Protein AF-0000000078267992 (afdb_homodimer)

InterPro domains:
  IPR004680 Citrate transporter-like domain [PF03600] (16-723)
  IPR006037 Regulator of K+ conductance, C-terminal [PF02080] (225-290)
  IPR006037 Regulator of K+ conductance, C-terminal [PF02080] (408-473)
  IPR006037 Regulator of K+ conductance, C-terminal [PF02080] (498-566)
  IPR006037 Regulator of K+ conductance, C-terminal [PS51202] (211-295)
  IPR006037 Regulator of K+ conductance, C-terminal [PS51202] (300-385)
  IPR006037 Regulator of K+ conductance, C-terminal [PS51202] (393-478)
  IPR006037 Regulator of K+ conductance, C-terminal [PS51202] (486-570)
  IPR036721 Regulator of K+ conductance, C-terminal domain superfamily [G3DSA:3.30.70.1450] (211-290)
  IPR036721 Regulator of K+ conductance, C-terminal domain superfamily [G3DSA:3.30.70.1450] (313-385)
  IPR036721 Regulator of K+ conductance, C-terminal domain superfamily [G3DSA:3.30.70.1450] (405-482)
  IPR036721 Regulator of K+ conductance, C-terminal domain superfamily [G3DSA:3.30.70.1450] (494-570)
  IPR036721 Regulator of K+ conductance, C-terminal domain superfamily [SSF116726] (218-292)
  IPR036721 Regulator of K+ conductance, C-terminal domain superfamily [SSF116726] (311-381)
  IPR036721 Regulator of K+ conductance, C-terminal domain superfamily [SSF116726] (406-478)
  IPR036721 Regulator of K+ conductance, C-terminal domain superfamily [SSF116726] (490-574)
  IPR051679 Divalent Anion Sodium Symporter-Related Transporters [PTHR43652] (407-777)

pLDDT: mean 80.12, std 12.63, range [33.25, 96.81]

Nearest PDB structures (foldseek):
  5uld-assembly2_D  TM=7.710E-01  e=5.203E-08  Vibrio cholerae O1 biovar El Tor str. N16961
  6okz-assembly2_A  TM=8.048E-01  e=1.664E-07  Vibrio cholerae O1 biovar El Tor str. N16961
  6ol1-assembly1_B  TM=7.629E-01  e=5.653E-08  Vibrio cholerae O1 biovar El Tor str. N16961
  4f35-assembly1_C  TM=7.933E-01  e=4.701E-07  Vibrio cholerae
  6ol0-assembly2_B  TM=8.002E-01  e=5.551E-07  Vibrio cholerae O1 biovar El Tor str. N16961

Foldseek 3Di:
DVLVVLLVVLVVVLLVCLQVVPDFLLVSLQVSLVSCCVVVLDPVCLSLCLLVQLLLLLLLLLLLLLLLLVLQCVLVVLLVVLLVCLQDDLLVNLLSLLQSLLVVLLRHALQVNLVNNVLSLVLSCVSNVHASQLRQLSNSVSSLLSNQQFCRSDSLSSVLQSLCVVVVHHGDAGRLSNVLSVVLSVLLSVCCSPPVSVLTDRFPPPPPVLPPPCNLQVQLQFKWKWWAAQPFLQAFAFQLLLLCCLQQVKAFQWKQDPNDIGGLDARGHGHHHGIITMTGFDCVSQVQQLLCQFKDWDDDDPLNVVLQQQKWKFKWFFADPAPQAFDAPVGSCCCPPLVKDWDFKADLVGHTDPCRRPDRDHHNIITMIMDGPVSVVVVCVPNRTPTDDDIDGGDDDPPGDADKDKIKIAGAPSHPQAFAFQVVSCCCVSLVKAFQWKADPRDIDGSDHRRDRHHHGIITMIIDGPSSVSSSRSSSNIDIDGRRSSVVSVNDDLFKHKFKKAFDPPAPQAFPFCLNVVVCVVLVKDWQWKQDPSHTDRPPRRVDGHHHGIITTIITTLQSVQVVCPPNRIPTPDNPSSSHRSNVCNVVSVVLSVQLSVCSNVVVDPSSVSSVVSSVVSCVVPSDPVVSSVVSGPVSLSSSLSSQLSSLVSCVSVVVLLVLLVVLCVVQPPVDDLVSLLSLLVVLLVSLQSHALSNSLSVCLSNLVSNCVVVVNDSVLSSSSNSQSSSLRQLACPSDVSSVVVCVSSVDDNRSSNSSSVVSSVSSSVSSSPCSCVSRPD/DVLVVLLVVLVVVLLVCLQVVPDFLLVNLQVSLVSCCVVPLDPVCLSLCLLVQLLLLLLLLLLLLLLLLVLQCVLVVLLVVLLVCLQDDLLVNLLSLLQSLLVVLLRHALQVNLVNCVLSLVLSCVSNVHASQLRQLSNSVSSLLSNQQFCRSDSLSSLLQSLCVVVVHHGDAGRLSNVLSVVLSVLLSVCCSPPVSVLTDRFPPPPPVLPPPCNLQVQLQFKWKWWAAQPALQAFAFQLLLLCCLQQVKAFQWKQDPNDIGGLDARRHGHHHGIITITGFDPVSQVQQLLCQFKDWDDDDPLNVVLQQQKWKFKWFFADPAPQAFDAPVGSCCCPPLVKDWDFKADLVGHTDPCRGPDGDHHNIITMIMDGPVSVVVVCVPNRTPTDDDIDGGDPDDPGPADKDKIKIAGADSHPQAFAFQVVSCCCVSLVKAFQWKADPRDIDGSDHRRDRHHHGIITMIIDHPSSVSSSRSSSNIDIDRRRSSVVSVNDDLFKHKFKKAFDPPAPQAFPFCLRVVVCVVLVKDWQWKQDPSHTDRPPRRVDGHHHGIITTIITTLQSVQVVCPPNRIPTPDNPSSSHRSNVCNVVSVVLSVQLSVCSNVVVDPSSVSSVVSSVVSCVVPSDPVVSSVVSGPVSLSSSLSSQLSSLVSCVSVVVLLVLLVVLCVVQPPVDDLSSLLSLLVVLLVSLLSHALSNSLSVCLSNLCSNCVVVVNDSVLSSSSNSQSSSLRQLACPSDVSSVVVCVSSVDDNRSSNSSSVVSSVSSSVSSSPCSCVSRPD

Radius of gyration: 41.48 Å; Cα contacts (8 Å, |Δi|>4): 3146; chains: 2; bounding box: 82×122×106 Å

Solvent-accessible surface area (backbone atoms only — not comparable to full-atom values): 77082 Å² total; per-residue (Å²): 108,69,65,43,52,52,49,52,50,51,52,52,50,50,49,50,40,43,64,66,58,82,52,60,63,30,49,51,16,39,46,50,24,34,50,36,34,74,72,58,68,34,52,67,66,53,27,37,38,21,47,31,28,59,45,42,45,27,53,52,22,45,34,30,45,33,42,28,32,47,40,10,34,49,57,54,63,64,48,54,65,57,57,75,46,28,85,51,54,71,61,56,43,48,48,51,40,19,49,52,31,14,58,47,4,33,74,25,42,34,52,59,44,40,63,62,41,44,62,50,48,48,47,32,18,61,62,50,69,44,52,42,31,64,50,43,55,47,30,36,49,14,16,49,44,15,15,50,28,20,30,80,18,30,63,36,38,28,44,41,29,44,52,30,44,75,70,72,41,84,51,68,54,55,64,68,36,29,65,61,26,49,52,42,37,52,51,49,48,51,40,38,61,71,53,33,61,75,55,43,62,86,34,78,74,80,62,74,80,40,75,46,76,55,45,69,59,43,49,30,70,22,27,34,38,32,54,37,56,73,84,38,63,46,47,71,32,27,45,58,70,54,28,42,42,69,50,65,46,28,42,67,48,28,36,34,46,94,86,40,76,41,68,52,59,56,58,74,42,60,39,51,67,57,25,34,37,29,28,36,36,46,52,76,63,46,73,64,39,43,17,64,56,33,45,39,79,44,78,79,48,73,70,51,50,52,47,44,68,45,30,25,31,36,42,27,26,33,36,89,85,22,83,49,54,70,31,28,59,79,69,55,36,42,43,70,77,63,39,32,43,77,76,44,41,24,43,68,85,64,50,70,50,85,62,53,70,79,38,56,38,46,78,44,24,33,34,32,36,34,28,40,55,69,53,53,58,52,40,62,74,35,82,56,40,39,69,72,48,78,73,44,86,39,76,74,66,78,81,52,92,71,69,66,37,78,44,32,31,34,27,35,78,84,12,78,49,42,73,29,26,49,61,72,56,32,41,40,81,33,50,53,30,42,63,46,27,39,33,49,98,86,45,78,39,71,36,56,50,54,74,45,61,37,48,61,65,25,35,36,31,31,35,24,41,52,65,38,49,39,34,52,54,26,54,22,67,33,48,61,45,80,58,41,53,61,53,47,63,67,60,50,47,74,50,26,33,73,49,52,32,30,45,27,47,70,32,83,55,56,64,41,22,41,58,77,56,38,37,45,77,70,54,52,34,42,75,66,31,35,30,47,88,63,38,70,42,48,73,58,54,50,75,37,54,36,50,63,20,28,27,33,33,33,36,21,42,10,60,41,44,41,52,44,46,70,32,75,42,32,41,50,75,54,62,74,69,20,60,44,51,46,58,88,41,22,67,57,40,50,48,42,52,50,49,31,50,50,35,40,72,71,59,78,43,62,52,36,53,34,30,44,40,35,36,38,47,39,38,75,75,59,46,32,51,70,68,54,37,60,68,45,37,62,58,56,59,48,44,20,42,17,17,32,42,33,52,32,52,34,32,56,74,58,44,50,17,51,52,46,17,48,51,52,41,65,73,44,58,87,72,50,70,54,46,48,46,42,51,51,28,49,55,37,29,60,41,17,56,52,32,57,37,54,49,45,45,37,63,43,44,40,26,38,46,33,32,14,66,75,69,65,36,40,48,66,40,43,39,49,37,44,27,53,21,32,53,48,43,51,35,37,48,82,39,36,68,38,43,48,65,41,30,64,82,33,65,57,54,70,63,54,30,33,63,43,16,45,59,47,45,51,50,47,48,53,51,46,41,61,45,43,54,68,77,32,62,95,109,68,65,43,53,52,49,50,50,52,52,52,51,50,49,52,40,43,64,65,58,82,53,60,64,29,50,53,15,40,46,49,24,33,51,37,33,74,72,57,68,33,53,66,65,52,29,37,37,22,48,30,28,58,44,43,45,27,54,51,21,45,33,30,46,34,42,28,32,48,40,10,33,48,57,52,61,64,49,53,65,58,57,74,47,28,86,50,54,70,61,56,43,48,48,51,41,21,49,51,30,14,60,48,3,32,73,26,43,33,53,59,45,41,62,62,42,45,62,51,49,49,47,34,16,62,64,49,69,44,52,42,31,63,49,43,55,48,32,37,49,15,16,48,44,15,15,48,28,19,30,78,18,30,64,36,38,28,44,40,29,43,52,30,43,75,71,72,41,85,51,70,53,54,63,67,35,27,63,61,26,50,52,43,36,52,50,50,49,52,42,38,61,73,52,33,60,75,55,45,64,82,39,73,74,79,61,74,80,41,74,47,76,56,44,70,58,43,48,29,68,22,27,34,36,32,52,38,56,73,83,37,62,44,47,70,32,26,46,59,70,53,28,43,42,69,52,66,46,25,42,67,48,28,37,33,46,95,86,42,76,41,69,51,59,56,58,74,42,60,38,51,68,59,26,32,37,28,26,36,35,48,52,75,63,49,71,62,40,45,15,66,54,32,46,40,79,44,78,79,49,73,69,52,50,51,46,44,69,44,30,22,30,35,42,28,27,34,36,89,87,21,83,49,53,71,30,28,58,80,70,56,37,43,42,70,77,64,39,32,43,77,77,44,39,23,44,70,87,65,49,71,51,86,65,52,70,79,39,56,39,47,78,44,25,32,34,33,35,36,27,40,54,71,53,53,60,52,40,62,74,35,82,55,38,40,70,73,47,79,74,44,84,39,76,72,66,78,81,52,92,69,71,66,38,78,45,30,32,34,28,35,79,84,12,78,49,42,71,30,26,51,61,73,55,32,41,40,81,33,49,53,29,42,62,46,28,39,33,48,97,86,46,78,39,71,37,58,50,53,76,44,61,37,49,62,65,25,35,35,31,30,37,24,42,52,66,38,50,40,34,52,54,26,55,24,67,32,48,67,48,76,60,38,52,64,52,46,64,65,60,49,47,73,51,25,34,74,50,52,34,30,45,28,48,71,32,82,57,56,64,41,21,40,58,76,55,36,37,43,76,70,53,53,32,42,74,67,31,35,28,48,87,63,39,67,42,48,72,56,54,50,74,37,55,37,51,63,21,28,28,33,33,33,37,22,42,10,60,42,44,40,53,44,46,67,34,76,44,32,40,51,75,54,63,75,71,20,60,44,51,46,56,89,41,23,67,58,41,51,48,42,52,48,50,32,50,50,35,40,72,72,60,78,43,61,52,36,53,34,30,44,40,35,35,39,48,39,38,74,74,59,47,31,52,69,66,55,35,59,68,45,37,61,58,55,57,48,43,19,42,17,17,32,42,33,52,32,52,34,32,56,74,58,43,50,15,51,51,46,16,48,51,51,42,65,72,46,58,87,72,49,71,54,47,47,45,44,50,50,27,51,55,38,29,61,42,18,54,52,32,56,38,53,51,45,46,37,64,44,45,41,27,37,47,35,32,14,65,73,69,65,37,38,47,66,39,42,38,51,38,44,27,55,21,32,53,50,45,51,34,38,49,85,39,36,67,38,43,49,66,40,28,65,84,34,66,56,55,70,63,54,30,35,63,41,16,44,57,48,44,50,51,46,48,52,51,47,42,61,45,44,54,68,77,33,63,95

Secondary structure (DSSP, 8-state):
-HHHHHHHHHHHHHHHHHHHT-S-HHHHHHHHHHHHHHHTSS-HHHHHGGGG-HHHHHHHHHHHHHHHHHHTTHHHHHHGGGGGGTTS-HHHHHHHHHHHHHHHTTTS-HHHHHHHHHHHHHHHHHHHT--THHHHHHHHHHHHHHGGGSTTTSHHHHHHHHHHHHTTSPPPPGGGGHHHHHHHHHHHHHHIIIIIHHHS-------STT-SHHHHHTGGGGEEEEE--TT-TTTT-BHHHHTHHHHH-PEEEEEEETTEEEES--TTPBP-TT-EEEEE--HHHHHT-BHHHH-EEE---HHHHHHHHHEEEEEEE--TT-TTTT-BHHHH-HHHHH--EEEEEE-TTSPBPS--TTPBP-TT-EEEEEEEHHHHHHHTTSTT-EE-S--EESS--TTSSS-EEEEEEE--TT-TTTT-BTTTTTHHHHH--EEEEEEETTEEEES--TTPBP-TT-EEEEEEEHHHHHHHHHHHT-EEE---HHHHHHT--SSEEEEEEEEPTT-S-TT-BTTTTTHHHHHS-EEEEEEETTEEE-TTTTTSBP-TTPEEEEEEEHHHHHHHHHSTTEEES-TTTT----GGGHHHHHHHHHHHHHHHHHTSS-HHHHHHHHHHHHHHTTSS-HHHHHHHS-HHHHHHHHHHHHHHHHHHHHTHHHHHHHHHHHHHTTS-HHHHHHHHHHHHHHHHTTS-HHHHHHHHHHHHHHHHHHHT--HHHHHHHHHHHHT---S-TTS-HHHHHHHHHHT--HHHHHHHHHHHHHHHHHHHHHHHHHHS--/-HHHHHHHHHHHHHHHHHHHT-S-HHHHHHHHHHHHHHHTSS-HHHHHGGGG-HHHHHHHHHHHHHHHHHHTTHHHHHHGGGGGGTTS-HHHHHHHHHHHHHHHTTTS-HHHHHHHHHHHHHHHHHHHT--THHHHHHHHHHHHHHGGGSTTTSHHHHHHHHHHHHTTSPPPPTTTTHHHHHHHHHHHHHHIIIIIHHHS-------STT-SHHHHHTGGGGEEEEE--TT-TTTT-BHHHHTHHHHH-PEEEEEEETTEEEES--TTPBP-TT-EEEEE--HHHHHT--HHHH-EEE---HHHHHHHHHEEEEEEE--TT-TTTT-BHHHH-HHHHH--EEEEEE-TTSPBPS--TTPBP-TT-EEEEEEEHHHHHHHTTSTT-EE-S--EESS--TTSSS-EEEEEEE--TT-TTTT-BTTTTTHHHHH--EEEEEEETTEEEES--TTPBP-TTPEEEEEEEHHHHHHHHHHHT-EEE---HHHHHHT--SSEEEEEEEEPTT-S-TT-BTTTTTHHHHHS-EEEEEEETTEEE-TTTTTSBP-TTPEEEEEEEHHHHHHHHHSTTEEES-TTTT----GGGHHHHHHHHHHHHHHHHHTSS-HHHHHHHHHHHHHHTTSS-HHHHHHHS-HHHHHHHHHHHHHHHHHHHHTHHHHHHHHHHHHHTTS-HHHHHHHHHHHHHHHHTTS-HHHHHHHHHHHHHHHHHHHT--HHHHHHHHHHHHT---S-TTS-HHHHHHHHHHT--HHHHHHHHHHHHHHHHHHHHHHHHHHS--

Sequence (1556 aa):
MLSLFILLFIVLAALTLFIGGWLPADVVGIMVLAALALTGLVSPEEAVAGFSSPAVITVLAMFVLSAGLTRTGVAYRIGQPLQHFARKGEAVLIVVLMTAAGLLSALINTTTVAVILLPATMDLARRSGLPPARLLMPMALGCLLGGPFTGISTPPNILATNALRAAGLTPFKIFDFTPITGALVVAGIAFVVLLGKRLLPKGAASGDQKKGIESAYEIGSHIFTIELPSTSPLVGRSLTESRLGSALYLTVVGLQRAGELILSPRAQETLRANDIVIVHGQSDQVSHFRGSRHLRVEQPGPETDEIIRRLGTASVRIGKGSPLIGRTLAESGLRRDHRMHVLALGSPTGECLREVRRHRFEEGDGLVLQGEHKTLEALADTSLVELVAPLTEGPADASVCELLSLCSVRVPEGSVLAGRNLVESRLGNAFGLTVVGLVREGNVTCLPAPEETVQPGDLLVVQGLARDIDVFEGLQELEISEQSSRLAAELESQQIGMTEVLLSPRTTLAGKTLNDLLFRDHYGLSVLAVLRKGRACRSGLQDMPLQFGDALLVYGPRQNLEAVARDHDFLVLDQEAAQAPRLHKAPLAALIMATVLLSAILGFVPIAIAALAGMAAMVVVGCLTMEEAYHSIEWKVIFLIAGMLPLGLAIENTGAARMGAEALIGMVGDLGPRWVVAALFGVTVLGTQVIPTAALVVLMAPVALGAATALGISPQLLMMTVAMAASASFASPLSHPAHLLVMGPGGYKFMDYVKVGAPLTLVVMAVSVWLLPILWPAMLSLFILLFIVLAALTLFIGGWLPADVVGIMVLAALALTGLVSPEEAVAGFSSPAVITVLAMFVLSAGLTRTGVAYRIGQPLQHFARKGEAVLIVVLMTAAGLLSALINTTTVAVILLPATMDLARRSGLPPARLLMPMALGCLLGGPFTGISTPPNILATNALRAAGLTPFKIFDFTPITGALVVAGIAFVVLLGKRLLPKGAASGDQKKGIESAYEIGSHIFTIELPSTSPLVGRSLTESRLGSALYLTVVGLQRAGELILSPRAQETLRANDIVIVHGQSDQVSHFRGSRHLRVEQPGPETDEIIRRLGTASVRIGKGSPLIGRTLAESGLRRDHRMHVLALGSPTGECLREVRRHRFEEGDGLVLQGEHKTLEALADTSLVELVAPLTEGPADASVCELLSLCSVRVPEGSVLAGRNLVESRLGNAFGLTVVGLVREGNVTCLPAPEETVQPGDLLVVQGLARDIDVFEGLQELEISEQSSRLAAELESQQIGMTEVLLSPRTTLAGKTLNDLLFRDHYGLSVLAVLRKGRACRSGLQDMPLQFGDALLVYGPRQNLEAVARDHDFLVLDQEAAQAPRLHKAPLAALIMATVLLSAILGFVPIAIAALAGMAAMVVVGCLTMEEAYHSIEWKVIFLIAGMLPLGLAIENTGAARMGAEALIGMVGDLGPRWVVAALFGVTVLGTQVIPTAALVVLMAPVALGAATALGISPQLLMMTVAMAASASFASPLSHPAHLLVMGPGGYKFMDYVKVGAPLTLVVMAVSVWLLPILWPA

Structure (mmCIF, N/CA/C/O backbone):
data_AF-0000000078267992-model_v1
#
loop_
_entity.id
_entity.type
_entity.pdbx_description
1 polymer 'TrkA-C domain-containing protein'
#
loop_
_atom_site.group_PDB
_atom_site.id
_atom_site.type_symbol
_atom_site.label_atom_id
_atom_site.label_alt_id
_atom_site.label_comp_id
_atom_site.label_asym_id
_atom_site.label_entity_id
_atom_site.label_seq_id
_atom_site.pdbx_PDB_ins_code
_atom_site.Cartn_x
_atom_site.Cartn_y
_atom_site.Cartn_z
_atom_site.occupancy
_atom_site.B_iso_or_equiv
_atom_site.auth_seq_id
_atom_site.auth_comp_id
_atom_site.auth_asym_id
_atom_site.auth_atom_id
_atom_site.pdbx_PDB_model_num
ATOM 1 N N . MET A 1 1 ? 1.854 -25.844 -40.438 1 73.69 1 MET A N 1
ATOM 2 C CA . MET A 1 1 ? 2.375 -24.578 -40.938 1 73.69 1 MET A CA 1
ATOM 3 C C . MET A 1 1 ? 1.606 -23.391 -40.375 1 73.69 1 MET A C 1
ATOM 5 O O . MET A 1 1 ? 2.207 -22.406 -39.969 1 73.69 1 MET A O 1
ATOM 9 N N . LEU A 1 2 ? 0.232 -23.562 -40.25 1 86.19 2 LEU A N 1
ATOM 10 C CA . LEU A 1 2 ? -0.567 -22.469 -39.719 1 86.19 2 LEU A CA 1
ATOM 11 C C . LEU A 1 2 ? -0.214 -22.188 -38.25 1 86.19 2 LEU A C 1
ATOM 13 O O . LEU A 1 2 ? -0.113 -21.031 -37.844 1 86.19 2 LEU A O 1
ATOM 17 N N . SER A 1 3 ? 0.042 -23.297 -37.594 1 90.25 3 SER A N 1
ATOM 18 C CA . SER A 1 3 ? 0.393 -23.156 -36.156 1 90.25 3 SER A CA 1
ATOM 19 C C . SER A 1 3 ? 1.708 -22.406 -36 1 90.25 3 SER A C 1
ATOM 21 O O . SER A 1 3 ? 1.851 -21.609 -35.062 1 90.25 3 SER A O 1
ATOM 23 N N . LEU A 1 4 ? 2.639 -22.672 -36.875 1 91.06 4 LEU A N 1
ATOM 24 C CA . LEU A 1 4 ? 3.938 -22.016 -36.812 1 91.06 4 LEU A CA 1
ATOM 25 C C . LEU A 1 4 ? 3.807 -20.531 -37.125 1 91.06 4 LEU A C 1
ATOM 27 O O . LEU A 1 4 ? 4.438 -19.688 -36.469 1 91.06 4 LEU A O 1
ATOM 31 N N . PHE A 1 5 ? 2.984 -20.156 -38.094 1 91.75 5 PHE A N 1
ATOM 32 C CA . PHE A 1 5 ? 2.783 -18.766 -38.438 1 91.75 5 PHE A CA 1
ATOM 33 C C . PHE A 1 5 ? 2.096 -18 -37.312 1 91.75 5 PHE A C 1
ATOM 35 O O . PHE A 1 5 ? 2.432 -16.844 -37.062 1 91.75 5 PHE A O 1
ATOM 42 N N . ILE A 1 6 ? 1.108 -18.672 -36.719 1 94.25 6 ILE A N 1
ATOM 43 C CA . ILE A 1 6 ? 0.4 -18.031 -35.625 1 94.25 6 ILE A CA 1
ATOM 44 C C . ILE A 1 6 ? 1.364 -17.797 -34.438 1 94.25 6 ILE A C 1
ATOM 46 O O . ILE A 1 6 ? 1.338 -16.734 -33.812 1 94.25 6 ILE A O 1
ATOM 50 N N . LEU A 1 7 ? 2.195 -18.797 -34.156 1 93.69 7 LEU A N 1
ATOM 51 C CA . LEU A 1 7 ? 3.174 -18.656 -33.094 1 93.69 7 LEU A CA 1
ATOM 52 C C . LEU A 1 7 ? 4.141 -17.516 -33.375 1 93.69 7 LEU A C 1
ATOM 54 O O . LEU A 1 7 ? 4.438 -16.703 -32.5 1 93.69 7 LEU A O 1
ATOM 58 N N . LEU A 1 8 ? 4.621 -17.453 -34.656 1 92.12 8 LEU A N 1
ATOM 59 C CA . LEU A 1 8 ? 5.559 -16.406 -35.031 1 92.12 8 LEU A CA 1
ATOM 60 C C . LEU A 1 8 ? 4.906 -15.031 -34.906 1 92.12 8 LEU A C 1
ATOM 62 O O . LEU A 1 8 ? 5.562 -14.055 -34.531 1 92.12 8 LEU A O 1
ATOM 66 N N . PHE A 1 9 ? 3.668 -14.961 -35.25 1 93.94 9 PHE A N 1
ATOM 67 C CA . PHE A 1 9 ? 2.939 -13.711 -35.094 1 93.94 9 PHE A CA 1
ATOM 68 C C . PHE A 1 9 ? 2.85 -13.312 -33.625 1 93.94 9 PHE A C 1
ATOM 70 O O . PHE A 1 9 ? 3.029 -12.141 -33.281 1 93.94 9 PHE A O 1
ATOM 77 N N . ILE A 1 10 ? 2.557 -14.289 -32.719 1 94.19 10 ILE A N 1
ATOM 78 C CA . ILE A 1 10 ? 2.432 -14.016 -31.297 1 94.19 10 ILE A CA 1
ATOM 79 C C . ILE A 1 10 ? 3.777 -13.562 -30.734 1 94.19 10 ILE A C 1
ATOM 81 O O . ILE A 1 10 ? 3.844 -12.602 -29.969 1 94.19 10 ILE A O 1
ATOM 85 N N . VAL A 1 11 ? 4.844 -14.219 -31.141 1 91.38 11 VAL A N 1
ATOM 86 C CA . VAL A 1 11 ? 6.184 -13.875 -30.672 1 91.38 11 VAL A CA 1
ATOM 87 C C . VAL A 1 11 ? 6.562 -12.477 -31.141 1 91.38 11 VAL A C 1
ATOM 89 O O . VAL A 1 11 ? 7.086 -11.672 -30.375 1 91.38 11 VAL A O 1
ATOM 92 N N . LEU A 1 12 ? 6.301 -12.156 -32.375 1 91.88 12 LEU A N 1
ATOM 93 C CA . LEU A 1 12 ? 6.605 -10.844 -32.938 1 91.88 12 LEU A CA 1
ATOM 94 C C . LEU A 1 12 ? 5.801 -9.758 -32.25 1 91.88 12 LEU A C 1
ATOM 96 O O . LEU A 1 12 ? 6.316 -8.672 -31.969 1 91.88 12 LEU A O 1
ATOM 100 N N . ALA A 1 13 ? 4.562 -10.07 -32 1 93.69 13 ALA A N 1
ATOM 101 C CA . ALA A 1 13 ? 3.717 -9.117 -31.281 1 93.69 13 ALA A CA 1
ATOM 102 C C . ALA A 1 13 ? 4.246 -8.867 -29.875 1 93.69 13 ALA A C 1
ATOM 104 O O . ALA A 1 13 ? 4.262 -7.73 -29.406 1 93.69 13 ALA A O 1
ATOM 105 N N . ALA A 1 14 ? 4.598 -9.969 -29.219 1 92.06 14 ALA A N 1
ATOM 106 C CA . ALA A 1 14 ? 5.141 -9.844 -27.875 1 92.06 14 ALA A CA 1
ATOM 107 C C . ALA A 1 14 ? 6.426 -9.016 -27.875 1 92.06 14 ALA A C 1
ATOM 109 O O . ALA A 1 14 ? 6.605 -8.133 -27.031 1 92.06 14 ALA A O 1
ATOM 110 N N . LEU A 1 15 ? 7.277 -9.266 -28.875 1 89.31 15 LEU A N 1
ATOM 111 C CA . LEU A 1 15 ? 8.539 -8.539 -28.969 1 89.31 15 LEU A CA 1
ATOM 112 C C . LEU A 1 15 ? 8.297 -7.059 -29.25 1 89.31 15 LEU A C 1
ATOM 114 O O . LEU A 1 15 ? 8.953 -6.199 -28.656 1 89.31 15 LEU A O 1
ATOM 118 N N . THR A 1 16 ? 7.426 -6.754 -30.062 1 91.31 16 THR A N 1
ATOM 119 C CA . THR A 1 16 ? 7.102 -5.367 -30.391 1 91.31 16 THR A CA 1
ATOM 120 C C . THR A 1 16 ? 6.551 -4.645 -29.156 1 91.31 16 THR A C 1
ATOM 122 O O . THR A 1 16 ? 6.863 -3.477 -28.922 1 91.31 16 THR A O 1
ATOM 125 N N . LEU A 1 17 ? 5.773 -5.359 -28.438 1 91.5 17 LEU A N 1
ATOM 126 C CA . LEU A 1 17 ? 5.195 -4.758 -27.25 1 91.5 17 LEU A CA 1
ATOM 127 C C . LEU A 1 17 ? 6.258 -4.559 -26.172 1 91.5 17 LEU A C 1
ATOM 129 O O . LEU A 1 17 ? 6.23 -3.562 -25.438 1 91.5 17 LEU A O 1
ATOM 133 N N . PHE A 1 18 ? 7.156 -5.504 -26.016 1 86.75 18 PHE A N 1
ATOM 134 C CA . PHE A 1 18 ? 8.25 -5.367 -25.062 1 86.75 18 PHE A CA 1
ATOM 135 C C . PHE A 1 18 ? 9.148 -4.195 -25.438 1 86.75 18 PHE A C 1
ATOM 137 O O . PHE A 1 18 ? 9.523 -3.395 -24.578 1 86.75 18 PHE A O 1
ATOM 144 N N . ILE A 1 19 ? 9.461 -4.027 -26.703 1 83.56 19 ILE A N 1
ATOM 145 C CA . ILE A 1 19 ? 10.367 -2.996 -27.188 1 83.56 19 ILE A CA 1
ATOM 146 C C . ILE A 1 19 ? 9.688 -1.631 -27.109 1 83.56 19 ILE A C 1
ATOM 148 O O . ILE A 1 19 ? 10.312 -0.639 -26.734 1 83.56 19 ILE A O 1
ATOM 152 N N . GLY A 1 20 ? 8.438 -1.521 -27.438 1 82.25 20 GLY A N 1
ATOM 153 C CA . GLY A 1 20 ? 7.703 -0.265 -27.406 1 82.25 20 GLY A CA 1
ATOM 154 C C . GLY A 1 20 ? 7.43 0.235 -26 1 82.25 20 GLY A C 1
ATOM 155 O O . GLY A 1 20 ? 7.242 1.435 -25.797 1 82.25 20 GLY A O 1
ATOM 156 N N . GLY A 1 21 ? 7.367 -0.601 -25.062 1 82 21 GLY A N 1
ATOM 157 C CA . GLY A 1 21 ? 7.145 -0.215 -23.672 1 82 21 GLY A CA 1
ATOM 158 C C . GLY A 1 21 ? 5.766 0.37 -23.438 1 82 21 GLY A C 1
ATOM 159 O O . GLY A 1 21 ? 5.566 1.141 -22.484 1 82 21 GLY A O 1
ATOM 160 N N . TRP A 1 22 ? 4.828 0.122 -24.312 1 84.69 22 TRP A N 1
ATOM 161 C CA . TRP A 1 22 ? 3.498 0.708 -24.203 1 84.69 22 TRP A CA 1
ATOM 162 C C . TRP A 1 22 ? 2.703 0.037 -23.078 1 84.69 22 TRP A C 1
ATOM 164 O O . TRP A 1 22 ? 1.821 0.655 -22.484 1 84.69 22 TRP A O 1
ATOM 174 N N . LEU A 1 23 ? 2.998 -1.24 -22.828 1 89.31 23 LEU A N 1
ATOM 175 C CA . LEU A 1 23 ? 2.326 -2.01 -21.781 1 89.31 23 LEU A CA 1
ATOM 176 C C . LEU A 1 23 ? 3.334 -2.594 -20.797 1 89.31 23 LEU A C 1
ATOM 178 O O . LEU A 1 23 ? 4.484 -2.854 -21.172 1 89.31 23 LEU A O 1
ATOM 182 N N . PRO A 1 24 ? 2.863 -2.672 -19.594 1 88 24 PRO A N 1
ATOM 183 C CA . PRO A 1 24 ? 3.754 -3.357 -18.656 1 88 24 PRO A CA 1
ATOM 184 C C . PRO A 1 24 ? 4.078 -4.785 -19.094 1 88 24 PRO A C 1
ATOM 186 O O . PRO A 1 24 ? 3.23 -5.465 -19.672 1 88 24 PRO A O 1
ATOM 189 N N . ALA A 1 25 ? 5.227 -5.234 -18.812 1 88.94 25 ALA A N 1
ATOM 190 C CA . ALA A 1 25 ? 5.738 -6.523 -19.281 1 88.94 25 ALA A CA 1
ATOM 191 C C . ALA A 1 25 ? 4.871 -7.672 -18.766 1 88.94 25 ALA A C 1
ATOM 193 O O . ALA A 1 25 ? 4.68 -8.672 -19.469 1 88.94 25 ALA A O 1
ATOM 194 N N . ASP A 1 26 ? 4.363 -7.605 -17.547 1 91.5 26 ASP A N 1
ATOM 195 C CA . ASP A 1 26 ? 3.537 -8.664 -16.969 1 91.5 26 ASP A CA 1
ATOM 196 C C . ASP A 1 26 ? 2.215 -8.797 -17.719 1 91.5 26 ASP A C 1
ATOM 198 O O . ASP A 1 26 ? 1.732 -9.914 -17.938 1 91.5 26 ASP A O 1
ATOM 202 N N . VAL A 1 27 ? 1.652 -7.727 -18.172 1 93.81 27 VAL A N 1
ATOM 203 C CA . VAL A 1 27 ? 0.417 -7.77 -18.938 1 93.81 27 VAL A CA 1
ATOM 204 C C . VAL A 1 27 ? 0.677 -8.445 -20.281 1 93.81 27 VAL A C 1
ATOM 206 O O . VAL A 1 27 ? -0.146 -9.227 -20.766 1 93.81 27 VAL A O 1
ATOM 209 N N . VAL A 1 28 ? 1.805 -8.102 -20.875 1 93.81 28 VAL A N 1
ATOM 210 C CA . VAL A 1 28 ? 2.174 -8.742 -22.141 1 93.81 28 VAL A CA 1
ATOM 211 C C . VAL A 1 28 ? 2.287 -10.25 -21.938 1 93.81 28 VAL A C 1
ATOM 213 O O . VAL A 1 28 ? 1.838 -11.031 -22.781 1 93.81 28 VAL A O 1
ATOM 216 N N . GLY A 1 29 ? 2.914 -10.633 -20.844 1 93.75 29 GLY A N 1
ATOM 217 C CA . GLY A 1 29 ? 3.006 -12.055 -20.531 1 93.75 29 GLY A CA 1
ATOM 218 C C . GLY A 1 29 ? 1.654 -12.734 -20.453 1 93.75 29 GLY A C 1
ATOM 219 O O . GLY A 1 29 ? 1.466 -13.812 -21.016 1 93.75 29 GLY A O 1
ATOM 220 N N . ILE A 1 30 ? 0.701 -12.133 -19.781 1 94.94 30 ILE A N 1
ATOM 221 C CA . ILE A 1 30 ? -0.639 -12.695 -19.641 1 94.94 30 ILE A CA 1
ATOM 222 C C . ILE A 1 30 ? -1.331 -12.727 -21 1 94.94 30 ILE A C 1
ATOM 224 O O . ILE A 1 30 ? -2.055 -13.68 -21.312 1 94.94 30 ILE A O 1
ATOM 228 N N . MET A 1 31 ? -1.119 -11.711 -21.812 1 95.62 31 MET A N 1
ATOM 229 C CA . MET A 1 31 ? -1.7 -11.672 -23.141 1 95.62 31 MET A CA 1
ATOM 230 C C . MET A 1 31 ? -1.16 -12.812 -24 1 95.62 31 MET A C 1
ATOM 232 O O . MET A 1 31 ? -1.902 -13.414 -24.781 1 95.62 31 MET A O 1
ATOM 236 N N . VAL A 1 32 ? 0.106 -13.055 -23.875 1 95.12 32 VAL A N 1
ATOM 237 C CA . VAL A 1 32 ? 0.723 -14.148 -24.609 1 95.12 32 VAL A CA 1
ATOM 238 C C . VAL A 1 32 ? 0.111 -15.484 -24.188 1 95.12 32 VAL A C 1
ATOM 240 O O . VAL A 1 32 ? -0.256 -16.312 -25.016 1 95.12 32 VAL A O 1
ATOM 243 N N . LEU A 1 33 ? 0.002 -15.656 -22.859 1 95.81 33 LEU A N 1
ATOM 244 C CA . LEU A 1 33 ? -0.604 -16.875 -22.312 1 95.81 33 LEU A CA 1
ATOM 245 C C . LEU A 1 33 ? -2.021 -17.047 -22.844 1 95.81 33 LEU A C 1
ATOM 247 O O . LEU A 1 33 ? -2.383 -18.141 -23.312 1 95.81 33 LEU A O 1
ATOM 251 N N . ALA A 1 34 ? -2.814 -16 -22.812 1 95.31 34 ALA A N 1
ATOM 252 C CA . ALA A 1 34 ? -4.203 -16.047 -23.266 1 95.31 34 ALA A CA 1
ATOM 253 C C . ALA A 1 34 ? -4.277 -16.328 -24.766 1 95.31 34 ALA A C 1
ATOM 255 O O . ALA A 1 34 ? -5.098 -17.125 -25.219 1 95.31 34 ALA A O 1
ATOM 256 N N . ALA A 1 35 ? -3.41 -15.695 -25.547 1 95.81 35 ALA A N 1
ATOM 257 C CA . ALA A 1 35 ? -3.4 -15.883 -27 1 95.81 35 ALA A CA 1
ATOM 258 C C . ALA A 1 35 ? -3.035 -17.312 -27.375 1 95.81 35 ALA A C 1
ATOM 260 O O . ALA A 1 35 ? -3.633 -17.906 -28.266 1 95.81 35 ALA A O 1
ATOM 261 N N . LEU A 1 36 ? -2.049 -17.891 -26.703 1 95.56 36 LEU A N 1
ATOM 262 C CA . LEU A 1 36 ? -1.621 -19.25 -26.969 1 95.56 36 LEU A CA 1
ATOM 263 C C . LEU A 1 36 ? -2.74 -20.25 -26.641 1 95.56 36 LEU A C 1
ATOM 265 O O . LEU A 1 36 ? -2.955 -21.203 -27.391 1 95.56 36 LEU A O 1
ATOM 269 N N . ALA A 1 37 ? -3.416 -20.016 -25.547 1 94.69 37 ALA A N 1
ATOM 270 C CA . ALA A 1 37 ? -4.508 -20.891 -25.141 1 94.69 37 ALA A CA 1
ATOM 271 C C . ALA A 1 37 ? -5.699 -20.766 -26.078 1 94.69 37 ALA A C 1
ATOM 273 O O . ALA A 1 37 ? -6.332 -21.75 -26.438 1 94.69 37 ALA A O 1
ATOM 274 N N . LEU A 1 38 ? -6.027 -19.547 -26.531 1 93.31 38 LEU A N 1
ATOM 275 C CA . LEU A 1 38 ? -7.188 -19.281 -27.375 1 93.31 38 LEU A CA 1
ATOM 276 C C . LEU A 1 38 ? -6.965 -19.812 -28.781 1 93.31 38 LEU A C 1
ATOM 278 O O . LEU A 1 38 ? -7.91 -20.234 -29.453 1 93.31 38 LEU A O 1
ATOM 282 N N . THR A 1 39 ? -5.727 -19.844 -29.266 1 93.44 39 THR A N 1
ATOM 283 C CA . THR A 1 39 ? -5.422 -20.312 -30.609 1 93.44 39 THR A CA 1
ATOM 284 C C . THR A 1 39 ? -5.238 -21.828 -30.609 1 93.44 39 THR A C 1
ATOM 286 O O . THR A 1 39 ? -5.211 -22.453 -31.688 1 93.44 39 THR A O 1
ATOM 289 N N . GLY A 1 40 ? -5.117 -22.438 -29.422 1 92.06 40 GLY A N 1
ATOM 290 C CA . GLY A 1 40 ? -5.008 -23.891 -29.328 1 92.06 40 GLY A CA 1
ATOM 291 C C . GLY A 1 40 ? -3.586 -24.391 -29.484 1 92.06 40 GLY A C 1
ATOM 292 O O . GLY A 1 40 ? -3.361 -25.594 -29.656 1 92.06 40 GLY A O 1
ATOM 293 N N . LEU A 1 41 ? -2.582 -23.531 -29.5 1 93.88 41 LEU A N 1
ATOM 294 C CA . LEU A 1 41 ? -1.187 -23.938 -29.609 1 93.88 41 LEU A CA 1
ATOM 295 C C . LEU A 1 41 ? -0.749 -24.703 -28.375 1 93.88 41 LEU A C 1
ATOM 297 O O . LEU A 1 41 ? 0.15 -25.547 -28.438 1 93.88 41 LEU A O 1
ATOM 301 N N . VAL A 1 42 ? -1.378 -24.344 -27.219 1 93.94 42 VAL A N 1
ATOM 302 C CA . VAL A 1 42 ? -1.188 -25.062 -25.969 1 93.94 42 VAL A CA 1
ATOM 303 C C . VAL A 1 42 ? -2.545 -25.359 -25.328 1 93.94 42 VAL A C 1
ATOM 305 O O . VAL A 1 42 ? -3.514 -24.625 -25.547 1 93.94 42 VAL A O 1
ATOM 308 N N . SER A 1 43 ? -2.607 -26.469 -24.672 1 93.75 43 SER A N 1
ATOM 309 C CA . SER A 1 43 ? -3.83 -26.781 -23.938 1 93.75 43 SER A CA 1
ATOM 310 C C . SER A 1 43 ? -4.051 -25.797 -22.781 1 93.75 43 SER A C 1
ATOM 312 O O . SER A 1 43 ? -3.111 -25.156 -22.328 1 93.75 43 SER A O 1
ATOM 314 N N . PRO A 1 44 ? -5.293 -25.562 -22.359 1 92.12 44 PRO A N 1
ATOM 315 C CA . PRO A 1 44 ? -5.566 -24.656 -21.25 1 92.12 44 PRO A CA 1
ATOM 316 C C . PRO A 1 44 ? -4.797 -25.031 -19.984 1 92.12 44 PRO A C 1
ATOM 318 O O . PRO A 1 44 ? -4.352 -24.141 -19.234 1 92.12 44 PRO A O 1
ATOM 321 N N . GLU A 1 45 ? -4.645 -26.281 -19.734 1 90.56 45 GLU A N 1
ATOM 322 C CA . GLU A 1 45 ? -3.904 -26.719 -18.562 1 90.56 45 GLU A CA 1
ATOM 323 C C . GLU A 1 45 ? -2.422 -26.375 -18.672 1 90.56 45 GLU A C 1
ATOM 325 O O . GLU A 1 45 ? -1.804 -25.938 -17.703 1 90.56 45 GLU A O 1
ATOM 330 N N . GLU A 1 46 ? -1.938 -26.547 -19.922 1 92.56 46 GLU A N 1
ATOM 331 C CA . GLU A 1 46 ? -0.539 -26.203 -20.156 1 92.56 46 GLU A CA 1
ATOM 332 C C . GLU A 1 46 ? -0.317 -24.688 -20.078 1 92.56 46 GLU A C 1
ATOM 334 O O . GLU A 1 46 ? 0.753 -24.234 -19.672 1 92.56 46 GLU A O 1
ATOM 339 N N . ALA A 1 47 ? -1.325 -23.984 -20.5 1 94.56 47 ALA A N 1
ATOM 340 C CA . ALA A 1 47 ? -1.221 -22.531 -20.516 1 94.56 47 ALA A CA 1
ATOM 341 C C . ALA A 1 47 ? -1.037 -21.969 -19.109 1 94.56 47 ALA A C 1
ATOM 343 O O . ALA A 1 47 ? -0.269 -21.031 -18.906 1 94.56 47 ALA A O 1
ATOM 344 N N . VAL A 1 48 ? -1.665 -22.578 -18.125 1 94.12 48 VAL A N 1
ATOM 345 C CA . VAL A 1 48 ? -1.622 -22.031 -16.781 1 94.12 48 VAL A CA 1
ATOM 346 C C . VAL A 1 48 ? -0.608 -22.797 -15.938 1 94.12 48 VAL A C 1
ATOM 348 O O . VAL A 1 48 ? -0.39 -22.469 -14.766 1 94.12 48 VAL A O 1
ATOM 351 N N . ALA A 1 49 ? 0.048 -23.75 -16.469 1 92.62 49 ALA A N 1
ATOM 352 C CA . ALA A 1 49 ? 1.001 -24.594 -15.758 1 92.62 49 ALA A CA 1
ATOM 353 C C . ALA A 1 49 ? 2.201 -23.781 -15.273 1 92.62 49 ALA A C 1
ATOM 355 O O . ALA A 1 49 ? 2.891 -24.188 -14.336 1 92.62 49 ALA A O 1
ATOM 356 N N . GLY A 1 50 ? 2.449 -22.672 -15.914 1 92 50 GLY A N 1
ATOM 357 C CA . GLY A 1 50 ? 3.545 -21.797 -15.523 1 92 50 GLY A CA 1
ATOM 358 C C . GLY A 1 50 ? 3.434 -21.297 -14.094 1 92 50 GLY A C 1
ATOM 359 O O . GLY A 1 50 ? 4.445 -21.047 -13.438 1 92 50 GLY A O 1
ATOM 360 N N . PHE A 1 51 ? 2.246 -21.266 -13.586 1 93.88 51 PHE A N 1
ATOM 361 C CA . PHE A 1 51 ? 2.02 -20.734 -12.25 1 93.88 51 PHE A CA 1
ATOM 362 C C . PHE A 1 51 ? 2.449 -21.734 -11.188 1 93.88 51 PHE A C 1
ATOM 364 O O . PHE A 1 51 ? 2.689 -21.359 -10.039 1 93.88 51 PHE A O 1
ATOM 371 N N . SER A 1 52 ? 2.504 -22.969 -11.555 1 93.81 52 SER A N 1
ATOM 372 C CA . SER A 1 52 ? 2.918 -23.984 -10.602 1 93.81 52 SER A CA 1
ATOM 373 C C . SER A 1 52 ? 4.312 -24.516 -10.922 1 93.81 52 SER A C 1
ATOM 375 O O . SER A 1 52 ? 4.723 -25.562 -10.406 1 93.81 52 SER A O 1
ATOM 377 N N . SER A 1 53 ? 4.973 -23.844 -11.812 1 93.19 53 SER A N 1
ATOM 378 C CA . SER A 1 53 ? 6.328 -24.281 -12.141 1 93.19 53 SER A CA 1
ATOM 379 C C . SER A 1 53 ? 7.27 -24.094 -10.953 1 93.19 53 SER A C 1
ATOM 381 O O . SER A 1 53 ? 7.152 -23.125 -10.211 1 93.19 53 SER A O 1
ATOM 383 N N . PRO A 1 54 ? 8.172 -25.047 -10.805 1 91.69 54 PRO A N 1
ATOM 384 C CA . PRO A 1 54 ? 9.125 -24.906 -9.695 1 91.69 54 PRO A CA 1
ATOM 385 C C . PRO A 1 54 ? 9.898 -23.594 -9.742 1 91.69 54 PRO A C 1
ATOM 387 O O . PRO A 1 54 ? 10.227 -23.031 -8.695 1 91.69 54 PRO A O 1
ATOM 390 N N . ALA A 1 55 ? 10.141 -23.125 -10.93 1 90.5 55 ALA A N 1
ATOM 391 C CA . ALA A 1 55 ? 10.859 -21.875 -11.086 1 90.5 55 ALA A CA 1
ATOM 392 C C . ALA A 1 55 ? 10.078 -20.719 -10.469 1 90.5 55 ALA A C 1
ATOM 394 O O . ALA A 1 55 ? 10.625 -19.938 -9.68 1 90.5 55 ALA A O 1
ATOM 395 N N . VAL A 1 56 ? 8.797 -20.625 -10.82 1 93.56 56 VAL A N 1
ATOM 396 C CA . VAL A 1 56 ? 7.961 -19.531 -10.352 1 93.56 56 VAL A CA 1
ATOM 397 C C . VAL A 1 56 ? 7.801 -19.609 -8.836 1 93.56 56 VAL A C 1
ATOM 399 O O . VAL A 1 56 ? 7.926 -18.594 -8.141 1 93.56 56 VAL A O 1
ATOM 402 N N . ILE A 1 57 ? 7.582 -20.734 -8.297 1 94.25 57 ILE A N 1
ATOM 403 C CA . ILE A 1 57 ? 7.375 -20.938 -6.871 1 94.25 57 ILE A CA 1
ATOM 404 C C . ILE A 1 57 ? 8.656 -20.594 -6.109 1 94.25 57 ILE A C 1
ATOM 406 O O . ILE A 1 57 ? 8.609 -19.969 -5.051 1 94.25 57 ILE A O 1
ATOM 410 N N . THR A 1 58 ? 9.758 -21.031 -6.664 1 90.94 58 THR A N 1
ATOM 411 C CA . THR A 1 58 ? 11.039 -20.75 -6.023 1 90.94 58 THR A CA 1
ATOM 412 C C . THR A 1 58 ? 11.305 -19.25 -5.98 1 90.94 58 THR A C 1
ATOM 414 O O . THR A 1 58 ? 11.695 -18.719 -4.945 1 90.94 58 THR A O 1
ATOM 417 N N . VAL A 1 59 ? 11.148 -18.594 -7.121 1 89.69 59 VAL A N 1
ATOM 418 C CA . VAL A 1 59 ? 11.375 -17.156 -7.191 1 89.69 59 VAL A CA 1
ATOM 419 C C . VAL A 1 59 ? 10.469 -16.438 -6.195 1 89.69 59 VAL A C 1
ATOM 421 O O . VAL A 1 59 ? 10.922 -15.562 -5.457 1 89.69 59 VAL A O 1
ATOM 424 N N . LEU A 1 60 ? 9.203 -16.844 -6.176 1 93.25 60 LEU A N 1
ATOM 425 C CA . LEU A 1 60 ? 8.227 -16.266 -5.262 1 93.25 60 LEU A CA 1
ATOM 426 C C . LEU A 1 60 ? 8.672 -16.422 -3.814 1 93.25 60 LEU A C 1
ATOM 428 O O . LEU A 1 60 ? 8.672 -15.461 -3.047 1 93.25 60 LEU A O 1
ATOM 432 N N . ALA A 1 61 ? 9.031 -17.594 -3.418 1 93.25 61 ALA A N 1
ATOM 433 C CA . ALA A 1 61 ? 9.438 -17.875 -2.049 1 93.25 61 ALA A CA 1
ATOM 434 C C . ALA A 1 61 ? 10.734 -17.141 -1.696 1 93.25 61 ALA A C 1
ATOM 436 O O . ALA A 1 61 ? 10.906 -16.703 -0.562 1 93.25 61 ALA A O 1
ATOM 437 N N . MET A 1 62 ? 11.555 -17.016 -2.678 1 89.12 62 MET A N 1
ATOM 438 C CA . MET A 1 62 ? 12.836 -16.359 -2.424 1 89.12 62 MET A CA 1
ATOM 439 C C . MET A 1 62 ? 12.648 -14.875 -2.166 1 89.12 62 MET A C 1
ATOM 441 O O . MET A 1 62 ? 13.391 -14.281 -1.381 1 89.12 62 MET A O 1
ATOM 445 N N . PHE A 1 63 ? 11.734 -14.25 -2.826 1 89.19 63 PHE A N 1
ATOM 446 C CA . PHE A 1 63 ? 11.43 -12.859 -2.535 1 89.19 63 PHE A CA 1
ATOM 447 C C . PHE A 1 63 ? 11.055 -12.68 -1.068 1 89.19 63 PHE A C 1
ATOM 449 O O . PHE A 1 63 ? 11.523 -11.742 -0.416 1 89.19 63 PHE A O 1
ATOM 456 N N . VAL A 1 64 ? 10.273 -13.617 -0.598 1 92.19 64 VAL A N 1
ATOM 457 C CA . VAL A 1 64 ? 9.789 -13.531 0.777 1 92.19 64 VAL A CA 1
ATOM 458 C C . VAL A 1 64 ? 10.938 -13.797 1.744 1 92.19 64 VAL A C 1
ATOM 460 O O . VAL A 1 64 ? 11.094 -13.102 2.75 1 92.19 64 VAL A O 1
ATOM 463 N N . LEU A 1 65 ? 11.727 -14.805 1.426 1 92 65 LEU A N 1
ATOM 464 C CA . LEU A 1 65 ? 12.867 -15.141 2.275 1 92 65 LEU A CA 1
ATOM 465 C C . LEU A 1 65 ? 13.859 -13.984 2.338 1 92 65 LEU A C 1
ATOM 467 O O . LEU A 1 65 ? 14.375 -13.664 3.412 1 92 65 LEU A O 1
ATOM 471 N N . SER A 1 66 ? 14.094 -13.398 1.198 1 87.62 66 SER A N 1
ATOM 472 C CA . SER A 1 66 ? 14.984 -12.25 1.146 1 87.62 66 SER A CA 1
ATOM 473 C C . SER A 1 66 ? 14.438 -11.078 1.959 1 87.62 66 SER A C 1
ATOM 475 O O . SER A 1 66 ? 15.195 -10.367 2.625 1 87.62 66 SER A O 1
ATOM 477 N N . ALA A 1 67 ? 13.156 -10.891 1.871 1 87.44 67 ALA A N 1
ATOM 478 C CA . ALA A 1 67 ? 12.508 -9.836 2.645 1 87.44 67 ALA A CA 1
ATOM 479 C C . ALA A 1 67 ? 12.648 -10.094 4.145 1 87.44 67 ALA A C 1
ATOM 481 O O . ALA A 1 67 ? 12.797 -9.148 4.926 1 87.44 67 ALA A O 1
ATOM 482 N N . GLY A 1 68 ? 12.492 -11.344 4.535 1 88.31 68 GLY A N 1
ATOM 483 C CA . GLY A 1 68 ? 12.695 -11.688 5.93 1 88.31 68 GLY A CA 1
ATOM 484 C C . GLY A 1 68 ? 14.078 -11.336 6.441 1 88.31 68 GLY A C 1
ATOM 485 O O . GLY A 1 68 ? 14.227 -10.828 7.551 1 88.31 68 GLY A O 1
ATOM 486 N N . LEU A 1 69 ? 15.023 -11.547 5.605 1 86 69 LEU A N 1
ATOM 487 C CA . LEU A 1 69 ? 16.391 -11.211 5.969 1 86 69 LEU A CA 1
ATOM 488 C C . LEU A 1 69 ? 16.578 -9.695 6.094 1 86 69 LEU A C 1
ATOM 490 O O . LEU A 1 69 ? 17.281 -9.219 6.984 1 86 69 LEU A O 1
ATOM 494 N N . THR A 1 70 ? 15.938 -8.977 5.262 1 80.56 70 THR A N 1
ATOM 495 C CA . THR A 1 70 ? 16.062 -7.527 5.25 1 80.56 70 THR A CA 1
ATOM 496 C C . THR A 1 70 ? 15.32 -6.918 6.441 1 80.56 70 THR A C 1
ATOM 498 O O . THR A 1 70 ? 15.82 -5.996 7.086 1 80.56 70 THR A O 1
ATOM 501 N N . ARG A 1 71 ? 14.164 -7.461 6.652 1 80.69 71 ARG A N 1
ATOM 502 C CA . ARG A 1 71 ? 13.336 -6.914 7.719 1 80.69 71 ARG A CA 1
ATOM 503 C C . ARG A 1 71 ? 13.945 -7.199 9.086 1 80.69 71 ARG A C 1
ATOM 505 O O . ARG A 1 71 ? 13.688 -6.473 10.055 1 80.69 71 ARG A O 1
ATOM 512 N N . THR A 1 72 ? 14.703 -8.195 9.195 1 83.38 72 THR A N 1
ATOM 513 C CA . THR A 1 72 ? 15.336 -8.539 10.469 1 83.38 72 THR A CA 1
ATOM 514 C C . THR A 1 72 ? 16.688 -7.832 10.609 1 83.38 72 THR A C 1
ATOM 516 O O . THR A 1 72 ? 17.328 -7.926 11.648 1 83.38 72 THR A O 1
ATOM 519 N N . GLY A 1 73 ? 17.141 -7.113 9.617 1 75.38 73 GLY A N 1
ATOM 520 C CA . GLY A 1 73 ? 18.344 -6.305 9.711 1 75.38 73 GLY A CA 1
ATOM 521 C C . GLY A 1 73 ? 19.609 -7.059 9.328 1 75.38 73 GLY A C 1
ATOM 522 O O . GLY A 1 73 ? 20.719 -6.535 9.461 1 75.38 73 GLY A O 1
ATOM 523 N N . VAL A 1 74 ? 19.5 -8.266 8.938 1 75.94 74 VAL A N 1
ATOM 524 C CA . VAL A 1 74 ? 20.688 -9.047 8.57 1 75.94 74 VAL A CA 1
ATOM 525 C C . VAL A 1 74 ? 21.406 -8.367 7.406 1 75.94 74 VAL A C 1
ATOM 527 O O . VAL A 1 74 ? 22.641 -8.273 7.402 1 75.94 74 VAL A O 1
ATOM 530 N N . ALA A 1 75 ? 20.656 -7.895 6.508 1 67.5 75 ALA A N 1
ATOM 531 C CA . ALA A 1 75 ? 21.234 -7.238 5.34 1 67.5 75 ALA A CA 1
ATOM 532 C C . ALA A 1 75 ? 21.969 -5.953 5.73 1 67.5 75 ALA A C 1
ATOM 534 O O . ALA A 1 75 ? 23.016 -5.633 5.18 1 67.5 75 ALA A O 1
ATOM 535 N N . TYR A 1 76 ? 21.5 -5.332 6.684 1 63.16 76 TYR A N 1
ATOM 536 C CA . TYR A 1 76 ? 22.078 -4.074 7.141 1 63.16 76 TYR A CA 1
ATOM 537 C C . TYR A 1 76 ? 23.391 -4.32 7.891 1 63.16 76 TYR A C 1
ATOM 539 O O . TYR A 1 76 ? 24.344 -3.555 7.75 1 63.16 76 TYR A O 1
ATOM 547 N N . ARG A 1 77 ? 23.406 -5.367 8.594 1 69.44 77 ARG A N 1
ATOM 548 C CA . ARG A 1 77 ? 24.594 -5.707 9.352 1 69.44 77 ARG A CA 1
ATOM 549 C C . ARG A 1 77 ? 25.781 -5.992 8.422 1 69.44 77 ARG A C 1
ATOM 551 O O . ARG A 1 77 ? 26.922 -5.746 8.781 1 69.44 77 ARG A O 1
ATOM 558 N N . ILE A 1 78 ? 25.422 -6.32 7.293 1 69.31 78 ILE A N 1
ATOM 559 C CA . ILE A 1 78 ? 26.469 -6.621 6.332 1 69.31 78 ILE A CA 1
ATOM 560 C C . ILE A 1 78 ? 26.953 -5.328 5.672 1 69.31 78 ILE A C 1
ATOM 562 O O . ILE A 1 78 ? 28.109 -5.211 5.301 1 69.31 78 ILE A O 1
ATOM 566 N N . GLY A 1 79 ? 26.109 -4.316 5.664 1 65 79 GLY A N 1
ATOM 567 C CA . GLY A 1 79 ? 26.469 -3.035 5.082 1 65 79 GLY A CA 1
ATOM 568 C C . GLY A 1 79 ? 27.297 -2.17 6.02 1 65 79 GLY A C 1
ATOM 569 O O . GLY A 1 79 ? 28.078 -1.338 5.566 1 65 79 GLY A O 1
ATOM 570 N N . GLN A 1 80 ? 27.344 -2.424 7.301 1 65.81 80 GLN A N 1
ATOM 571 C CA . GLN A 1 80 ? 27.984 -1.588 8.312 1 65.81 80 GLN A CA 1
ATOM 572 C C . GLN A 1 80 ? 29.5 -1.675 8.219 1 65.81 80 GLN A C 1
ATOM 574 O O . GLN A 1 80 ? 30.188 -0.655 8.273 1 65.81 80 GLN A O 1
ATOM 579 N N . PRO A 1 81 ? 30 -2.844 8.008 1 73.81 81 PRO A N 1
ATOM 580 C CA . PRO A 1 81 ? 31.469 -2.912 7.938 1 73.81 81 PRO A CA 1
ATOM 581 C C . PRO A 1 81 ? 32.031 -2.158 6.738 1 73.81 81 PRO A C 1
ATOM 583 O O . PRO A 1 81 ? 33.219 -1.83 6.723 1 73.81 81 PRO A O 1
ATOM 586 N N . LEU A 1 82 ? 31.203 -1.832 5.836 1 78.56 82 LEU A N 1
ATOM 587 C CA . LEU A 1 82 ? 31.656 -1.107 4.648 1 78.56 82 LEU A CA 1
ATOM 588 C C . LEU A 1 82 ? 32.125 0.301 5.016 1 78.56 82 LEU A C 1
ATOM 590 O O . LEU A 1 82 ? 32.969 0.878 4.328 1 78.56 82 LEU A O 1
ATOM 594 N N . GLN A 1 83 ? 31.609 0.77 6.105 1 68.62 83 GLN A N 1
ATOM 595 C CA . GLN A 1 83 ? 31.922 2.135 6.523 1 68.62 83 GLN A CA 1
ATOM 596 C C . GLN A 1 83 ? 33.344 2.25 7.016 1 68.62 83 GLN A C 1
ATOM 598 O O . GLN A 1 83 ? 33.938 3.344 7.031 1 68.62 83 GLN A O 1
ATOM 603 N N . HIS A 1 84 ? 33.938 1.071 7.32 1 70.38 84 HIS A N 1
ATOM 604 C CA . HIS A 1 84 ? 35.312 1.069 7.812 1 70.38 84 HIS A CA 1
ATOM 605 C C . HIS A 1 84 ? 36.312 1.387 6.695 1 70.38 84 HIS A C 1
ATOM 607 O O . HIS A 1 84 ? 37.438 1.793 6.957 1 70.38 84 HIS A O 1
ATOM 613 N N . PHE A 1 85 ? 35.875 1.337 5.496 1 76.81 85 PHE A N 1
ATOM 614 C CA . PHE A 1 85 ? 36.781 1.56 4.363 1 76.81 85 PHE A CA 1
ATOM 615 C C . PHE A 1 85 ? 36.625 2.979 3.83 1 76.81 85 PHE A C 1
ATOM 617 O O . PHE A 1 85 ? 37.219 3.328 2.811 1 76.81 85 PHE A O 1
ATOM 624 N N . ALA A 1 86 ? 35.875 3.746 4.516 1 70.12 86 ALA A N 1
ATOM 625 C CA . ALA A 1 86 ? 35.531 5.09 4.051 1 70.12 86 ALA A CA 1
ATOM 626 C C . ALA A 1 86 ? 36.812 5.926 3.834 1 70.12 86 ALA A C 1
ATOM 628 O O . ALA A 1 86 ? 36.812 6.816 2.982 1 70.12 86 ALA A O 1
ATOM 629 N N . ARG A 1 87 ? 37.844 5.66 4.492 1 71.94 87 ARG A N 1
ATOM 630 C CA . ARG A 1 87 ? 39.062 6.496 4.434 1 71.94 87 ARG A CA 1
ATOM 631 C C . ARG A 1 87 ? 40.031 5.984 3.379 1 71.94 87 ARG A C 1
ATOM 633 O O . ARG A 1 87 ? 41.094 6.586 3.154 1 71.94 87 ARG A O 1
ATOM 640 N N . LYS A 1 88 ? 39.656 5.062 2.701 1 82.06 88 LYS A N 1
ATOM 641 C CA . LYS A 1 88 ? 40.562 4.492 1.72 1 82.06 88 LYS A CA 1
ATOM 642 C C . LYS A 1 88 ? 40.375 5.129 0.347 1 82.06 88 LYS A C 1
ATOM 644 O O . LYS A 1 88 ? 39.5 5.992 0.176 1 82.06 88 LYS A O 1
ATOM 649 N N . GLY A 1 89 ? 41.219 4.863 -0.538 1 85.94 89 GLY A N 1
ATOM 650 C CA . GLY A 1 89 ? 41.188 5.438 -1.874 1 85.94 89 GLY A CA 1
ATOM 651 C C . GLY A 1 89 ? 40 4.988 -2.686 1 85.94 89 GLY A C 1
ATOM 652 O O . GLY A 1 89 ? 39.281 4.059 -2.297 1 85.94 89 GLY A O 1
ATOM 653 N N . GLU A 1 90 ? 39.688 5.711 -3.693 1 89.88 90 GLU A N 1
ATOM 654 C CA . GLU A 1 90 ? 38.531 5.477 -4.543 1 89.88 90 GLU A CA 1
ATOM 655 C C . GLU A 1 90 ? 38.531 4.051 -5.086 1 89.88 90 GLU A C 1
ATOM 657 O O . GLU A 1 90 ? 37.5 3.389 -5.102 1 89.88 90 GLU A O 1
ATOM 662 N N . ALA A 1 91 ? 39.688 3.58 -5.504 1 92.75 91 ALA A N 1
ATOM 663 C CA . ALA A 1 91 ? 39.781 2.238 -6.07 1 92.75 91 ALA A CA 1
ATOM 664 C C . ALA A 1 91 ? 39.438 1.176 -5.039 1 92.75 91 ALA A C 1
ATOM 666 O O . ALA A 1 91 ? 38.75 0.205 -5.352 1 92.75 91 ALA A O 1
ATOM 667 N N . VAL A 1 92 ? 39.875 1.355 -3.896 1 92.31 92 VAL A N 1
ATOM 668 C CA . VAL A 1 92 ? 39.594 0.399 -2.828 1 92.31 92 VAL A CA 1
ATOM 669 C C . VAL A 1 92 ? 38.125 0.426 -2.477 1 92.31 92 VAL A C 1
ATOM 671 O O . VAL A 1 92 ? 37.5 -0.619 -2.225 1 92.31 92 VAL A O 1
ATOM 674 N N . LEU A 1 93 ? 37.562 1.587 -2.516 1 91.31 93 LEU A N 1
ATOM 675 C CA . LEU A 1 93 ? 36.125 1.72 -2.207 1 91.31 93 LEU A CA 1
ATOM 676 C C . LEU A 1 93 ? 35.281 1.021 -3.26 1 91.31 93 LEU A C 1
ATOM 678 O O . LEU A 1 93 ? 34.281 0.356 -2.928 1 91.31 93 LEU A O 1
ATOM 682 N N . ILE A 1 94 ? 35.719 1.195 -4.457 1 93.69 94 ILE A N 1
ATOM 683 C CA . ILE A 1 94 ? 35 0.558 -5.551 1 93.69 94 ILE A CA 1
ATOM 684 C C . ILE A 1 94 ? 35.094 -0.96 -5.414 1 93.69 94 ILE A C 1
ATOM 686 O O . ILE A 1 94 ? 34.062 -1.665 -5.543 1 93.69 94 ILE A O 1
ATOM 690 N N . VAL A 1 95 ? 36.219 -1.47 -5.098 1 94.5 95 VAL A N 1
ATOM 691 C CA . VAL A 1 95 ? 36.438 -2.906 -4.961 1 94.5 95 VAL A CA 1
ATOM 692 C C . VAL A 1 95 ? 35.625 -3.453 -3.805 1 94.5 95 VAL A C 1
ATOM 694 O O . VAL A 1 95 ? 34.938 -4.477 -3.943 1 94.5 95 VAL A O 1
ATOM 697 N N . VAL A 1 96 ? 35.656 -2.777 -2.734 1 91.94 96 VAL A N 1
ATOM 698 C CA . VAL A 1 96 ? 34.969 -3.246 -1.539 1 91.94 96 VAL A CA 1
ATOM 699 C C . VAL A 1 96 ? 33.469 -3.219 -1.772 1 91.94 96 VAL A C 1
ATOM 701 O O . VAL A 1 96 ? 32.75 -4.16 -1.407 1 91.94 96 VAL A O 1
ATOM 704 N N . LEU A 1 97 ? 32.969 -2.186 -2.363 1 91.69 97 LEU A N 1
ATOM 705 C CA . LEU A 1 97 ? 31.547 -2.033 -2.607 1 91.69 97 LEU A CA 1
ATOM 706 C C . LEU A 1 97 ? 31.062 -3.074 -3.607 1 91.69 97 LEU A C 1
ATOM 708 O O . LEU A 1 97 ? 30.016 -3.703 -3.393 1 91.69 97 LEU A O 1
ATOM 712 N N . MET A 1 98 ? 31.734 -3.24 -4.676 1 94.81 98 MET A N 1
ATOM 713 C CA . MET A 1 98 ? 31.312 -4.191 -5.703 1 94.81 98 MET A CA 1
ATOM 714 C C . MET A 1 98 ? 31.391 -5.621 -5.184 1 94.81 98 MET A C 1
ATOM 716 O O . MET A 1 98 ? 30.531 -6.445 -5.496 1 94.81 98 MET A O 1
ATOM 720 N N . THR A 1 99 ? 32.406 -5.891 -4.402 1 92.94 99 THR A N 1
ATOM 721 C CA . THR A 1 99 ? 32.531 -7.223 -3.826 1 92.94 99 THR A CA 1
ATOM 722 C C . THR A 1 99 ? 31.438 -7.488 -2.811 1 92.94 99 THR A C 1
ATOM 724 O O . THR A 1 99 ? 30.812 -8.555 -2.824 1 92.94 99 THR A O 1
ATOM 727 N N . ALA A 1 100 ? 31.203 -6.535 -1.991 1 90.44 100 ALA A N 1
ATOM 728 C CA . ALA A 1 100 ? 30.141 -6.684 -1.004 1 90.44 100 ALA A CA 1
ATOM 729 C C . ALA A 1 100 ? 28.781 -6.836 -1.683 1 90.44 100 ALA A C 1
ATOM 731 O O . ALA A 1 100 ? 27.984 -7.703 -1.306 1 90.44 100 ALA A O 1
ATOM 732 N N . ALA A 1 101 ? 28.516 -5.98 -2.633 1 91.5 101 ALA A N 1
ATOM 733 C CA . ALA A 1 101 ? 27.266 -6.043 -3.375 1 91.5 101 ALA A CA 1
ATOM 734 C C . ALA A 1 101 ? 27.109 -7.379 -4.098 1 91.5 101 ALA A C 1
ATOM 736 O O . ALA A 1 101 ? 26.031 -7.969 -4.117 1 91.5 101 ALA A O 1
ATOM 737 N N . GLY A 1 102 ? 28.188 -7.836 -4.684 1 92.38 102 GLY A N 1
ATOM 738 C CA . GLY A 1 102 ? 28.172 -9.109 -5.387 1 92.38 102 GLY A CA 1
ATOM 739 C C . GLY A 1 102 ? 27.938 -10.289 -4.477 1 92.38 102 GLY A C 1
ATOM 740 O O . GLY A 1 102 ? 27.125 -11.172 -4.793 1 92.38 102 GLY A O 1
ATOM 741 N N . LEU A 1 103 ? 28.5 -10.344 -3.379 1 89.25 103 LEU A N 1
ATOM 742 C CA . LEU A 1 103 ? 28.375 -11.445 -2.436 1 89.25 103 LEU A CA 1
ATOM 743 C C . LEU A 1 103 ? 26.984 -11.453 -1.796 1 89.25 103 LEU A C 1
ATOM 745 O O . LEU A 1 103 ? 26.406 -12.516 -1.591 1 89.25 103 LEU A O 1
ATOM 749 N N . LEU A 1 104 ? 26.531 -10.289 -1.505 1 87.19 104 LEU A N 1
ATOM 750 C CA . LEU A 1 104 ? 25.203 -10.195 -0.925 1 87.19 104 LEU A CA 1
ATOM 751 C C . LEU A 1 104 ? 24.141 -10.617 -1.934 1 87.19 104 LEU A C 1
ATOM 753 O O . LEU A 1 104 ? 23.125 -11.219 -1.562 1 87.19 104 LEU A O 1
ATOM 757 N N . SER A 1 105 ? 24.359 -10.289 -3.166 1 89.19 105 SER A N 1
ATOM 758 C CA . SER A 1 105 ? 23.406 -10.617 -4.219 1 89.19 105 SER A CA 1
ATOM 759 C C . SER A 1 105 ? 23.359 -12.117 -4.488 1 89.19 105 SER A C 1
ATOM 761 O O . SER A 1 105 ? 22.469 -12.602 -5.199 1 89.19 105 SER A O 1
ATOM 763 N N . ALA A 1 106 ? 24.312 -12.836 -3.932 1 86.19 106 ALA A N 1
ATOM 764 C CA . ALA A 1 106 ? 24.328 -14.289 -4.066 1 86.19 106 ALA A CA 1
ATOM 765 C C . ALA A 1 106 ? 23.219 -14.938 -3.236 1 86.19 106 ALA A C 1
ATOM 767 O O . ALA A 1 106 ? 22.75 -16.031 -3.564 1 86.19 106 ALA A O 1
ATOM 768 N N . LEU A 1 107 ? 22.812 -14.203 -2.23 1 80.56 107 LEU A N 1
ATOM 769 C CA . LEU A 1 107 ? 21.859 -14.789 -1.3 1 80.56 107 LEU A CA 1
ATOM 770 C C . LEU A 1 107 ? 20.531 -14.031 -1.341 1 80.56 107 LEU A C 1
ATOM 772 O O . LEU A 1 107 ? 19.484 -14.594 -1.025 1 80.56 107 LEU A O 1
ATOM 776 N N . ILE A 1 108 ? 20.688 -12.719 -1.538 1 80.88 108 ILE A N 1
ATOM 777 C CA . ILE A 1 108 ? 19.531 -11.82 -1.532 1 80.88 108 ILE A CA 1
ATOM 778 C C . ILE A 1 108 ? 19.25 -11.336 -2.951 1 80.88 108 ILE A C 1
ATOM 780 O O . ILE A 1 108 ? 20.172 -11.258 -3.779 1 80.88 108 ILE A O 1
ATOM 784 N N . ASN A 1 109 ? 18.062 -11.141 -3.184 1 82.62 109 ASN A N 1
ATOM 785 C CA . ASN A 1 109 ? 17.703 -10.609 -4.492 1 82.62 109 ASN A CA 1
ATOM 786 C C . ASN A 1 109 ? 18.469 -9.328 -4.809 1 82.62 109 ASN A C 1
ATOM 788 O O . ASN A 1 109 ? 18.688 -8.5 -3.92 1 82.62 109 ASN A O 1
ATOM 792 N N . THR A 1 110 ? 18.828 -9.219 -6.055 1 86.31 110 THR A N 1
ATOM 793 C CA . THR A 1 110 ? 19.688 -8.141 -6.512 1 86.31 110 THR A CA 1
ATOM 794 C C . THR A 1 110 ? 19.047 -6.781 -6.23 1 86.31 110 THR A C 1
ATOM 796 O O . THR A 1 110 ? 19.734 -5.859 -5.766 1 86.31 110 THR A O 1
ATOM 799 N N . THR A 1 111 ? 17.828 -6.633 -6.492 1 80.44 111 THR A N 1
ATOM 800 C CA . THR A 1 111 ? 17.141 -5.363 -6.293 1 80.44 111 THR A CA 1
ATOM 801 C C . THR A 1 111 ? 17.109 -4.988 -4.816 1 80.44 111 THR A C 1
ATOM 803 O O . THR A 1 111 ? 17.312 -3.824 -4.465 1 80.44 111 THR A O 1
ATOM 806 N N . THR A 1 112 ? 16.828 -5.906 -4.039 1 78 112 THR A N 1
ATOM 807 C CA . THR A 1 112 ? 16.781 -5.66 -2.604 1 78 112 THR A CA 1
ATOM 808 C C . THR A 1 112 ? 18.141 -5.258 -2.07 1 78 112 THR A C 1
ATOM 810 O O . THR A 1 112 ? 18.25 -4.375 -1.216 1 78 112 THR A O 1
ATOM 813 N N . VAL A 1 113 ? 19.156 -5.922 -2.576 1 86.31 113 VAL A N 1
ATOM 814 C CA . VAL A 1 113 ? 20.516 -5.582 -2.152 1 86.31 113 VAL A CA 1
ATOM 815 C C . VAL A 1 113 ? 20.828 -4.133 -2.527 1 86.31 113 VAL A C 1
ATOM 817 O O . VAL A 1 113 ? 21.406 -3.395 -1.733 1 86.31 113 VAL A O 1
ATOM 820 N N . ALA A 1 114 ? 20.438 -3.746 -3.688 1 85.31 114 ALA A N 1
ATOM 821 C CA . ALA A 1 114 ? 20.656 -2.373 -4.129 1 85.31 114 ALA A CA 1
ATOM 822 C C . ALA A 1 114 ? 19.953 -1.38 -3.207 1 85.31 114 ALA A C 1
ATOM 824 O O . ALA A 1 114 ? 20.516 -0.338 -2.861 1 85.31 114 ALA A O 1
ATOM 825 N N . VAL A 1 115 ? 18.797 -1.676 -2.807 1 75.88 115 VAL A N 1
ATOM 826 C CA . VAL A 1 115 ? 18.016 -0.797 -1.941 1 75.88 115 VAL A CA 1
ATOM 827 C C . VAL A 1 115 ? 18.688 -0.687 -0.575 1 75.88 115 VAL A C 1
ATOM 829 O O . VAL A 1 115 ? 18.75 0.396 0.012 1 75.88 115 VAL A O 1
ATOM 832 N N . ILE A 1 116 ? 19.234 -1.762 -0.15 1 74.5 116 ILE A N 1
ATOM 833 C CA . ILE A 1 116 ? 19.844 -1.817 1.172 1 74.5 116 ILE A CA 1
ATOM 834 C C . ILE A 1 116 ? 21.172 -1.065 1.155 1 74.5 116 ILE A C 1
ATOM 836 O O . ILE A 1 116 ? 21.5 -0.351 2.105 1 74.5 116 ILE A O 1
ATOM 840 N N . LEU A 1 117 ? 21.859 -1.239 0.103 1 83.5 117 LEU A N 1
ATOM 841 C CA . LEU A 1 117 ? 23.203 -0.686 0.061 1 83.5 117 LEU A CA 1
ATOM 842 C C . LEU A 1 117 ? 23.188 0.77 -0.393 1 83.5 117 LEU A C 1
ATOM 844 O O . LEU A 1 117 ? 24.172 1.494 -0.221 1 83.5 117 LEU A O 1
ATOM 848 N N . LEU A 1 118 ? 22.109 1.181 -0.939 1 81.69 118 LEU A N 1
ATOM 849 C CA . LEU A 1 118 ? 22.016 2.537 -1.467 1 81.69 118 LEU A CA 1
ATOM 850 C C . LEU A 1 118 ? 22.297 3.564 -0.373 1 81.69 118 LEU A C 1
ATOM 852 O O . LEU A 1 118 ? 23.188 4.402 -0.51 1 81.69 118 LEU A O 1
ATOM 856 N N . PRO A 1 119 ? 21.609 3.523 0.737 1 67.5 119 PRO A N 1
ATOM 857 C CA . PRO A 1 119 ? 21.906 4.5 1.788 1 67.5 119 PRO A CA 1
ATOM 858 C C . PRO A 1 119 ? 23.312 4.355 2.34 1 67.5 119 PRO A C 1
ATOM 860 O O . PRO A 1 119 ? 23.969 5.355 2.658 1 67.5 119 PRO A O 1
ATOM 863 N N . ALA A 1 120 ? 23.688 3.131 2.457 1 75.38 120 ALA A N 1
ATOM 864 C CA . ALA A 1 120 ? 25.047 2.879 2.951 1 75.38 120 ALA A CA 1
ATOM 865 C C . ALA A 1 120 ? 26.094 3.451 2.002 1 75.38 120 ALA A C 1
ATOM 867 O O . ALA A 1 120 ? 27.109 3.994 2.443 1 75.38 120 ALA A O 1
ATOM 868 N N . THR A 1 121 ? 25.906 3.281 0.739 1 84.38 121 THR A N 1
ATOM 869 C CA . THR A 1 121 ? 26.828 3.807 -0.263 1 84.38 121 THR A CA 1
ATOM 870 C C . THR A 1 121 ? 26.812 5.332 -0.265 1 84.38 121 THR A C 1
ATOM 872 O O . THR A 1 121 ? 27.844 5.969 -0.437 1 84.38 121 THR A O 1
ATOM 875 N N . MET A 1 122 ? 25.656 5.844 -0.08 1 75.81 122 MET A N 1
ATOM 876 C CA . MET A 1 122 ? 25.547 7.297 0.006 1 75.81 122 MET A CA 1
ATOM 877 C C . MET A 1 122 ? 26.312 7.828 1.213 1 75.81 122 MET A C 1
ATOM 879 O O . MET A 1 122 ? 26.984 8.859 1.122 1 75.81 122 MET A O 1
ATOM 883 N N . ASP A 1 123 ? 26.234 7.066 2.211 1 67.75 123 ASP A N 1
ATOM 884 C CA . ASP A 1 123 ? 26.984 7.422 3.422 1 67.75 123 ASP A CA 1
ATOM 885 C C . ASP A 1 123 ? 28.484 7.316 3.195 1 67.75 123 ASP A C 1
ATOM 887 O O . ASP A 1 123 ? 29.25 8.164 3.664 1 67.75 123 ASP A O 1
ATOM 891 N N . LEU A 1 124 ? 28.797 6.371 2.596 1 77.62 124 LEU A N 1
ATOM 892 C CA . LEU A 1 124 ? 30.203 6.156 2.279 1 77.62 124 LEU A CA 1
ATOM 893 C C . LEU A 1 124 ? 30.734 7.27 1.388 1 77.62 124 LEU A C 1
ATOM 895 O O . LEU A 1 124 ? 31.875 7.711 1.557 1 77.62 124 LEU A O 1
ATOM 899 N N . ALA A 1 125 ? 29.953 7.645 0.452 1 80.5 125 ALA A N 1
ATOM 900 C CA . ALA A 1 125 ? 30.328 8.734 -0.439 1 80.5 125 ALA A CA 1
ATOM 901 C C . ALA A 1 125 ? 30.516 10.039 0.337 1 80.5 125 ALA A C 1
ATOM 903 O O . ALA A 1 125 ? 31.484 10.773 0.111 1 80.5 125 ALA A O 1
ATOM 904 N N . ARG A 1 126 ? 29.688 10.242 1.141 1 67.06 126 ARG A N 1
ATOM 905 C CA . ARG A 1 126 ? 29.75 11.461 1.951 1 67.06 126 ARG A CA 1
ATOM 906 C C . ARG A 1 126 ? 30.984 11.453 2.848 1 67.06 126 ARG A C 1
ATOM 908 O O . ARG A 1 126 ? 31.688 12.461 2.957 1 67.06 126 ARG A O 1
ATOM 915 N N . ARG A 1 127 ? 31.281 10.352 3.375 1 66.69 127 ARG A N 1
ATOM 916 C CA . ARG A 1 127 ? 32.406 10.219 4.301 1 66.69 127 ARG A CA 1
ATOM 917 C C . ARG A 1 127 ? 33.75 10.25 3.557 1 66.69 127 ARG A C 1
ATOM 919 O O . ARG A 1 127 ? 34.75 10.734 4.09 1 66.69 127 ARG A O 1
ATOM 926 N N . SER A 1 128 ? 33.75 9.781 2.453 1 77.5 128 SER A N 1
ATOM 927 C CA . SER A 1 128 ? 34.969 9.711 1.672 1 77.5 128 SER A CA 1
ATOM 928 C C . SER A 1 128 ? 35.219 11.008 0.909 1 77.5 128 SER A C 1
ATOM 930 O O . SER A 1 128 ? 36.312 11.242 0.417 1 77.5 128 SER A O 1
ATOM 932 N N . GLY A 1 129 ? 34.125 11.836 0.896 1 74.06 129 GLY A N 1
ATOM 933 C CA . GLY A 1 129 ? 34.219 13.078 0.16 1 74.06 129 GLY A CA 1
ATOM 934 C C . GLY A 1 129 ? 34.125 12.906 -1.341 1 74.06 129 GLY A C 1
ATOM 935 O O . GLY A 1 129 ? 34.406 13.828 -2.107 1 74.06 129 GLY A O 1
ATOM 936 N N . LEU A 1 130 ? 33.812 11.781 -1.757 1 83.81 130 LEU A N 1
ATOM 937 C CA . LEU A 1 130 ? 33.625 11.508 -3.178 1 83.81 130 LEU A CA 1
ATOM 938 C C . LEU A 1 130 ? 32.188 11.773 -3.604 1 83.81 130 LEU A C 1
ATOM 940 O O . LEU A 1 130 ? 31.266 11.648 -2.797 1 83.81 130 LEU A O 1
ATOM 944 N N . PRO A 1 131 ? 32.031 12.227 -4.785 1 81.94 131 PRO A N 1
ATOM 945 C CA . PRO A 1 131 ? 30.672 12.344 -5.277 1 81.94 131 PRO A CA 1
ATOM 946 C C . PRO A 1 131 ? 29.953 10.992 -5.332 1 81.94 131 PRO A C 1
ATOM 948 O O . PRO A 1 131 ? 30.562 9.977 -5.68 1 81.94 131 PRO A O 1
ATOM 951 N N . PRO A 1 132 ? 28.719 10.984 -5.008 1 84.12 132 PRO A N 1
ATOM 952 C CA . PRO A 1 132 ? 27.953 9.734 -5.012 1 84.12 132 PRO A CA 1
ATOM 953 C C . PRO A 1 132 ? 27.922 9.062 -6.379 1 84.12 132 PRO A C 1
ATOM 955 O O . PRO A 1 132 ? 27.828 7.836 -6.469 1 84.12 132 PRO A O 1
ATOM 958 N N . ALA A 1 133 ? 28.016 9.844 -7.367 1 86.88 133 ALA A N 1
ATOM 959 C CA . ALA A 1 133 ? 27.953 9.305 -8.727 1 86.88 133 ALA A CA 1
ATOM 960 C C . ALA A 1 133 ? 29.109 8.352 -8.992 1 86.88 133 ALA A C 1
ATOM 962 O O . ALA A 1 133 ? 29 7.445 -9.828 1 86.88 133 ALA A O 1
ATOM 963 N N . ARG A 1 134 ? 30.125 8.477 -8.258 1 90.25 134 ARG A N 1
ATOM 964 C CA . ARG A 1 134 ? 31.312 7.684 -8.508 1 90.25 134 ARG A CA 1
ATOM 965 C C . ARG A 1 134 ? 31.25 6.34 -7.789 1 90.25 134 ARG A C 1
ATOM 967 O O . ARG A 1 134 ? 31.969 5.406 -8.133 1 90.25 134 ARG A O 1
ATOM 974 N N . LEU A 1 135 ? 30.328 6.207 -6.914 1 90.5 135 LEU A N 1
ATOM 975 C CA . LEU A 1 135 ? 30.266 4.977 -6.129 1 90.5 135 LEU A CA 1
ATOM 976 C C . LEU A 1 135 ? 28.953 4.238 -6.375 1 90.5 135 LEU A C 1
ATOM 978 O O . LEU A 1 135 ? 28.906 3.012 -6.246 1 90.5 135 LEU A O 1
ATOM 982 N N . LEU A 1 136 ? 27.953 4.93 -6.766 1 90.19 136 LEU A N 1
ATOM 983 C CA . LEU A 1 136 ? 26.641 4.32 -6.879 1 90.19 136 LEU A CA 1
ATOM 984 C C . LEU A 1 136 ? 26.578 3.391 -8.086 1 90.19 136 LEU A C 1
ATOM 986 O O . LEU A 1 136 ? 26.016 2.299 -8.008 1 90.19 136 LEU A O 1
ATOM 990 N N . MET A 1 137 ? 27.125 3.805 -9.18 1 92.19 137 MET A N 1
ATOM 991 C CA . MET A 1 137 ? 27.094 2.957 -10.367 1 92.19 137 MET A CA 1
ATOM 992 C C . MET A 1 137 ? 27.906 1.682 -10.148 1 92.19 137 MET A C 1
ATOM 994 O O . MET A 1 137 ? 27.438 0.584 -10.445 1 92.19 137 MET A O 1
ATOM 998 N N . PRO A 1 138 ? 29.078 1.794 -9.578 1 93.38 138 PRO A N 1
ATOM 999 C CA . PRO A 1 138 ? 29.812 0.569 -9.266 1 93.38 138 PRO A CA 1
ATOM 1000 C C . PRO A 1 138 ? 29.047 -0.359 -8.32 1 93.38 138 PRO A C 1
ATOM 1002 O O . PRO A 1 138 ? 29.109 -1.582 -8.469 1 93.38 138 PRO A O 1
ATOM 1005 N N . MET A 1 139 ? 28.422 0.179 -7.41 1 91.75 139 MET A N 1
ATOM 1006 C CA . MET A 1 139 ? 27.625 -0.638 -6.508 1 91.75 139 MET A CA 1
ATOM 1007 C C . MET A 1 139 ? 26.531 -1.385 -7.27 1 91.75 139 MET A C 1
ATOM 1009 O O . MET A 1 139 ? 26.359 -2.588 -7.074 1 91.75 139 MET A O 1
ATOM 1013 N N . ALA A 1 140 ? 25.828 -0.684 -8.102 1 92.56 140 ALA A N 1
ATOM 1014 C CA . ALA A 1 140 ? 24.781 -1.303 -8.898 1 92.56 140 ALA A CA 1
ATOM 1015 C C . ALA A 1 140 ? 25.359 -2.379 -9.82 1 92.56 140 ALA A C 1
ATOM 1017 O O . ALA A 1 140 ? 24.75 -3.443 -9.984 1 92.56 140 ALA A O 1
ATOM 1018 N N . LEU A 1 141 ? 26.484 -2.035 -10.406 1 94.5 141 LEU A N 1
ATOM 1019 C CA . LEU A 1 141 ? 27.156 -3.004 -11.273 1 94.5 141 LEU A CA 1
ATOM 1020 C C . LEU A 1 141 ? 27.594 -4.23 -10.477 1 94.5 141 LEU A C 1
ATOM 1022 O O . LEU A 1 141 ? 27.531 -5.355 -10.977 1 94.5 141 LEU A O 1
ATOM 1026 N N . GLY A 1 142 ? 28.047 -4.02 -9.312 1 93.88 142 GLY A N 1
ATOM 1027 C CA . GLY A 1 142 ? 28.391 -5.137 -8.445 1 93.88 142 GLY A CA 1
ATOM 1028 C C . GLY A 1 142 ? 27.219 -6.043 -8.141 1 93.88 142 GLY A C 1
ATOM 1029 O O . GLY A 1 142 ? 27.359 -7.27 -8.125 1 93.88 142 GLY A O 1
ATOM 1030 N N . CYS A 1 143 ? 26.109 -5.465 -7.902 1 92 143 CYS A N 1
ATOM 1031 C CA . CYS A 1 143 ? 24.906 -6.23 -7.648 1 92 143 CYS A CA 1
ATOM 1032 C C . CYS A 1 143 ? 24.531 -7.086 -8.852 1 92 143 CYS A C 1
ATOM 1034 O O . CYS A 1 143 ? 24.203 -8.266 -8.703 1 92 143 CYS A O 1
ATOM 1036 N N . LEU A 1 144 ? 24.594 -6.512 -10.008 1 92.94 144 LEU A N 1
ATOM 1037 C CA . LEU A 1 144 ? 24.203 -7.203 -11.234 1 92.94 144 LEU A CA 1
ATOM 1038 C C . LEU A 1 144 ? 25.203 -8.297 -11.586 1 92.94 144 LEU A C 1
ATOM 1040 O O . LEU A 1 144 ? 24.812 -9.383 -12.023 1 92.94 144 LEU A O 1
ATOM 1044 N N . LEU A 1 145 ? 26.469 -7.98 -11.414 1 94.38 145 LEU A N 1
ATOM 1045 C CA . LEU A 1 145 ? 27.516 -8.945 -11.727 1 94.38 145 LEU A CA 1
ATOM 1046 C C . LEU A 1 145 ? 27.453 -10.133 -10.773 1 94.38 145 LEU A C 1
ATOM 1048 O O . LEU A 1 145 ? 27.672 -11.281 -11.18 1 94.38 145 LEU A O 1
ATOM 1052 N N . GLY A 1 146 ? 27.188 -9.844 -9.57 1 92.38 146 GLY A N 1
ATOM 1053 C CA . GLY A 1 146 ? 27.156 -10.891 -8.562 1 92.38 146 GLY A CA 1
ATOM 1054 C C . GLY A 1 146 ? 25.797 -11.57 -8.453 1 92.38 146 GLY A C 1
ATOM 1055 O O . GLY A 1 146 ? 25.656 -12.547 -7.707 1 92.38 146 GLY A O 1
ATOM 1056 N N . GLY A 1 147 ? 24.875 -11.148 -9.133 1 90.19 147 GLY A N 1
ATOM 1057 C CA . GLY A 1 147 ? 23.531 -11.703 -9.07 1 90.19 147 GLY A CA 1
ATOM 1058 C C . GLY A 1 147 ? 23.469 -13.188 -9.391 1 90.19 147 GLY A C 1
ATOM 1059 O O . GLY A 1 147 ? 22.953 -13.977 -8.594 1 90.19 147 GLY A O 1
ATOM 1060 N N . PRO A 1 148 ? 24.156 -13.578 -10.422 1 92.88 148 PRO A N 1
ATOM 1061 C CA . PRO A 1 148 ? 24.078 -14.969 -10.852 1 92.88 148 PRO A CA 1
ATOM 1062 C C . PRO A 1 148 ? 25.031 -15.883 -10.086 1 92.88 148 PRO A C 1
ATOM 1064 O O . PRO A 1 148 ? 25.422 -16.938 -10.594 1 92.88 148 PRO A O 1
ATOM 1067 N N . PHE A 1 149 ? 25.438 -15.617 -8.914 1 92.5 149 PHE A N 1
ATOM 1068 C CA . PHE A 1 149 ? 26.422 -16.375 -8.148 1 92.5 149 PHE A CA 1
ATOM 1069 C C . PHE A 1 149 ? 25.891 -17.75 -7.801 1 92.5 149 PHE A C 1
ATOM 1071 O O . PHE A 1 149 ? 26.656 -18.719 -7.742 1 92.5 149 PHE A O 1
ATOM 1078 N N . THR A 1 150 ? 24.625 -17.828 -7.555 1 90.06 150 THR A N 1
ATOM 1079 C CA . THR A 1 150 ? 24.016 -19.094 -7.195 1 90.06 150 THR A CA 1
ATOM 1080 C C . THR A 1 150 ? 22.828 -19.406 -8.094 1 90.06 150 THR A C 1
ATOM 1082 O O . THR A 1 150 ? 22.328 -18.531 -8.789 1 90.06 150 THR A O 1
ATOM 1085 N N . GLY A 1 151 ? 22.469 -20.609 -8.047 1 89.5 151 GLY A N 1
ATOM 1086 C CA . GLY A 1 151 ? 21.359 -21.047 -8.883 1 89.5 151 GLY A CA 1
ATOM 1087 C C . GLY A 1 151 ? 20.016 -20.469 -8.445 1 89.5 151 GLY A C 1
ATOM 1088 O O . GLY A 1 151 ? 19.062 -20.453 -9.211 1 89.5 151 GLY A O 1
ATOM 1089 N N . ILE A 1 152 ? 19.922 -19.828 -7.262 1 86.06 152 ILE A N 1
ATOM 1090 C CA . ILE A 1 152 ? 18.641 -19.391 -6.723 1 86.06 152 ILE A CA 1
ATOM 1091 C C . ILE A 1 152 ? 18.641 -17.875 -6.574 1 86.06 152 ILE A C 1
ATOM 1093 O O . ILE A 1 152 ? 17.641 -17.297 -6.133 1 86.06 152 ILE A O 1
ATOM 1097 N N . SER A 1 153 ? 19.656 -17.266 -6.98 1 85.44 153 SER A N 1
ATOM 1098 C CA . SER A 1 153 ? 19.812 -15.852 -6.668 1 85.44 153 SER A CA 1
ATOM 1099 C C . SER A 1 153 ? 19.078 -14.977 -7.676 1 85.44 153 SER A C 1
ATOM 1101 O O . SER A 1 153 ? 18.656 -13.867 -7.352 1 85.44 153 SER A O 1
ATOM 1103 N N . THR A 1 154 ? 18.984 -15.523 -8.914 1 88.56 154 THR A N 1
ATOM 1104 C CA . THR A 1 154 ? 18.328 -14.719 -9.938 1 88.56 154 THR A CA 1
ATOM 1105 C C . THR A 1 154 ? 17.328 -15.562 -10.734 1 88.56 154 THR A C 1
ATOM 1107 O O . THR A 1 154 ? 17.531 -16.766 -10.906 1 88.56 154 THR A O 1
ATOM 1110 N N . PRO A 1 155 ? 16.375 -14.898 -11.227 1 88.81 155 PRO A N 1
ATOM 1111 C CA . PRO A 1 155 ? 15.359 -15.617 -12.016 1 88.81 155 PRO A CA 1
ATOM 1112 C C . PRO A 1 155 ? 15.945 -16.281 -13.25 1 88.81 155 PRO A C 1
ATOM 1114 O O . PRO A 1 155 ? 15.625 -17.438 -13.547 1 88.81 155 PRO A O 1
ATOM 1117 N N . PRO A 1 156 ? 16.891 -15.711 -13.953 1 91.94 156 PRO A N 1
ATOM 1118 C CA . PRO A 1 156 ? 17.469 -16.375 -15.117 1 91.94 156 PRO A CA 1
ATOM 1119 C C . PRO A 1 156 ? 18.125 -17.719 -14.766 1 91.94 156 PRO A C 1
ATOM 1121 O O . PRO A 1 156 ? 17.953 -18.703 -15.492 1 91.94 156 PRO A O 1
ATOM 1124 N N . ASN A 1 157 ? 18.859 -17.75 -13.664 1 94.12 157 ASN A N 1
ATOM 1125 C CA . ASN A 1 157 ? 19.5 -18.984 -13.25 1 94.12 157 ASN A CA 1
ATOM 1126 C C . ASN A 1 157 ? 18.469 -20.062 -12.906 1 94.12 157 ASN A C 1
ATOM 1128 O O . ASN A 1 157 ? 18.641 -21.219 -13.281 1 94.12 157 ASN A O 1
ATOM 1132 N N . ILE A 1 158 ? 17.484 -19.625 -12.258 1 91.12 158 ILE A N 1
ATOM 1133 C CA . ILE A 1 158 ? 16.438 -20.547 -11.859 1 91.12 158 ILE A CA 1
ATOM 1134 C C . ILE A 1 158 ? 15.711 -21.078 -13.102 1 91.12 158 ILE A C 1
ATOM 1136 O O . ILE A 1 158 ? 15.469 -22.281 -13.219 1 91.12 158 ILE A O 1
ATOM 1140 N N . LEU A 1 159 ? 15.469 -20.234 -14.008 1 93.25 159 LEU A N 1
ATOM 1141 C CA . LEU A 1 159 ? 14.742 -20.594 -15.227 1 93.25 159 LEU A CA 1
ATOM 1142 C C . LEU A 1 159 ? 15.594 -21.484 -16.125 1 93.25 159 LEU A C 1
ATOM 1144 O O . LEU A 1 159 ? 15.078 -22.406 -16.75 1 93.25 159 LEU A O 1
ATOM 1148 N N . ALA A 1 160 ? 16.875 -21.203 -16.219 1 94.62 160 ALA A N 1
ATOM 1149 C CA . ALA A 1 160 ? 17.766 -22.047 -17 1 94.62 160 ALA A CA 1
ATOM 1150 C C . ALA A 1 160 ? 17.828 -23.453 -16.438 1 94.62 160 ALA A C 1
ATOM 1152 O O . ALA A 1 160 ? 17.797 -24.438 -17.188 1 94.62 160 ALA A O 1
ATOM 1153 N N . THR A 1 161 ? 17.891 -23.516 -15.133 1 93.69 161 THR A N 1
ATOM 1154 C CA . THR A 1 161 ? 17.906 -24.812 -14.469 1 93.69 161 THR A CA 1
ATOM 1155 C C . THR A 1 161 ? 16.594 -25.562 -14.695 1 93.69 161 THR A C 1
ATOM 1157 O O . THR A 1 161 ? 16.594 -26.766 -14.953 1 93.69 161 THR A O 1
ATOM 1160 N N . ASN A 1 162 ? 15.531 -24.828 -14.594 1 91.12 162 ASN A N 1
ATOM 1161 C CA . ASN A 1 162 ? 14.219 -25.406 -14.805 1 91.12 162 ASN A CA 1
ATOM 1162 C C . ASN A 1 162 ? 14.039 -25.891 -16.234 1 91.12 162 ASN A C 1
ATOM 1164 O O . ASN A 1 162 ? 13.398 -26.922 -16.484 1 91.12 162 ASN A O 1
ATOM 1168 N N . ALA A 1 163 ? 14.523 -25.203 -17.203 1 92.88 163 ALA A N 1
ATOM 1169 C CA . ALA A 1 163 ? 14.422 -25.594 -18.609 1 92.88 163 ALA A CA 1
ATOM 1170 C C . ALA A 1 163 ? 15.133 -26.922 -18.859 1 92.88 163 ALA A C 1
ATOM 1172 O O . ALA A 1 163 ? 14.641 -27.75 -19.609 1 92.88 163 ALA A O 1
ATOM 1173 N N . LEU A 1 164 ? 16.297 -27.156 -18.219 1 94.06 164 LEU A N 1
ATOM 1174 C CA . LEU A 1 164 ? 17.016 -28.406 -18.344 1 94.06 164 LEU A CA 1
ATOM 1175 C C . LEU A 1 164 ? 16.234 -29.562 -17.734 1 94.06 164 LEU A C 1
ATOM 1177 O O . LEU A 1 164 ? 16.125 -30.641 -18.328 1 94.06 164 LEU A O 1
ATOM 1181 N N . ARG A 1 165 ? 15.648 -29.25 -16.641 1 90 165 ARG A N 1
ATOM 1182 C CA . ARG A 1 165 ? 14.836 -30.25 -15.961 1 90 165 ARG A CA 1
ATOM 1183 C C . ARG A 1 165 ? 13.625 -30.641 -16.797 1 90 165 ARG A C 1
ATOM 1185 O O . ARG A 1 165 ? 13.312 -31.828 -16.938 1 90 165 ARG A O 1
ATOM 1192 N N . ALA A 1 166 ? 12.984 -29.703 -17.328 1 87.75 166 ALA A N 1
ATOM 1193 C CA . ALA A 1 166 ? 11.789 -29.922 -18.141 1 87.75 166 ALA A CA 1
ATOM 1194 C C . ALA A 1 166 ? 12.125 -30.719 -19.391 1 87.75 166 ALA A C 1
ATOM 1196 O O . ALA A 1 166 ? 11.289 -31.484 -19.891 1 87.75 166 ALA A O 1
ATOM 1197 N N . ALA A 1 167 ? 13.359 -30.578 -19.891 1 90.38 167 ALA A N 1
ATOM 1198 C CA . ALA A 1 167 ? 13.805 -31.297 -21.094 1 90.38 167 ALA A CA 1
ATOM 1199 C C . ALA A 1 167 ? 14.328 -32.688 -20.734 1 90.38 167 ALA A C 1
ATOM 1201 O O . ALA A 1 167 ? 14.758 -33.438 -21.625 1 90.38 167 ALA A O 1
ATOM 1202 N N . GLY A 1 168 ? 14.266 -33.031 -19.406 1 90.06 168 GLY A N 1
ATOM 1203 C CA . GLY A 1 168 ? 14.703 -34.344 -18.953 1 90.06 168 GLY A CA 1
ATOM 1204 C C . GLY A 1 168 ? 16.219 -34.438 -18.844 1 90.06 168 GLY A C 1
ATOM 1205 O O . GLY A 1 168 ? 16.766 -35.562 -18.875 1 90.06 168 GLY A O 1
ATOM 1206 N N . LEU A 1 169 ? 16.875 -33.312 -18.891 1 93.5 169 LEU A N 1
ATOM 1207 C CA . LEU A 1 169 ? 18.328 -33.312 -18.812 1 93.5 169 LEU A CA 1
ATOM 1208 C C . LEU A 1 169 ? 18.781 -33.031 -17.375 1 93.5 169 LEU A C 1
ATOM 1210 O O . LEU A 1 169 ? 17.969 -32.688 -16.516 1 93.5 169 LEU A O 1
ATOM 1214 N N . THR A 1 170 ? 20.016 -33.281 -17.109 1 92.5 170 THR A N 1
ATOM 1215 C CA . THR A 1 170 ? 20.547 -33.031 -15.773 1 92.5 170 THR A CA 1
ATOM 1216 C C . THR A 1 170 ? 20.531 -31.547 -15.445 1 92.5 170 THR A C 1
ATOM 1218 O O . THR A 1 170 ? 21.156 -30.75 -16.141 1 92.5 170 THR A O 1
ATOM 1221 N N . PRO A 1 171 ? 19.812 -31.156 -14.492 1 92.69 171 PRO A N 1
ATOM 1222 C CA . PRO A 1 171 ? 19.766 -29.734 -14.117 1 92.69 171 PRO A CA 1
ATOM 1223 C C . PRO A 1 171 ? 21.047 -29.25 -13.453 1 92.69 171 PRO A C 1
ATOM 1225 O O . PRO A 1 171 ? 21.906 -30.047 -13.094 1 92.69 171 PRO A O 1
ATOM 1228 N N . PHE A 1 172 ? 21.203 -27.969 -13.375 1 93.62 172 PHE A N 1
ATOM 1229 C CA . PHE A 1 172 ? 22.359 -27.359 -12.711 1 93.62 172 PHE A CA 1
ATOM 1230 C C . PHE A 1 172 ? 22.25 -27.516 -11.203 1 93.62 172 PHE A C 1
ATOM 1232 O O . PHE A 1 172 ? 21.156 -27.484 -10.641 1 93.62 172 PHE A O 1
ATOM 1239 N N . LYS A 1 173 ? 23.391 -27.703 -10.617 1 91.06 173 LYS A N 1
ATOM 1240 C CA . LYS A 1 173 ? 23.469 -27.594 -9.164 1 91.06 173 LYS A CA 1
ATOM 1241 C C . LYS A 1 173 ? 23.531 -26.141 -8.719 1 91.06 173 LYS A C 1
ATOM 1243 O O . LYS A 1 173 ? 23.797 -25.25 -9.531 1 91.06 173 LYS A O 1
ATOM 1248 N N . ILE A 1 174 ? 23.328 -25.922 -7.496 1 89.25 174 ILE A N 1
ATOM 1249 C CA . ILE A 1 174 ? 23.188 -24.562 -6.961 1 89.25 174 ILE A CA 1
ATOM 1250 C C . ILE A 1 174 ? 24.5 -23.797 -7.16 1 89.25 174 ILE A C 1
ATOM 1252 O O . ILE A 1 174 ? 24.484 -22.609 -7.488 1 89.25 174 ILE A O 1
ATOM 1256 N N . PHE A 1 175 ? 25.719 -24.469 -7.105 1 92.12 175 PHE A N 1
ATOM 1257 C CA . PHE A 1 175 ? 27 -23.766 -7.125 1 92.12 175 PHE A CA 1
ATOM 1258 C C . PHE A 1 175 ? 27.688 -23.922 -8.477 1 92.12 175 PHE A C 1
ATOM 1260 O O . PHE A 1 175 ? 28.859 -23.562 -8.625 1 92.12 175 PHE A O 1
ATOM 1267 N N . ASP A 1 176 ? 26.984 -24.5 -9.414 1 93.81 176 ASP A N 1
ATOM 1268 C CA . ASP A 1 176 ? 27.547 -24.625 -10.758 1 93.81 176 ASP A CA 1
ATOM 1269 C C . ASP A 1 176 ? 27.766 -23.266 -11.398 1 93.81 176 ASP A C 1
ATOM 1271 O O . ASP A 1 176 ? 28.609 -23.125 -12.289 1 93.81 176 ASP A O 1
ATOM 1275 N N . PHE A 1 177 ? 27.031 -22.25 -10.914 1 95.25 177 PHE A N 1
ATOM 1276 C CA . PHE A 1 177 ? 27.094 -20.906 -11.469 1 95.25 177 PHE A CA 1
ATOM 1277 C C . PHE A 1 177 ? 28.219 -20.109 -10.828 1 95.25 177 PHE A C 1
ATOM 1279 O O . PHE A 1 177 ? 28.625 -19.062 -11.336 1 95.25 177 PHE A O 1
ATOM 1286 N N . THR A 1 178 ? 28.797 -20.578 -9.766 1 94.69 178 THR A N 1
ATOM 1287 C CA . THR A 1 178 ? 29.703 -19.828 -8.906 1 94.69 178 THR A CA 1
ATOM 1288 C C . THR A 1 178 ? 31.031 -19.562 -9.609 1 94.69 178 THR A C 1
ATOM 1290 O O . THR A 1 178 ? 31.547 -18.453 -9.586 1 94.69 178 THR A O 1
ATOM 1293 N N . PRO A 1 179 ? 31.641 -20.594 -10.25 1 95.12 179 PRO A N 1
ATOM 1294 C CA . PRO A 1 179 ? 32.938 -20.359 -10.844 1 95.12 179 PRO A CA 1
ATOM 1295 C C . PRO A 1 179 ? 32.906 -19.312 -11.961 1 95.12 179 PRO A C 1
ATOM 1297 O O . PRO A 1 179 ? 33.75 -18.422 -12.016 1 95.12 179 PRO A O 1
ATOM 1300 N N . ILE A 1 180 ? 31.953 -19.391 -12.844 1 96.06 180 ILE A N 1
ATOM 1301 C CA . ILE A 1 180 ? 31.875 -18.438 -13.945 1 96.06 180 ILE A CA 1
ATOM 1302 C C . ILE A 1 180 ? 31.516 -17.047 -13.414 1 96.06 180 ILE A C 1
ATOM 1304 O O . ILE A 1 180 ? 32.094 -16.047 -13.828 1 96.06 180 ILE A O 1
ATOM 1308 N N . THR A 1 181 ? 30.516 -16.969 -12.547 1 95.94 181 THR A N 1
ATOM 1309 C CA . THR A 1 181 ? 30.125 -15.68 -11.992 1 95.94 181 THR A CA 1
ATOM 1310 C C . THR A 1 181 ? 31.266 -15.055 -11.195 1 95.94 181 THR A C 1
ATOM 1312 O O . THR A 1 181 ? 31.469 -13.836 -11.234 1 95.94 181 THR A O 1
ATOM 1315 N N . GLY A 1 182 ? 31.969 -15.93 -10.422 1 95.62 182 GLY A N 1
ATOM 1316 C CA . GLY A 1 182 ? 33.125 -15.422 -9.727 1 95.62 182 GLY A CA 1
ATOM 1317 C C . GLY A 1 182 ? 34.156 -14.789 -10.648 1 95.62 182 GLY A C 1
ATOM 1318 O O . GLY A 1 182 ? 34.688 -13.719 -10.359 1 95.62 182 GLY A O 1
ATOM 1319 N N . ALA A 1 183 ? 34.469 -15.453 -11.727 1 96.75 183 ALA A N 1
ATOM 1320 C CA . ALA A 1 183 ? 35.375 -14.914 -12.719 1 96.75 183 ALA A CA 1
ATOM 1321 C C . ALA A 1 183 ? 34.875 -13.609 -13.312 1 96.75 183 ALA A C 1
ATOM 1323 O O . ALA A 1 183 ? 35.625 -12.68 -13.547 1 96.75 183 ALA A O 1
ATOM 1324 N N . LEU A 1 184 ? 33.594 -13.539 -13.57 1 96.75 184 LEU A N 1
ATOM 1325 C CA . LEU A 1 184 ? 33 -12.352 -14.148 1 96.75 184 LEU A CA 1
ATOM 1326 C C . LEU A 1 184 ? 33.062 -11.18 -13.172 1 96.75 184 LEU A C 1
ATOM 1328 O O . LEU A 1 184 ? 33.281 -10.039 -13.578 1 96.75 184 LEU A O 1
ATOM 1332 N N . VAL A 1 185 ? 32.75 -11.5 -11.898 1 96.31 185 VAL A N 1
ATOM 1333 C CA . VAL A 1 185 ? 32.812 -10.453 -10.875 1 96.31 185 VAL A CA 1
ATOM 1334 C C . VAL A 1 185 ? 34.219 -9.898 -10.766 1 96.31 185 VAL A C 1
ATOM 1336 O O . VAL A 1 185 ? 34.406 -8.68 -10.719 1 96.31 185 VAL A O 1
ATOM 1339 N N . VAL A 1 186 ? 35.219 -10.781 -10.773 1 96.62 186 VAL A N 1
ATOM 1340 C CA . VAL A 1 186 ? 36.594 -10.352 -10.68 1 96.62 186 VAL A CA 1
ATOM 1341 C C . VAL A 1 186 ? 36.969 -9.523 -11.914 1 96.62 186 VAL A C 1
ATOM 1343 O O . VAL A 1 186 ? 37.594 -8.461 -11.797 1 96.62 186 VAL A O 1
ATOM 1346 N N . ALA A 1 187 ? 36.625 -10.008 -13.086 1 96.81 187 ALA A N 1
ATOM 1347 C CA . ALA A 1 187 ? 36.906 -9.289 -14.328 1 96.81 187 ALA A CA 1
ATOM 1348 C C . ALA A 1 187 ? 36.188 -7.949 -14.352 1 96.81 187 ALA A C 1
ATOM 1350 O O . ALA A 1 187 ? 36.719 -6.953 -14.836 1 96.81 187 ALA A O 1
ATOM 1351 N N . GLY A 1 188 ? 34.906 -7.969 -13.945 1 95.94 188 GLY A N 1
ATOM 1352 C CA . GLY A 1 188 ? 34.125 -6.734 -13.898 1 95.94 188 GLY A CA 1
ATOM 1353 C C . GLY A 1 188 ? 34.719 -5.699 -12.961 1 95.94 188 GLY A C 1
ATOM 1354 O O . GLY A 1 188 ? 34.812 -4.516 -13.305 1 95.94 188 GLY A O 1
ATOM 1355 N N . ILE A 1 189 ? 35.125 -6.18 -11.781 1 96.06 189 ILE A N 1
ATOM 1356 C CA . ILE A 1 189 ? 35.75 -5.281 -10.82 1 96.06 189 ILE A CA 1
ATOM 1357 C C . ILE A 1 189 ? 37.031 -4.719 -11.406 1 96.06 189 ILE A C 1
ATOM 1359 O O . ILE A 1 189 ? 37.281 -3.516 -11.312 1 96.06 189 ILE A O 1
ATOM 1363 N N . ALA A 1 190 ? 37.844 -5.555 -11.984 1 96.25 190 ALA A N 1
ATOM 1364 C CA . ALA A 1 190 ? 39.125 -5.121 -12.602 1 96.25 190 ALA A CA 1
ATOM 1365 C C . ALA A 1 190 ? 38.844 -4.082 -13.688 1 96.25 190 ALA A C 1
ATOM 1367 O O . ALA A 1 190 ? 39.594 -3.09 -13.789 1 96.25 190 ALA A O 1
ATOM 1368 N N . PHE A 1 191 ? 37.906 -4.25 -14.453 1 95.31 191 PHE A N 1
ATOM 1369 C CA . PHE A 1 191 ? 37.562 -3.322 -15.523 1 95.31 191 PHE A CA 1
ATOM 1370 C C . PHE A 1 191 ? 37.156 -1.97 -14.953 1 95.31 191 PHE A C 1
ATOM 1372 O O . PHE A 1 191 ? 37.594 -0.927 -15.438 1 95.31 191 PHE A O 1
ATOM 1379 N N . VAL A 1 192 ? 36.25 -2.047 -13.977 1 94.56 192 VAL A N 1
ATOM 1380 C CA . VAL A 1 192 ? 35.719 -0.793 -13.438 1 94.56 192 VAL A CA 1
ATOM 1381 C C . VAL A 1 192 ? 36.844 -0.011 -12.766 1 94.56 192 VAL A C 1
ATOM 1383 O O . VAL A 1 192 ? 36.938 1.213 -12.898 1 94.56 192 VAL A O 1
ATOM 1386 N N . VAL A 1 193 ? 37.781 -0.683 -12.102 1 93.56 193 VAL A N 1
ATOM 1387 C CA . VAL A 1 193 ? 38.875 -0.026 -11.383 1 93.56 193 VAL A CA 1
ATOM 1388 C C . VAL A 1 193 ? 39.875 0.518 -12.383 1 93.56 193 VAL A C 1
ATOM 1390 O O . VAL A 1 193 ? 40.438 1.608 -12.195 1 93.56 193 VAL A O 1
ATOM 1393 N N . LEU A 1 194 ? 40.125 -0.179 -13.445 1 92.75 194 LEU A N 1
ATOM 1394 C CA . LEU A 1 194 ? 41.188 0.194 -14.367 1 92.75 194 LEU A CA 1
ATOM 1395 C C . LEU A 1 194 ? 40.688 1.166 -15.422 1 92.75 194 LEU A C 1
ATOM 1397 O O . LEU A 1 194 ? 41.344 2.158 -15.734 1 92.75 194 LEU A O 1
ATOM 1401 N N . LEU A 1 195 ? 39.5 0.88 -15.984 1 90.06 195 LEU A N 1
ATOM 1402 C CA . LEU A 1 195 ? 39.031 1.677 -17.109 1 90.06 195 LEU A CA 1
ATOM 1403 C C . LEU A 1 195 ? 37.719 2.387 -16.75 1 90.06 195 LEU A C 1
ATOM 1405 O O . LEU A 1 195 ? 37.438 3.477 -17.25 1 90.06 195 LEU A O 1
ATOM 1409 N N . GLY A 1 196 ? 36.938 1.787 -15.992 1 86.19 196 GLY A N 1
ATOM 1410 C CA . GLY A 1 196 ? 35.625 2.279 -15.688 1 86.19 196 GLY A CA 1
ATOM 1411 C C . GLY A 1 196 ? 35.625 3.566 -14.883 1 86.19 196 GLY A C 1
ATOM 1412 O O . GLY A 1 196 ? 34.75 4.422 -15.062 1 86.19 196 GLY A O 1
ATOM 1413 N N . LYS A 1 197 ? 36.594 3.658 -14.062 1 85.56 197 LYS A N 1
ATOM 1414 C CA . LYS A 1 197 ? 36.688 4.848 -13.219 1 85.56 197 LYS A CA 1
ATOM 1415 C C . LYS A 1 197 ? 36.812 6.109 -14.062 1 85.56 197 LYS A C 1
ATOM 1417 O O . LYS A 1 197 ? 36.344 7.18 -13.672 1 85.56 197 LYS A O 1
ATOM 1422 N N . ARG A 1 198 ? 37.375 5.93 -15.188 1 87.81 198 ARG A N 1
ATOM 1423 C CA . ARG A 1 198 ? 37.594 7.078 -16.062 1 87.81 198 ARG A CA 1
ATOM 1424 C C . ARG A 1 198 ? 36.344 7.402 -16.859 1 87.81 198 ARG A C 1
ATOM 1426 O O . ARG A 1 198 ? 36.188 8.531 -17.328 1 87.81 198 ARG A O 1
ATOM 1433 N N . LEU A 1 199 ? 35.531 6.531 -16.969 1 89.12 199 LEU A N 1
ATOM 1434 C CA . LEU A 1 199 ? 34.312 6.707 -17.781 1 89.12 199 LEU A CA 1
ATOM 1435 C C . LEU A 1 199 ? 33.156 7.203 -16.922 1 89.12 199 LEU A C 1
ATOM 1437 O O . LEU A 1 199 ? 32.125 7.645 -17.453 1 89.12 199 LEU A O 1
ATOM 1441 N N . LEU A 1 200 ? 33.312 7.148 -15.625 1 87.75 200 LEU A N 1
ATOM 1442 C CA . LEU A 1 200 ? 32.25 7.578 -14.711 1 87.75 200 LEU A CA 1
ATOM 1443 C C . LEU A 1 200 ? 32.125 9.094 -14.719 1 87.75 200 LEU A C 1
ATOM 1445 O O . LEU A 1 200 ? 33.094 9.812 -14.93 1 87.75 200 LEU A O 1
ATOM 1449 N N . PRO A 1 201 ? 30.922 9.562 -14.664 1 79.19 201 PRO A N 1
ATOM 1450 C CA . PRO A 1 201 ? 30.734 11.016 -14.672 1 79.19 201 PRO A CA 1
ATOM 1451 C C . PRO A 1 201 ? 31.391 11.695 -13.461 1 79.19 201 PRO A C 1
ATOM 1453 O O . PRO A 1 201 ? 31.469 11.102 -12.391 1 79.19 201 PRO A O 1
ATOM 1456 N N . LYS A 1 202 ? 32.062 12.805 -13.781 1 68.75 202 LYS A N 1
ATOM 1457 C CA . LYS A 1 202 ? 32.781 13.57 -12.766 1 68.75 202 LYS A CA 1
ATOM 1458 C C . LYS A 1 202 ? 31.797 14.273 -11.82 1 68.75 202 LYS A C 1
ATOM 1460 O O . LYS A 1 202 ? 32.188 14.711 -10.734 1 68.75 202 LYS A O 1
ATOM 1465 N N . GLY A 1 203 ? 30.812 13.672 -11.43 1 57.16 203 GLY A N 1
ATOM 1466 C CA . GLY A 1 203 ? 29.844 13.945 -10.391 1 57.16 203 GLY A CA 1
ATOM 1467 C C . GLY A 1 203 ? 29.438 15.406 -10.32 1 57.16 203 GLY A C 1
ATOM 1468 O O . GLY A 1 203 ? 30.297 16.297 -10.289 1 57.16 203 GLY A O 1
ATOM 1469 N N . ALA A 1 204 ? 28.531 16.094 -11.102 1 47.41 204 ALA A N 1
ATOM 1470 C CA . ALA A 1 204 ? 28.016 17.359 -10.617 1 47.41 204 ALA A CA 1
ATOM 1471 C C . ALA A 1 204 ? 27.812 17.344 -9.102 1 47.41 204 ALA A C 1
ATOM 1473 O O . ALA A 1 204 ? 27.469 16.297 -8.539 1 47.41 204 ALA A O 1
ATOM 1474 N N . ALA A 1 205 ? 28.594 18.125 -8.375 1 41.81 205 ALA A N 1
ATOM 1475 C CA . ALA A 1 205 ? 28.359 18.359 -6.949 1 41.81 205 ALA A CA 1
ATOM 1476 C C . ALA A 1 205 ? 26.875 18.281 -6.605 1 41.81 205 ALA A C 1
ATOM 1478 O O . ALA A 1 205 ? 26.047 18.844 -7.316 1 41.81 205 ALA A O 1
ATOM 1479 N N . SER A 1 206 ? 26.438 17.188 -6.273 1 40.34 206 SER A N 1
ATOM 1480 C CA . SER A 1 206 ? 25.062 17.094 -5.773 1 40.34 206 SER A CA 1
ATOM 1481 C C . SER A 1 206 ? 24.609 18.406 -5.156 1 40.34 206 SER A C 1
ATOM 1483 O O . SER A 1 206 ? 24.875 18.672 -3.982 1 40.34 206 SER A O 1
ATOM 1485 N N . GLY A 1 207 ? 25 19.547 -5.664 1 33.25 207 GLY A N 1
ATOM 1486 C CA . GLY A 1 207 ? 24.484 20.75 -5.043 1 33.25 207 GLY A CA 1
ATOM 1487 C C . GLY A 1 207 ? 23.047 20.609 -4.574 1 33.25 207 GLY A C 1
ATOM 1488 O O . GLY A 1 207 ? 22.734 20.922 -3.42 1 33.25 207 GLY A O 1
ATOM 1489 N N . ASP A 1 208 ? 22.062 20.656 -5.551 1 34.44 208 ASP A N 1
ATOM 1490 C CA . ASP A 1 208 ? 20.688 21.141 -5.371 1 34.44 208 ASP A CA 1
ATOM 1491 C C . ASP A 1 208 ? 19.844 20.109 -4.633 1 34.44 208 ASP A C 1
ATOM 1493 O O . ASP A 1 208 ? 18.656 20.328 -4.398 1 34.44 208 ASP A O 1
ATOM 1497 N N . GLN A 1 209 ? 20.016 18.891 -4.848 1 37.69 209 GLN A N 1
ATOM 1498 C CA . GLN A 1 209 ? 18.906 18.156 -4.277 1 37.69 209 GLN A CA 1
ATOM 1499 C C . GLN A 1 209 ? 18.984 18.109 -2.754 1 37.69 209 GLN A C 1
ATOM 1501 O O . GLN A 1 209 ? 19.078 17.031 -2.164 1 37.69 209 GLN A O 1
ATOM 1506 N N . LYS A 1 210 ? 19.578 18.969 -2.182 1 40.72 210 LYS A N 1
ATOM 1507 C CA . LYS A 1 210 ? 19.516 19.406 -0.791 1 40.72 210 LYS A CA 1
ATOM 1508 C C . LYS A 1 210 ? 18.078 19.469 -0.297 1 40.72 210 LYS A C 1
ATOM 1510 O O . LYS A 1 210 ? 17.797 20 0.787 1 40.72 210 LYS A O 1
ATOM 1515 N N . LYS A 1 211 ? 17.156 19.344 -1.171 1 43.91 211 LYS A N 1
ATOM 1516 C CA . LYS A 1 211 ? 15.82 19.719 -0.72 1 43.91 211 LYS A CA 1
ATOM 1517 C C . LYS A 1 211 ? 15.242 18.656 0.211 1 43.91 211 LYS A C 1
ATOM 1519 O O . LYS A 1 211 ? 14.055 18.688 0.54 1 43.91 211 LYS A O 1
ATOM 1524 N N . GLY A 1 212 ? 15.969 17.516 0.473 1 40.06 212 GLY A N 1
ATOM 1525 C CA . GLY A 1 212 ? 15.328 16.672 1.463 1 40.06 212 GLY A CA 1
ATOM 1526 C C . GLY A 1 212 ? 15.375 17.234 2.867 1 40.06 212 GLY A C 1
ATOM 1527 O O . GLY A 1 212 ? 15.734 18.406 3.053 1 40.06 212 GLY A O 1
ATOM 1528 N N . ILE A 1 213 ? 14.953 16.344 3.945 1 47.06 213 ILE A N 1
ATOM 1529 C CA . ILE A 1 213 ? 14.891 16.703 5.359 1 47.06 213 ILE A CA 1
ATOM 1530 C C . ILE A 1 213 ? 16.234 17.281 5.805 1 47.06 213 ILE A C 1
ATOM 1532 O O . ILE A 1 213 ? 16.266 18.25 6.574 1 47.06 213 ILE A O 1
ATOM 1536 N N . GLU A 1 214 ? 17.297 16.797 5.23 1 50.66 214 GLU A N 1
ATOM 1537 C CA . GLU A 1 214 ? 18.625 17.234 5.691 1 50.66 214 GLU A CA 1
ATOM 1538 C C . GLU A 1 214 ? 18.922 18.672 5.25 1 50.66 214 GLU A C 1
ATOM 1540 O O . GLU A 1 214 ? 19.516 19.438 6 1 50.66 214 GLU A O 1
ATOM 1545 N N . SER A 1 215 ? 18.484 19 4.047 1 46.31 215 SER A N 1
ATOM 1546 C CA . SER A 1 215 ? 18.75 20.344 3.586 1 46.31 215 SER A CA 1
ATOM 1547 C C . SER A 1 215 ? 17.875 21.359 4.301 1 46.31 215 SER A C 1
ATOM 1549 O O . SER A 1 215 ? 18.328 22.453 4.648 1 46.31 215 SER A O 1
ATOM 1551 N N . ALA A 1 216 ? 16.672 20.906 4.434 1 48.69 216 ALA A N 1
ATOM 1552 C CA . ALA A 1 216 ? 15.742 21.844 5.051 1 48.69 216 ALA A CA 1
ATOM 1553 C C . ALA A 1 216 ? 16.156 22.156 6.484 1 48.69 216 ALA A C 1
ATOM 1555 O O . ALA A 1 216 ? 15.969 23.281 6.957 1 48.69 216 ALA A O 1
ATOM 1556 N N . TYR A 1 217 ? 16.797 21.172 7.117 1 54.53 217 TYR A N 1
ATOM 1557 C CA . TYR A 1 217 ? 17.109 21.359 8.531 1 54.53 217 TYR A CA 1
ATOM 1558 C C . TYR A 1 217 ? 18.609 21.562 8.727 1 54.53 217 TYR A C 1
ATOM 1560 O O . TYR A 1 217 ? 19.062 21.828 9.836 1 54.53 217 TYR A O 1
ATOM 1568 N N . GLU A 1 218 ? 19.359 21.594 7.523 1 55.66 218 GLU A N 1
ATOM 1569 C CA . GLU A 1 218 ? 20.797 21.781 7.605 1 55.66 218 GLU A CA 1
ATOM 1570 C C . GLU A 1 218 ? 21.375 21.094 8.844 1 55.66 218 GLU A C 1
ATOM 1572 O O . GLU A 1 218 ? 22.094 21.734 9.633 1 55.66 218 GLU A O 1
ATOM 1577 N N . ILE A 1 219 ? 21.062 19.844 9.086 1 60.75 219 ILE A N 1
ATOM 1578 C CA . ILE A 1 219 ? 21.438 19.109 10.289 1 60.75 219 ILE A CA 1
ATOM 1579 C C . ILE A 1 219 ? 22.953 19.078 10.414 1 60.75 219 ILE A C 1
ATOM 1581 O O . ILE A 1 219 ? 23.5 19.172 11.523 1 60.75 219 ILE A O 1
ATOM 1585 N N . GLY A 1 220 ? 23.625 18.984 9.32 1 60.5 220 GLY A N 1
ATOM 1586 C CA . GLY A 1 220 ? 25.078 18.859 9.352 1 60.5 220 GLY A CA 1
ATOM 1587 C C . GLY A 1 220 ? 25.766 20.062 9.945 1 60.5 220 GLY A C 1
ATOM 1588 O O . GLY A 1 220 ? 26.766 19.922 10.656 1 60.5 220 GLY A O 1
ATOM 1589 N N . SER A 1 221 ? 25.172 21.172 9.766 1 59.69 221 SER A N 1
ATOM 1590 C CA . SER A 1 221 ? 25.828 22.391 10.227 1 59.69 221 SER A CA 1
ATOM 1591 C C . SER A 1 221 ? 25.516 22.656 11.695 1 59.69 221 SER A C 1
ATOM 1593 O O . SER A 1 221 ? 26.094 23.562 12.305 1 59.69 221 SER A O 1
ATOM 1595 N N . HIS A 1 222 ? 24.828 21.719 12.273 1 70.88 222 HIS A N 1
ATOM 1596 C CA . HIS A 1 222 ? 24.422 22 13.641 1 70.88 222 HIS A CA 1
ATOM 1597 C C . HIS A 1 222 ? 24.797 20.859 14.57 1 70.88 222 HIS A C 1
ATOM 1599 O O . HIS A 1 222 ? 24.219 20.703 15.648 1 70.88 222 HIS A O 1
ATOM 1605 N N . ILE A 1 223 ? 25.719 20.094 14.039 1 76 223 ILE A N 1
ATOM 1606 C CA . ILE A 1 223 ? 26.203 19.016 14.883 1 76 223 ILE A CA 1
ATOM 1607 C C . ILE A 1 223 ? 27.578 19.375 15.43 1 76 223 ILE A C 1
ATOM 1609 O O . ILE A 1 223 ? 28.469 19.812 14.688 1 76 223 ILE A O 1
ATOM 1613 N N . PHE A 1 224 ? 27.719 19.266 16.703 1 75.94 224 PHE A N 1
ATOM 1614 C CA . PHE A 1 224 ? 28.969 19.562 17.391 1 75.94 224 PHE A CA 1
ATOM 1615 C C . PHE A 1 224 ? 29.406 18.406 18.266 1 75.94 224 PHE A C 1
ATOM 1617 O O . PHE A 1 224 ? 28.594 17.531 18.594 1 75.94 224 PHE A O 1
ATOM 1624 N N . THR A 1 225 ? 30.609 18.328 18.453 1 80.25 225 THR A N 1
ATOM 1625 C CA . THR A 1 225 ? 31.141 17.297 19.328 1 80.25 225 THR A CA 1
ATOM 1626 C C . THR A 1 225 ? 31.781 17.922 20.578 1 80.25 225 THR A C 1
ATOM 1628 O O . THR A 1 225 ? 32.438 18.969 20.484 1 80.25 225 THR A O 1
ATOM 1631 N N . ILE A 1 226 ? 31.516 17.312 21.75 1 79.31 226 ILE A N 1
ATOM 1632 C CA . ILE A 1 226 ? 32.094 17.734 23.016 1 79.31 226 ILE A CA 1
ATOM 1633 C C . ILE A 1 226 ? 32.969 16.594 23.578 1 79.31 226 ILE A C 1
ATOM 1635 O O . ILE A 1 226 ? 32.469 15.477 23.766 1 79.31 226 ILE A O 1
ATOM 1639 N N . GLU A 1 227 ? 34.156 16.891 23.719 1 81.38 227 GLU A N 1
ATOM 1640 C CA . GLU A 1 227 ? 35.031 15.906 24.359 1 81.38 227 GLU A CA 1
ATOM 1641 C C . GLU A 1 227 ? 35.094 16.094 25.859 1 81.38 227 GLU A C 1
ATOM 1643 O O . GLU A 1 227 ? 35.281 17.219 26.344 1 81.38 227 GLU A O 1
ATOM 1648 N N . LEU A 1 228 ? 34.875 15.062 26.594 1 81.94 228 LEU A N 1
ATOM 1649 C CA . LEU A 1 228 ? 34.906 15.117 28.047 1 81.94 228 LEU A CA 1
ATOM 1650 C C . LEU A 1 228 ? 36.25 14.633 28.578 1 81.94 228 LEU A C 1
ATOM 1652 O O . LEU A 1 228 ? 36.562 13.438 28.531 1 81.94 228 LEU A O 1
ATOM 1656 N N . PRO A 1 229 ? 37 15.57 29.047 1 79.06 229 PRO A N 1
ATOM 1657 C CA . PRO A 1 229 ? 38.281 15.133 29.656 1 79.06 229 PRO A CA 1
ATOM 1658 C C . PRO A 1 229 ? 38.062 14.266 30.906 1 79.06 229 PRO A C 1
ATOM 1660 O O . PRO A 1 229 ? 36.969 14.289 31.5 1 79.06 229 PRO A O 1
ATOM 1663 N N . SER A 1 230 ? 39.031 13.477 31.297 1 81.62 230 SER A N 1
ATOM 1664 C CA . SER A 1 230 ? 38.938 12.547 32.438 1 81.62 230 SER A CA 1
ATOM 1665 C C . SER A 1 230 ? 38.75 13.289 33.75 1 81.62 230 SER A C 1
ATOM 1667 O O . SER A 1 230 ? 38.156 12.75 34.688 1 81.62 230 SER A O 1
ATOM 1669 N N . THR A 1 231 ? 39.156 14.508 33.781 1 77.69 231 THR A N 1
ATOM 1670 C CA . THR A 1 231 ? 39.094 15.266 35.031 1 77.69 231 THR A CA 1
ATOM 1671 C C . THR A 1 231 ? 37.812 16.078 35.094 1 77.69 231 THR A C 1
ATOM 1673 O O . THR A 1 231 ? 37.562 16.812 36.062 1 77.69 231 THR A O 1
ATOM 1676 N N . SER A 1 232 ? 36.969 15.867 34.219 1 79.19 232 SER A N 1
ATOM 1677 C CA . SER A 1 232 ? 35.75 16.688 34.188 1 79.19 232 SER A CA 1
ATOM 1678 C C . SER A 1 232 ? 34.75 16.234 35.25 1 79.19 232 SER A C 1
ATOM 1680 O O . SER A 1 232 ? 34.594 15.039 35.5 1 79.19 232 SER A O 1
ATOM 1682 N N . PRO A 1 233 ? 34.156 17.156 35.938 1 78.06 233 PRO A N 1
ATOM 1683 C CA . PRO A 1 233 ? 33.156 16.828 36.938 1 78.06 233 PRO A CA 1
ATOM 1684 C C . PRO A 1 233 ? 31.891 16.203 36.344 1 78.06 233 PRO A C 1
ATOM 1686 O O . PRO A 1 233 ? 31.062 15.656 37.062 1 78.06 233 PRO A O 1
ATOM 1689 N N . LEU A 1 234 ? 31.766 16.266 35.156 1 81.06 234 LEU A N 1
ATOM 1690 C CA . LEU A 1 234 ? 30.578 15.711 34.5 1 81.06 234 LEU A CA 1
ATOM 1691 C C . LEU A 1 234 ? 30.703 14.195 34.375 1 81.06 234 LEU A C 1
ATOM 1693 O O . LEU A 1 234 ? 29.703 13.508 34.125 1 81.06 234 LEU A O 1
ATOM 1697 N N . VAL A 1 235 ? 31.891 13.797 34.562 1 85.12 235 VAL A N 1
ATOM 1698 C CA . VAL A 1 235 ? 32.094 12.352 34.469 1 85.12 235 VAL A CA 1
ATOM 1699 C C . VAL A 1 235 ? 31.344 11.641 35.594 1 85.12 235 VAL A C 1
ATOM 1701 O O . VAL A 1 235 ? 31.438 12.031 36.75 1 85.12 235 VAL A O 1
ATOM 1704 N N . GLY A 1 236 ? 30.484 10.641 35.281 1 81.94 236 GLY A N 1
ATOM 1705 C CA . GLY A 1 236 ? 29.719 9.891 36.25 1 81.94 236 GLY A CA 1
ATOM 1706 C C . GLY A 1 236 ? 28.281 10.367 36.375 1 81.94 236 GLY A C 1
ATOM 1707 O O . GLY A 1 236 ? 27.469 9.734 37.062 1 81.94 236 GLY A O 1
ATOM 1708 N N . ARG A 1 237 ? 27.984 11.453 35.781 1 83.62 237 ARG A N 1
ATOM 1709 C CA . ARG A 1 237 ? 26.641 11.984 35.812 1 83.62 237 ARG A CA 1
ATOM 1710 C C . ARG A 1 237 ? 25.828 11.57 34.594 1 83.62 237 ARG A C 1
ATOM 1712 O O . ARG A 1 237 ? 26.391 11.281 33.531 1 83.62 237 ARG A O 1
ATOM 1719 N N . SER A 1 238 ? 24.562 11.5 34.875 1 86.38 238 SER A N 1
ATOM 1720 C CA . SER A 1 238 ? 23.672 11.156 33.75 1 86.38 238 SER A CA 1
ATOM 1721 C C . SER A 1 238 ? 23.5 12.336 32.812 1 86.38 238 SER A C 1
ATOM 1723 O O . SER A 1 238 ? 23.844 13.469 33.156 1 86.38 238 SER A O 1
ATOM 1725 N N . LEU A 1 239 ? 22.938 12.094 31.656 1 83.88 239 LEU A N 1
ATOM 1726 C CA . LEU A 1 239 ? 22.703 13.133 30.672 1 83.88 239 LEU A CA 1
ATOM 1727 C C . LEU A 1 239 ? 21.703 14.156 31.172 1 83.88 239 LEU A C 1
ATOM 1729 O O . LEU A 1 239 ? 21.844 15.359 30.922 1 83.88 239 LEU A O 1
ATOM 1733 N N . THR A 1 240 ? 20.766 13.664 31.906 1 77.31 240 THR A N 1
ATOM 1734 C CA . THR A 1 240 ? 19.781 14.578 32.469 1 77.31 240 THR A CA 1
ATOM 1735 C C . THR A 1 240 ? 20.438 15.484 33.5 1 77.31 240 THR A C 1
ATOM 1737 O O . THR A 1 240 ? 20.156 16.688 33.562 1 77.31 240 THR A O 1
ATOM 1740 N N . GLU A 1 241 ? 21.328 14.898 34.219 1 75.81 241 GLU A N 1
ATOM 1741 C CA . GLU A 1 241 ? 22.016 15.656 35.281 1 75.81 241 GLU A CA 1
ATOM 1742 C C . GLU A 1 241 ? 23.016 16.641 34.688 1 75.81 241 GLU A C 1
ATOM 1744 O O . GLU A 1 241 ? 23.359 17.641 35.312 1 75.81 241 GLU A O 1
ATOM 1749 N N . SER A 1 242 ? 23.516 16.328 33.562 1 76.75 242 SER A N 1
ATOM 1750 C CA . SER A 1 242 ? 24.5 17.203 32.906 1 76.75 242 SER A CA 1
ATOM 1751 C C . SER A 1 242 ? 23.859 18.5 32.438 1 76.75 242 SER A C 1
ATOM 1753 O O . SER A 1 242 ? 24.547 19.5 32.188 1 76.75 242 SER A O 1
ATOM 1755 N N . ARG A 1 243 ? 22.516 18.5 32.281 1 71.88 243 ARG A N 1
ATOM 1756 C CA . ARG A 1 243 ? 21.719 19.656 31.891 1 71.88 243 ARG A CA 1
ATOM 1757 C C . ARG A 1 243 ? 22.234 20.281 30.594 1 71.88 243 ARG A C 1
ATOM 1759 O O . ARG A 1 243 ? 22.172 21.5 30.406 1 71.88 243 ARG A O 1
ATOM 1766 N N . LEU A 1 244 ? 22.859 19.5 29.812 1 75.12 244 LEU A N 1
ATOM 1767 C CA . LEU A 1 244 ? 23.312 19.984 28.516 1 75.12 244 LEU A CA 1
ATOM 1768 C C . LEU A 1 244 ? 22.156 20.516 27.688 1 75.12 244 LEU A C 1
ATOM 1770 O O . LEU A 1 244 ? 22.297 21.531 27 1 75.12 244 LEU A O 1
ATOM 1774 N N . GLY A 1 245 ? 21.141 19.906 27.797 1 72 245 GLY A N 1
ATOM 1775 C CA . GLY A 1 245 ? 19.953 20.297 27.031 1 72 245 GLY A CA 1
ATOM 1776 C C . GLY A 1 245 ? 19.266 21.516 27.609 1 72 245 GLY A C 1
ATOM 1777 O O . GLY A 1 245 ? 19.016 22.484 26.891 1 72 245 GLY A O 1
ATOM 1778 N N . SER A 1 246 ? 19.047 21.484 28.891 1 68 246 SER A N 1
ATOM 1779 C CA . SER A 1 246 ? 18.297 22.562 29.531 1 68 246 SER A CA 1
ATOM 1780 C C . SER A 1 246 ? 19.141 23.828 29.641 1 68 246 SER A C 1
ATOM 1782 O O . SER A 1 246 ? 18.625 24.938 29.453 1 68 246 SER A O 1
ATOM 1784 N N . ALA A 1 247 ? 20.453 23.594 29.844 1 65.88 247 ALA A N 1
ATOM 1785 C CA . ALA A 1 247 ? 21.297 24.75 30.094 1 65.88 247 ALA A CA 1
ATOM 1786 C C . ALA A 1 247 ? 21.875 25.297 28.797 1 65.88 247 ALA A C 1
ATOM 1788 O O . ALA A 1 247 ? 21.906 26.516 28.578 1 65.88 247 ALA A O 1
ATOM 1789 N N . LEU A 1 248 ? 22.281 24.391 28 1 68.62 248 LEU A N 1
ATOM 1790 C CA . LEU A 1 248 ? 23 24.859 26.812 1 68.62 248 LEU A CA 1
ATOM 1791 C C . LEU A 1 248 ? 22.156 24.688 25.562 1 68.62 248 LEU A C 1
ATOM 1793 O O . LEU A 1 248 ? 22.562 25.078 24.469 1 68.62 248 LEU A O 1
ATOM 1797 N N . TYR A 1 249 ? 20.969 24.219 25.719 1 69.31 249 TYR A N 1
ATOM 1798 C CA . TYR A 1 249 ? 20.047 23.984 24.609 1 69.31 249 TYR A CA 1
ATOM 1799 C C . TYR A 1 249 ? 20.688 23.062 23.562 1 69.31 249 TYR A C 1
ATOM 1801 O O . TYR A 1 249 ? 20.547 23.281 22.359 1 69.31 249 TYR A O 1
ATOM 1809 N N . LEU A 1 250 ? 21.516 22.281 24.094 1 75.12 250 LEU A N 1
ATOM 1810 C CA . LEU A 1 250 ? 22.125 21.297 23.203 1 75.12 250 LEU A CA 1
ATOM 1811 C C . LEU A 1 250 ? 21.422 19.938 23.359 1 75.12 250 LEU A C 1
ATOM 1813 O O . LEU A 1 250 ? 21.109 19.516 24.469 1 75.12 250 LEU A O 1
ATOM 1817 N N . THR A 1 251 ? 21.062 19.453 22.266 1 79.25 251 THR A N 1
ATOM 1818 C CA . THR A 1 251 ? 20.453 18.125 22.281 1 79.25 251 THR A CA 1
ATOM 1819 C C . THR A 1 251 ? 21.5 17.062 21.969 1 79.25 251 THR A C 1
ATOM 1821 O O . THR A 1 251 ? 22.172 17.125 20.922 1 79.25 251 THR A O 1
ATOM 1824 N N . VAL A 1 252 ? 21.625 16.203 22.906 1 83.25 252 VAL A N 1
ATOM 1825 C CA . VAL A 1 252 ? 22.578 15.117 22.703 1 83.25 252 VAL A CA 1
ATOM 1826 C C . VAL A 1 252 ? 22 14.078 21.75 1 83.25 252 VAL A C 1
ATOM 1828 O O . VAL A 1 252 ? 20.969 13.477 22.031 1 83.25 252 VAL A O 1
ATOM 1831 N N . VAL A 1 253 ? 22.609 13.906 20.703 1 81.88 253 VAL A N 1
ATOM 1832 C CA . VAL A 1 253 ? 22.125 12.992 19.672 1 81.88 253 VAL A CA 1
ATOM 1833 C C . VAL A 1 253 ? 22.922 11.695 19.719 1 81.88 253 VAL A C 1
ATOM 1835 O O . VAL A 1 253 ? 22.438 10.641 19.297 1 81.88 253 VAL A O 1
ATOM 1838 N N . GLY A 1 254 ? 24.125 11.711 20.156 1 84.56 254 GLY A N 1
ATOM 1839 C CA . GLY A 1 254 ? 24.969 10.523 20.188 1 84.56 254 GLY A CA 1
ATOM 1840 C C . GLY A 1 254 ? 26.094 10.617 21.203 1 84.56 254 GLY A C 1
ATOM 1841 O O . GLY A 1 254 ? 26.438 11.711 21.656 1 84.56 254 GLY A O 1
ATOM 1842 N N . LEU A 1 255 ? 26.594 9.445 21.641 1 85.56 255 LEU A N 1
ATOM 1843 C CA . LEU A 1 255 ? 27.75 9.328 22.531 1 85.56 255 LEU A CA 1
ATOM 1844 C C . LEU A 1 255 ? 28.781 8.352 21.984 1 85.56 255 LEU A C 1
ATOM 1846 O O . LEU A 1 255 ? 28.438 7.219 21.625 1 85.56 255 LEU A O 1
ATOM 1850 N N . GLN A 1 256 ? 29.875 8.836 21.688 1 83.44 256 GLN A N 1
ATOM 1851 C CA . GLN A 1 256 ? 30.953 7.965 21.234 1 83.44 256 GLN A CA 1
ATOM 1852 C C . GLN A 1 256 ? 31.828 7.516 22.406 1 83.44 256 GLN A C 1
ATOM 1854 O O . GLN A 1 256 ? 32.438 8.344 23.062 1 83.44 256 GLN A O 1
ATOM 1859 N N . ARG A 1 257 ? 31.797 6.176 22.734 1 82.06 257 ARG A N 1
ATOM 1860 C CA . ARG A 1 257 ? 32.562 5.598 23.844 1 82.06 257 ARG A CA 1
ATOM 1861 C C . ARG A 1 257 ? 33.531 4.527 23.344 1 82.06 257 ARG A C 1
ATOM 1863 O O . ARG A 1 257 ? 33.094 3.531 22.75 1 82.06 257 ARG A O 1
ATOM 1870 N N . ALA A 1 258 ? 34.688 4.715 23.688 1 74.88 258 ALA A N 1
ATOM 1871 C CA . ALA A 1 258 ? 35.688 3.721 23.328 1 74.88 258 ALA A CA 1
ATOM 1872 C C . ALA A 1 258 ? 35.531 3.283 21.875 1 74.88 258 ALA A C 1
ATOM 1874 O O . ALA A 1 258 ? 35.562 2.088 21.562 1 74.88 258 ALA A O 1
ATOM 1875 N N . GLY A 1 259 ? 35.125 4.266 21 1 66.5 259 GLY A N 1
ATOM 1876 C CA . GLY A 1 259 ? 35.062 3.982 19.578 1 66.5 259 GLY A CA 1
ATOM 1877 C C . GLY A 1 259 ? 33.688 3.551 19.125 1 66.5 259 GLY A C 1
ATOM 1878 O O . GLY A 1 259 ? 33.438 3.43 17.922 1 66.5 259 GLY A O 1
ATOM 1879 N N . GLU A 1 260 ? 32.844 3.223 20.078 1 74.38 260 GLU A N 1
ATOM 1880 C CA . GLU A 1 260 ? 31.5 2.814 19.719 1 74.38 260 GLU A CA 1
ATOM 1881 C C . GLU A 1 260 ? 30.531 3.994 19.781 1 74.38 260 GLU A C 1
ATOM 1883 O O . GLU A 1 260 ? 30.641 4.852 20.656 1 74.38 260 GLU A O 1
ATOM 1888 N N . LEU A 1 261 ? 29.766 4.125 18.766 1 75.5 261 LEU A N 1
ATOM 1889 C CA . LEU A 1 261 ? 28.781 5.207 18.688 1 75.5 261 LEU A CA 1
ATOM 1890 C C . LEU A 1 261 ? 27.422 4.754 19.219 1 75.5 261 LEU A C 1
ATOM 1892 O O . LEU A 1 261 ? 26.828 3.822 18.688 1 75.5 261 LEU A O 1
ATOM 1896 N N . ILE A 1 262 ? 27.109 5.27 20.359 1 78.88 262 ILE A N 1
ATOM 1897 C CA . ILE A 1 262 ? 25.781 5.059 20.922 1 78.88 262 ILE A CA 1
ATOM 1898 C C . ILE A 1 262 ? 24.828 6.145 20.422 1 78.88 262 ILE A C 1
ATOM 1900 O O . ILE A 1 262 ? 25 7.324 20.719 1 78.88 262 ILE A O 1
ATOM 1904 N N . LEU A 1 263 ? 23.969 5.73 19.656 1 78.12 263 LEU A N 1
ATOM 1905 C CA . LEU A 1 263 ? 23.031 6.695 19.078 1 78.12 263 LEU A CA 1
ATOM 1906 C C . LEU A 1 263 ? 21.828 6.895 19.984 1 78.12 263 LEU A C 1
ATOM 1908 O O . LEU A 1 263 ? 21.359 5.945 20.625 1 78.12 263 LEU A O 1
ATOM 1912 N N . SER A 1 264 ? 21.328 8.156 20.016 1 77.19 264 SER A N 1
ATOM 1913 C CA . SER A 1 264 ? 20.141 8.57 20.766 1 77.19 264 SER A CA 1
ATOM 1914 C C . SER A 1 264 ? 20.188 8.039 22.188 1 77.19 264 SER A C 1
ATOM 1916 O O . SER A 1 264 ? 19.297 7.297 22.609 1 77.19 264 SER A O 1
ATOM 1918 N N . PRO A 1 265 ? 21.188 8.422 22.859 1 79.12 265 PRO A N 1
ATOM 1919 C CA . PRO A 1 265 ? 21.281 7.957 24.25 1 79.12 265 PRO A CA 1
ATOM 1920 C C . PRO A 1 265 ? 20.094 8.375 25.094 1 79.12 265 PRO A C 1
ATOM 1922 O O . PRO A 1 265 ? 19.469 9.414 24.828 1 79.12 265 PRO A O 1
ATOM 1925 N N . ARG A 1 266 ? 19.812 7.469 26.031 1 80.12 266 ARG A N 1
ATOM 1926 C CA . ARG A 1 266 ? 18.734 7.766 26.953 1 80.12 266 ARG A CA 1
ATOM 1927 C C . ARG A 1 266 ? 19.125 8.867 27.922 1 80.12 266 ARG A C 1
ATOM 1929 O O . ARG A 1 266 ? 20.312 9.141 28.125 1 80.12 266 ARG A O 1
ATOM 1936 N N . ALA A 1 267 ? 18.125 9.5 28.453 1 76.75 267 ALA A N 1
ATOM 1937 C CA . ALA A 1 267 ? 18.359 10.602 29.391 1 76.75 267 ALA A CA 1
ATOM 1938 C C . ALA A 1 267 ? 19.125 10.125 30.609 1 76.75 267 ALA A C 1
ATOM 1940 O O . ALA A 1 267 ? 19.891 10.891 31.203 1 76.75 267 ALA A O 1
ATOM 1941 N N . GLN A 1 268 ? 19.078 8.852 30.906 1 78.5 268 GLN A N 1
ATOM 1942 C CA . GLN A 1 268 ? 19.688 8.336 32.125 1 78.5 268 GLN A CA 1
ATOM 1943 C C . GLN A 1 268 ? 21.094 7.793 31.859 1 78.5 268 GLN A C 1
ATOM 1945 O O . GLN A 1 268 ? 21.797 7.375 32.781 1 78.5 268 GLN A O 1
ATOM 1950 N N . GLU A 1 269 ? 21.469 7.965 30.656 1 84.94 269 GLU A N 1
ATOM 1951 C CA . GLU A 1 269 ? 22.812 7.48 30.328 1 84.94 269 GLU A CA 1
ATOM 1952 C C . GLU A 1 269 ? 23.875 8.305 31.047 1 84.94 269 GLU A C 1
ATOM 1954 O O . GLU A 1 269 ? 23.797 9.531 31.078 1 84.94 269 GLU A O 1
ATOM 1959 N N . THR A 1 270 ? 24.828 7.57 31.719 1 87.38 270 THR A N 1
ATOM 1960 C CA . THR A 1 270 ? 25.875 8.242 32.469 1 87.38 270 THR A CA 1
ATOM 1961 C C . THR A 1 270 ? 27.078 8.539 31.562 1 87.38 270 THR A C 1
ATOM 1963 O O . THR A 1 270 ? 27.438 7.715 30.719 1 87.38 270 THR A O 1
ATOM 1966 N N . LEU A 1 271 ? 27.594 9.617 31.734 1 88.38 271 LEU A N 1
ATOM 1967 C CA . LEU A 1 271 ? 28.781 10.031 30.984 1 88.38 271 LEU A CA 1
ATOM 1968 C C . LEU A 1 271 ? 30.047 9.445 31.609 1 88.38 271 LEU A C 1
ATOM 1970 O O . LEU A 1 271 ? 30.156 9.352 32.844 1 88.38 271 LEU A O 1
ATOM 1974 N N . ARG A 1 272 ? 30.922 8.922 30.797 1 87 272 ARG A N 1
ATOM 1975 C CA . ARG A 1 272 ? 32.188 8.344 31.25 1 87 272 ARG A CA 1
ATOM 1976 C C . ARG A 1 272 ? 33.375 9.164 30.75 1 87 272 ARG A C 1
ATOM 1978 O O . ARG A 1 272 ? 33.219 10.031 29.891 1 87 272 ARG A O 1
ATOM 1985 N N . ALA A 1 273 ? 34.531 8.852 31.422 1 85.69 273 ALA A N 1
ATOM 1986 C CA . ALA A 1 273 ? 35.75 9.555 31.047 1 85.69 273 ALA A CA 1
ATOM 1987 C C . ALA A 1 273 ? 36.125 9.297 29.594 1 85.69 273 ALA A C 1
ATOM 1989 O O . ALA A 1 273 ? 36.062 8.164 29.125 1 85.69 273 ALA A O 1
ATOM 1990 N N . ASN A 1 274 ? 36.344 10.367 28.828 1 82.12 274 ASN A N 1
ATOM 1991 C CA . ASN A 1 274 ? 36.812 10.336 27.438 1 82.12 274 ASN A CA 1
ATOM 1992 C C . ASN A 1 274 ? 35.656 10.078 26.469 1 82.12 274 ASN A C 1
ATOM 1994 O O . ASN A 1 274 ? 35.875 9.609 25.359 1 82.12 274 ASN A O 1
ATOM 1998 N N . ASP A 1 275 ? 34.531 10.289 26.953 1 86.44 275 ASP A N 1
ATOM 1999 C CA . ASP A 1 275 ? 33.375 10.211 26.047 1 86.44 275 ASP A CA 1
ATOM 2000 C C . ASP A 1 275 ? 33.344 11.406 25.109 1 86.44 275 ASP A C 1
ATOM 2002 O O . ASP A 1 275 ? 33.688 12.523 25.5 1 86.44 275 ASP A O 1
ATOM 2006 N N . ILE A 1 276 ? 33.062 11.117 23.875 1 84.31 276 ILE A N 1
ATOM 2007 C CA . ILE A 1 276 ? 32.75 12.195 22.938 1 84.31 276 ILE A CA 1
ATOM 2008 C C . ILE A 1 276 ? 31.25 12.328 22.75 1 84.31 276 ILE A C 1
ATOM 2010 O O . ILE A 1 276 ? 30.609 11.406 22.25 1 84.31 276 ILE A O 1
ATOM 2014 N N . VAL A 1 277 ? 30.734 13.422 23.25 1 85.44 277 VAL A N 1
ATOM 2015 C CA . VAL A 1 277 ? 29.297 13.656 23.188 1 85.44 277 VAL A CA 1
ATOM 2016 C C . VAL A 1 277 ? 28.953 14.422 21.906 1 85.44 277 VAL A C 1
ATOM 2018 O O . VAL A 1 277 ? 29.531 15.477 21.641 1 85.44 277 VAL A O 1
ATOM 2021 N N . ILE A 1 278 ? 28.094 13.875 21.156 1 82.62 278 ILE A N 1
ATOM 2022 C CA . ILE A 1 278 ? 27.641 14.531 19.938 1 82.62 278 ILE A CA 1
ATOM 2023 C C . ILE A 1 278 ? 26.344 15.281 20.203 1 82.62 278 ILE A C 1
ATOM 2025 O O . ILE A 1 278 ? 25.359 14.688 20.672 1 82.62 278 ILE A O 1
ATOM 2029 N N . VAL A 1 279 ? 26.375 16.5 20 1 80.56 279 VAL A N 1
ATOM 2030 C CA . VAL A 1 279 ? 25.219 17.312 20.344 1 80.56 279 VAL A CA 1
ATOM 2031 C C . VAL A 1 279 ? 24.75 18.094 19.125 1 80.56 279 VAL A C 1
ATOM 2033 O O . VAL A 1 279 ? 25.516 18.328 18.188 1 80.56 279 VAL A O 1
ATOM 2036 N N . HIS A 1 280 ? 23.484 18.266 19.078 1 79.38 280 HIS A N 1
ATOM 2037 C CA . HIS A 1 280 ? 22.844 19.109 18.078 1 79.38 280 HIS A CA 1
ATOM 2038 C C . HIS A 1 280 ? 22.391 20.438 18.672 1 79.38 280 HIS A C 1
ATOM 2040 O O . HIS A 1 280 ? 21.797 20.453 19.75 1 79.38 280 HIS A O 1
ATOM 2046 N N . GLY A 1 281 ? 22.781 21.531 18.062 1 71.81 281 GLY A N 1
ATOM 2047 C CA . GLY A 1 281 ? 22.391 22.828 18.562 1 71.81 281 GLY A CA 1
ATOM 2048 C C . GLY A 1 281 ? 22.719 23.969 17.609 1 71.81 281 GLY A C 1
ATOM 2049 O O . GLY A 1 281 ? 23.125 23.719 16.469 1 71.81 281 GLY A O 1
ATOM 2050 N N . GLN A 1 282 ? 22.484 25.125 17.953 1 62.53 282 GLN A N 1
ATOM 2051 C CA . GLN A 1 282 ? 22.766 26.297 17.141 1 62.53 282 GLN A CA 1
ATOM 2052 C C . GLN A 1 282 ? 24.25 26.672 17.234 1 62.53 282 GLN A C 1
ATOM 2054 O O . GLN A 1 282 ? 24.828 26.672 18.328 1 62.53 282 GLN A O 1
ATOM 2059 N N . SER A 1 283 ? 24.797 26.906 16.078 1 60.25 283 SER A N 1
ATOM 2060 C CA . SER A 1 283 ? 26.203 27.234 15.977 1 60.25 283 SER A CA 1
ATOM 2061 C C . SER A 1 283 ? 26.531 28.484 16.797 1 60.25 283 SER A C 1
ATOM 2063 O O . SER A 1 283 ? 27.594 28.547 17.438 1 60.25 283 SER A O 1
ATOM 2065 N N . ASP A 1 284 ? 25.609 29.406 16.719 1 55.03 284 ASP A N 1
ATOM 2066 C CA . ASP A 1 284 ? 25.891 30.688 17.359 1 55.03 284 ASP A CA 1
ATOM 2067 C C . ASP A 1 284 ? 26.031 30.516 18.875 1 55.03 284 ASP A C 1
ATOM 2069 O O . ASP A 1 284 ? 26.844 31.188 19.516 1 55.03 284 ASP A O 1
ATOM 2073 N N . GLN A 1 285 ? 25.266 29.531 19.344 1 55.12 285 GLN A N 1
ATOM 2074 C CA . GLN A 1 285 ? 25.281 29.344 20.781 1 55.12 285 GLN A CA 1
ATOM 2075 C C . GLN A 1 285 ? 26.484 28.5 21.203 1 55.12 285 GLN A C 1
ATOM 2077 O O . GLN A 1 285 ? 27.031 28.672 22.297 1 55.12 285 GLN A O 1
ATOM 2082 N N . VAL A 1 286 ? 26.859 27.625 20.25 1 57.97 286 VAL A N 1
ATOM 2083 C CA . VAL A 1 286 ? 27.938 26.688 20.578 1 57.97 286 VAL A CA 1
ATOM 2084 C C . VAL A 1 286 ? 29.281 27.359 20.391 1 57.97 286 VAL A C 1
ATOM 2086 O O . VAL A 1 286 ? 30.219 27.141 21.156 1 57.97 286 VAL A O 1
ATOM 2089 N N . SER A 1 287 ? 29.391 28.031 19.219 1 51.94 287 SER A N 1
ATOM 2090 C CA . SER A 1 287 ? 30.688 28.656 18.953 1 51.94 287 SER A CA 1
ATOM 2091 C C . SER A 1 287 ? 31.109 29.562 20.109 1 51.94 287 SER A C 1
ATOM 2093 O O . SER A 1 287 ? 32.312 29.703 20.391 1 51.94 287 SER A O 1
ATOM 2095 N N . HIS A 1 288 ? 30.094 30.125 20.703 1 50.03 288 HIS A N 1
ATOM 2096 C CA . HIS A 1 288 ? 30.406 31.109 21.734 1 50.03 288 HIS A CA 1
ATOM 2097 C C . HIS A 1 288 ? 30.656 30.438 23.078 1 50.03 288 HIS A C 1
ATOM 2099 O O . HIS A 1 288 ? 31.062 31.078 24.047 1 50.03 288 HIS A O 1
ATOM 2105 N N . PHE A 1 289 ? 30.375 29.141 23.062 1 51.16 289 PHE A N 1
ATOM 2106 C CA . PHE A 1 289 ? 30.531 28.516 24.375 1 51.16 289 PHE A CA 1
ATOM 2107 C C . PHE A 1 289 ? 31.938 27.969 24.562 1 51.16 289 PHE A C 1
ATOM 2109 O O . PHE A 1 289 ? 32.219 26.828 24.188 1 51.16 289 PHE A O 1
ATOM 2116 N N . ARG A 1 290 ? 32.906 28.609 24.312 1 52.75 290 ARG A N 1
ATOM 2117 C CA . ARG A 1 290 ? 34.156 28.172 24.938 1 52.75 290 ARG A CA 1
ATOM 2118 C C . ARG A 1 290 ? 34.125 28.391 26.438 1 52.75 290 ARG A C 1
ATOM 2120 O O . ARG A 1 290 ? 34.281 29.531 26.906 1 52.75 290 ARG A O 1
ATOM 2127 N N . GLY A 1 291 ? 33.594 27.5 27.188 1 54.03 291 GLY A N 1
ATOM 2128 C CA . GLY A 1 291 ? 33.344 27.547 28.609 1 54.03 291 GLY A CA 1
ATOM 2129 C C . GLY A 1 291 ? 34.375 28.375 29.375 1 54.03 291 GLY A C 1
ATOM 2130 O O . GLY A 1 291 ? 34 29.219 30.203 1 54.03 291 GLY A O 1
ATOM 2131 N N . SER A 1 292 ? 35.688 28.078 29.203 1 53.03 292 SER A N 1
ATOM 2132 C CA . SER A 1 292 ? 36.688 28.766 30 1 53.03 292 SER A CA 1
ATOM 2133 C C . SER A 1 292 ? 36.75 30.266 29.688 1 53.03 292 SER A C 1
ATOM 2135 O O . SER A 1 292 ? 37.094 31.078 30.531 1 53.03 292 SER A O 1
ATOM 2137 N N . ARG A 1 293 ? 36.219 30.594 28.547 1 53.22 293 ARG A N 1
ATOM 2138 C CA . ARG A 1 293 ? 36.375 32 28.172 1 53.22 293 ARG A CA 1
ATOM 2139 C C . ARG A 1 293 ? 35.156 32.812 28.656 1 53.22 293 ARG A C 1
ATOM 2141 O O . ARG A 1 293 ? 35.25 34.031 28.719 1 53.22 293 ARG A O 1
ATOM 2148 N N . HIS A 1 294 ? 34.156 32.156 29.172 1 58.75 294 HIS A N 1
ATOM 2149 C CA . HIS A 1 294 ? 32.969 32.969 29.484 1 58.75 294 HIS A CA 1
ATOM 2150 C C . HIS A 1 294 ? 32.781 33.062 31 1 58.75 294 HIS A C 1
ATOM 2152 O O . HIS A 1 294 ? 32.219 34.031 31.484 1 58.75 294 HIS A O 1
ATOM 2158 N N . LEU A 1 295 ? 33.156 31.953 31.656 1 63.09 295 LEU A N 1
ATOM 2159 C CA . LEU A 1 295 ? 33.031 32 33.125 1 63.09 295 LEU A CA 1
ATOM 2160 C C . LEU A 1 295 ? 34.25 31.359 33.781 1 63.09 295 LEU A C 1
ATOM 2162 O O . LEU A 1 295 ? 34.688 30.281 33.375 1 63.09 295 LEU A O 1
ATOM 2166 N N . ARG A 1 296 ? 34.969 32.125 34.531 1 68.81 296 ARG A N 1
ATOM 2167 C CA . ARG A 1 296 ? 36.062 31.594 35.281 1 68.81 296 ARG A CA 1
ATOM 2168 C C . ARG A 1 296 ? 35.719 31.469 36.781 1 68.81 296 ARG A C 1
ATOM 2170 O O . ARG A 1 296 ? 35.438 32.469 37.438 1 68.81 296 ARG A O 1
ATOM 2177 N N . VAL A 1 297 ? 35.625 30.297 37.25 1 73.62 297 VAL A N 1
ATOM 2178 C CA . VAL A 1 297 ? 35.344 30.062 38.688 1 73.62 297 VAL A CA 1
ATOM 2179 C C . VAL A 1 297 ? 36.562 30.438 39.5 1 73.62 297 VAL A C 1
ATOM 2181 O O . VAL A 1 297 ? 37.688 30.047 39.188 1 73.62 297 VAL A O 1
ATOM 2184 N N . GLU A 1 298 ? 36.438 31.359 40.406 1 76.44 298 GLU A N 1
ATOM 2185 C CA . GLU A 1 298 ? 37.5 31.781 41.312 1 76.44 298 GLU A CA 1
ATOM 2186 C C . GLU A 1 298 ? 37.219 31.312 42.719 1 76.44 298 GLU A C 1
ATOM 2188 O O . GLU A 1 298 ? 36.062 31.078 43.094 1 76.44 298 GLU A O 1
ATOM 2193 N N . GLN A 1 299 ? 38.281 31.062 43.469 1 73.38 299 GLN A N 1
ATOM 2194 C CA . GLN A 1 299 ? 38.156 30.766 44.906 1 73.38 299 GLN A CA 1
ATOM 2195 C C . GLN A 1 299 ? 37.562 31.953 45.656 1 73.38 299 GLN A C 1
ATOM 2197 O O . GLN A 1 299 ? 37.812 33.125 45.281 1 73.38 299 GLN A O 1
ATOM 2202 N N . PRO A 1 300 ? 36.75 31.672 46.625 1 75.12 300 PRO A N 1
ATOM 2203 C CA . PRO A 1 300 ? 36.125 32.75 47.406 1 75.12 300 PRO A CA 1
ATOM 2204 C C . PRO A 1 300 ? 37.156 33.688 48 1 75.12 300 PRO A C 1
ATOM 2206 O O . PRO A 1 300 ? 38.125 33.25 48.625 1 75.12 300 PRO A O 1
ATOM 2209 N N . GLY A 1 301 ? 37.188 34.938 47.656 1 75.62 301 GLY A N 1
ATOM 2210 C CA . GLY A 1 301 ? 38.062 35.969 48.156 1 75.62 301 GLY A CA 1
ATOM 2211 C C . GLY A 1 301 ? 37.406 36.844 49.219 1 75.62 301 GLY A C 1
ATOM 2212 O O . GLY A 1 301 ? 36.312 36.5 49.719 1 75.62 301 GLY A O 1
ATOM 2213 N N . PRO A 1 302 ? 38.062 37.906 49.594 1 79.69 302 PRO A N 1
ATOM 2214 C CA . PRO A 1 302 ? 37.531 38.812 50.594 1 79.69 302 PRO A CA 1
ATOM 2215 C C . PRO A 1 302 ? 36.188 39.406 50.188 1 79.69 302 PRO A C 1
ATOM 2217 O O . PRO A 1 302 ? 35.344 39.656 51.062 1 79.69 302 PRO A O 1
ATOM 2220 N N . GLU A 1 303 ? 36 39.656 49 1 80.06 303 GLU A N 1
ATOM 2221 C CA . GLU A 1 303 ? 34.719 40.219 48.562 1 80.06 303 GLU A CA 1
ATOM 2222 C C . GLU A 1 303 ? 33.594 39.219 48.75 1 80.06 303 GLU A C 1
ATOM 2224 O O . GLU A 1 303 ? 32.469 39.625 49.125 1 80.06 303 GLU A O 1
ATOM 2229 N N . THR A 1 304 ? 33.812 38 48.562 1 79.56 304 THR A N 1
ATOM 2230 C CA . THR A 1 304 ? 32.812 36.969 48.781 1 79.56 304 THR A CA 1
ATOM 2231 C C . THR A 1 304 ? 32.438 36.875 50.281 1 79.56 304 THR A C 1
ATOM 2233 O O . THR A 1 304 ? 31.25 36.719 50.625 1 79.56 304 THR A O 1
ATOM 2236 N N . ASP A 1 305 ? 33.469 37.062 51.031 1 80.44 305 ASP A N 1
ATOM 2237 C CA . ASP A 1 305 ? 33.219 37 52.469 1 80.44 305 ASP A CA 1
ATOM 2238 C C . ASP A 1 305 ? 32.344 38.188 52.906 1 80.44 305 ASP A C 1
ATOM 2240 O O . ASP A 1 305 ? 31.516 38.031 53.812 1 80.44 305 ASP A O 1
ATOM 2244 N N . GLU A 1 306 ? 32.625 39.281 52.312 1 83.62 306 GLU A N 1
ATOM 2245 C CA . GLU A 1 306 ? 31.797 40.438 52.656 1 83.62 306 GLU A CA 1
ATOM 2246 C C . GLU A 1 306 ? 30.328 40.188 52.312 1 83.62 306 GLU A C 1
ATOM 2248 O O . GLU A 1 306 ? 29.438 40.562 53.094 1 83.62 306 GLU A O 1
ATOM 2253 N N . ILE A 1 307 ? 30.109 39.531 51.281 1 82.81 307 ILE A N 1
ATOM 2254 C CA . ILE A 1 307 ? 28.75 39.25 50.844 1 82.81 307 ILE A CA 1
ATOM 2255 C C . ILE A 1 307 ? 28.109 38.281 51.812 1 82.81 307 ILE A C 1
ATOM 2257 O O . ILE A 1 307 ? 26.953 38.438 52.219 1 82.81 307 ILE A O 1
ATOM 2261 N N . ILE A 1 308 ? 28.828 37.344 52.219 1 77.69 308 ILE A N 1
ATOM 2262 C CA . ILE A 1 308 ? 28.312 36.312 53.156 1 77.69 308 ILE A CA 1
ATOM 2263 C C . ILE A 1 308 ? 27.953 36.969 54.469 1 77.69 308 ILE A C 1
ATOM 2265 O O . ILE A 1 308 ? 26.953 36.625 55.094 1 77.69 308 ILE A O 1
ATOM 2269 N N . ARG A 1 309 ? 28.734 37.906 54.844 1 79.31 309 ARG A N 1
ATOM 2270 C CA . ARG A 1 309 ? 28.5 38.562 56.094 1 79.31 309 ARG A CA 1
ATOM 2271 C C . ARG A 1 309 ? 27.281 39.469 56.031 1 79.31 309 ARG A C 1
ATOM 2273 O O . ARG A 1 309 ? 26.547 39.594 57.031 1 79.31 309 ARG A O 1
ATOM 2280 N N . ARG A 1 310 ? 27.062 39.906 54.906 1 82.06 310 ARG A N 1
ATOM 2281 C CA . ARG A 1 310 ? 25.938 40.844 54.75 1 82.06 310 ARG A CA 1
ATOM 2282 C C . ARG A 1 310 ? 24.625 40.094 54.562 1 82.06 310 ARG A C 1
ATOM 2284 O O . ARG A 1 310 ? 23.547 40.656 54.781 1 82.06 310 ARG A O 1
ATOM 2291 N N . LEU A 1 311 ? 24.812 38.906 54.188 1 80.75 311 LEU A N 1
ATOM 2292 C CA . LEU A 1 311 ? 23.594 38.125 53.906 1 80.75 311 LEU A CA 1
ATOM 2293 C C . LEU A 1 311 ? 23.172 37.312 55.125 1 80.75 311 LEU A C 1
ATOM 2295 O O . LEU A 1 311 ? 24.031 36.812 55.844 1 80.75 311 LEU A O 1
ATOM 2299 N N . GLY A 1 312 ? 21.859 37.344 55.375 1 76.94 312 GLY A N 1
ATOM 2300 C CA . GLY A 1 312 ? 21.281 36.531 56.438 1 76.94 312 GLY A CA 1
ATOM 2301 C C . GLY A 1 312 ? 20.078 35.75 56 1 76.94 312 GLY A C 1
ATOM 2302 O O . GLY A 1 312 ? 19.625 35.875 54.875 1 76.94 312 GLY A O 1
ATOM 2303 N N . THR A 1 313 ? 19.688 34.781 56.781 1 78.06 313 THR A N 1
ATOM 2304 C CA . THR A 1 313 ? 18.531 33.969 56.531 1 78.06 313 THR A CA 1
ATOM 2305 C C . THR A 1 313 ? 17.484 34.125 57.625 1 78.06 313 THR A C 1
ATOM 2307 O O . THR A 1 313 ? 17.828 34.375 58.781 1 78.06 313 THR A O 1
ATOM 2310 N N . ALA A 1 314 ? 16.25 34.156 57.156 1 77.62 314 ALA A N 1
ATOM 2311 C CA . ALA A 1 314 ? 15.133 34.219 58.094 1 77.62 314 ALA A CA 1
ATOM 2312 C C . ALA A 1 314 ? 14.055 33.188 57.75 1 77.62 314 ALA A C 1
ATOM 2314 O O . ALA A 1 314 ? 13.773 32.969 56.562 1 77.62 314 ALA A O 1
ATOM 2315 N N . SER A 1 315 ? 13.68 32.469 58.688 1 77.75 315 SER A N 1
ATOM 2316 C CA . SER A 1 315 ? 12.547 31.562 58.5 1 77.75 315 SER A CA 1
ATOM 2317 C C . SER A 1 315 ? 11.227 32.281 58.812 1 77.75 315 SER A C 1
ATOM 2319 O O . SER A 1 315 ? 11.031 32.781 59.906 1 77.75 315 SER A O 1
ATOM 2321 N N . VAL A 1 316 ? 10.469 32.344 57.719 1 79.56 316 VAL A N 1
ATOM 2322 C CA . VAL A 1 316 ? 9.219 33.062 57.875 1 79.56 316 VAL A CA 1
ATOM 2323 C C . VAL A 1 316 ? 8.039 32.188 57.5 1 79.56 316 VAL A C 1
ATOM 2325 O O . VAL A 1 316 ? 8.211 31.141 56.875 1 79.56 316 VAL A O 1
ATOM 2328 N N . ARG A 1 317 ? 6.969 32.469 58 1 81 317 ARG A N 1
ATOM 2329 C CA . ARG A 1 317 ? 5.711 31.797 57.688 1 81 317 ARG A CA 1
ATOM 2330 C C . ARG A 1 317 ? 4.715 32.781 57.062 1 81 317 ARG A C 1
ATOM 2332 O O . ARG A 1 317 ? 4.652 33.938 57.469 1 81 317 ARG A O 1
ATOM 2339 N N . ILE A 1 318 ? 4.086 32.344 56.094 1 80.12 318 ILE A N 1
ATOM 2340 C CA . ILE A 1 318 ? 3.082 33.219 55.469 1 80.12 318 ILE A CA 1
ATOM 2341 C C . ILE A 1 318 ? 1.873 33.344 56.375 1 80.12 318 ILE A C 1
ATOM 2343 O O . ILE A 1 318 ? 1.238 32.344 56.75 1 80.12 318 ILE A O 1
ATOM 2347 N N . GLY A 1 319 ? 1.704 34.5 56.906 1 73.62 319 GLY A N 1
ATOM 2348 C CA . GLY A 1 319 ? 0.624 34.781 57.844 1 73.62 319 GLY A CA 1
ATOM 2349 C C . GLY A 1 319 ? -0.739 34.844 57.188 1 73.62 319 GLY A C 1
ATOM 2350 O O . GLY A 1 319 ? -0.843 34.75 55.969 1 73.62 319 GLY A O 1
ATOM 2351 N N . LYS A 1 320 ? -1.656 34.938 58.062 1 73.75 320 LYS A N 1
ATOM 2352 C CA . LYS A 1 320 ? -3.043 35.062 57.625 1 73.75 320 LYS A CA 1
ATOM 2353 C C . LYS A 1 320 ? -3.297 36.375 56.906 1 73.75 320 LYS A C 1
ATOM 2355 O O . LYS A 1 320 ? -2.891 37.438 57.375 1 73.75 320 LYS A O 1
ATOM 2360 N N . GLY A 1 321 ? -3.801 36.406 55.625 1 73.5 321 GLY A N 1
ATOM 2361 C CA . GLY A 1 321 ? -4.164 37.594 54.875 1 73.5 321 GLY A CA 1
ATOM 2362 C C . GLY A 1 321 ? -3.012 38.188 54.094 1 73.5 321 GLY A C 1
ATOM 2363 O O . GLY A 1 321 ? -3.088 39.312 53.594 1 73.5 321 GLY A O 1
ATOM 2364 N N . SER A 1 322 ? -1.94 37.625 54.031 1 78.31 322 SER A N 1
ATOM 2365 C CA . SER A 1 322 ? -0.767 38.125 53.312 1 78.31 322 SER A CA 1
ATOM 2366 C C . SER A 1 322 ? -1.042 38.219 51.812 1 78.31 322 SER A C 1
ATOM 2368 O O . SER A 1 322 ? -1.791 37.438 51.25 1 78.31 322 SER A O 1
ATOM 2370 N N . PRO A 1 323 ? -0.546 39.188 51.219 1 80 323 PRO A N 1
ATOM 2371 C CA . PRO A 1 323 ? -0.732 39.375 49.781 1 80 323 PRO A CA 1
ATOM 2372 C C . PRO A 1 323 ? -0.001 38.312 48.938 1 80 323 PRO A C 1
ATOM 2374 O O . PRO A 1 323 ? -0.237 38.188 47.75 1 80 323 PRO A O 1
ATOM 2377 N N . LEU A 1 324 ? 0.732 37.5 49.531 1 79.81 324 LEU A N 1
ATOM 2378 C CA . LEU A 1 324 ? 1.496 36.469 48.812 1 79.81 324 LEU A CA 1
ATOM 2379 C C . LEU A 1 324 ? 0.67 35.219 48.625 1 79.81 324 LEU A C 1
ATOM 2381 O O . LEU A 1 324 ? 1.019 34.344 47.781 1 79.81 324 LEU A O 1
ATOM 2385 N N . ILE A 1 325 ? -0.361 35.156 49.312 1 80.06 325 ILE A N 1
ATOM 2386 C CA . ILE A 1 325 ? -1.179 33.938 49.219 1 80.06 325 ILE A CA 1
ATOM 2387 C C . ILE A 1 325 ? -1.741 33.781 47.812 1 80.06 325 ILE A C 1
ATOM 2389 O O . ILE A 1 325 ? -2.289 34.75 47.25 1 80.06 325 ILE A O 1
ATOM 2393 N N . GLY A 1 326 ? -1.593 32.656 47.156 1 76.19 326 GLY A N 1
ATOM 2394 C CA . GLY A 1 326 ? -2.127 32.344 45.844 1 76.19 326 GLY A CA 1
ATOM 2395 C C . GLY A 1 326 ? -1.157 32.625 44.719 1 76.19 326 GLY A C 1
ATOM 2396 O O . GLY A 1 326 ? -1.418 32.312 43.562 1 76.19 326 GLY A O 1
ATOM 2397 N N . ARG A 1 327 ? -0.056 33.281 45 1 77 327 ARG A N 1
ATOM 2398 C CA . ARG A 1 327 ? 0.914 33.625 43.969 1 77 327 ARG A CA 1
ATOM 2399 C C . ARG A 1 327 ? 2.074 32.625 43.938 1 77 327 ARG A C 1
ATOM 2401 O O . ARG A 1 327 ? 2.363 31.984 44.938 1 77 327 ARG A O 1
ATOM 2408 N N . THR A 1 328 ? 2.561 32.562 42.75 1 75.56 328 THR A N 1
ATOM 2409 C CA . THR A 1 328 ? 3.766 31.75 42.656 1 75.56 328 THR A CA 1
ATOM 2410 C C . THR A 1 328 ? 5.008 32.562 42.969 1 75.56 328 THR A C 1
ATOM 2412 O O . THR A 1 328 ? 4.938 33.781 43.062 1 75.56 328 THR A O 1
ATOM 2415 N N . LEU A 1 329 ? 6.113 31.828 43.125 1 70.88 329 LEU A N 1
ATOM 2416 C CA . LEU A 1 329 ? 7.375 32.5 43.438 1 70.88 329 LEU A CA 1
ATOM 2417 C C . LEU A 1 329 ? 7.723 33.5 42.375 1 70.88 329 LEU A C 1
ATOM 2419 O O . LEU A 1 329 ? 8.188 34.625 42.688 1 70.88 329 LEU A O 1
ATOM 2423 N N . ALA A 1 330 ? 7.375 33.125 41.156 1 64.56 330 ALA A N 1
ATOM 2424 C CA . ALA A 1 330 ? 7.695 34 40.062 1 64.56 330 ALA A CA 1
ATOM 2425 C C . ALA A 1 330 ? 6.797 35.25 40.062 1 64.56 330 ALA A C 1
ATOM 2427 O O . ALA A 1 330 ? 7.254 36.344 39.781 1 64.56 330 ALA A O 1
ATOM 2428 N N . GLU A 1 331 ? 5.598 35.094 40.594 1 68.38 331 GLU A N 1
ATOM 2429 C CA . GLU A 1 331 ? 4.613 36.156 40.625 1 68.38 331 GLU A CA 1
ATOM 2430 C C . GLU A 1 331 ? 4.762 37.031 41.844 1 68.38 331 GLU A C 1
ATOM 2432 O O . GLU A 1 331 ? 4.316 38.188 41.875 1 68.38 331 GLU A O 1
ATOM 2437 N N . SER A 1 332 ? 5.254 36.531 42.938 1 70.44 332 SER A N 1
ATOM 2438 C CA . SER A 1 332 ? 5.301 37.219 44.25 1 70.44 332 SER A CA 1
ATOM 2439 C C . SER A 1 332 ? 6.203 38.438 44.156 1 70.44 332 SER A C 1
ATOM 2441 O O . SER A 1 332 ? 6.02 39.406 44.938 1 70.44 332 SER A O 1
ATOM 2443 N N . GLY A 1 333 ? 7.16 38.5 43.219 1 68 333 GLY A N 1
ATOM 2444 C CA . GLY A 1 333 ? 8.07 39.656 43.094 1 68 333 GLY A CA 1
ATOM 2445 C C . GLY A 1 333 ? 8.961 39.812 44.312 1 68 333 GLY A C 1
ATOM 2446 O O . GLY A 1 333 ? 9.438 40.906 44.594 1 68 333 GLY A O 1
ATOM 2447 N N . LEU A 1 334 ? 9.133 38.906 45.156 1 75.19 334 LEU A N 1
ATOM 2448 C CA . LEU A 1 334 ? 9.945 39 46.375 1 75.19 334 LEU A CA 1
ATOM 2449 C C . LEU A 1 334 ? 11.375 39.438 46.031 1 75.19 334 LEU A C 1
ATOM 2451 O O . LEU A 1 334 ? 11.961 40.25 46.719 1 75.19 334 LEU A O 1
ATOM 2455 N N . ARG A 1 335 ? 11.828 38.938 45 1 75.75 335 ARG A N 1
ATOM 2456 C CA . ARG A 1 335 ? 13.18 39.281 44.562 1 75.75 335 ARG A CA 1
ATOM 2457 C C . ARG A 1 335 ? 13.242 40.688 43.969 1 75.75 335 ARG A C 1
ATOM 2459 O O . ARG A 1 335 ? 14.156 41.438 44.281 1 75.75 335 ARG A O 1
ATOM 2466 N N . ARG A 1 336 ? 12.312 40.969 43.25 1 73 336 ARG A N 1
ATOM 2467 C CA . ARG A 1 336 ? 12.32 42.219 42.531 1 73 336 ARG A CA 1
ATOM 2468 C C . ARG A 1 336 ? 11.992 43.375 43.5 1 73 336 ARG A C 1
ATOM 2470 O O . ARG A 1 336 ? 12.68 44.406 43.5 1 73 336 ARG A O 1
ATOM 2477 N N . ASP A 1 337 ? 10.961 43.219 44.281 1 76.38 337 ASP A N 1
ATOM 2478 C CA . ASP A 1 337 ? 10.445 44.312 45.094 1 76.38 337 ASP A CA 1
ATOM 2479 C C . ASP A 1 337 ? 11.125 44.375 46.438 1 76.38 337 ASP A C 1
ATOM 2481 O O . ASP A 1 337 ? 11.32 45.469 47 1 76.38 337 ASP A O 1
ATOM 2485 N N . HIS A 1 338 ? 11.508 43.25 47 1 76.69 338 HIS A N 1
ATOM 2486 C CA . HIS A 1 338 ? 12.016 43.25 48.375 1 76.69 338 HIS A CA 1
ATOM 2487 C C . HIS A 1 338 ? 13.445 42.75 48.438 1 76.69 338 HIS A C 1
ATOM 2489 O O . HIS A 1 338 ? 14.039 42.688 49.531 1 76.69 338 HIS A O 1
ATOM 2495 N N . ARG A 1 339 ? 14.078 42.312 47.281 1 77.5 339 ARG A N 1
ATOM 2496 C CA . ARG A 1 339 ? 15.445 41.812 47.188 1 77.5 339 ARG A CA 1
ATOM 2497 C C . ARG A 1 339 ? 15.656 40.656 48.156 1 77.5 339 ARG A C 1
ATOM 2499 O O . ARG A 1 339 ? 16.641 40.625 48.875 1 77.5 339 ARG A O 1
ATOM 2506 N N . MET A 1 340 ? 14.719 39.844 48.219 1 79.88 340 MET A N 1
ATOM 2507 C CA . MET A 1 340 ? 14.805 38.625 49.031 1 79.88 340 MET A CA 1
ATOM 2508 C C . MET A 1 340 ? 14.688 37.406 48.125 1 79.88 340 MET A C 1
ATOM 2510 O O . MET A 1 340 ? 13.961 37.406 47.156 1 79.88 340 MET A O 1
ATOM 2514 N N . HIS A 1 341 ? 15.438 36.438 48.469 1 77.88 341 HIS A N 1
ATOM 2515 C CA . HIS A 1 341 ? 15.438 35.156 47.75 1 77.88 341 HIS A CA 1
ATOM 2516 C C . HIS A 1 341 ? 14.906 34.031 48.656 1 77.88 341 HIS A C 1
ATOM 2518 O O . HIS A 1 341 ? 15.25 33.938 49.812 1 77.88 341 HIS A O 1
ATOM 2524 N N . VAL A 1 342 ? 14.031 33.281 48 1 76.12 342 VAL A N 1
ATOM 2525 C CA . VAL A 1 342 ? 13.469 32.156 48.719 1 76.12 342 VAL A CA 1
ATOM 2526 C C . VAL A 1 342 ? 14.375 30.922 48.562 1 76.12 342 VAL A C 1
ATOM 2528 O O . VAL A 1 342 ? 14.594 30.453 47.438 1 76.12 342 VAL A O 1
ATOM 2531 N N . LEU A 1 343 ? 14.898 30.484 49.5 1 71.94 343 LEU A N 1
ATOM 2532 C CA . LEU A 1 343 ? 15.797 29.344 49.469 1 71.94 343 LEU A CA 1
ATOM 2533 C C . LEU A 1 343 ? 15.016 28.031 49.562 1 71.94 343 LEU A C 1
ATOM 2535 O O . LEU A 1 343 ? 15.391 27.047 48.906 1 71.94 343 LEU A O 1
ATOM 2539 N N . ALA A 1 344 ? 14.047 27.969 50.344 1 69.56 344 ALA A N 1
ATOM 2540 C CA . ALA A 1 344 ? 13.281 26.75 50.531 1 69.56 344 ALA A CA 1
ATOM 2541 C C . ALA A 1 344 ? 11.828 27.047 50.906 1 69.56 344 ALA A C 1
ATOM 2543 O O . ALA A 1 344 ? 11.547 28.094 51.5 1 69.56 344 ALA A O 1
ATOM 2544 N N . LEU A 1 345 ? 11.047 26.203 50.281 1 69.94 345 LEU A N 1
ATOM 2545 C CA . LEU A 1 345 ? 9.625 26.297 50.625 1 69.94 345 LEU A CA 1
ATOM 2546 C C . LEU A 1 345 ? 9.18 25.047 51.375 1 69.94 345 LEU A C 1
ATOM 2548 O O . LEU A 1 345 ? 9.492 23.922 50.969 1 69.94 345 LEU A O 1
ATOM 2552 N N . GLY A 1 346 ? 8.82 25.078 52.5 1 64.38 346 GLY A N 1
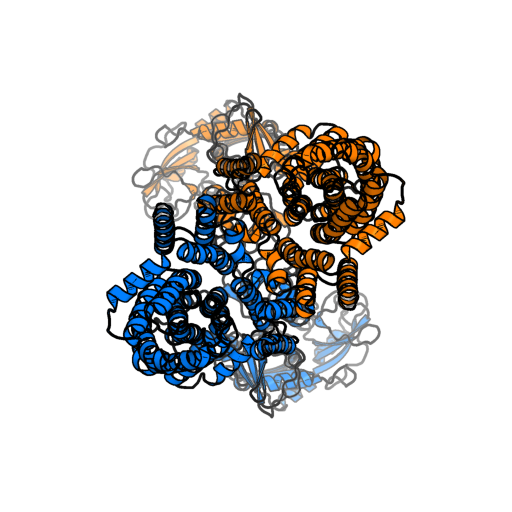ATOM 2553 C CA . GLY A 1 346 ? 8.273 23.984 53.281 1 64.38 346 GLY A CA 1
ATOM 2554 C C . GLY A 1 346 ? 6.766 24.047 53.406 1 64.38 346 GLY A C 1
ATOM 2555 O O . GLY A 1 346 ? 6.184 25.141 53.438 1 64.38 346 GLY A O 1
ATOM 2556 N N . SER A 1 347 ? 6.121 22.969 53.062 1 61.31 347 SER A N 1
ATOM 2557 C CA . SER A 1 347 ? 4.688 22.844 53.344 1 61.31 347 SER A CA 1
ATOM 2558 C C . SER A 1 347 ? 4.375 23.094 54.812 1 61.31 347 SER A C 1
ATOM 2560 O O . SER A 1 347 ? 5.266 23.031 55.656 1 61.31 347 SER A O 1
ATOM 2562 N N . PRO A 1 348 ? 3.143 23.547 55.125 1 58.78 348 PRO A N 1
ATOM 2563 C CA . PRO A 1 348 ? 2.766 23.719 56.531 1 58.78 348 PRO A CA 1
ATOM 2564 C C . PRO A 1 348 ? 3.119 22.516 57.375 1 58.78 348 PRO A C 1
ATOM 2566 O O . PRO A 1 348 ? 3.324 22.656 58.594 1 58.78 348 PRO A O 1
ATOM 2569 N N . THR A 1 349 ? 3.193 21.344 56.75 1 57.81 349 THR A N 1
ATOM 2570 C CA . THR A 1 349 ? 3.471 20.141 57.5 1 57.81 349 THR A CA 1
ATOM 2571 C C . THR A 1 349 ? 4.973 19.891 57.594 1 57.81 349 THR A C 1
ATOM 2573 O O . THR A 1 349 ? 5.41 18.906 58.188 1 57.81 349 THR A O 1
ATOM 2576 N N . GLY A 1 350 ? 5.852 20.812 57.125 1 56.28 350 GLY A N 1
ATOM 2577 C CA . GLY A 1 350 ? 7.289 20.719 57.344 1 56.28 350 GLY A CA 1
ATOM 2578 C C . GLY A 1 350 ? 8.023 20.109 56.156 1 56.28 350 GLY A C 1
ATOM 2579 O O . GLY A 1 350 ? 9.242 19.953 56.188 1 56.28 350 GLY A O 1
ATOM 2580 N N . GLU A 1 351 ? 7.34 19.562 55.188 1 58.03 351 GLU A N 1
ATOM 2581 C CA . GLU A 1 351 ? 8.039 18.859 54.125 1 58.03 351 GLU A CA 1
ATOM 2582 C C . GLU A 1 351 ? 8.523 19.844 53.062 1 58.03 351 GLU A C 1
ATOM 2584 O O . GLU A 1 351 ? 7.82 20.797 52.719 1 58.03 351 GLU A O 1
ATOM 2589 N N . CYS A 1 352 ? 9.797 19.75 52.719 1 58.25 352 CYS A N 1
ATOM 2590 C CA . CYS A 1 352 ? 10.43 20.594 51.719 1 58.25 352 CYS A CA 1
ATOM 2591 C C . CYS A 1 352 ? 9.867 20.312 50.312 1 58.25 352 CYS A C 1
ATOM 2593 O O . CYS A 1 352 ? 9.82 19.172 49.875 1 58.25 352 CYS A O 1
ATOM 2595 N N . LEU A 1 353 ? 9.289 21.281 49.781 1 58.41 353 LEU A N 1
ATOM 2596 C CA . LEU A 1 353 ? 8.734 21.125 48.438 1 58.41 353 LEU A CA 1
ATOM 2597 C C . LEU A 1 353 ? 9.828 21.234 47.375 1 58.41 353 LEU A C 1
ATOM 2599 O O . LEU A 1 353 ? 10.672 22.141 47.469 1 58.41 353 LEU A O 1
ATOM 2603 N N . ARG A 1 354 ? 10.078 20.234 46.625 1 53.09 354 ARG A N 1
ATOM 2604 C CA . ARG A 1 354 ? 11.133 20.141 45.625 1 53.09 354 ARG A CA 1
ATOM 2605 C C . ARG A 1 354 ? 10.891 21.125 44.469 1 53.09 354 ARG A C 1
ATOM 2607 O O . ARG A 1 354 ? 11.836 21.672 43.906 1 53.09 354 ARG A O 1
ATOM 2614 N N . GLU A 1 355 ? 9.617 21.266 44.094 1 54.69 355 GLU A N 1
ATOM 2615 C CA . GLU A 1 355 ? 9.352 22.141 42.969 1 54.69 355 GLU A CA 1
ATOM 2616 C C . GLU A 1 355 ? 8.773 23.484 43.406 1 54.69 355 GLU A C 1
ATOM 2618 O O . GLU A 1 355 ? 7.559 23.641 43.5 1 54.69 355 GLU A O 1
ATOM 2623 N N . VAL A 1 356 ? 9.633 24.406 43.844 1 59.91 356 VAL A N 1
ATOM 2624 C CA . VAL A 1 356 ? 9.289 25.703 44.438 1 59.91 356 VAL A CA 1
ATOM 2625 C C . VAL A 1 356 ? 8.719 26.625 43.375 1 59.91 356 VAL A C 1
ATOM 2627 O O . VAL A 1 356 ? 7.832 27.438 43.656 1 59.91 356 VAL A O 1
ATOM 2630 N N . ARG A 1 357 ? 9.125 26.328 42.156 1 57.97 357 ARG A N 1
ATOM 2631 C CA . ARG A 1 357 ? 8.797 27.312 41.125 1 57.97 357 ARG A CA 1
ATOM 2632 C C . ARG A 1 357 ? 7.324 27.234 40.75 1 57.97 357 ARG A C 1
ATOM 2634 O O . ARG A 1 357 ? 6.715 28.25 40.406 1 57.97 357 ARG A O 1
ATOM 2641 N N . ARG A 1 358 ? 6.684 26.156 40.875 1 61.03 358 ARG A N 1
ATOM 2642 C CA . ARG A 1 358 ? 5.305 26.016 40.438 1 61.03 358 ARG A CA 1
ATOM 2643 C C . ARG A 1 358 ? 4.34 26 41.625 1 61.03 358 ARG A C 1
ATOM 2645 O O . ARG A 1 358 ? 3.121 26 41.438 1 61.03 358 ARG A O 1
ATOM 2652 N N . HIS A 1 359 ? 4.883 26.125 42.812 1 69.12 359 HIS A N 1
ATOM 2653 C CA . HIS A 1 359 ? 4.008 26.062 43.969 1 69.12 359 HIS A CA 1
ATOM 2654 C C . HIS A 1 359 ? 3.361 27.406 44.281 1 69.12 359 HIS A C 1
ATOM 2656 O O . HIS A 1 359 ? 4.035 28.438 44.25 1 69.12 359 HIS A O 1
ATOM 2662 N N . ARG A 1 360 ? 2.035 27.344 44.438 1 77.12 360 ARG A N 1
ATOM 2663 C CA . ARG A 1 360 ? 1.322 28.547 44.875 1 77.12 360 ARG A CA 1
ATOM 2664 C C . ARG A 1 360 ? 1.315 28.656 46.406 1 77.12 360 ARG A C 1
ATOM 2666 O O . ARG A 1 360 ? 1.022 27.688 47.094 1 77.12 360 ARG A O 1
ATOM 2673 N N . PHE A 1 361 ? 1.688 29.797 46.938 1 80.31 361 PHE A N 1
ATOM 2674 C CA . PHE A 1 361 ? 1.828 30.031 48.375 1 80.31 361 PHE A CA 1
ATOM 2675 C C . PHE A 1 361 ? 0.491 29.844 49.062 1 80.31 361 PHE A C 1
ATOM 2677 O O . PHE A 1 361 ? -0.542 30.312 48.594 1 80.31 361 PHE A O 1
ATOM 2684 N N . GLU A 1 362 ? 0.486 29.125 50.062 1 81.69 362 GLU A N 1
ATOM 2685 C CA . GLU A 1 362 ? -0.681 28.922 50.906 1 81.69 362 GLU A CA 1
ATOM 2686 C C . GLU A 1 362 ? -0.441 29.469 52.312 1 81.69 362 GLU A C 1
ATOM 2688 O O . GLU A 1 362 ? 0.702 29.719 52.688 1 81.69 362 GLU A O 1
ATOM 2693 N N . GLU A 1 363 ? -1.6 29.641 52.938 1 80.56 363 GLU A N 1
ATOM 2694 C CA . GLU A 1 363 ? -1.501 30.078 54.344 1 80.56 363 GLU A CA 1
ATOM 2695 C C . GLU A 1 363 ? -0.771 29.062 55.188 1 80.56 363 GLU A C 1
ATOM 2697 O O . GLU A 1 363 ? -1.066 27.859 55.125 1 80.56 363 GLU A O 1
ATOM 2702 N N . GLY A 1 364 ? 0.24 29.547 55.812 1 75.94 364 GLY A N 1
ATOM 2703 C CA . GLY A 1 364 ? 0.98 28.672 56.719 1 75.94 364 GLY A CA 1
ATOM 2704 C C . GLY A 1 364 ? 2.236 28.094 56.062 1 75.94 364 GLY A C 1
ATOM 2705 O O . GLY A 1 364 ? 2.979 27.344 56.719 1 75.94 364 GLY A O 1
ATOM 2706 N N . ASP A 1 365 ? 2.518 28.438 54.906 1 78.31 365 ASP A N 1
ATOM 2707 C CA . ASP A 1 365 ? 3.73 27.953 54.281 1 78.31 365 ASP A CA 1
ATOM 2708 C C . ASP A 1 365 ? 4.977 28.547 54.906 1 78.31 365 ASP A C 1
ATOM 2710 O O . ASP A 1 365 ? 5.008 29.75 55.219 1 78.31 365 ASP A O 1
ATOM 2714 N N . GLY A 1 366 ? 5.871 27.641 55.156 1 76.81 366 GLY A N 1
ATOM 2715 C CA . GLY A 1 366 ? 7.152 28.125 55.656 1 76.81 366 GLY A CA 1
ATOM 2716 C C . GLY A 1 366 ? 8.133 28.453 54.531 1 76.81 366 GLY A C 1
ATOM 2717 O O . GLY A 1 366 ? 8.242 27.719 53.562 1 76.81 366 GLY A O 1
ATOM 2718 N N . LEU A 1 367 ? 8.633 29.719 54.656 1 77.81 367 LEU A N 1
ATOM 2719 C CA . LEU A 1 367 ? 9.625 30.141 53.688 1 77.81 367 LEU A CA 1
ATOM 2720 C C . LEU A 1 367 ? 10.945 30.5 54.375 1 77.81 367 LEU A C 1
ATOM 2722 O O . LEU A 1 367 ? 10.953 31.047 55.469 1 77.81 367 LEU A O 1
ATOM 2726 N N . VAL A 1 368 ? 11.945 30 53.812 1 77.06 368 VAL A N 1
ATOM 2727 C CA . VAL A 1 368 ? 13.266 30.469 54.219 1 77.06 368 VAL A CA 1
ATOM 2728 C C . VAL A 1 368 ? 13.766 31.531 53.25 1 77.06 368 VAL A C 1
ATOM 2730 O O . VAL A 1 368 ? 13.961 31.25 52.062 1 77.06 368 VAL A O 1
ATOM 2733 N N . LEU A 1 369 ? 13.812 32.656 53.781 1 78.88 369 LEU A N 1
ATOM 2734 C CA . LEU A 1 369 ? 14.203 33.812 52.969 1 78.88 369 LEU A CA 1
ATOM 2735 C C . LEU A 1 369 ? 15.656 34.188 53.219 1 78.88 369 LEU A C 1
ATOM 2737 O O . LEU A 1 369 ? 16.141 34.094 54.344 1 78.88 369 LEU A O 1
ATOM 2741 N N . GLN A 1 370 ? 16.266 34.531 52.156 1 80.75 370 GLN A N 1
ATOM 2742 C CA . GLN A 1 370 ? 17.625 35.031 52.219 1 80.75 370 GLN A CA 1
ATOM 2743 C C . GLN A 1 370 ? 17.688 36.5 51.719 1 80.75 370 GLN A C 1
ATOM 2745 O O . GLN A 1 370 ? 17.078 36.812 50.719 1 80.75 370 GLN A O 1
ATOM 2750 N N . GLY A 1 371 ? 18.281 37.375 52.531 1 82 371 GLY A N 1
ATOM 2751 C CA . GLY A 1 371 ? 18.453 38.781 52.188 1 82 371 GLY A CA 1
ATOM 2752 C C . GLY A 1 371 ? 19.453 39.5 53.094 1 82 371 GLY A C 1
ATOM 2753 O O . GLY A 1 371 ? 20.094 38.875 53.938 1 82 371 GLY A O 1
ATO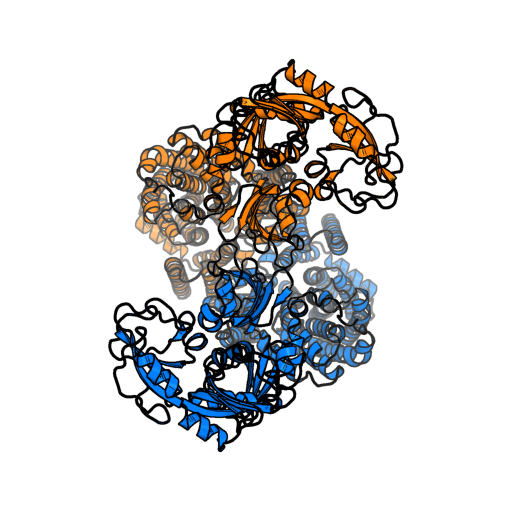M 2754 N N . GLU A 1 372 ? 19.578 40.719 52.812 1 82.06 372 GLU A N 1
ATOM 2755 C CA . GLU A 1 372 ? 20.453 41.531 53.656 1 82.06 372 GLU A CA 1
ATOM 2756 C C . GLU A 1 372 ? 19.859 41.688 55.031 1 82.06 372 GLU A C 1
ATOM 2758 O O . GLU A 1 372 ? 18.641 41.719 55.219 1 82.06 372 GLU A O 1
ATOM 2763 N N . HIS A 1 373 ? 20.703 41.844 56 1 79.88 373 HIS A N 1
ATOM 2764 C CA . HIS A 1 373 ? 20.266 41.938 57.406 1 79.88 373 HIS A CA 1
ATOM 2765 C C . HIS A 1 373 ? 19.281 43.094 57.562 1 79.88 373 HIS A C 1
ATOM 2767 O O . HIS A 1 373 ? 18.25 42.938 58.25 1 79.88 373 HIS A O 1
ATOM 2773 N N . LYS A 1 374 ? 19.578 44.188 56.906 1 77.56 374 LYS A N 1
ATOM 2774 C CA . LYS A 1 374 ? 18.719 45.344 57.062 1 77.56 374 LYS A CA 1
ATOM 2775 C C . LYS A 1 374 ? 17.344 45.094 56.469 1 77.56 374 LYS A C 1
ATOM 2777 O O . LYS A 1 374 ? 16.328 45.5 57.031 1 77.56 374 LYS A O 1
ATOM 2782 N N . THR A 1 375 ? 17.344 44.375 55.406 1 79.5 375 THR A N 1
ATOM 2783 C CA . THR A 1 375 ? 16.078 44.125 54.719 1 79.5 375 THR A CA 1
ATOM 2784 C C . THR A 1 375 ? 15.25 43.094 55.438 1 79.5 375 THR A C 1
ATOM 2786 O O . THR A 1 375 ? 14.023 43.188 55.5 1 79.5 375 THR A O 1
ATOM 2789 N N . LEU A 1 376 ? 15.859 42.156 56 1 78.44 376 LEU A N 1
ATOM 2790 C CA . LEU A 1 376 ? 15.156 41.125 56.75 1 78.44 376 LEU A CA 1
ATOM 2791 C C . LEU A 1 376 ? 14.531 41.688 58 1 78.44 376 LEU A C 1
ATOM 2793 O O . LEU A 1 376 ? 13.445 41.281 58.406 1 78.44 376 LEU A O 1
ATOM 2797 N N . GLU A 1 377 ? 15.234 42.625 58.594 1 74.94 377 GLU A N 1
ATOM 2798 C CA . GLU A 1 377 ? 14.695 43.25 59.781 1 74.94 377 GLU A CA 1
ATOM 2799 C C . GLU A 1 377 ? 13.484 44.094 59.469 1 74.94 377 GLU A C 1
ATOM 2801 O O . GLU A 1 377 ? 12.516 44.156 60.219 1 74.94 377 GLU A O 1
ATOM 2806 N N . ALA A 1 378 ? 13.578 44.656 58.281 1 75.31 378 ALA A N 1
ATOM 2807 C CA . ALA A 1 378 ? 12.469 45.5 57.875 1 75.31 378 ALA A CA 1
ATOM 2808 C C . ALA A 1 378 ? 11.242 44.656 57.531 1 75.31 378 ALA A C 1
ATOM 2810 O O . ALA A 1 378 ? 10.109 45.156 57.594 1 75.31 378 ALA A O 1
ATOM 2811 N N . LEU A 1 379 ? 11.453 43.5 57.125 1 70.44 379 LEU A N 1
ATOM 2812 C CA . LEU A 1 379 ? 10.359 42.594 56.75 1 70.44 379 LEU A CA 1
ATOM 2813 C C . LEU A 1 379 ? 9.523 42.219 57.969 1 70.44 379 LEU A C 1
ATOM 2815 O O . LEU A 1 379 ? 8.312 42 57.844 1 70.44 379 LEU A O 1
ATOM 2819 N N . ALA A 1 380 ? 10.18 42.062 59.062 1 62.81 380 ALA A N 1
ATOM 2820 C CA . ALA A 1 380 ? 9.469 41.719 60.281 1 62.81 380 ALA A CA 1
ATOM 2821 C C . ALA A 1 380 ? 8.375 42.75 60.594 1 62.81 380 ALA A C 1
ATOM 2823 O O . ALA A 1 380 ? 7.375 42.438 61.219 1 62.81 380 ALA A O 1
ATOM 2824 N N . ASP A 1 381 ? 8.641 43.969 59.969 1 65.62 381 ASP A N 1
ATOM 2825 C CA . ASP A 1 381 ? 7.688 45.031 60.281 1 65.62 381 ASP A CA 1
ATOM 2826 C C . ASP A 1 381 ? 6.574 45.062 59.25 1 65.62 381 ASP A C 1
ATOM 2828 O O . ASP A 1 381 ? 5.598 45.812 59.406 1 65.62 381 ASP A O 1
ATOM 2832 N N . THR A 1 382 ? 6.828 44.25 58.188 1 67.31 382 THR A N 1
ATOM 2833 C CA . THR A 1 382 ? 5.793 44.312 57.156 1 67.31 382 THR A CA 1
ATOM 2834 C C . THR A 1 382 ? 4.789 43.156 57.344 1 67.31 382 THR A C 1
ATOM 2836 O O . THR A 1 382 ? 5.129 42.125 57.906 1 67.31 382 THR A O 1
ATOM 2839 N N . SER A 1 383 ? 3.508 43.375 57.094 1 66.75 383 SER A N 1
ATOM 2840 C CA . SER A 1 383 ? 2.416 42.406 57.219 1 66.75 383 SER A CA 1
ATOM 2841 C C . SER A 1 383 ? 2.539 41.312 56.188 1 66.75 383 SER A C 1
ATOM 2843 O O . SER A 1 383 ? 1.672 40.438 56.125 1 66.75 383 SER A O 1
ATOM 2845 N N . LEU A 1 384 ? 3.598 41.125 55.469 1 73.31 384 LEU A N 1
ATOM 2846 C CA . LEU A 1 384 ? 3.725 40.125 54.406 1 73.31 384 LEU A CA 1
ATOM 2847 C C . LEU A 1 384 ? 4.039 38.75 54.969 1 73.31 384 LEU A C 1
ATOM 2849 O O . LEU A 1 384 ? 3.512 37.75 54.469 1 73.31 384 LEU A O 1
ATOM 2853 N N . VAL A 1 385 ? 4.969 38.75 56.062 1 74.5 385 VAL A N 1
ATOM 2854 C CA . VAL A 1 385 ? 5.406 37.469 56.594 1 74.5 385 VAL A CA 1
ATOM 2855 C C . VAL A 1 385 ? 5.535 37.562 58.125 1 74.5 385 VAL A C 1
ATOM 2857 O O . VAL A 1 385 ? 5.695 38.656 58.688 1 74.5 385 VAL A O 1
ATOM 2860 N N . GLU A 1 386 ? 5.148 36.469 58.812 1 74.81 386 GLU A N 1
ATOM 2861 C CA . GLU A 1 386 ? 5.352 36.375 60.25 1 74.81 386 GLU A CA 1
ATOM 2862 C C . GLU A 1 386 ? 6.68 35.688 60.562 1 74.81 386 GLU A C 1
ATOM 2864 O O . GLU A 1 386 ? 6.996 34.625 60.031 1 74.81 386 GLU A O 1
ATOM 2869 N N . LEU A 1 387 ? 7.559 36.312 61.188 1 65.44 387 LEU A N 1
ATOM 2870 C CA . LEU A 1 387 ? 8.883 35.812 61.531 1 65.44 387 LEU A CA 1
ATOM 2871 C C . LEU A 1 387 ? 8.781 34.656 62.531 1 65.44 387 LEU A C 1
ATOM 2873 O O . LEU A 1 387 ? 8.133 34.812 63.594 1 65.44 387 LEU A O 1
ATOM 2877 N N . VAL A 1 388 ? 9.133 33.531 62.312 1 66.75 388 VAL A N 1
ATOM 2878 C CA . VAL A 1 388 ? 9.062 32.375 63.219 1 66.75 388 VAL A CA 1
ATOM 2879 C C . VAL A 1 388 ? 10.359 32.281 64 1 66.75 388 VAL A C 1
ATOM 2881 O O . VAL A 1 388 ? 10.328 32 65.188 1 66.75 388 VAL A O 1
ATOM 2884 N N . ALA A 1 389 ? 11.562 32.312 63.469 1 62.91 389 ALA A N 1
ATOM 2885 C CA . ALA A 1 389 ? 12.828 32.188 64.188 1 62.91 389 ALA A CA 1
ATOM 2886 C C . ALA A 1 389 ? 13.727 33.375 63.969 1 62.91 389 ALA A C 1
ATOM 2888 O O . ALA A 1 389 ? 13.602 34.094 62.969 1 62.91 389 ALA A O 1
ATOM 2889 N N . PRO A 1 390 ? 14.5 33.688 65 1 58.53 390 PRO A N 1
ATOM 2890 C CA . PRO A 1 390 ? 15.391 34.844 64.938 1 58.53 390 PRO A CA 1
ATOM 2891 C C . PRO A 1 390 ? 16.344 34.812 63.75 1 58.53 390 PRO A C 1
ATOM 2893 O O . PRO A 1 390 ? 16.672 33.719 63.281 1 58.53 390 PRO A O 1
ATOM 2896 N N . LEU A 1 391 ? 16.766 35.938 63.219 1 60.91 391 LEU A N 1
ATOM 2897 C CA . LEU A 1 391 ? 17.672 36.156 62.094 1 60.91 391 LEU A CA 1
ATOM 2898 C C . LEU A 1 391 ? 19.031 35.531 62.344 1 60.91 391 LEU A C 1
ATOM 2900 O O . LEU A 1 391 ? 19.609 35.688 63.406 1 60.91 391 LEU A O 1
ATOM 2904 N N . THR A 1 392 ? 19.359 34.406 61.844 1 60.81 392 THR A N 1
ATOM 2905 C CA . THR A 1 392 ? 20.688 33.812 62.031 1 60.81 392 THR A CA 1
ATOM 2906 C C . THR A 1 392 ? 21.703 34.438 61.094 1 60.81 392 THR A C 1
ATOM 2908 O O . THR A 1 392 ? 21.406 34.656 59.906 1 60.81 392 THR A O 1
ATOM 2911 N N . GLU A 1 393 ? 22.797 35 61.719 1 57.84 393 GLU A N 1
ATOM 2912 C CA . GLU A 1 393 ? 23.969 35.5 61 1 57.84 393 GLU A CA 1
ATOM 2913 C C . GLU A 1 393 ? 24.766 34.344 60.375 1 57.84 393 GLU A C 1
ATOM 2915 O O . GLU A 1 393 ? 24.969 33.312 61.031 1 57.84 393 GLU A O 1
ATOM 2920 N N . GLY A 1 394 ? 25.172 34.281 59.094 1 51.78 394 GLY A N 1
ATOM 2921 C CA . GLY A 1 394 ? 26.031 33.312 58.406 1 51.78 394 GLY A CA 1
ATOM 2922 C C . GLY A 1 394 ? 25.297 32.5 57.344 1 51.78 394 GLY A C 1
ATOM 2923 O O . GLY A 1 394 ? 24.125 32.781 57.062 1 51.78 394 GLY A O 1
ATOM 2924 N N . PRO A 1 395 ? 26.141 31.625 56.688 1 47.59 395 PRO A N 1
ATOM 2925 C CA . PRO A 1 395 ? 25.547 30.797 55.656 1 47.59 395 PRO A CA 1
ATOM 2926 C C . PRO A 1 395 ? 24.312 30.031 56.125 1 47.59 395 PRO A C 1
ATOM 2928 O O . PRO A 1 395 ? 24.188 29.766 57.312 1 47.59 395 PRO A O 1
ATOM 2931 N N . ALA A 1 396 ? 23.219 30.125 55.469 1 46.91 396 ALA A N 1
ATOM 2932 C CA . ALA A 1 396 ? 22 29.375 55.781 1 46.91 396 ALA A CA 1
ATOM 2933 C C . ALA A 1 396 ? 22.328 28.094 56.562 1 46.91 396 ALA A C 1
ATOM 2935 O O . ALA A 1 396 ? 23.203 27.312 56.156 1 46.91 396 ALA A O 1
ATOM 2936 N N . ASP A 1 397 ? 22.359 28.031 57.844 1 43.44 397 ASP A N 1
ATOM 2937 C CA . ASP A 1 397 ? 22.438 26.766 58.562 1 43.44 397 ASP A CA 1
ATOM 2938 C C . ASP A 1 397 ? 21.797 25.641 57.75 1 43.44 397 ASP A C 1
ATOM 2940 O O . ASP A 1 397 ? 20.953 25.875 56.906 1 43.44 397 ASP A O 1
ATOM 2944 N N . ALA A 1 398 ? 22.344 24.328 58 1 41.31 398 ALA A N 1
ATOM 2945 C CA . ALA A 1 398 ? 22.109 22.938 57.625 1 41.31 398 ALA A CA 1
ATOM 2946 C C . ALA A 1 398 ? 20.609 22.641 57.531 1 41.31 398 ALA A C 1
ATOM 2948 O O . ALA A 1 398 ? 20.203 21.547 57.094 1 41.31 398 ALA A O 1
ATOM 2949 N N . SER A 1 399 ? 19.906 23.141 58.344 1 42.09 399 SER A N 1
ATOM 2950 C CA . SER A 1 399 ? 18.594 22.516 58.375 1 42.09 399 SER A CA 1
ATOM 2951 C C . SER A 1 399 ? 17.859 22.703 57.031 1 42.09 399 SER A C 1
ATOM 2953 O O . SER A 1 399 ? 16.703 22.281 56.906 1 42.09 399 SER A O 1
ATOM 2955 N N . VAL A 1 400 ? 18.109 23.672 56.375 1 44.28 400 VAL A N 1
ATOM 2956 C CA . VAL A 1 400 ? 17.438 23.734 55.094 1 44.28 400 VAL A CA 1
ATOM 2957 C C . VAL A 1 400 ? 17.922 22.578 54.219 1 44.28 400 VAL A C 1
ATOM 2959 O O . VAL A 1 400 ? 19.078 22.172 54.312 1 44.28 400 VAL A O 1
ATOM 2962 N N . CYS A 1 401 ? 16.906 21.844 53.406 1 45.44 401 CYS A N 1
ATOM 2963 C CA . CYS A 1 401 ? 17.016 20.531 52.781 1 45.44 401 CYS A CA 1
ATOM 2964 C C . CYS A 1 401 ? 18.438 20.297 52.281 1 45.44 401 CYS A C 1
ATOM 2966 O O . CYS A 1 401 ? 19 19.219 52.469 1 45.44 401 CYS A O 1
ATOM 2968 N N . GLU A 1 402 ? 18.922 20.719 51.125 1 52.31 402 GLU A N 1
ATOM 2969 C CA . GLU A 1 402 ? 20.172 20.312 50.469 1 52.31 402 GLU A CA 1
ATOM 2970 C C . GLU A 1 402 ? 21.234 21.391 50.594 1 52.31 402 GLU A C 1
ATOM 2972 O O . GLU A 1 402 ? 20.922 22.578 50.688 1 52.31 402 GLU A O 1
ATOM 2977 N N . LEU A 1 403 ? 22.484 21.172 51.188 1 54.88 403 LEU A N 1
ATOM 2978 C CA . LEU A 1 403 ? 23.719 21.938 51.344 1 54.88 403 LEU A CA 1
ATOM 2979 C C . LEU A 1 403 ? 23.953 22.844 50.156 1 54.88 403 LEU A C 1
ATOM 2981 O O . LEU A 1 403 ? 24.078 22.359 49.031 1 54.88 403 LEU A O 1
ATOM 2985 N N . LEU A 1 404 ? 23.578 24.156 50.281 1 64.44 404 LEU A N 1
ATOM 2986 C CA . LEU A 1 404 ? 23.875 25.125 49.219 1 64.44 404 LEU A CA 1
ATOM 2987 C C . LEU A 1 404 ? 25.328 25.562 49.281 1 64.44 404 LEU A C 1
ATOM 2989 O O . LEU A 1 404 ? 25.891 25.719 50.375 1 64.44 404 LEU A O 1
ATOM 2993 N N . SER A 1 405 ? 26.094 25.391 48.344 1 74.38 405 SER A N 1
ATOM 2994 C CA . SER A 1 405 ? 27.469 25.844 48.188 1 74.38 405 SER A CA 1
ATOM 2995 C C . SER A 1 405 ? 27.562 27.141 47.406 1 74.38 405 SER A C 1
ATOM 2997 O O . SER A 1 405 ? 26.641 27.469 46.656 1 74.38 405 SER A O 1
ATOM 2999 N N . LEU A 1 406 ? 28.5 27.953 47.875 1 78.06 406 LEU A N 1
ATOM 3000 C CA . LEU A 1 406 ? 28.734 29.219 47.188 1 78.06 406 LEU A CA 1
ATOM 3001 C C . LEU A 1 406 ? 29.938 29.125 46.25 1 78.06 406 LEU A C 1
ATOM 3003 O O . LEU A 1 406 ? 30.906 28.422 46.562 1 78.06 406 LEU A O 1
ATOM 3007 N N . CYS A 1 407 ? 29.75 29.734 45.125 1 80.62 407 CYS A N 1
ATOM 3008 C CA . CYS A 1 407 ? 30.844 29.812 44.156 1 80.62 407 CYS A CA 1
ATOM 3009 C C . CYS A 1 407 ? 30.938 31.203 43.531 1 80.62 407 CYS A C 1
ATOM 3011 O O . CYS A 1 407 ? 29.922 31.844 43.281 1 80.62 407 CYS A O 1
ATOM 3013 N N . SER A 1 408 ? 32.188 31.672 43.562 1 83.88 408 SER A N 1
ATOM 3014 C CA . SER A 1 408 ? 32.406 32.969 42.906 1 83.88 408 SER A CA 1
ATOM 3015 C C . SER A 1 408 ? 32.844 32.781 41.469 1 83.88 408 SER A C 1
ATOM 3017 O O . SER A 1 408 ? 33.719 31.969 41.156 1 83.88 408 SER A O 1
ATOM 3019 N N . VAL A 1 409 ? 32.156 33.531 40.594 1 81.94 409 VAL A N 1
ATOM 3020 C CA . VAL A 1 409 ? 32.438 33.438 39.156 1 81.94 409 VAL A CA 1
ATOM 3021 C C . VAL A 1 409 ? 32.781 34.812 38.594 1 81.94 409 VAL A C 1
ATOM 3023 O O . VAL A 1 409 ? 32 35.75 38.781 1 81.94 409 VAL A O 1
ATOM 3026 N N . ARG A 1 410 ? 33.875 34.875 38 1 81 410 ARG A N 1
ATOM 3027 C CA . ARG A 1 410 ? 34.281 36.125 37.344 1 81 410 ARG A CA 1
ATOM 3028 C C . ARG A 1 410 ? 33.906 36.125 35.875 1 81 410 ARG A C 1
ATOM 3030 O O . ARG A 1 410 ? 34.094 35.125 35.188 1 81 410 ARG A O 1
ATOM 3037 N N . VAL A 1 411 ? 33.312 37.125 35.375 1 80.25 411 VAL A N 1
ATOM 3038 C CA . VAL A 1 411 ? 32.906 37.25 33.969 1 80.25 411 VAL A CA 1
ATOM 3039 C C . VAL A 1 411 ? 34.031 37.906 33.188 1 80.25 411 VAL A C 1
ATOM 3041 O O . VAL A 1 411 ? 34.312 39.125 33.344 1 80.25 411 VAL A O 1
ATOM 3044 N N . PRO A 1 412 ? 34.688 37.156 32.438 1 74.44 412 PRO A N 1
ATOM 3045 C CA . PRO A 1 412 ? 35.781 37.719 31.672 1 74.44 412 PRO A CA 1
ATOM 3046 C C . PRO A 1 412 ? 35.281 38.656 30.562 1 74.44 412 PRO A C 1
ATOM 3048 O O . PRO A 1 412 ? 34.062 38.75 30.312 1 74.44 412 PRO A O 1
ATOM 3051 N N . GLU A 1 413 ? 36.344 39.406 30.016 1 71.75 413 GLU A N 1
ATOM 3052 C CA . GLU A 1 413 ? 36 40.25 28.891 1 71.75 413 GLU A CA 1
ATOM 3053 C C . GLU A 1 413 ? 35.625 39.438 27.656 1 71.75 413 GLU A C 1
ATOM 3055 O O . GLU A 1 413 ? 36.25 38.406 27.359 1 71.75 413 GLU A O 1
ATOM 3060 N N . GLY A 1 414 ? 34.469 39.656 27.047 1 64.56 414 GLY A N 1
ATOM 3061 C CA . GLY A 1 414 ? 34 38.938 25.875 1 64.56 414 GLY A CA 1
ATOM 3062 C C . GLY A 1 414 ? 33 37.812 26.203 1 64.56 414 GLY A C 1
ATOM 3063 O O . GLY A 1 414 ? 32.656 37 25.344 1 64.56 414 GLY A O 1
ATOM 3064 N N . SER A 1 415 ? 32.719 37.656 27.391 1 65.88 415 SER A N 1
ATOM 3065 C CA . SER A 1 415 ? 31.781 36.594 27.828 1 65.88 415 SER A CA 1
ATOM 3066 C C . SER A 1 415 ? 30.391 36.812 27.234 1 65.88 415 SER A C 1
ATOM 3068 O O . SER A 1 415 ? 29.984 37.938 26.969 1 65.88 415 SER A O 1
ATOM 3070 N N . VAL A 1 416 ? 29.719 35.75 26.938 1 64.12 416 VAL A N 1
ATOM 3071 C CA . VAL A 1 416 ? 28.359 35.781 26.406 1 64.12 416 VAL A CA 1
ATOM 3072 C C . VAL A 1 416 ? 27.406 36.344 27.453 1 64.12 416 VAL A C 1
ATOM 3074 O O . VAL A 1 416 ? 26.328 36.844 27.109 1 64.12 416 VAL A O 1
ATOM 3077 N N . LEU A 1 417 ? 27.891 36.25 28.625 1 67.19 417 LEU A N 1
ATOM 3078 C CA . LEU A 1 417 ? 27.047 36.75 29.703 1 67.19 417 LEU A CA 1
ATOM 3079 C C . LEU A 1 417 ? 27.156 38.25 29.812 1 67.19 417 LEU A C 1
ATOM 3081 O O . LEU A 1 417 ? 26.281 38.906 30.391 1 67.19 417 LEU A O 1
ATOM 3085 N N . ALA A 1 418 ? 28.312 38.781 29.203 1 71.31 418 ALA A N 1
ATOM 3086 C CA . ALA A 1 418 ? 28.5 40.219 29.297 1 71.31 418 ALA A CA 1
ATOM 3087 C C . ALA A 1 418 ? 27.453 40.969 28.5 1 71.31 418 ALA A C 1
ATOM 3089 O O . ALA A 1 418 ? 27.188 40.656 27.344 1 71.31 418 ALA A O 1
ATOM 3090 N N . GLY A 1 419 ? 26.719 41.781 29.109 1 72.69 419 GLY A N 1
ATOM 3091 C CA . GLY A 1 419 ? 25.703 42.562 28.469 1 72.69 419 GLY A CA 1
ATOM 3092 C C . GLY A 1 419 ? 24.297 42.031 28.656 1 72.69 419 GLY A C 1
ATOM 3093 O O . GLY A 1 419 ? 23.328 42.656 28.266 1 72.69 419 GLY A O 1
ATOM 3094 N N . ARG A 1 420 ? 24.188 40.875 29.25 1 76.88 420 ARG A N 1
ATOM 3095 C CA . ARG A 1 420 ? 22.875 40.281 29.469 1 76.88 420 ARG A CA 1
ATOM 3096 C C . ARG A 1 420 ? 22.422 40.5 30.922 1 76.88 420 ARG A C 1
ATOM 3098 O O . ARG A 1 420 ? 23.234 40.625 31.812 1 76.88 420 ARG A O 1
ATOM 3105 N N . ASN A 1 421 ? 21.125 40.531 31.016 1 79.94 421 ASN A N 1
ATOM 3106 C CA . ASN A 1 421 ? 20.594 40.625 32.375 1 79.94 421 ASN A CA 1
ATOM 3107 C C . ASN A 1 421 ? 20.609 39.281 33.062 1 79.94 421 ASN A C 1
ATOM 3109 O O . ASN A 1 421 ? 20.812 38.25 32.438 1 79.94 421 ASN A O 1
ATOM 3113 N N . LEU A 1 422 ? 20.484 39.25 34.312 1 77.25 422 LEU A N 1
ATOM 3114 C CA . LEU A 1 422 ? 20.578 38.031 35.125 1 77.25 422 LEU A CA 1
ATOM 3115 C C . LEU A 1 422 ? 19.5 37.031 34.75 1 77.25 422 LEU A C 1
ATOM 3117 O O . LEU A 1 422 ? 19.703 35.812 34.844 1 77.25 422 LEU A O 1
ATOM 3121 N N . VAL A 1 423 ? 18.391 37.562 34.25 1 68.06 423 VAL A N 1
ATOM 3122 C CA . VAL A 1 423 ? 17.328 36.656 33.781 1 68.06 423 VAL A CA 1
ATOM 3123 C C . VAL A 1 423 ? 17.734 36.031 32.469 1 68.06 423 VAL A C 1
ATOM 3125 O O . VAL A 1 423 ? 17.547 34.812 32.281 1 68.06 423 VAL A O 1
ATOM 3128 N N . GLU A 1 424 ? 18.312 36.812 31.688 1 65.19 424 GLU A N 1
ATOM 3129 C CA . GLU A 1 424 ? 18.719 36.344 30.359 1 65.19 424 GLU A CA 1
ATOM 3130 C C . GLU A 1 424 ? 19.891 35.375 30.453 1 65.19 424 GLU A C 1
ATOM 3132 O O . GLU A 1 424 ? 20.094 34.562 29.562 1 65.19 424 GLU A O 1
ATOM 3137 N N . SER A 1 425 ? 20.672 35.562 31.438 1 66.56 425 SER A N 1
ATOM 3138 C CA . SER A 1 425 ? 21.844 34.688 31.594 1 66.56 425 SER A CA 1
ATOM 3139 C C . SER A 1 425 ? 21.422 33.25 31.891 1 66.56 425 SER A C 1
ATOM 3141 O O . SER A 1 425 ? 22.219 32.312 31.688 1 66.56 425 SER A O 1
ATOM 3143 N N . ARG A 1 426 ? 20.172 32.969 32.312 1 63.34 426 ARG A N 1
ATOM 3144 C CA . ARG A 1 426 ? 19.562 31.672 32.562 1 63.34 426 ARG A CA 1
ATOM 3145 C C . ARG A 1 426 ? 20.375 30.891 33.594 1 63.34 426 ARG A C 1
ATOM 3147 O O . ARG A 1 426 ? 20.328 29.656 33.625 1 63.34 426 ARG A O 1
ATOM 3154 N N . LEU A 1 427 ? 21.188 31.594 34.375 1 70.56 427 LEU A N 1
ATOM 3155 C CA . LEU A 1 427 ? 21.938 30.906 35.438 1 70.56 427 LEU A CA 1
ATOM 3156 C C . LEU A 1 427 ? 21 30.234 36.438 1 70.56 427 LEU A C 1
ATOM 3158 O O . LEU A 1 427 ? 21.25 29.109 36.875 1 70.56 427 LEU A O 1
ATOM 3162 N N . GLY A 1 428 ? 19.906 30.844 36.656 1 64.44 428 GLY A N 1
ATOM 3163 C CA . GLY A 1 428 ? 18.938 30.281 37.562 1 64.44 428 GLY A CA 1
ATOM 3164 C C . GLY A 1 428 ? 18.109 29.172 36.938 1 64.44 428 GLY A C 1
ATOM 3165 O O . GLY A 1 428 ? 18.078 28.047 37.438 1 64.44 428 GLY A O 1
ATOM 3166 N N . ASN A 1 429 ? 17.578 29.453 35.812 1 61.56 429 ASN A N 1
ATOM 3167 C CA . ASN A 1 429 ? 16.641 28.531 35.188 1 61.56 429 ASN A CA 1
ATOM 3168 C C . ASN A 1 429 ? 17.359 27.328 34.594 1 61.56 429 ASN A C 1
ATOM 3170 O O . ASN A 1 429 ? 16.875 26.188 34.656 1 61.56 429 ASN A O 1
ATOM 3174 N N . ALA A 1 430 ? 18.469 27.594 34.062 1 63.22 430 ALA A N 1
ATOM 3175 C CA . ALA A 1 430 ? 19.156 26.516 33.375 1 63.22 430 ALA A CA 1
ATOM 3176 C C . ALA A 1 430 ? 20.031 25.703 34.312 1 63.22 430 ALA A C 1
ATOM 3178 O O . ALA A 1 430 ? 20.109 24.484 34.219 1 63.22 430 ALA A O 1
ATOM 3179 N N . PHE A 1 431 ? 20.672 26.391 35.344 1 67 431 PHE A N 1
ATOM 3180 C CA . PHE A 1 431 ? 21.656 25.703 36.188 1 67 431 PHE A CA 1
ATOM 3181 C C . PHE A 1 431 ? 21.172 25.641 37.625 1 67 431 PHE A C 1
ATOM 3183 O O . PHE A 1 431 ? 21.781 24.953 38.438 1 67 431 PHE A O 1
ATOM 3190 N N . GLY A 1 432 ? 20.094 26.297 37.844 1 65.12 432 GLY A N 1
ATOM 3191 C CA . GLY A 1 432 ? 19.641 26.328 39.219 1 65.12 432 GLY A CA 1
ATOM 3192 C C . GLY A 1 432 ? 20.516 27.156 40.125 1 65.12 432 GLY A C 1
ATOM 3193 O O . GLY A 1 432 ? 20.625 26.875 41.312 1 65.12 432 GLY A O 1
ATOM 3194 N N . LEU A 1 433 ? 21.281 28.016 39.562 1 75.12 433 LEU A N 1
ATOM 3195 C CA . LEU A 1 433 ? 22.172 28.859 40.344 1 75.12 433 LEU A CA 1
ATOM 3196 C C . LEU A 1 433 ? 21.578 30.25 40.531 1 75.12 433 LEU A C 1
ATOM 3198 O O . LEU A 1 433 ? 21.031 30.844 39.594 1 75.12 433 LEU A O 1
ATOM 3202 N N . THR A 1 434 ? 21.547 30.672 41.75 1 77.88 434 THR A N 1
ATOM 3203 C CA . THR A 1 434 ? 21.062 32 42.062 1 77.88 434 THR A CA 1
ATOM 3204 C C . THR A 1 434 ? 22.219 32.938 42.344 1 77.88 434 THR A C 1
ATOM 3206 O O . THR A 1 434 ? 23.125 32.625 43.125 1 77.88 434 THR A O 1
ATOM 3209 N N . VAL A 1 435 ? 22.156 34.031 41.719 1 84.12 435 VAL A N 1
ATOM 3210 C CA . VAL A 1 435 ? 23.188 35.062 41.938 1 84.12 435 VAL A CA 1
ATOM 3211 C C . VAL A 1 435 ? 22.859 35.812 43.219 1 84.12 435 VAL A C 1
ATOM 3213 O O . VAL A 1 435 ? 21.859 36.562 43.281 1 84.12 435 VAL A O 1
ATOM 3216 N N . VAL A 1 436 ? 23.672 35.688 44.188 1 82.81 436 VAL A N 1
ATOM 3217 C CA . VAL A 1 436 ? 23.406 36.312 45.469 1 82.81 436 VAL A CA 1
ATOM 3218 C C . VAL A 1 436 ? 24.234 37.594 45.625 1 82.81 436 VAL A C 1
ATOM 3220 O O . VAL A 1 436 ? 23.922 38.438 46.469 1 82.81 436 VAL A O 1
ATOM 3223 N N . GLY A 1 437 ? 25.281 37.719 44.875 1 86.25 437 GLY A N 1
ATOM 3224 C CA . GLY A 1 437 ? 26.109 38.906 44.969 1 86.25 437 GLY A CA 1
ATOM 3225 C C . GLY A 1 437 ? 26.781 39.281 43.656 1 86.25 437 GLY A C 1
ATOM 3226 O O . GLY A 1 437 ? 27.062 38.438 42.844 1 86.25 437 GLY A O 1
ATOM 3227 N N . LEU A 1 438 ? 26.938 40.531 43.469 1 88.81 438 LEU A N 1
ATOM 3228 C CA . LEU A 1 438 ? 27.656 41.094 42.344 1 88.81 438 LEU A CA 1
ATOM 3229 C C . LEU A 1 438 ? 28.672 42.125 42.781 1 88.81 438 LEU A C 1
ATOM 3231 O O . LEU A 1 438 ? 28.359 43.031 43.562 1 88.81 438 LEU A O 1
ATOM 3235 N N . VAL A 1 439 ? 29.891 41.938 42.406 1 88.56 439 VAL A N 1
ATOM 3236 C CA . VAL A 1 439 ? 30.969 42.875 42.781 1 88.56 439 VAL A CA 1
ATOM 3237 C C . VAL A 1 439 ? 31.484 43.562 41.531 1 88.56 439 VAL A C 1
ATOM 3239 O O . VAL A 1 439 ? 31.906 42.906 40.562 1 88.56 439 VAL A O 1
ATOM 3242 N N . ARG A 1 440 ? 31.312 44.844 41.469 1 87.56 440 ARG A N 1
ATOM 3243 C CA . ARG A 1 440 ? 31.812 45.656 40.344 1 87.56 440 ARG A CA 1
ATOM 3244 C C . ARG A 1 440 ? 32.781 46.75 40.844 1 87.56 440 ARG A C 1
ATOM 3246 O O . ARG A 1 440 ? 32.406 47.594 41.625 1 87.56 440 ARG A O 1
ATOM 3253 N N . GLU A 1 441 ? 33.938 46.812 40.344 1 81.19 441 GLU A N 1
ATOM 3254 C CA . GLU A 1 441 ? 34.969 47.812 40.688 1 81.19 441 GLU A CA 1
ATOM 3255 C C . GLU A 1 441 ? 35.031 48.062 42.188 1 81.19 441 GLU A C 1
ATOM 3257 O O . GLU A 1 441 ? 35.031 49.188 42.625 1 81.19 441 GLU A O 1
ATOM 3262 N N . GLY A 1 442 ? 34.875 46.969 43 1 78.19 442 GLY A N 1
ATOM 3263 C CA . GLY A 1 442 ? 35.031 47.062 44.438 1 78.19 442 GLY A CA 1
ATOM 3264 C C . GLY A 1 442 ? 33.719 47.312 45.156 1 78.19 442 GLY A C 1
ATOM 3265 O O . GLY A 1 442 ? 33.656 47.219 46.375 1 78.19 442 GLY A O 1
ATOM 3266 N N . ASN A 1 443 ? 32.625 47.656 44.5 1 84.88 443 ASN A N 1
ATOM 3267 C CA . ASN A 1 443 ? 31.328 47.812 45.094 1 84.88 443 ASN A CA 1
ATOM 3268 C C . ASN A 1 443 ? 30.547 46.5 45.188 1 84.88 443 ASN A C 1
ATOM 3270 O O . ASN A 1 443 ? 30.438 45.812 44.188 1 84.88 443 ASN A O 1
ATOM 3274 N N . VAL A 1 444 ? 30.094 46.188 46.344 1 86.5 444 VAL A N 1
ATOM 3275 C CA . VAL A 1 444 ? 29.406 44.938 46.562 1 86.5 444 VAL A CA 1
ATOM 3276 C C . VAL A 1 444 ? 27.891 45.156 46.594 1 86.5 444 VAL A C 1
ATOM 3278 O O . VAL A 1 444 ? 27.406 46.031 47.344 1 86.5 444 VAL A O 1
ATOM 3281 N N . THR A 1 445 ? 27.219 44.562 45.719 1 86.5 445 THR A N 1
ATOM 3282 C CA . THR A 1 445 ? 25.75 44.562 45.719 1 86.5 445 THR A CA 1
ATOM 3283 C C . THR A 1 445 ? 25.219 43.188 46.094 1 86.5 445 THR A C 1
ATOM 3285 O O . THR A 1 445 ? 25.547 42.188 45.469 1 86.5 445 THR A O 1
ATOM 3288 N N . CYS A 1 446 ? 24.531 43.156 47.156 1 84.62 446 CYS A N 1
ATOM 3289 C CA . CYS A 1 446 ? 23.922 41.906 47.594 1 84.62 446 CYS A CA 1
ATOM 3290 C C . CYS A 1 446 ? 22.547 41.719 46.938 1 84.62 446 CYS A C 1
ATOM 3292 O O . CYS A 1 446 ? 21.781 42.656 46.812 1 84.62 446 CYS A O 1
ATOM 3294 N N . LEU A 1 447 ? 22.344 40.438 46.438 1 85.31 447 LEU A N 1
ATOM 3295 C CA . LEU A 1 447 ? 21.109 40.031 45.812 1 85.31 447 LEU A CA 1
ATOM 3296 C C . LEU A 1 447 ? 20.688 41.031 44.719 1 85.31 447 LEU A C 1
ATOM 3298 O O . LEU A 1 447 ? 19.656 41.688 44.875 1 85.31 447 LEU A O 1
ATOM 3302 N N . PRO A 1 448 ? 21.469 41.125 43.75 1 83.5 448 PRO A N 1
ATOM 3303 C CA . PRO A 1 448 ? 21.156 42.062 42.656 1 83.5 448 PRO A CA 1
ATOM 3304 C C . PRO A 1 448 ? 19.781 41.781 42 1 83.5 448 PRO A C 1
ATOM 3306 O O . PRO A 1 448 ? 19.297 40.656 42.062 1 83.5 448 PRO A O 1
ATOM 3309 N N . ALA A 1 449 ? 19.156 42.906 41.562 1 79.88 449 ALA A N 1
ATOM 3310 C CA . ALA A 1 449 ? 17.891 42.781 40.844 1 79.88 449 ALA A CA 1
ATOM 3311 C C . ALA A 1 449 ? 18.031 41.938 39.594 1 79.88 449 ALA A C 1
ATOM 3313 O O . ALA A 1 449 ? 19.094 41.906 38.969 1 79.88 449 ALA A O 1
ATOM 3314 N N . PRO A 1 450 ? 17.031 41.219 39.25 1 77.19 450 PRO A N 1
ATOM 3315 C CA . PRO A 1 450 ? 17.078 40.344 38.062 1 77.19 450 PRO A CA 1
ATOM 3316 C C . PRO A 1 450 ? 17.359 41.125 36.781 1 77.19 450 PRO A C 1
ATOM 3318 O O . PRO A 1 450 ? 17.891 40.562 35.812 1 77.19 450 PRO A O 1
ATOM 3321 N N . GLU A 1 451 ? 17.094 42.312 36.719 1 79.31 451 GLU A N 1
ATOM 3322 C CA . GLU A 1 451 ? 17.281 43.125 35.531 1 79.31 451 GLU A CA 1
ATOM 3323 C C . GLU A 1 451 ? 18.688 43.719 35.438 1 79.31 451 GLU A C 1
ATOM 3325 O O . GLU A 1 451 ? 19.031 44.344 34.469 1 79.31 451 GLU A O 1
ATOM 3330 N N . GLU A 1 452 ? 19.422 43.375 36.406 1 83.25 452 GLU A N 1
ATOM 3331 C CA . GLU A 1 452 ? 20.797 43.906 36.406 1 83.25 452 GLU A CA 1
ATOM 3332 C C . GLU A 1 452 ? 21.609 43.312 35.281 1 83.25 452 GLU A C 1
ATOM 3334 O O . GLU A 1 452 ? 21.562 42.094 35.062 1 83.25 452 GLU A O 1
ATOM 3339 N N . THR A 1 453 ? 22.266 44.125 34.5 1 85.75 453 THR A N 1
ATOM 3340 C CA . THR A 1 453 ? 23.078 43.656 33.406 1 85.75 453 THR A CA 1
ATOM 3341 C C . THR A 1 453 ? 24.484 43.312 33.875 1 85.75 453 THR A C 1
ATOM 3343 O O . THR A 1 453 ? 25.094 44.094 34.625 1 85.75 453 THR A O 1
ATOM 3346 N N . VAL A 1 454 ? 24.922 42.281 33.438 1 83.56 454 VAL A N 1
ATOM 3347 C CA . VAL A 1 454 ? 26.266 41.812 33.812 1 83.56 454 VAL A CA 1
ATOM 3348 C C . VAL A 1 454 ? 27.297 42.531 32.906 1 83.56 454 VAL A C 1
ATOM 3350 O O . VAL A 1 454 ? 27.094 42.656 31.703 1 83.56 454 VAL A O 1
ATOM 3353 N N . GLN A 1 455 ? 28.281 43.094 33.531 1 83.31 455 GLN A N 1
ATOM 3354 C CA . GLN A 1 455 ? 29.375 43.75 32.844 1 83.31 455 GLN A CA 1
ATOM 3355 C C . GLN A 1 455 ? 30.656 42.906 32.938 1 83.31 455 GLN A C 1
ATOM 3357 O O . GLN A 1 455 ? 30.812 42.125 33.844 1 83.31 455 GLN A O 1
ATOM 3362 N N . PRO A 1 456 ? 31.469 43.156 31.859 1 83.12 456 PRO A N 1
ATOM 3363 C CA . PRO A 1 456 ? 32.75 42.469 31.938 1 83.12 456 PRO A CA 1
ATOM 3364 C C . PRO A 1 456 ? 33.562 42.875 33.188 1 83.12 456 PRO A C 1
ATOM 3366 O O . PRO A 1 456 ? 33.625 44.062 33.531 1 83.12 456 PRO A O 1
ATOM 3369 N N . GLY A 1 457 ? 34.094 41.906 33.812 1 80.5 457 GLY A N 1
ATOM 3370 C CA . GLY A 1 457 ? 34.906 42.125 35.031 1 80.5 457 GLY A CA 1
ATOM 3371 C C . GLY A 1 457 ? 34.125 41.938 36.312 1 80.5 457 GLY A C 1
ATOM 3372 O O . GLY A 1 457 ? 34.688 41.938 37.406 1 80.5 457 GLY A O 1
ATOM 3373 N N . ASP A 1 458 ? 32.875 41.781 36.188 1 85.75 458 ASP A N 1
ATOM 3374 C CA . ASP A 1 458 ? 32.031 41.562 37.375 1 85.75 458 ASP A CA 1
ATOM 3375 C C . ASP A 1 458 ? 32.344 40.219 38.031 1 85.75 458 ASP A C 1
ATOM 3377 O O . ASP A 1 458 ? 32.656 39.25 37.312 1 85.75 458 ASP A O 1
ATOM 3381 N N . LEU A 1 459 ? 32.438 40.281 39.281 1 87 459 LEU A N 1
ATOM 3382 C CA . LEU A 1 459 ? 32.469 39.062 40.062 1 87 459 LEU A CA 1
ATOM 3383 C C . LEU A 1 459 ? 31.078 38.656 40.562 1 87 459 LEU A C 1
ATOM 3385 O O . LEU A 1 459 ? 30.469 39.438 41.312 1 87 459 LEU A O 1
ATOM 3389 N N . LEU A 1 460 ? 30.609 37.531 40.062 1 86 460 LEU A N 1
ATOM 3390 C CA . LEU A 1 460 ? 29.297 37.062 40.469 1 86 460 LEU A CA 1
ATOM 3391 C C . LEU A 1 460 ? 29.422 35.938 41.531 1 86 460 LEU A C 1
ATOM 3393 O O . LEU A 1 460 ? 30.203 35 41.344 1 86 460 LEU A O 1
ATOM 3397 N N . VAL A 1 461 ? 28.828 36.188 42.594 1 84.81 461 VAL A N 1
ATOM 3398 C CA . VAL A 1 461 ? 28.766 35.125 43.594 1 84.81 461 VAL A CA 1
ATOM 3399 C C . VAL A 1 461 ? 27.453 34.375 43.469 1 84.81 461 VAL A C 1
ATOM 3401 O O . VAL A 1 461 ? 26.375 34.938 43.656 1 84.81 461 VAL A O 1
ATOM 3404 N N . VAL A 1 462 ? 27.609 33.125 43.125 1 83.31 462 VAL A N 1
ATOM 3405 C CA . VAL A 1 462 ? 26.438 32.312 42.875 1 83.31 462 VAL A CA 1
ATOM 3406 C C . VAL A 1 462 ? 26.281 31.25 43.969 1 83.31 462 VAL A C 1
ATOM 3408 O O . VAL A 1 462 ? 27.281 30.812 44.531 1 83.31 462 VAL A O 1
ATOM 3411 N N . GLN A 1 463 ? 25.016 31.016 44.219 1 79.88 463 GLN A N 1
ATOM 3412 C CA . GLN A 1 463 ? 24.672 30 45.219 1 79.88 463 GLN A CA 1
ATOM 3413 C C . GLN A 1 463 ? 23.781 28.922 44.656 1 79.88 463 GLN A C 1
ATOM 3415 O O . GLN A 1 463 ? 22.875 29.219 43.844 1 79.88 463 GLN A O 1
ATOM 3420 N N . GLY A 1 464 ? 24.109 27.672 44.844 1 76.38 464 GLY A N 1
ATOM 3421 C CA . GLY A 1 464 ? 23.328 26.531 44.406 1 76.38 464 GLY A CA 1
ATOM 3422 C C . GLY A 1 464 ? 23.75 25.234 45.062 1 76.38 464 GLY A C 1
ATOM 3423 O O . GLY A 1 464 ? 24.578 25.234 46 1 76.38 464 GLY A O 1
ATOM 3424 N N . LEU A 1 465 ? 23.078 24.188 44.656 1 72.75 465 LEU A N 1
ATOM 3425 C CA . LEU A 1 465 ? 23.469 22.875 45.156 1 72.75 465 LEU A CA 1
ATOM 3426 C C . LEU A 1 465 ? 24.875 22.516 44.656 1 72.75 465 LEU A C 1
ATOM 3428 O O . LEU A 1 465 ? 25.281 22.953 43.594 1 72.75 465 LEU A O 1
ATOM 3432 N N . ALA A 1 466 ? 25.531 21.844 45.531 1 72.69 466 ALA A N 1
ATOM 3433 C CA . ALA A 1 466 ? 26.891 21.453 45.156 1 72.69 466 ALA A CA 1
ATOM 3434 C C . ALA A 1 466 ? 26.922 20.734 43.812 1 72.69 466 ALA A C 1
ATOM 3436 O O . ALA A 1 466 ? 27.828 20.953 43.031 1 72.69 466 ALA A O 1
ATOM 3437 N N . ARG A 1 467 ? 25.922 20 43.688 1 74.12 467 ARG A N 1
ATOM 3438 C CA . ARG A 1 467 ? 25.875 19.25 42.438 1 74.12 467 ARG A CA 1
ATOM 3439 C C . ARG A 1 467 ? 25.719 20.188 41.25 1 74.12 467 ARG A C 1
ATOM 3441 O O . ARG A 1 467 ? 26.328 19.953 40.188 1 74.12 467 ARG A O 1
ATOM 3448 N N . ASP A 1 468 ? 24.953 21.156 41.406 1 73 468 ASP A N 1
ATOM 3449 C CA . ASP A 1 468 ? 24.703 22.078 40.312 1 73 468 ASP A CA 1
ATOM 3450 C C . ASP A 1 468 ? 25.953 22.922 40 1 73 468 ASP A C 1
ATOM 3452 O O . ASP A 1 468 ? 26.219 23.25 38.844 1 73 468 ASP A O 1
ATOM 3456 N N . ILE A 1 469 ? 26.578 23.156 41.031 1 73.75 469 ILE A N 1
ATOM 3457 C CA . ILE A 1 469 ? 27.812 23.922 40.844 1 73.75 469 ILE A CA 1
ATOM 3458 C C . ILE A 1 469 ? 28.844 23.062 40.094 1 73.75 469 ILE A C 1
ATOM 3460 O O . ILE A 1 469 ? 29.547 23.562 39.25 1 73.75 469 ILE A O 1
ATOM 3464 N N . ASP A 1 470 ? 28.859 21.828 40.5 1 73.75 470 ASP A N 1
ATOM 3465 C CA . ASP A 1 470 ? 29.766 20.922 39.812 1 73.75 470 ASP A CA 1
ATOM 3466 C C . ASP A 1 470 ? 29.453 20.875 38.312 1 73.75 470 ASP A C 1
ATOM 3468 O O . ASP A 1 470 ? 30.359 20.891 37.469 1 73.75 470 ASP A O 1
ATOM 3472 N N . VAL A 1 471 ? 28.203 20.812 38.094 1 72.94 471 VAL A N 1
ATOM 3473 C CA . VAL A 1 471 ? 27.766 20.75 36.688 1 72.94 471 VAL A CA 1
ATOM 3474 C C . VAL A 1 471 ? 28.156 22.031 35.969 1 72.94 471 VAL A C 1
ATOM 3476 O O . VAL A 1 471 ? 28.594 22 34.812 1 72.94 471 VAL A O 1
ATOM 3479 N N . PHE A 1 472 ? 28 23.047 36.688 1 73.5 472 PHE A N 1
ATOM 3480 C CA . PHE A 1 472 ? 28.328 24.344 36.125 1 73.5 472 PHE A CA 1
ATOM 3481 C C . PHE A 1 472 ? 29.812 24.422 35.812 1 73.5 472 PHE A C 1
ATOM 3483 O O . PHE A 1 472 ? 30.203 24.891 34.719 1 73.5 472 PHE A O 1
ATOM 3490 N N . GLU A 1 473 ? 30.531 24 36.656 1 71.12 473 GLU A N 1
ATOM 3491 C CA . GLU A 1 473 ? 31.984 23.984 36.469 1 71.12 473 GLU A CA 1
ATOM 3492 C C . GLU A 1 473 ? 32.375 23.047 35.344 1 71.12 473 GLU A C 1
ATOM 3494 O O . GLU A 1 473 ? 33.281 23.359 34.562 1 71.12 473 GLU A O 1
ATOM 3499 N N . GLY A 1 474 ? 31.797 21.984 35.344 1 71.56 474 GLY A N 1
ATOM 3500 C CA . GLY A 1 474 ? 32.062 21.016 34.281 1 71.56 474 GLY A CA 1
ATOM 3501 C C . GLY A 1 474 ? 31.75 21.547 32.906 1 71.56 474 GLY A C 1
ATOM 3502 O O . GLY A 1 474 ? 32.469 21.266 31.938 1 71.56 474 GLY A O 1
ATOM 3503 N N . LEU A 1 475 ? 30.719 22.172 32.812 1 70.06 475 LEU A N 1
ATOM 3504 C CA . LEU A 1 475 ? 30.281 22.688 31.5 1 70.06 475 LEU A CA 1
ATOM 3505 C C . LEU A 1 475 ? 31.25 23.75 30.984 1 70.06 475 LEU A C 1
ATOM 3507 O O . LEU A 1 475 ? 31.406 23.906 29.766 1 70.06 475 LEU A O 1
ATOM 3511 N N . GLN A 1 476 ? 31.844 24.422 31.891 1 66.75 476 GLN A N 1
ATOM 3512 C CA . GLN A 1 476 ? 32.812 25.453 31.516 1 66.75 476 GLN A CA 1
ATOM 3513 C C . GLN A 1 476 ? 34.062 24.844 30.875 1 66.75 476 GLN A C 1
ATOM 3515 O O . GLN A 1 476 ? 34.719 25.484 30.062 1 66.75 476 GLN A O 1
ATOM 3520 N N . GLU A 1 477 ? 34.281 23.703 31.281 1 64.19 477 GLU A N 1
ATOM 3521 C CA . GLU A 1 477 ? 35.469 23.047 30.812 1 64.19 477 GLU A CA 1
ATOM 3522 C C . GLU A 1 477 ? 35.25 22.375 29.453 1 64.19 477 GLU A C 1
ATOM 3524 O O . GLU A 1 477 ? 36.188 21.891 28.828 1 64.19 477 GLU A O 1
ATOM 3529 N N . LEU A 1 478 ? 34.062 22.516 29.047 1 68.25 478 LEU A N 1
ATOM 3530 C CA . LEU A 1 478 ? 33.781 21.766 27.828 1 68.25 478 LEU A CA 1
ATOM 3531 C C . LEU A 1 478 ? 34.281 22.531 26.594 1 68.25 478 LEU A C 1
ATOM 3533 O O . LEU A 1 478 ? 34.188 23.75 26.531 1 68.25 478 LEU A O 1
ATOM 3537 N N . GLU A 1 479 ? 35.094 21.859 25.781 1 67.31 479 GLU A N 1
ATOM 3538 C CA . GLU A 1 479 ? 35.5 22.375 24.484 1 67.31 479 GLU A CA 1
ATOM 3539 C C . GLU A 1 479 ? 34.625 21.797 23.375 1 67.31 479 GLU A C 1
ATOM 3541 O O . GLU A 1 479 ? 34.531 20.578 23.219 1 67.31 479 GLU A O 1
ATOM 3546 N N . ILE A 1 480 ? 33.875 22.656 22.891 1 65.62 480 ILE A N 1
ATOM 3547 C CA . ILE A 1 480 ? 33 22.219 21.797 1 65.62 480 ILE A CA 1
ATOM 3548 C C . ILE A 1 480 ? 33.75 22.344 20.469 1 65.62 480 ILE A C 1
ATOM 3550 O O . ILE A 1 480 ? 34.312 23.406 20.156 1 65.62 480 ILE A O 1
ATOM 3554 N N . SER A 1 481 ? 34.25 21.297 19.938 1 63.81 481 SER A N 1
ATOM 3555 C CA . SER A 1 481 ? 34.906 21.297 18.641 1 63.81 481 SER A CA 1
ATOM 3556 C C . SER A 1 481 ? 33.906 21.312 17.484 1 63.81 481 SER A C 1
ATOM 3558 O O . SER A 1 481 ? 32.75 20.938 17.672 1 63.81 481 SER A O 1
ATOM 3560 N N . GLU A 1 482 ? 34.406 21.875 16.359 1 58.69 482 GLU A N 1
ATOM 3561 C CA . GLU A 1 482 ? 33.656 22.234 15.164 1 58.69 482 GLU A CA 1
ATOM 3562 C C . GLU A 1 482 ? 32.906 21.031 14.609 1 58.69 482 GLU A C 1
ATOM 3564 O O . GLU A 1 482 ? 33.25 19.875 14.922 1 58.69 482 GLU A O 1
ATOM 3569 N N . GLN A 1 483 ? 32.062 21.422 13.594 1 57.31 483 GLN A N 1
ATOM 3570 C CA . GLN A 1 483 ? 30.984 20.938 12.727 1 57.31 483 GLN A CA 1
ATOM 3571 C C . GLN A 1 483 ? 31.469 19.797 11.844 1 57.31 483 GLN A C 1
ATOM 3573 O O . GLN A 1 483 ? 32.5 19.906 11.188 1 57.31 483 GLN A O 1
ATOM 3578 N N . SER A 1 484 ? 31.359 18.625 12.32 1 55.31 484 SER A N 1
ATOM 3579 C CA . SER A 1 484 ? 31.641 17.688 11.234 1 55.31 484 SER A CA 1
ATOM 3580 C C . SER A 1 484 ? 30.359 17.234 10.539 1 55.31 484 SER A C 1
ATOM 3582 O O . SER A 1 484 ? 29.438 16.734 11.188 1 55.31 484 SER A O 1
ATOM 3584 N N . SER A 1 485 ? 30.156 17.828 9.406 1 52.22 485 SER A N 1
ATOM 3585 C CA . SER A 1 485 ? 29.094 17.359 8.531 1 52.22 485 SER A CA 1
ATOM 3586 C C . SER A 1 485 ? 29.078 15.836 8.422 1 52.22 485 SER A C 1
ATOM 3588 O O . SER A 1 485 ? 28.031 15.234 8.188 1 52.22 485 SER A O 1
ATOM 3590 N N . ARG A 1 486 ? 30.297 15.289 8.68 1 52.72 486 ARG A N 1
ATOM 3591 C CA . ARG A 1 486 ? 30.469 13.844 8.555 1 52.72 486 ARG A CA 1
ATOM 3592 C C . ARG A 1 486 ? 29.688 13.109 9.648 1 52.72 486 ARG A C 1
ATOM 3594 O O . ARG A 1 486 ? 29.156 12.023 9.414 1 52.72 486 ARG A O 1
ATOM 3601 N N . LEU A 1 487 ? 29.531 13.789 10.727 1 59.88 487 LEU A N 1
ATOM 3602 C CA . LEU A 1 487 ? 28.891 13.133 11.867 1 59.88 487 LEU A CA 1
ATOM 3603 C C . LEU A 1 487 ? 27.375 13.062 11.68 1 59.88 487 LEU A C 1
ATOM 3605 O O . LEU A 1 487 ? 26.734 12.133 12.164 1 59.88 487 LEU A O 1
ATOM 3609 N N . ALA A 1 488 ? 26.859 13.961 10.906 1 61.44 488 ALA A N 1
ATOM 3610 C CA . ALA A 1 488 ? 25.422 13.969 10.68 1 61.44 488 ALA A CA 1
ATOM 3611 C C . ALA A 1 488 ? 24.969 12.703 9.969 1 61.44 488 ALA A C 1
ATOM 3613 O O . ALA A 1 488 ? 23.906 12.148 10.273 1 61.44 488 ALA A O 1
ATOM 3614 N N . ALA A 1 489 ? 25.734 12.367 9.172 1 59 489 ALA A N 1
ATOM 3615 C CA . ALA A 1 489 ? 25.391 11.18 8.391 1 59 489 ALA A CA 1
ATOM 3616 C C . ALA A 1 489 ? 25.469 9.922 9.25 1 59 489 ALA A C 1
ATOM 3618 O O . ALA A 1 489 ? 24.766 8.938 8.992 1 59 489 ALA A O 1
ATOM 3619 N N . GLU A 1 490 ? 26.281 9.984 10.328 1 60.09 490 GLU A N 1
ATOM 3620 C CA . GLU A 1 490 ? 26.453 8.828 11.211 1 60.09 490 GLU A CA 1
ATOM 3621 C C . GLU A 1 490 ? 25.312 8.734 12.219 1 60.09 490 GLU A C 1
ATOM 3623 O O . GLU A 1 490 ? 25.172 7.723 12.914 1 60.09 490 GLU A O 1
ATOM 3628 N N . LEU A 1 491 ? 24.625 9.766 12.133 1 63.66 491 LEU A N 1
ATOM 3629 C CA . LEU A 1 491 ? 23.594 9.812 13.164 1 63.66 491 LEU A CA 1
ATOM 3630 C C . LEU A 1 491 ? 22.375 8.992 12.758 1 63.66 491 LEU A C 1
ATOM 3632 O O . LEU A 1 491 ? 21.453 8.789 13.562 1 63.66 491 LEU A O 1
ATOM 3636 N N . GLU A 1 492 ? 22.359 8.547 11.57 1 62.53 492 GLU A N 1
ATOM 3637 C CA . GLU A 1 492 ? 21.203 7.75 11.164 1 62.53 492 GLU A CA 1
ATOM 3638 C C . GLU A 1 492 ? 21.578 6.281 11.008 1 62.53 492 GLU A C 1
ATOM 3640 O O . GLU A 1 492 ? 22.656 5.961 10.477 1 62.53 492 GLU A O 1
ATOM 3645 N N . SER A 1 493 ? 20.969 5.547 11.898 1 60.19 493 SER A N 1
ATOM 3646 C CA . SER A 1 493 ? 21.109 4.102 11.781 1 60.19 493 SER A CA 1
ATOM 3647 C C . SER A 1 493 ? 19.781 3.434 11.445 1 60.19 493 SER A C 1
ATOM 3649 O O . SER A 1 493 ? 18.766 4.113 11.242 1 60.19 493 SER A O 1
ATOM 3651 N N . GLN A 1 494 ? 19.797 2.27 11.242 1 57.81 494 GLN A N 1
ATOM 3652 C CA . GLN A 1 494 ? 18.578 1.509 10.961 1 57.81 494 GLN A CA 1
ATOM 3653 C C . GLN A 1 494 ? 17.594 1.599 12.125 1 57.81 494 GLN A C 1
ATOM 3655 O O . GLN A 1 494 ? 16.375 1.565 11.914 1 57.81 494 GLN A O 1
ATOM 3660 N N . GLN A 1 495 ? 18.219 1.619 13.25 1 63.22 495 GLN A N 1
ATOM 3661 C CA . GLN A 1 495 ? 17.344 1.641 14.422 1 63.22 495 GLN A CA 1
ATOM 3662 C C . GLN A 1 495 ? 17.016 3.07 14.828 1 63.22 495 GLN A C 1
ATOM 3664 O O . GLN A 1 495 ? 16.016 3.309 15.516 1 63.22 495 GLN A O 1
ATOM 3669 N N . ILE A 1 496 ? 17.969 3.859 14.445 1 68.31 496 ILE A N 1
ATOM 3670 C CA . ILE A 1 496 ? 17.797 5.258 14.82 1 68.31 496 ILE A CA 1
ATOM 3671 C C . ILE A 1 496 ? 17.656 6.117 13.57 1 68.31 496 ILE A C 1
ATOM 3673 O O . ILE A 1 496 ? 18.375 5.93 12.594 1 68.31 496 ILE A O 1
ATOM 3677 N N . GLY A 1 497 ? 16.594 6.762 13.453 1 70.75 497 GLY A N 1
ATOM 3678 C CA . GLY A 1 497 ? 16.391 7.617 12.297 1 70.75 497 GLY A CA 1
ATOM 3679 C C . GLY A 1 497 ? 15.781 8.969 12.656 1 70.75 497 GLY A C 1
ATOM 3680 O O . GLY A 1 497 ? 15.492 9.227 13.82 1 70.75 497 GLY A O 1
ATOM 3681 N N . MET A 1 498 ? 15.891 9.828 11.648 1 74.44 498 MET A N 1
ATOM 3682 C CA . MET A 1 498 ? 15.273 11.148 11.758 1 74.44 498 MET A CA 1
ATOM 3683 C C . MET A 1 498 ? 14.062 11.273 10.836 1 74.44 498 MET A C 1
ATOM 3685 O O . MET A 1 498 ? 14.078 10.742 9.727 1 74.44 498 MET A O 1
ATOM 3689 N N . THR A 1 499 ? 12.906 11.648 11.375 1 74.62 499 THR A N 1
ATOM 3690 C CA . THR A 1 499 ? 11.719 11.859 10.555 1 74.62 499 THR A CA 1
ATOM 3691 C C . THR A 1 499 ? 10.977 13.125 10.977 1 74.62 499 THR A C 1
ATOM 3693 O O . THR A 1 499 ? 11.141 13.594 12.109 1 74.62 499 THR A O 1
ATOM 3696 N N . GLU A 1 500 ? 10.32 13.648 10.008 1 75.38 500 GLU A N 1
ATOM 3697 C CA . GLU A 1 500 ? 9.484 14.82 10.273 1 75.38 500 GLU A CA 1
ATOM 3698 C C . GLU A 1 500 ? 8.078 14.406 10.703 1 75.38 500 GLU A C 1
ATOM 3700 O O . GLU A 1 500 ? 7.453 13.57 10.055 1 75.38 500 GLU A O 1
ATOM 3705 N N . VAL A 1 501 ? 7.719 14.922 11.883 1 77.94 501 VAL A N 1
ATOM 3706 C CA . VAL A 1 501 ? 6.383 14.664 12.406 1 77.94 501 VAL A CA 1
ATOM 3707 C C . VAL A 1 501 ? 5.602 15.969 12.5 1 77.94 501 VAL A C 1
ATOM 3709 O O . VAL A 1 501 ? 6.117 16.984 12.992 1 77.94 501 VAL A O 1
ATOM 3712 N N . LEU A 1 502 ? 4.387 15.922 11.953 1 76.62 502 LEU A N 1
ATOM 3713 C CA . LEU A 1 502 ? 3.529 17.109 12 1 76.62 502 LEU A CA 1
ATOM 3714 C C . LEU A 1 502 ? 2.496 16.969 13.117 1 76.62 502 LEU A C 1
ATOM 3716 O O . LEU A 1 502 ? 1.998 15.875 13.383 1 76.62 502 LEU A O 1
ATOM 3720 N N . LEU A 1 503 ? 2.277 18.125 13.828 1 77.12 503 LEU A N 1
ATOM 3721 C CA . LEU A 1 503 ? 1.205 18.141 14.82 1 77.12 503 LEU A CA 1
ATOM 3722 C C . LEU A 1 503 ? -0.161 18.094 14.141 1 77.12 503 LEU A C 1
ATOM 3724 O O . LEU A 1 503 ? -0.415 18.844 13.195 1 77.12 503 LEU A O 1
ATOM 3728 N N . SER A 1 504 ? -0.935 17.156 14.57 1 70.31 504 SER A N 1
ATOM 3729 C CA . SER A 1 504 ? -2.281 17.031 14.023 1 70.31 504 SER A CA 1
ATOM 3730 C C . SER A 1 504 ? -3.131 18.25 14.352 1 70.31 504 SER A C 1
ATOM 3732 O O . SER A 1 504 ? -2.865 18.953 15.328 1 70.31 504 SER A O 1
ATOM 3734 N N . PRO A 1 505 ? -4.043 18.609 13.508 1 63.56 505 PRO A N 1
ATOM 3735 C CA . PRO A 1 505 ? -4.93 19.734 13.812 1 63.56 505 PRO A CA 1
ATOM 3736 C C . PRO A 1 505 ? -5.754 19.516 15.078 1 63.56 505 PRO A C 1
ATOM 3738 O O . PRO A 1 505 ? -6.273 20.469 15.656 1 63.56 505 PRO A O 1
ATOM 3741 N N . ARG A 1 506 ? -5.871 18.297 15.414 1 63.56 506 ARG A N 1
ATOM 3742 C CA . ARG A 1 506 ? -6.625 17.984 16.625 1 63.56 506 ARG A CA 1
ATOM 3743 C C . ARG A 1 506 ? -5.688 17.703 17.797 1 63.56 506 ARG A C 1
ATOM 3745 O O . ARG A 1 506 ? -6.074 17.031 18.75 1 63.56 506 ARG A O 1
ATOM 3752 N N . THR A 1 507 ? -4.496 18.203 17.688 1 71 507 THR A N 1
ATOM 3753 C CA . THR A 1 507 ? -3.506 17.875 18.719 1 71 507 THR A CA 1
ATOM 3754 C C . THR A 1 507 ? -3.865 18.547 20.031 1 71 507 THR A C 1
ATOM 3756 O O . THR A 1 507 ? -4.453 19.625 20.047 1 71 507 THR A O 1
ATOM 3759 N N . THR A 1 508 ? -3.715 17.844 21.047 1 70.5 508 THR A N 1
ATOM 3760 C CA . THR A 1 508 ? -3.889 18.391 22.391 1 70.5 508 THR A CA 1
ATOM 3761 C C . THR A 1 508 ? -2.566 18.922 22.922 1 70.5 508 THR A C 1
ATOM 3763 O O . THR A 1 508 ? -2.502 19.406 24.062 1 70.5 508 THR A O 1
ATOM 3766 N N . LEU A 1 509 ? -1.558 18.891 22.109 1 76.69 509 LEU A N 1
ATOM 3767 C CA . LEU A 1 509 ? -0.229 19.266 22.594 1 76.69 509 LEU A CA 1
ATOM 3768 C C . LEU A 1 509 ? 0.077 20.719 22.281 1 76.69 509 LEU A C 1
ATOM 3770 O O . LEU A 1 509 ? 1.099 21.25 22.719 1 76.69 509 LEU A O 1
ATOM 3774 N N . ALA A 1 510 ? -0.887 21.328 21.594 1 76.69 510 ALA A N 1
ATOM 3775 C CA . ALA A 1 510 ? -0.638 22.734 21.25 1 76.69 510 ALA A CA 1
ATOM 3776 C C . ALA A 1 510 ? -0.58 23.609 22.5 1 76.69 510 ALA A C 1
ATOM 3778 O O . ALA A 1 510 ? -1.421 23.484 23.391 1 76.69 510 ALA A O 1
ATOM 3779 N N . GLY A 1 511 ? 0.463 24.438 22.578 1 76.88 511 GLY A N 1
ATOM 3780 C CA . GLY A 1 511 ? 0.644 25.328 23.719 1 76.88 511 GLY A CA 1
ATOM 3781 C C . GLY A 1 511 ? 1.63 24.781 24.734 1 76.88 511 GLY A C 1
ATOM 3782 O O . GLY A 1 511 ? 2.162 25.531 25.562 1 76.88 511 GLY A O 1
ATOM 3783 N N . LYS A 1 512 ? 1.812 23.531 24.719 1 79.94 512 LYS A N 1
ATOM 3784 C CA . LYS A 1 512 ? 2.764 22.938 25.641 1 79.94 512 LYS A CA 1
ATOM 3785 C C . LYS A 1 512 ? 4.18 22.953 25.078 1 79.94 512 LYS A C 1
ATOM 3787 O O . LYS A 1 512 ? 4.359 22.969 23.859 1 79.94 512 LYS A O 1
ATOM 3792 N N . THR A 1 513 ? 5.094 23.141 25.984 1 83.81 513 THR A N 1
ATOM 3793 C CA . THR A 1 513 ? 6.488 23.094 25.562 1 83.81 513 THR A CA 1
ATOM 3794 C C . THR A 1 513 ? 7.031 21.672 25.609 1 83.81 513 THR A C 1
ATOM 3796 O O . THR A 1 513 ? 6.406 20.781 26.203 1 83.81 513 THR A O 1
ATOM 3799 N N . LEU A 1 514 ? 8.102 21.5 24.969 1 82.31 514 LEU A N 1
ATOM 3800 C CA . LEU A 1 514 ? 8.734 20.188 24.953 1 82.31 514 LEU A CA 1
ATOM 3801 C C . LEU A 1 514 ? 9.148 19.766 26.359 1 82.31 514 LEU A C 1
ATOM 3803 O O . LEU A 1 514 ? 9.125 18.578 26.688 1 82.31 514 LEU A O 1
ATOM 3807 N N . ASN A 1 515 ? 9.484 20.734 27.141 1 75.19 515 ASN A N 1
ATOM 3808 C CA . ASN A 1 515 ? 9.844 20.469 28.531 1 75.19 515 ASN A CA 1
ATOM 3809 C C . ASN A 1 515 ? 8.633 20.047 29.359 1 75.19 515 ASN A C 1
ATOM 3811 O O . ASN A 1 515 ? 8.734 19.141 30.203 1 75.19 515 ASN A O 1
ATOM 3815 N N . ASP A 1 516 ? 7.539 20.75 29.047 1 73.31 516 ASP A N 1
ATOM 3816 C CA . ASP A 1 516 ? 6.309 20.391 29.75 1 73.31 516 ASP A CA 1
ATOM 3817 C C . ASP A 1 516 ? 5.898 18.953 29.438 1 73.31 516 ASP A C 1
ATOM 3819 O O . ASP A 1 516 ? 5.414 18.234 30.312 1 73.31 516 ASP A O 1
ATOM 3823 N N . LEU A 1 517 ? 6.168 18.672 28.25 1 76 517 LEU A N 1
ATOM 3824 C CA . LEU A 1 517 ? 5.73 17.359 27.781 1 76 517 LEU A CA 1
ATOM 3825 C C . LEU A 1 517 ? 6.766 16.281 28.094 1 76 517 LEU A C 1
ATOM 3827 O O . LEU A 1 517 ? 6.48 15.094 27.984 1 76 517 LEU A O 1
ATOM 3831 N N . LEU A 1 518 ? 7.855 16.719 28.734 1 72.38 518 LEU A N 1
ATOM 3832 C CA . LEU A 1 518 ? 8.938 15.742 28.859 1 72.38 518 LEU A CA 1
ATOM 3833 C C . LEU A 1 518 ? 9.008 14.852 27.625 1 72.38 518 LEU A C 1
ATOM 3835 O O . LEU A 1 518 ? 9.008 13.625 27.734 1 72.38 518 LEU A O 1
ATOM 3839 N N . PHE A 1 519 ? 9.109 15.484 26.516 1 81 519 PHE A N 1
ATOM 3840 C CA . PHE A 1 519 ? 8.961 14.828 25.234 1 81 519 PHE A CA 1
ATOM 3841 C C . PHE A 1 519 ? 9.938 13.656 25.109 1 81 519 PHE A C 1
ATOM 3843 O O . PHE A 1 519 ? 9.562 12.586 24.641 1 81 519 PHE A O 1
ATOM 3850 N N . ARG A 1 520 ? 11.125 13.883 25.422 1 79.06 520 ARG A N 1
ATOM 3851 C CA . ARG A 1 520 ? 12.133 12.836 25.266 1 79.06 520 ARG A CA 1
ATOM 3852 C C . ARG A 1 520 ? 11.812 11.641 26.172 1 79.06 520 ARG A C 1
ATOM 3854 O O . ARG A 1 520 ? 11.984 10.492 25.766 1 79.06 520 ARG A O 1
ATOM 3861 N N . ASP A 1 521 ? 11.359 11.914 27.328 1 73.31 521 ASP A N 1
ATOM 3862 C CA . ASP A 1 521 ? 11.055 10.844 28.266 1 73.31 521 ASP A CA 1
ATOM 3863 C C . ASP A 1 521 ? 9.766 10.117 27.875 1 73.31 521 ASP A C 1
ATOM 3865 O O . ASP A 1 521 ? 9.688 8.891 27.969 1 73.31 521 ASP A O 1
ATOM 3869 N N . HIS A 1 522 ? 8.867 10.93 27.453 1 76.62 522 HIS A N 1
ATOM 3870 C CA . HIS A 1 522 ? 7.551 10.367 27.188 1 76.62 522 HIS A CA 1
ATOM 3871 C C . HIS A 1 522 ? 7.543 9.617 25.844 1 76.62 522 HIS A C 1
ATOM 3873 O O . HIS A 1 522 ? 6.973 8.531 25.75 1 76.62 522 HIS A O 1
ATOM 3879 N N . TYR A 1 523 ? 8.109 10.211 24.891 1 80.19 523 TYR A N 1
ATOM 3880 C CA . TYR A 1 523 ? 8.055 9.609 23.562 1 80.19 523 TYR A CA 1
ATOM 3881 C C . TYR A 1 523 ? 9.367 8.922 23.234 1 80.19 523 TYR A C 1
ATOM 3883 O O . TYR A 1 523 ? 9.43 8.109 22.297 1 80.19 523 TYR A O 1
ATOM 3891 N N . GLY A 1 524 ? 10.391 9.164 24 1 76.38 524 GLY A N 1
ATOM 3892 C CA . GLY A 1 524 ? 11.695 8.586 23.734 1 76.38 524 GLY A CA 1
ATOM 3893 C C . GLY A 1 524 ? 12.352 9.148 22.484 1 76.38 524 GLY A C 1
ATOM 3894 O O . GLY A 1 524 ? 13.117 8.453 21.812 1 76.38 524 GLY A O 1
ATOM 3895 N N . LEU A 1 525 ? 11.914 10.219 22.016 1 84.12 525 LEU A N 1
ATOM 3896 C CA . LEU A 1 525 ? 12.453 10.883 20.828 1 84.12 525 LEU A CA 1
ATOM 3897 C C . LEU A 1 525 ? 12.961 12.281 21.188 1 84.12 525 LEU A C 1
ATOM 3899 O O . LEU A 1 525 ? 12.477 12.906 22.125 1 84.12 525 LEU A O 1
ATOM 3903 N N . SER A 1 526 ? 14.008 12.656 20.453 1 83.81 526 SER A N 1
ATOM 3904 C CA . SER A 1 526 ? 14.539 14 20.625 1 83.81 526 SER A CA 1
ATOM 3905 C C . SER A 1 526 ? 14.133 14.906 19.469 1 83.81 526 SER A C 1
ATOM 3907 O O . SER A 1 526 ? 14.117 14.469 18.312 1 83.81 526 SER A O 1
ATOM 3909 N N . VAL A 1 527 ? 13.688 16.062 19.812 1 85.38 527 VAL A N 1
ATOM 3910 C CA . VAL A 1 527 ? 13.32 17.031 18.781 1 85.38 527 VAL A CA 1
ATOM 3911 C C . VAL A 1 527 ? 14.531 17.859 18.391 1 85.38 527 VAL A C 1
ATOM 3913 O O . VAL A 1 527 ? 15.148 18.5 19.25 1 85.38 527 VAL A O 1
ATOM 3916 N N . LEU A 1 528 ? 14.883 17.812 17.172 1 80.12 528 LEU A N 1
ATOM 3917 C CA . LEU A 1 528 ? 16.078 18.516 16.719 1 80.12 528 LEU A CA 1
ATOM 3918 C C . LEU A 1 528 ? 15.727 19.906 16.219 1 80.12 528 LEU A C 1
ATOM 3920 O O . LEU A 1 528 ? 16.531 20.844 16.344 1 80.12 528 LEU A O 1
ATOM 3924 N N . ALA A 1 529 ? 14.648 19.984 15.594 1 80.12 529 ALA A N 1
ATOM 3925 C CA . ALA A 1 529 ? 14.227 21.266 15.047 1 80.12 529 ALA A CA 1
ATOM 3926 C C . ALA A 1 529 ? 12.711 21.328 14.883 1 80.12 529 ALA A C 1
ATOM 3928 O O . ALA A 1 529 ? 12.047 20.297 14.812 1 80.12 529 ALA A O 1
ATOM 3929 N N . VAL A 1 530 ? 12.281 22.469 15.031 1 82.19 530 VAL A N 1
ATOM 3930 C CA . VAL A 1 530 ? 10.859 22.719 14.805 1 82.19 530 VAL A CA 1
ATOM 3931 C C . VAL A 1 530 ? 10.688 23.641 13.594 1 82.19 530 VAL A C 1
ATOM 3933 O O . VAL A 1 530 ? 11.336 24.688 13.508 1 82.19 530 VAL A O 1
ATOM 3936 N N . LEU A 1 531 ? 10 23.109 12.688 1 77.75 531 LEU A N 1
ATOM 3937 C CA . LEU A 1 531 ? 9.695 23.922 11.523 1 77.75 531 LEU A CA 1
ATOM 3938 C C . LEU A 1 531 ? 8.391 24.688 11.711 1 77.75 531 LEU A C 1
ATOM 3940 O O . LEU A 1 531 ? 7.328 24.078 11.844 1 77.75 531 LEU A O 1
ATOM 3944 N N . ARG A 1 532 ? 8.609 25.953 11.898 1 78.06 532 ARG A N 1
ATOM 3945 C CA . ARG A 1 532 ? 7.449 26.828 12.047 1 78.06 532 ARG A CA 1
ATOM 3946 C C . ARG A 1 532 ? 7.387 27.859 10.914 1 78.06 532 ARG A C 1
ATOM 3948 O O . ARG A 1 532 ? 8.336 28.609 10.695 1 78.06 532 ARG A O 1
ATOM 3955 N N . LYS A 1 533 ? 6.227 27.875 10.211 1 66.44 533 LYS A N 1
ATOM 3956 C CA . LYS A 1 533 ? 5.996 28.828 9.125 1 66.44 533 LYS A CA 1
ATOM 3957 C C . LYS A 1 533 ? 7.133 28.781 8.102 1 66.44 533 LYS A C 1
ATOM 3959 O O . LYS A 1 533 ? 7.641 29.828 7.691 1 66.44 533 LYS A O 1
ATOM 3964 N N . GLY A 1 534 ? 7.641 27.516 7.891 1 63.62 534 GLY A N 1
ATOM 3965 C CA . GLY A 1 534 ? 8.648 27.312 6.859 1 63.62 534 GLY A CA 1
ATOM 3966 C C . GLY A 1 534 ? 10.062 27.547 7.355 1 63.62 534 GLY A C 1
ATOM 3967 O O . GLY A 1 534 ? 11.023 27.375 6.605 1 63.62 534 GLY A O 1
ATOM 3968 N N . ARG A 1 535 ? 10.227 28.062 8.508 1 68.25 535 ARG A N 1
ATOM 3969 C CA . ARG A 1 535 ? 11.547 28.312 9.062 1 68.25 535 ARG A CA 1
ATOM 3970 C C . ARG A 1 535 ? 11.859 27.328 10.188 1 68.25 535 ARG A C 1
ATOM 3972 O O . ARG A 1 535 ? 11 27.031 11.016 1 68.25 535 ARG A O 1
ATOM 3979 N N . ALA A 1 536 ? 13.023 26.828 10.047 1 75.31 536 ALA A N 1
ATOM 3980 C CA . ALA A 1 536 ? 13.453 25.875 11.062 1 75.31 536 ALA A CA 1
ATOM 3981 C C . ALA A 1 536 ? 13.961 26.594 12.312 1 75.31 536 ALA A C 1
ATOM 3983 O O . ALA A 1 536 ? 14.82 27.469 12.227 1 75.31 536 ALA A O 1
ATOM 3984 N N . CYS A 1 537 ? 13.227 26.453 13.375 1 74.62 537 CYS A N 1
ATOM 3985 C CA . CYS A 1 537 ? 13.648 26.984 14.672 1 74.62 537 CYS A CA 1
ATOM 3986 C C . CYS A 1 537 ? 14.484 25.953 15.43 1 74.62 537 CYS A C 1
ATOM 3988 O O . CYS A 1 537 ? 14.094 24.797 15.547 1 74.62 537 CYS A O 1
ATOM 3990 N N . ARG A 1 538 ? 15.641 26.328 15.797 1 71.94 538 ARG A N 1
ATOM 3991 C CA . ARG A 1 538 ? 16.516 25.391 16.484 1 71.94 538 ARG A CA 1
ATOM 3992 C C . ARG A 1 538 ? 16.875 25.891 17.891 1 71.94 538 ARG A C 1
ATOM 3994 O O . ARG A 1 538 ? 17.359 25.125 18.719 1 71.94 538 ARG A O 1
ATOM 4001 N N . SER A 1 539 ? 16.609 27.156 18.047 1 65.69 539 SER A N 1
ATOM 4002 C CA . SER A 1 539 ? 17 27.719 19.344 1 65.69 539 SER A CA 1
ATOM 4003 C C . SER A 1 539 ? 15.852 27.672 20.344 1 65.69 539 SER A C 1
ATOM 4005 O O . SER A 1 539 ? 14.711 28 19.984 1 65.69 539 SER A O 1
ATOM 4007 N N . GLY A 1 540 ? 16.141 27.266 21.547 1 68.94 540 GLY A N 1
ATOM 4008 C CA . GLY A 1 540 ? 15.156 27.281 22.625 1 68.94 540 GLY A CA 1
ATOM 4009 C C . GLY A 1 540 ? 13.984 26.359 22.359 1 68.94 540 GLY A C 1
ATOM 4010 O O . GLY A 1 540 ? 12.836 26.703 22.641 1 68.94 540 GLY A O 1
ATOM 4011 N N . LEU A 1 541 ? 14.281 25.281 21.766 1 77.88 541 LEU A N 1
ATOM 4012 C CA . LEU A 1 541 ? 13.211 24.359 21.391 1 77.88 541 LEU A CA 1
ATOM 4013 C C . LEU A 1 541 ? 12.477 23.844 22.625 1 77.88 541 LEU A C 1
ATOM 4015 O O . LEU A 1 541 ? 11.273 23.578 22.578 1 77.88 541 LEU A O 1
ATOM 4019 N N . GLN A 1 542 ? 13.219 23.719 23.688 1 74.94 542 GLN A N 1
ATOM 4020 C CA . GLN A 1 542 ? 12.633 23.109 24.891 1 74.94 542 GLN A CA 1
ATOM 4021 C C . GLN A 1 542 ? 11.586 24.031 25.516 1 74.94 542 GLN A C 1
ATOM 4023 O O . GLN A 1 542 ? 10.625 23.562 26.125 1 74.94 542 GLN A O 1
ATOM 4028 N N . ASP A 1 543 ? 11.773 25.328 25.359 1 74 543 ASP A N 1
ATOM 4029 C CA . ASP A 1 543 ? 10.875 26.297 26 1 74 543 ASP A CA 1
ATOM 4030 C C . ASP A 1 543 ? 9.914 26.906 24.984 1 74 543 ASP A C 1
ATOM 4032 O O . ASP A 1 543 ? 9.094 27.75 25.328 1 74 543 ASP A O 1
ATOM 4036 N N . MET A 1 544 ? 10.008 26.422 23.828 1 80.19 544 MET A N 1
ATOM 4037 C CA . MET A 1 544 ? 9.125 26.938 22.781 1 80.19 544 MET A CA 1
ATOM 4038 C C . MET A 1 544 ? 7.781 26.219 22.797 1 80.19 544 MET A C 1
ATOM 4040 O O . MET A 1 544 ? 7.738 24.984 22.703 1 80.19 544 MET A O 1
ATOM 4044 N N . PRO A 1 545 ? 6.742 26.969 23.078 1 83.06 545 PRO A N 1
ATOM 4045 C CA . PRO A 1 545 ? 5.438 26.312 23 1 83.06 545 PRO A CA 1
ATOM 4046 C C . PRO A 1 545 ? 5.102 25.812 21.609 1 83.06 545 PRO A C 1
ATOM 4048 O O . PRO A 1 545 ? 5.352 26.516 20.625 1 83.06 545 PRO A O 1
ATOM 4051 N N . LEU A 1 546 ? 4.684 24.672 21.594 1 85.56 546 LEU A N 1
ATOM 4052 C CA . LEU A 1 546 ? 4.293 24.094 20.312 1 85.56 546 LEU A CA 1
ATOM 4053 C C . LEU A 1 546 ? 3.02 24.75 19.781 1 85.56 546 LEU A C 1
ATOM 4055 O O . LEU A 1 546 ? 2.137 25.109 20.562 1 85.56 546 LEU A O 1
ATOM 4059 N N . GLN A 1 547 ? 3.027 25.031 18.547 1 79.31 547 GLN A N 1
ATOM 4060 C CA . GLN A 1 547 ? 1.875 25.641 17.891 1 79.31 547 GLN A CA 1
ATOM 4061 C C . GLN A 1 547 ? 1.327 24.734 16.781 1 79.31 547 GLN A C 1
ATOM 4063 O O . GLN A 1 547 ? 2.033 23.859 16.281 1 79.31 547 GLN A O 1
ATOM 4068 N N . PHE A 1 548 ? 0.066 25 16.516 1 71.81 548 PHE A N 1
ATOM 4069 C CA . PHE A 1 548 ? -0.552 24.266 15.422 1 71.81 548 PHE A CA 1
ATOM 4070 C C . PHE A 1 548 ? 0.208 24.484 14.125 1 71.81 548 PHE A C 1
ATOM 4072 O O . PHE A 1 548 ? 0.612 25.609 13.82 1 71.81 548 PHE A O 1
ATOM 4079 N N . GLY A 1 549 ? 0.429 23.406 13.422 1 69.88 549 GLY A N 1
ATOM 4080 C CA . GLY A 1 549 ? 1.098 23.5 12.141 1 69.88 549 GLY A CA 1
ATOM 4081 C C . GLY A 1 549 ? 2.594 23.281 12.219 1 69.88 549 GLY A C 1
ATOM 4082 O O . GLY A 1 549 ? 3.275 23.203 11.195 1 69.88 549 GLY A O 1
ATOM 4083 N N . ASP A 1 550 ? 3.105 23.234 13.391 1 76.81 550 ASP A N 1
ATOM 4084 C CA . ASP A 1 550 ? 4.535 22.984 13.562 1 76.81 550 ASP A CA 1
ATOM 4085 C C . ASP A 1 550 ? 4.918 21.594 13.102 1 76.81 550 ASP A C 1
ATOM 4087 O O . ASP A 1 550 ? 4.164 20.641 13.297 1 76.81 550 ASP A O 1
ATOM 4091 N N . ALA A 1 551 ? 5.926 21.562 12.352 1 79.75 551 ALA A N 1
ATOM 4092 C CA . ALA A 1 551 ? 6.559 20.281 12.023 1 79.75 551 ALA A CA 1
ATOM 4093 C C . ALA A 1 551 ? 7.809 20.062 12.875 1 79.75 551 ALA A C 1
ATOM 4095 O O . ALA A 1 551 ? 8.625 20.969 13.039 1 79.75 551 ALA A O 1
ATOM 4096 N N . LEU A 1 552 ? 7.828 18.938 13.508 1 84.94 552 LEU A N 1
ATOM 4097 C CA . LEU A 1 552 ? 8.961 18.609 14.367 1 84.94 552 LEU A CA 1
ATOM 4098 C C . LEU A 1 552 ? 9.891 17.609 13.695 1 84.94 552 LEU A C 1
ATOM 4100 O O . LEU A 1 552 ? 9.43 16.609 13.141 1 84.94 552 LEU A O 1
ATOM 4104 N N . LEU A 1 553 ? 11.078 17.969 13.633 1 82.25 553 LEU A N 1
ATOM 4105 C CA . LEU A 1 553 ? 12.078 16.984 13.242 1 82.25 553 LEU A CA 1
ATOM 4106 C C . LEU A 1 553 ? 12.523 16.156 14.43 1 82.25 553 LEU A C 1
ATOM 4108 O O . LEU A 1 553 ? 13.156 16.656 15.352 1 82.25 553 LEU A O 1
ATOM 4112 N N . VAL A 1 554 ? 12.109 14.977 14.438 1 84.19 554 VAL A N 1
ATOM 4113 C CA . VAL A 1 554 ? 12.375 14.125 15.594 1 84.19 554 VAL A CA 1
ATOM 4114 C C . VAL A 1 554 ? 13.445 13.094 15.242 1 84.19 554 VAL A C 1
ATOM 4116 O O . VAL A 1 554 ? 13.539 12.656 14.094 1 84.19 554 VAL A O 1
ATOM 4119 N N . TYR A 1 555 ? 14.266 12.898 16.266 1 84.25 555 TYR A N 1
ATOM 4120 C CA . TYR A 1 555 ? 15.375 11.953 16.156 1 84.25 555 TYR A CA 1
ATOM 4121 C C . TYR A 1 555 ? 15.297 10.898 17.266 1 84.25 555 TYR A C 1
ATOM 4123 O O . TYR A 1 555 ? 15.109 11.234 18.438 1 84.25 555 TYR A O 1
ATOM 4131 N N . GLY A 1 556 ? 15.305 9.594 16.844 1 78.06 556 GLY A N 1
ATOM 4132 C CA . GLY A 1 556 ? 15.297 8.516 17.812 1 78.06 556 GLY A CA 1
ATOM 4133 C C . GLY A 1 556 ? 15.102 7.145 17.203 1 78.06 556 GLY A C 1
ATOM 4134 O O . GLY A 1 556 ? 15.242 6.984 15.984 1 78.06 556 GLY A O 1
ATOM 4135 N N . PRO A 1 557 ? 14.898 6.211 18.172 1 74.56 557 PRO A N 1
ATOM 4136 C CA . PRO A 1 557 ? 14.672 4.852 17.672 1 74.56 557 PRO A CA 1
ATOM 4137 C C . PRO A 1 557 ? 13.422 4.742 16.812 1 74.56 557 PRO A C 1
ATOM 4139 O O . PRO A 1 557 ? 12.383 5.324 17.125 1 74.56 557 PRO A O 1
ATOM 4142 N N . ARG A 1 558 ? 13.531 4.105 15.82 1 74.94 558 ARG A N 1
ATOM 4143 C CA . ARG A 1 558 ? 12.445 3.973 14.852 1 74.94 558 ARG A CA 1
ATOM 4144 C C . ARG A 1 558 ? 11.211 3.338 15.492 1 74.94 558 ARG A C 1
ATOM 4146 O O . ARG A 1 558 ? 10.086 3.631 15.094 1 74.94 558 ARG A O 1
ATOM 4153 N N . GLN A 1 559 ? 11.438 2.482 16.469 1 74.25 559 GLN A N 1
ATOM 4154 C CA . GLN A 1 559 ? 10.297 1.906 17.172 1 74.25 559 GLN A CA 1
ATOM 4155 C C . GLN A 1 559 ? 9.43 2.994 17.797 1 74.25 559 GLN A C 1
ATOM 4157 O O . GLN A 1 559 ? 8.203 2.914 17.766 1 74.25 559 GLN A O 1
ATOM 4162 N N . ASN A 1 560 ? 10.148 3.914 18.375 1 78.19 560 ASN A N 1
ATOM 4163 C CA . ASN A 1 560 ? 9.414 5.016 18.984 1 78.19 560 ASN A CA 1
ATOM 4164 C C . ASN A 1 560 ? 8.773 5.918 17.938 1 78.19 560 ASN A C 1
ATOM 4166 O O . ASN A 1 560 ? 7.73 6.527 18.188 1 78.19 560 ASN A O 1
ATOM 4170 N N . LEU A 1 561 ? 9.445 5.973 16.828 1 75.81 561 LEU A N 1
ATOM 4171 C CA . LEU A 1 561 ? 8.883 6.758 15.742 1 75.81 561 LEU A CA 1
ATOM 4172 C C . LEU A 1 561 ? 7.586 6.133 15.234 1 75.81 561 LEU A C 1
ATOM 4174 O O . LEU A 1 561 ? 6.629 6.844 14.906 1 75.81 561 LEU A O 1
ATOM 4178 N N . GLU A 1 562 ? 7.574 4.848 15.211 1 73.5 562 GLU A N 1
ATOM 4179 C CA . GLU A 1 562 ? 6.359 4.145 14.812 1 73.5 562 GLU A CA 1
ATOM 4180 C C . GLU A 1 562 ? 5.238 4.359 15.82 1 73.5 562 GLU A C 1
ATOM 4182 O O . GLU A 1 562 ? 4.07 4.477 15.445 1 73.5 562 GLU A O 1
ATOM 4187 N N . ALA A 1 563 ? 5.656 4.363 17.016 1 73.25 563 ALA A N 1
ATOM 4188 C CA . ALA A 1 563 ? 4.672 4.594 18.062 1 73.25 563 ALA A CA 1
ATOM 4189 C C . ALA A 1 563 ? 4.043 5.98 17.938 1 73.25 563 ALA A C 1
ATOM 4191 O O . ALA A 1 563 ? 2.842 6.145 18.156 1 73.25 563 ALA A O 1
ATOM 4192 N N . VAL A 1 564 ? 4.883 6.926 17.578 1 76.44 564 VAL A N 1
ATOM 4193 C CA . VAL A 1 564 ? 4.395 8.289 17.422 1 76.44 564 VAL A CA 1
ATOM 4194 C C . VAL A 1 564 ? 3.484 8.383 16.203 1 76.44 564 VAL A C 1
ATOM 4196 O O . VAL A 1 564 ? 2.539 9.172 16.188 1 76.44 564 VAL A O 1
ATOM 4199 N N . ALA A 1 565 ? 3.762 7.574 15.25 1 69.81 565 ALA A N 1
ATOM 4200 C CA . ALA A 1 565 ? 2.949 7.57 14.039 1 69.81 565 ALA A CA 1
ATOM 4201 C C . ALA A 1 565 ? 1.528 7.098 14.336 1 69.81 565 ALA A C 1
ATOM 4203 O O . ALA A 1 565 ? 0.584 7.477 13.641 1 69.81 565 ALA A O 1
ATOM 4204 N N . ARG A 1 566 ? 1.403 6.379 15.391 1 64.19 566 ARG A N 1
ATOM 4205 C CA . ARG A 1 566 ? 0.092 5.852 15.758 1 64.19 566 ARG A CA 1
ATOM 4206 C C . ARG A 1 566 ? -0.642 6.809 16.688 1 64.19 566 ARG A C 1
ATOM 4208 O O . ARG A 1 566 ? -1.848 6.676 16.906 1 64.19 566 ARG A O 1
ATOM 4215 N N . ASP A 1 567 ? 0.156 7.703 17.219 1 67.62 567 ASP A N 1
ATOM 4216 C CA . ASP A 1 567 ? -0.434 8.688 18.125 1 67.62 567 ASP A CA 1
ATOM 4217 C C . ASP A 1 567 ? -1.265 9.711 17.344 1 67.62 567 ASP A C 1
ATOM 4219 O O . ASP A 1 567 ? -0.827 10.219 16.312 1 67.62 567 ASP A O 1
ATOM 4223 N N . HIS A 1 568 ? -2.48 9.945 17.719 1 64.62 568 HIS A N 1
ATOM 4224 C CA . HIS A 1 568 ? -3.414 10.844 17.031 1 64.62 568 HIS A CA 1
ATOM 4225 C C . HIS A 1 568 ? -2.916 12.281 17.062 1 64.62 568 HIS A C 1
ATOM 4227 O O . HIS A 1 568 ? -3.377 13.117 16.281 1 64.62 568 HIS A O 1
ATOM 4233 N N . ASP A 1 569 ? -2.014 12.555 17.922 1 70.75 569 ASP A N 1
ATOM 4234 C CA . ASP A 1 569 ? -1.541 13.93 18.062 1 70.75 569 ASP A CA 1
ATOM 4235 C C . ASP A 1 569 ? -0.532 14.266 16.969 1 70.75 569 ASP A C 1
ATOM 4237 O O . ASP A 1 569 ? -0.27 15.438 16.688 1 70.75 569 ASP A O 1
ATOM 4241 N N . PHE A 1 570 ? -0.056 13.133 16.359 1 73.56 570 PHE A N 1
ATOM 4242 C CA . PHE A 1 570 ? 1.011 13.375 15.391 1 73.56 570 PHE A CA 1
ATOM 4243 C C . PHE A 1 570 ? 0.651 12.781 14.031 1 73.56 570 PHE A C 1
ATOM 4245 O O . PHE A 1 570 ? -0.146 11.844 13.953 1 73.56 570 PHE A O 1
ATOM 4252 N N . LEU A 1 571 ? 1.068 13.445 13.031 1 67.06 571 LEU A N 1
ATOM 4253 C CA . LEU A 1 571 ? 1.019 12.906 11.68 1 67.06 571 LEU A CA 1
ATOM 4254 C C . LEU A 1 571 ? 2.424 12.688 11.125 1 67.06 571 LEU A C 1
ATOM 4256 O O . LEU A 1 571 ? 3.207 13.633 11.016 1 67.06 571 LEU A O 1
ATOM 4260 N N . VAL A 1 572 ? 2.766 11.406 10.977 1 61.69 572 VAL A N 1
ATOM 4261 C CA . VAL A 1 572 ? 4.102 11.102 10.484 1 61.69 572 VAL A CA 1
ATOM 4262 C C . VAL A 1 572 ? 4.121 11.172 8.961 1 61.69 572 VAL A C 1
ATOM 4264 O O . VAL A 1 572 ? 3.314 10.516 8.289 1 61.69 572 VAL A O 1
ATOM 4267 N N . LEU A 1 573 ? 4.898 12.008 8.383 1 55 573 LEU A N 1
ATOM 4268 C CA . LEU A 1 573 ? 4.949 12.25 6.941 1 55 573 LEU A CA 1
ATOM 4269 C C . LEU A 1 573 ? 5.613 11.078 6.223 1 55 573 LEU A C 1
ATOM 4271 O O . LEU A 1 573 ? 5.234 10.742 5.098 1 55 573 LEU A O 1
ATOM 4275 N N . ASP A 1 574 ? 6.754 10.508 6.848 1 54.94 574 ASP A N 1
ATOM 4276 C CA . ASP A 1 574 ? 7.43 9.406 6.172 1 54.94 574 ASP A CA 1
ATOM 4277 C C . ASP A 1 574 ? 7.234 8.094 6.922 1 54.94 574 ASP A C 1
ATOM 4279 O O . ASP A 1 574 ? 7.969 7.793 7.867 1 54.94 574 ASP A O 1
ATOM 4283 N N . GLN A 1 575 ? 6.219 7.426 6.641 1 52.38 575 GLN A N 1
ATOM 4284 C CA . GLN A 1 575 ? 5.875 6.191 7.34 1 52.38 575 GLN A CA 1
ATOM 4285 C C . GLN A 1 575 ? 6.941 5.125 7.125 1 52.38 575 GLN A C 1
ATOM 4287 O O . GLN A 1 575 ? 7.184 4.293 8 1 52.38 575 GLN A O 1
ATOM 4292 N N . GLU A 1 576 ? 7.492 5.121 5.992 1 53.53 576 GLU A N 1
ATOM 4293 C CA . GLU A 1 576 ? 8.5 4.102 5.707 1 53.53 576 GLU A CA 1
ATOM 4294 C C . GLU A 1 576 ? 9.734 4.285 6.586 1 53.53 576 GLU A C 1
ATOM 4296 O O . GLU A 1 576 ? 10.352 3.307 7.008 1 53.53 576 GLU A O 1
ATOM 4301 N N . ALA A 1 577 ? 10.102 5.469 6.797 1 52.62 577 ALA A N 1
ATOM 4302 C CA . ALA A 1 577 ? 11.266 5.758 7.629 1 52.62 577 ALA A CA 1
ATOM 4303 C C . ALA A 1 577 ? 11.023 5.324 9.07 1 52.62 577 ALA A C 1
ATOM 4305 O O . ALA A 1 577 ? 11.977 5.031 9.805 1 52.62 577 ALA A O 1
ATOM 4306 N N . ALA A 1 578 ? 9.789 5.105 9.32 1 52.47 578 ALA A N 1
ATOM 4307 C CA . ALA A 1 578 ? 9.461 4.867 10.727 1 52.47 578 ALA A CA 1
ATOM 4308 C C . ALA A 1 578 ? 9.469 3.375 11.039 1 52.47 578 ALA A C 1
ATOM 4310 O O . ALA A 1 578 ? 9.445 2.982 12.211 1 52.47 578 ALA A O 1
ATOM 4311 N N . GLN A 1 579 ? 9.758 2.529 10.094 1 58.75 579 GLN A N 1
ATOM 4312 C CA . GLN A 1 579 ? 9.617 1.124 10.461 1 58.75 579 GLN A CA 1
ATOM 4313 C C . GLN A 1 579 ? 10.953 0.547 10.938 1 58.75 579 GLN A C 1
ATOM 4315 O O . GLN A 1 579 ? 11.945 0.577 10.211 1 58.75 579 GLN A O 1
ATOM 4320 N N . ALA A 1 580 ? 11.07 0.144 12.227 1 62.25 580 ALA A N 1
ATOM 4321 C CA . ALA A 1 580 ? 12.266 -0.423 12.852 1 62.25 580 ALA A CA 1
ATOM 4322 C C . ALA A 1 580 ? 12.445 -1.888 12.469 1 62.25 580 ALA A C 1
ATOM 4324 O O . ALA A 1 580 ? 11.469 -2.629 12.352 1 62.25 580 ALA A O 1
ATOM 4325 N N . PRO A 1 581 ? 13.781 -2.236 12.062 1 70.69 581 PRO A N 1
ATOM 4326 C CA . PRO A 1 581 ? 14.031 -3.658 11.812 1 70.69 581 PRO A CA 1
ATOM 4327 C C . PRO A 1 581 ? 13.906 -4.516 13.07 1 70.69 581 PRO A C 1
ATOM 4329 O O . PRO A 1 581 ? 14.125 -4.027 14.18 1 70.69 581 PRO A O 1
ATOM 4332 N N . ARG A 1 582 ? 13.367 -5.691 12.945 1 76.88 582 ARG A N 1
ATOM 4333 C CA . ARG A 1 582 ? 13.258 -6.66 14.031 1 76.88 582 ARG A CA 1
ATOM 4334 C C . ARG A 1 582 ? 14.586 -7.371 14.273 1 76.88 582 ARG A C 1
ATOM 4336 O O . ARG A 1 582 ? 14.742 -8.539 13.914 1 76.88 582 ARG A O 1
ATOM 4343 N N . LEU A 1 583 ? 15.562 -6.816 14.961 1 74.06 583 LEU A N 1
ATOM 4344 C CA . LEU A 1 583 ? 16.953 -7.262 15.102 1 74.06 583 LEU A CA 1
ATOM 4345 C C . LEU A 1 583 ? 17.031 -8.531 15.938 1 74.06 583 LEU A C 1
ATOM 4347 O O . LEU A 1 583 ? 17.938 -9.352 15.75 1 74.06 583 LEU A O 1
ATOM 4351 N N . HIS A 1 584 ? 16.156 -8.719 16.828 1 80.38 584 HIS A N 1
ATOM 4352 C CA . HIS A 1 584 ? 16.203 -9.883 17.703 1 80.38 584 HIS A CA 1
ATOM 4353 C C . HIS A 1 584 ? 15.914 -11.172 16.938 1 80.38 584 HIS A C 1
ATOM 4355 O O . HIS A 1 584 ? 16.281 -12.258 17.375 1 80.38 584 HIS A O 1
ATOM 4361 N N . LYS A 1 585 ? 15.336 -11.055 15.797 1 88.5 585 LYS A N 1
ATOM 4362 C CA . LYS A 1 585 ? 14.984 -12.234 15.008 1 88.5 585 LYS A CA 1
ATOM 4363 C C . LYS A 1 585 ? 15.969 -12.445 13.867 1 88.5 585 LYS A C 1
ATOM 4365 O O . LYS A 1 585 ? 15.773 -13.32 13.023 1 88.5 585 LYS A O 1
ATOM 4370 N N . ALA A 1 586 ? 17 -11.727 13.867 1 86.5 586 ALA A N 1
ATOM 4371 C CA . ALA A 1 586 ? 17.969 -11.789 12.773 1 86.5 586 ALA A CA 1
ATOM 4372 C C . ALA A 1 586 ? 18.625 -13.164 12.711 1 86.5 586 ALA A C 1
ATOM 4374 O O . ALA A 1 586 ? 18.703 -13.773 11.633 1 86.5 586 ALA A O 1
ATOM 4375 N N . PRO A 1 587 ? 19.109 -13.695 13.867 1 89.19 587 PRO A N 1
ATOM 4376 C CA . PRO A 1 587 ? 19.734 -15.016 13.773 1 89.19 587 PRO A CA 1
ATOM 4377 C C . PRO A 1 587 ? 18.766 -16.109 13.336 1 89.19 587 PRO A C 1
ATOM 4379 O O . PRO A 1 587 ? 19.156 -17.047 12.625 1 89.19 587 PRO A O 1
ATOM 4382 N N . LEU A 1 588 ? 17.609 -16 13.727 1 92.81 588 LEU A N 1
ATOM 4383 C CA . LEU A 1 588 ? 16.609 -16.984 13.32 1 92.81 588 LEU A CA 1
ATOM 4384 C C . LEU A 1 588 ? 16.344 -16.891 11.82 1 92.81 588 LEU A C 1
ATOM 4386 O O . LEU A 1 588 ? 16.188 -17.922 11.156 1 92.81 588 LEU A O 1
ATOM 4390 N N . ALA A 1 589 ? 16.25 -15.719 11.312 1 92.06 589 ALA A N 1
ATOM 4391 C CA . ALA A 1 589 ? 16.047 -15.539 9.875 1 92.06 589 ALA A CA 1
ATOM 4392 C C . ALA A 1 589 ? 17.234 -16.109 9.086 1 92.06 589 ALA A C 1
ATOM 4394 O O . ALA A 1 589 ? 17.031 -16.781 8.078 1 92.06 589 ALA A O 1
ATOM 4395 N N . ALA A 1 590 ? 18.391 -15.883 9.586 1 90.19 590 ALA A N 1
ATOM 4396 C CA . ALA A 1 590 ? 19.594 -16.406 8.945 1 90.19 590 ALA A CA 1
ATOM 4397 C C . ALA A 1 590 ? 19.625 -17.938 9 1 90.19 590 ALA A C 1
ATOM 4399 O O . ALA A 1 590 ? 20.031 -18.594 8.039 1 90.19 590 ALA A O 1
ATOM 4400 N N . LEU A 1 591 ? 19.203 -18.438 10.102 1 93.88 591 LEU A N 1
ATOM 4401 C CA . LEU A 1 591 ? 19.172 -19.891 10.266 1 93.88 591 LEU A CA 1
ATOM 4402 C C . LEU A 1 591 ? 18.188 -20.516 9.289 1 93.88 591 LEU A C 1
ATOM 4404 O O . LEU A 1 591 ? 18.469 -21.562 8.711 1 93.88 591 LEU A O 1
ATOM 4408 N N . ILE A 1 592 ? 17.031 -19.938 9.109 1 94.44 592 ILE A N 1
ATOM 4409 C CA . ILE A 1 592 ? 16.031 -20.469 8.188 1 94.44 592 ILE A CA 1
ATOM 4410 C C . ILE A 1 592 ? 16.578 -20.453 6.762 1 94.44 592 ILE A C 1
ATOM 4412 O O . ILE A 1 592 ? 16.469 -21.438 6.031 1 94.44 592 ILE A O 1
ATOM 4416 N N . MET A 1 593 ? 17.172 -19.344 6.422 1 90.69 593 MET A N 1
ATOM 4417 C CA . MET A 1 593 ? 17.766 -19.234 5.094 1 90.69 593 MET A CA 1
ATOM 4418 C C . MET A 1 593 ? 18.844 -20.297 4.902 1 90.69 593 MET A C 1
ATOM 4420 O O . MET A 1 593 ? 18.891 -20.969 3.873 1 90.69 593 MET A O 1
ATOM 4424 N N . ALA A 1 594 ? 19.688 -20.438 5.875 1 90.75 594 ALA A N 1
ATOM 4425 C CA . ALA A 1 594 ? 20.75 -21.438 5.816 1 90.75 594 ALA A CA 1
ATOM 4426 C C . ALA A 1 594 ? 20.188 -22.844 5.684 1 90.75 594 ALA A C 1
ATOM 4428 O O . ALA A 1 594 ? 20.734 -23.672 4.945 1 90.75 594 ALA A O 1
ATOM 4429 N N . THR A 1 595 ? 19.156 -23.125 6.379 1 93 595 THR A N 1
ATOM 4430 C CA . THR A 1 595 ? 18.547 -24.438 6.316 1 93 595 THR A CA 1
ATOM 4431 C C . THR A 1 595 ? 17.969 -24.703 4.93 1 93 595 THR A C 1
ATOM 4433 O O . THR A 1 595 ? 18.062 -25.812 4.406 1 93 595 THR A O 1
ATOM 4436 N N . VAL A 1 596 ? 17.297 -23.703 4.316 1 91.12 596 VAL A N 1
ATOM 4437 C CA . VAL A 1 596 ? 16.75 -23.828 2.977 1 91.12 596 VAL A CA 1
ATOM 4438 C C . VAL A 1 596 ? 17.859 -24.109 1.974 1 91.12 596 VAL A C 1
ATOM 4440 O O . VAL A 1 596 ? 17.766 -25.031 1.16 1 91.12 596 VAL A O 1
ATOM 4443 N N . LEU A 1 597 ? 18.922 -23.422 2.098 1 87.56 597 LEU A N 1
ATOM 4444 C CA . LEU A 1 597 ? 20.047 -23.562 1.182 1 87.56 597 LEU A CA 1
ATOM 4445 C C . LEU A 1 597 ? 20.75 -24.906 1.375 1 87.56 597 LEU A C 1
ATOM 4447 O O . LEU A 1 597 ? 21.078 -25.578 0.399 1 87.56 597 LEU A O 1
ATOM 4451 N N . LEU A 1 598 ? 20.953 -25.234 2.643 1 89.56 598 LEU A N 1
ATOM 4452 C CA . LEU A 1 598 ? 21.609 -26.5 2.945 1 89.56 598 LEU A CA 1
ATOM 4453 C C . LEU A 1 598 ? 20.781 -27.672 2.438 1 89.56 598 LEU A C 1
ATOM 4455 O O . LEU A 1 598 ? 21.328 -28.656 1.92 1 89.56 598 LEU A O 1
ATOM 4459 N N . SER A 1 599 ? 19.516 -27.562 2.598 1 89.06 599 SER A N 1
ATOM 4460 C CA . SER A 1 599 ? 18.641 -28.625 2.113 1 89.06 599 SER A CA 1
ATOM 4461 C C . SER A 1 599 ? 18.703 -28.75 0.596 1 89.06 599 SER A C 1
ATOM 4463 O O . SER A 1 599 ? 18.703 -29.859 0.055 1 89.06 599 SER A O 1
ATOM 4465 N N . ALA A 1 600 ? 18.766 -27.672 -0.074 1 82.12 600 ALA A N 1
ATOM 4466 C CA . ALA A 1 600 ? 18.828 -27.672 -1.533 1 82.12 600 ALA A CA 1
ATOM 4467 C C . ALA A 1 600 ? 20.172 -28.188 -2.02 1 82.12 600 ALA A C 1
ATOM 4469 O O . ALA A 1 600 ? 20.25 -28.906 -3.021 1 82.12 600 ALA A O 1
ATOM 4470 N N . ILE A 1 601 ? 21.297 -27.922 -1.3 1 83.44 601 ILE A N 1
ATOM 4471 C CA . ILE A 1 601 ? 22.656 -28.344 -1.661 1 83.44 601 ILE A CA 1
ATOM 4472 C C . ILE A 1 601 ? 22.797 -29.844 -1.464 1 83.44 601 ILE A C 1
ATOM 4474 O O . ILE A 1 601 ? 23.359 -30.547 -2.312 1 83.44 601 ILE A O 1
ATOM 4478 N N . LEU A 1 602 ? 22.188 -30.297 -0.399 1 86 602 LEU A N 1
ATOM 4479 C CA . LEU A 1 602 ? 22.312 -31.719 -0.084 1 86 602 LEU A CA 1
ATOM 4480 C C . LEU A 1 602 ? 21.328 -32.531 -0.906 1 86 602 LEU A C 1
ATOM 4482 O O . LEU A 1 602 ? 21.469 -33.75 -1.005 1 86 602 LEU A O 1
ATOM 4486 N N . GLY A 1 603 ? 20.391 -31.906 -1.537 1 80.25 603 GLY A N 1
ATOM 4487 C CA . GLY A 1 603 ? 19.453 -32.562 -2.408 1 80.25 603 GLY A CA 1
ATOM 4488 C C . GLY A 1 603 ? 18.375 -33.312 -1.648 1 80.25 603 GLY A C 1
ATOM 4489 O O . GLY A 1 603 ? 17.797 -34.281 -2.154 1 80.25 603 GLY A O 1
ATOM 4490 N N . PHE A 1 604 ? 18.062 -33 -0.433 1 83.44 604 PHE A N 1
ATOM 4491 C CA . PHE A 1 604 ? 17.047 -33.688 0.366 1 83.44 604 PHE A CA 1
ATOM 4492 C C . PHE A 1 604 ? 15.656 -33.375 -0.173 1 83.44 604 PHE A C 1
ATOM 4494 O O . PHE A 1 604 ? 14.82 -34.281 -0.256 1 83.44 604 PHE A O 1
ATOM 4501 N N . VAL A 1 605 ? 15.398 -32.188 -0.519 1 88.69 605 VAL A N 1
ATOM 4502 C CA . VAL A 1 605 ? 14.094 -31.734 -1 1 88.69 605 VAL A CA 1
ATOM 4503 C C . VAL A 1 605 ? 14.273 -30.75 -2.15 1 88.69 605 VAL A C 1
ATOM 4505 O O . VAL A 1 605 ? 15.273 -30.031 -2.201 1 88.69 605 VAL A O 1
ATOM 4508 N N . PRO A 1 606 ? 13.367 -30.875 -3.111 1 89.56 606 PRO A N 1
ATOM 4509 C CA . PRO A 1 606 ? 13.445 -29.859 -4.164 1 89.56 606 PRO A CA 1
ATOM 4510 C C . PRO A 1 606 ? 13.414 -28.422 -3.619 1 89.56 606 PRO A C 1
ATOM 4512 O O . PRO A 1 606 ? 12.758 -28.172 -2.609 1 89.56 606 PRO A O 1
ATOM 4515 N N . ILE A 1 607 ? 14.102 -27.609 -4.238 1 88.69 607 ILE A N 1
ATOM 4516 C CA . ILE A 1 607 ? 14.336 -26.25 -3.76 1 88.69 607 ILE A CA 1
ATOM 4517 C C . ILE A 1 607 ? 13.008 -25.516 -3.598 1 88.69 607 ILE A C 1
ATOM 4519 O O . ILE A 1 607 ? 12.844 -24.703 -2.682 1 88.69 607 ILE A O 1
ATOM 4523 N N . ALA A 1 608 ? 12.047 -25.766 -4.527 1 91.94 608 ALA A N 1
ATOM 4524 C CA . ALA A 1 608 ? 10.758 -25.094 -4.453 1 91.94 608 ALA A CA 1
ATOM 4525 C C . ALA A 1 608 ? 10.055 -25.391 -3.131 1 91.94 608 ALA A C 1
ATOM 4527 O O . ALA A 1 608 ? 9.508 -24.484 -2.494 1 91.94 608 ALA A O 1
ATOM 4528 N N . ILE A 1 609 ? 10.062 -26.594 -2.695 1 94.19 609 ILE A N 1
ATOM 4529 C CA . ILE A 1 609 ? 9.406 -27.016 -1.466 1 94.19 609 ILE A CA 1
ATOM 4530 C C . ILE A 1 609 ? 10.172 -26.5 -0.258 1 94.19 609 ILE A C 1
ATOM 4532 O O . ILE A 1 609 ? 9.578 -26.016 0.708 1 94.19 609 ILE A O 1
ATOM 4536 N N . ALA A 1 610 ? 11.508 -26.609 -0.344 1 93.81 610 ALA A N 1
ATOM 4537 C CA . ALA A 1 610 ? 12.336 -26.094 0.741 1 93.81 610 ALA A CA 1
ATOM 4538 C C . ALA A 1 610 ? 12.102 -24.594 0.939 1 93.81 610 ALA A C 1
ATOM 4540 O O . ALA A 1 610 ? 11.992 -24.125 2.072 1 93.81 610 ALA A O 1
ATOM 4541 N N . ALA A 1 611 ? 12.062 -23.922 -0.149 1 93.12 611 ALA A N 1
ATOM 4542 C CA . ALA A 1 611 ? 11.875 -22.484 -0.095 1 93.12 611 ALA A CA 1
ATOM 4543 C C . ALA A 1 611 ? 10.5 -22.125 0.467 1 93.12 611 ALA A C 1
ATOM 4545 O O . ALA A 1 611 ? 10.367 -21.188 1.258 1 93.12 611 ALA A O 1
ATOM 4546 N N . LEU A 1 612 ? 9.445 -22.844 0.052 1 94.88 612 LEU A N 1
ATOM 4547 C CA . LEU A 1 612 ? 8.102 -22.594 0.568 1 94.88 612 LEU A CA 1
ATOM 4548 C C . LEU A 1 612 ? 8.031 -22.875 2.066 1 94.88 612 LEU A C 1
ATOM 4550 O O . LEU A 1 612 ? 7.391 -22.125 2.811 1 94.88 612 LEU A O 1
ATOM 4554 N N . ALA A 1 613 ? 8.633 -23.938 2.471 1 95.31 613 ALA A N 1
ATOM 4555 C CA . ALA A 1 613 ? 8.695 -24.266 3.895 1 95.31 613 ALA A CA 1
ATOM 4556 C C . ALA A 1 613 ? 9.422 -23.172 4.668 1 95.31 613 ALA A C 1
ATOM 4558 O O . ALA A 1 613 ? 9.008 -22.797 5.773 1 95.31 613 ALA A O 1
ATOM 4559 N N . GLY A 1 614 ? 10.531 -22.719 4.109 1 95 614 GLY A N 1
ATOM 4560 C CA . GLY A 1 614 ? 11.258 -21.609 4.723 1 95 614 GLY A CA 1
ATOM 4561 C C . GLY A 1 614 ? 10.43 -20.344 4.844 1 95 614 GLY A C 1
ATOM 4562 O O . GLY A 1 614 ? 10.5 -19.656 5.859 1 95 614 GLY A O 1
ATOM 4563 N N . MET A 1 615 ? 9.688 -20.078 3.76 1 94.19 615 MET A N 1
ATOM 4564 C CA . MET A 1 615 ? 8.797 -18.922 3.77 1 94.19 615 MET A CA 1
ATOM 4565 C C . MET A 1 615 ? 7.789 -19.016 4.914 1 94.19 615 MET A C 1
ATOM 4567 O O . MET A 1 615 ? 7.574 -18.047 5.645 1 94.19 615 MET A O 1
ATOM 4571 N N . ALA A 1 616 ? 7.156 -20.188 5.055 1 94.94 616 ALA A N 1
ATOM 4572 C CA . ALA A 1 616 ? 6.199 -20.406 6.133 1 94.94 616 ALA A CA 1
ATOM 4573 C C . ALA A 1 616 ? 6.863 -20.266 7.5 1 94.94 616 ALA A C 1
ATOM 4575 O O . ALA A 1 616 ? 6.293 -19.672 8.414 1 94.94 616 ALA A O 1
ATOM 4576 N N . ALA A 1 617 ? 8.039 -20.75 7.598 1 95.62 617 ALA A N 1
ATOM 4577 C CA . ALA A 1 617 ? 8.781 -20.688 8.859 1 95.62 617 ALA A CA 1
ATOM 4578 C C . ALA A 1 617 ? 9.086 -19.234 9.227 1 95.62 617 ALA A C 1
ATOM 4580 O O . ALA A 1 617 ? 9.016 -18.859 10.406 1 95.62 617 ALA A O 1
ATOM 4581 N N . MET A 1 618 ? 9.477 -18.453 8.234 1 94.94 618 MET A N 1
ATOM 4582 C CA . MET A 1 618 ? 9.781 -17.047 8.469 1 94.94 618 MET A CA 1
ATOM 4583 C C . MET A 1 618 ? 8.578 -16.312 9.055 1 94.94 618 MET A C 1
ATOM 4585 O O . MET A 1 618 ? 8.734 -15.461 9.938 1 94.94 618 MET A O 1
ATOM 4589 N N . VAL A 1 619 ? 7.422 -16.672 8.633 1 92.31 619 VAL A N 1
ATOM 4590 C CA . VAL A 1 619 ? 6.203 -16 9.07 1 92.31 619 VAL A CA 1
ATOM 4591 C C . VAL A 1 619 ? 5.793 -16.531 10.445 1 92.31 619 VAL A C 1
ATOM 4593 O O . VAL A 1 619 ? 5.398 -15.75 11.32 1 92.31 619 VAL A O 1
ATOM 4596 N N . VAL A 1 620 ? 5.891 -17.812 10.68 1 93.62 620 VAL A N 1
ATOM 4597 C CA . VAL A 1 620 ? 5.473 -18.453 11.93 1 93.62 620 VAL A CA 1
ATOM 4598 C C . VAL A 1 620 ? 6.336 -17.922 13.078 1 93.62 620 VAL A C 1
ATOM 4600 O O . VAL A 1 620 ? 5.828 -17.672 14.172 1 93.62 620 VAL A O 1
ATOM 4603 N N . VAL A 1 621 ? 7.625 -17.719 12.789 1 93 621 VAL A N 1
ATOM 4604 C CA . VAL A 1 621 ? 8.539 -17.281 13.836 1 93 621 VAL A CA 1
ATOM 4605 C C . VAL A 1 621 ? 8.43 -15.773 14.031 1 93 621 VAL A C 1
ATOM 4607 O O . VAL A 1 621 ? 8.922 -15.234 15.023 1 93 621 VAL A O 1
ATOM 4610 N N . GLY A 1 622 ? 7.812 -15.109 13.148 1 90.25 622 GLY A N 1
ATOM 4611 C CA . GLY A 1 622 ? 7.523 -13.695 13.336 1 90.25 622 GLY A CA 1
ATOM 4612 C C . GLY A 1 622 ? 8.57 -12.781 12.711 1 90.25 622 GLY A C 1
ATOM 4613 O O . GLY A 1 622 ? 8.734 -11.641 13.141 1 90.25 622 GLY A O 1
ATOM 4614 N N . CYS A 1 623 ? 9.352 -13.32 11.82 1 89.06 623 CYS A N 1
ATOM 4615 C CA . CYS A 1 623 ? 10.305 -12.461 11.125 1 89.06 623 CYS A CA 1
ATOM 4616 C C . CYS A 1 623 ? 9.586 -11.477 10.219 1 89.06 623 CYS A C 1
ATOM 4618 O O . CYS A 1 623 ? 10.055 -10.359 10.008 1 89.06 623 CYS A O 1
ATOM 4620 N N . LEU A 1 624 ? 8.547 -12.008 9.633 1 88.38 624 LEU A N 1
ATOM 4621 C CA . LEU A 1 624 ? 7.688 -11.211 8.758 1 88.38 624 LEU A CA 1
ATOM 4622 C C . LEU A 1 624 ? 6.215 -11.523 9.008 1 88.38 624 LEU A C 1
ATOM 4624 O O . LEU A 1 624 ? 5.883 -12.617 9.477 1 88.38 624 LEU A O 1
ATOM 4628 N N . THR A 1 625 ? 5.445 -10.516 8.805 1 87.12 625 THR A N 1
ATOM 4629 C CA . THR A 1 625 ? 4.012 -10.789 8.75 1 87.12 625 THR A CA 1
ATOM 4630 C C . THR A 1 625 ? 3.596 -11.227 7.348 1 87.12 625 THR A C 1
ATOM 4632 O O . THR A 1 625 ? 4.344 -11.039 6.383 1 87.12 625 THR A O 1
ATOM 4635 N N . MET A 1 626 ? 2.504 -11.898 7.227 1 87.94 626 MET A N 1
ATOM 4636 C CA . MET A 1 626 ? 2.059 -12.367 5.918 1 87.94 626 MET A CA 1
ATOM 4637 C C . MET A 1 626 ? 1.783 -11.188 4.988 1 87.94 626 MET A C 1
ATOM 4639 O O . MET A 1 626 ? 2.004 -11.281 3.777 1 87.94 626 MET A O 1
ATOM 4643 N N . GLU A 1 627 ? 1.336 -10.141 5.508 1 85.81 627 GLU A N 1
ATOM 4644 C CA . GLU A 1 627 ? 1.112 -8.945 4.695 1 85.81 627 GLU A CA 1
ATOM 4645 C C . GLU A 1 627 ? 2.424 -8.406 4.129 1 85.81 627 GLU A C 1
ATOM 4647 O O . GLU A 1 627 ? 2.5 -8.047 2.953 1 85.81 627 GLU A O 1
ATOM 4652 N N . GLU A 1 628 ? 3.4 -8.367 5.023 1 85.31 628 GLU A N 1
ATOM 4653 C CA . GLU A 1 628 ? 4.727 -7.945 4.582 1 85.31 628 GLU A CA 1
ATOM 4654 C C . GLU A 1 628 ? 5.289 -8.898 3.529 1 85.31 628 GLU A C 1
ATOM 4656 O O . GLU A 1 628 ? 5.953 -8.461 2.586 1 85.31 628 GLU A O 1
ATOM 4661 N N . ALA A 1 629 ? 4.984 -10.133 3.701 1 90.88 629 ALA A N 1
ATOM 4662 C CA . ALA A 1 629 ? 5.449 -11.141 2.752 1 90.88 629 ALA A CA 1
ATOM 4663 C C . ALA A 1 629 ? 4.871 -10.898 1.362 1 90.88 629 ALA A C 1
ATOM 4665 O O . ALA A 1 629 ? 5.605 -10.875 0.372 1 90.88 629 ALA A O 1
ATOM 4666 N N . TYR A 1 630 ? 3.645 -10.688 1.254 1 90.06 630 TYR A N 1
ATOM 4667 C CA . TYR A 1 630 ? 2.998 -10.477 -0.036 1 90.06 630 TYR A CA 1
ATOM 4668 C C . TYR A 1 630 ? 3.49 -9.188 -0.688 1 90.06 630 TYR A C 1
ATOM 4670 O O . TYR A 1 630 ? 3.641 -9.125 -1.909 1 90.06 630 TYR A O 1
ATOM 4678 N N . HIS A 1 631 ? 3.748 -8.188 0.157 1 86.06 631 HIS A N 1
ATOM 4679 C CA . HIS A 1 631 ? 4.211 -6.91 -0.367 1 86.06 631 HIS A CA 1
ATOM 4680 C C . HIS A 1 631 ? 5.645 -7.008 -0.874 1 86.06 631 HIS A C 1
ATOM 4682 O O . HIS A 1 631 ? 6.074 -6.195 -1.697 1 86.06 631 HIS A O 1
ATOM 4688 N N . SER A 1 632 ? 6.312 -7.961 -0.353 1 86.19 632 SER A N 1
ATOM 4689 C CA . SER A 1 632 ? 7.707 -8.117 -0.744 1 86.19 632 SER A CA 1
ATOM 4690 C C . SER A 1 632 ? 7.828 -8.836 -2.084 1 86.19 632 SER A C 1
ATOM 4692 O O . SER A 1 632 ? 8.883 -8.797 -2.725 1 86.19 632 SER A O 1
ATOM 4694 N N . ILE A 1 633 ? 6.816 -9.438 -2.525 1 90.5 633 ILE A N 1
ATOM 4695 C CA . ILE A 1 633 ? 6.84 -10.18 -3.779 1 90.5 633 ILE A CA 1
ATOM 4696 C C . ILE A 1 633 ? 6.66 -9.219 -4.953 1 90.5 633 ILE A C 1
ATOM 4698 O O . ILE A 1 633 ? 5.766 -8.375 -4.938 1 90.5 633 ILE A O 1
ATOM 4702 N N . GLU A 1 634 ? 7.594 -9.305 -5.848 1 87.5 634 GLU A N 1
ATOM 4703 C CA . GLU A 1 634 ? 7.406 -8.578 -7.098 1 87.5 634 GLU A CA 1
ATOM 4704 C C . GLU A 1 634 ? 6.469 -9.328 -8.039 1 87.5 634 GLU A C 1
ATOM 4706 O O . GLU A 1 634 ? 6.926 -10.039 -8.938 1 87.5 634 GLU A O 1
ATOM 4711 N N . TRP A 1 635 ? 5.285 -9.078 -7.914 1 90.06 635 TRP A N 1
ATOM 4712 C CA . TRP A 1 635 ? 4.254 -9.82 -8.633 1 90.06 635 TRP A CA 1
ATOM 4713 C C . TRP A 1 635 ? 4.418 -9.656 -10.141 1 90.06 635 TRP A C 1
ATOM 4715 O O . TRP A 1 635 ? 4.074 -10.562 -10.906 1 90.06 635 TRP A O 1
ATOM 4725 N N . LYS A 1 636 ? 4.977 -8.562 -10.609 1 88.81 636 LYS A N 1
ATOM 4726 C CA . LYS A 1 636 ? 5.211 -8.344 -12.039 1 88.81 636 LYS A CA 1
ATOM 4727 C C . LYS A 1 636 ? 6.117 -9.43 -12.617 1 88.81 636 LYS A C 1
ATOM 4729 O O . LYS A 1 636 ? 5.863 -9.938 -13.711 1 88.81 636 LYS A O 1
ATOM 4734 N N . VAL A 1 637 ? 7.098 -9.758 -11.852 1 87 637 VAL A N 1
ATOM 4735 C CA . VAL A 1 637 ? 8.055 -10.773 -12.297 1 87 637 VAL A CA 1
ATOM 4736 C C . VAL A 1 637 ? 7.387 -12.148 -12.297 1 87 637 VAL A C 1
ATOM 4738 O O . VAL A 1 637 ? 7.559 -12.922 -13.242 1 87 637 VAL A O 1
ATOM 4741 N N . ILE A 1 638 ? 6.605 -12.461 -11.289 1 92.31 638 ILE A N 1
ATOM 4742 C CA . ILE A 1 638 ? 5.949 -13.75 -11.141 1 92.31 638 ILE A CA 1
ATOM 4743 C C . ILE A 1 638 ? 4.984 -13.977 -12.305 1 92.31 638 ILE A C 1
ATOM 4745 O O . ILE A 1 638 ? 5.027 -15.023 -12.961 1 92.31 638 ILE A O 1
ATOM 4749 N N . PHE A 1 639 ? 4.168 -13.008 -12.586 1 93.75 639 PHE A N 1
ATOM 4750 C CA . PHE A 1 639 ? 3.166 -13.148 -13.641 1 93.75 639 PHE A CA 1
ATOM 4751 C C . PHE A 1 639 ? 3.824 -13.148 -15.016 1 93.75 639 PHE A C 1
ATOM 4753 O O . PHE A 1 639 ? 3.35 -13.82 -15.938 1 93.75 639 PHE A O 1
ATOM 4760 N N . LEU A 1 640 ? 4.898 -12.438 -15.148 1 91.31 640 LEU A N 1
ATOM 4761 C CA . LEU A 1 640 ? 5.633 -12.445 -16.406 1 91.31 640 LEU A CA 1
ATOM 4762 C C . LEU A 1 640 ? 6.195 -13.836 -16.703 1 91.31 640 LEU A C 1
ATOM 4764 O O . LEU A 1 640 ? 6 -14.375 -17.797 1 91.31 640 LEU A O 1
ATOM 4768 N N . ILE A 1 641 ? 6.836 -14.422 -15.688 1 91.31 641 ILE A N 1
ATOM 4769 C CA . ILE A 1 641 ? 7.449 -15.734 -15.859 1 91.31 641 ILE A CA 1
ATOM 4770 C C . ILE A 1 641 ? 6.363 -16.781 -16.109 1 91.31 641 ILE A C 1
ATOM 4772 O O . ILE A 1 641 ? 6.445 -17.547 -17.078 1 91.31 641 ILE A O 1
ATOM 4776 N N . ALA A 1 642 ? 5.348 -16.734 -15.273 1 93.81 642 ALA A N 1
ATOM 4777 C CA . ALA A 1 642 ? 4.258 -17.703 -15.391 1 93.81 642 ALA A CA 1
ATOM 4778 C C . ALA A 1 642 ? 3.562 -17.578 -16.75 1 93.81 642 ALA A C 1
ATOM 4780 O O . ALA A 1 642 ? 3.15 -18.578 -17.328 1 93.81 642 ALA A O 1
ATOM 4781 N N . GLY A 1 643 ? 3.432 -16.406 -17.281 1 93.5 643 GLY A N 1
ATOM 4782 C C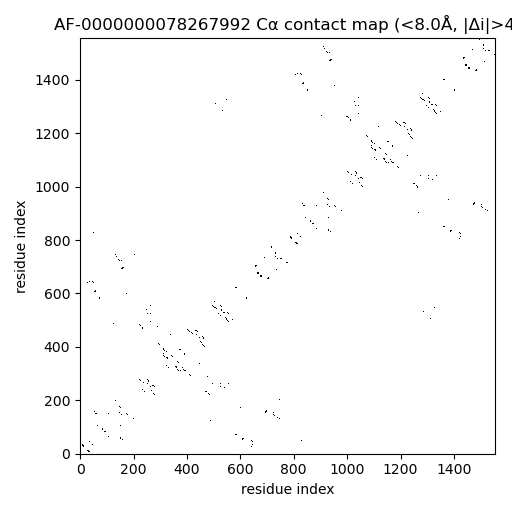A . GLY A 1 643 ? 2.758 -16.156 -18.547 1 93.5 643 GLY A CA 1
ATOM 4783 C C . GLY A 1 643 ? 3.609 -16.5 -19.75 1 93.5 643 GLY A C 1
ATOM 4784 O O . GLY A 1 643 ? 3.084 -16.844 -20.812 1 93.5 643 GLY A O 1
ATOM 4785 N N . MET A 1 644 ? 4.902 -16.5 -19.578 1 92 644 MET A N 1
ATOM 4786 C CA . MET A 1 644 ? 5.793 -16.719 -20.703 1 92 644 MET A CA 1
ATOM 4787 C C . MET A 1 644 ? 6.203 -18.172 -20.828 1 92 644 MET A C 1
ATOM 4789 O O . MET A 1 644 ? 6.602 -18.641 -21.891 1 92 644 MET A O 1
ATOM 4793 N N . LEU A 1 645 ? 6.129 -18.938 -19.766 1 91.69 645 LEU A N 1
ATOM 4794 C CA . LEU A 1 645 ? 6.582 -20.328 -19.766 1 91.69 645 LEU A CA 1
ATOM 4795 C C . LEU A 1 645 ? 5.828 -21.141 -20.797 1 91.69 645 LEU A C 1
ATOM 4797 O O . LEU A 1 645 ? 6.43 -21.938 -21.531 1 91.69 645 LEU A O 1
ATOM 4801 N N . PRO A 1 646 ? 4.496 -20.953 -20.984 1 93.31 646 PRO A N 1
ATOM 4802 C CA . PRO A 1 646 ? 3.801 -21.703 -22.031 1 93.31 646 PRO A CA 1
ATOM 4803 C C . PRO A 1 646 ? 4.309 -21.359 -23.422 1 93.31 646 PRO A C 1
ATOM 4805 O O . PRO A 1 646 ? 4.164 -22.172 -24.344 1 93.31 646 PRO A O 1
ATOM 4808 N N . LEU A 1 647 ? 4.863 -20.172 -23.578 1 91.94 647 LEU A N 1
ATOM 4809 C CA . LEU A 1 647 ? 5.449 -19.812 -24.875 1 91.94 647 LEU A CA 1
ATOM 4810 C C . LEU A 1 647 ? 6.609 -20.734 -25.219 1 91.94 647 LEU A C 1
ATOM 4812 O O . LEU A 1 647 ? 6.781 -21.109 -26.375 1 91.94 647 LEU A O 1
ATOM 4816 N N . GLY A 1 648 ? 7.422 -21.062 -24.234 1 87.56 648 GLY A N 1
ATOM 4817 C CA . GLY A 1 648 ? 8.484 -22.047 -24.438 1 87.56 648 GLY A CA 1
ATOM 4818 C C . GLY A 1 648 ? 7.973 -23.391 -24.922 1 87.56 648 GLY A C 1
ATOM 4819 O O . GLY A 1 648 ? 8.555 -24 -25.812 1 87.56 648 GLY A O 1
ATOM 4820 N N . LEU A 1 649 ? 6.879 -23.797 -24.344 1 88.19 649 LEU A N 1
ATOM 4821 C CA . LEU A 1 649 ? 6.258 -25.062 -24.719 1 88.19 649 LEU A CA 1
ATOM 4822 C C . LEU A 1 649 ? 5.715 -25 -26.156 1 88.19 649 LEU A C 1
ATOM 4824 O O . LEU A 1 649 ? 5.832 -25.953 -26.906 1 88.19 649 LEU A O 1
ATOM 4828 N N . ALA A 1 650 ? 5.148 -23.844 -26.484 1 92.69 650 ALA A N 1
ATOM 4829 C CA . ALA A 1 650 ? 4.602 -23.656 -27.828 1 92.69 650 ALA A CA 1
ATOM 4830 C C . ALA A 1 650 ? 5.703 -23.672 -28.875 1 92.69 650 ALA A C 1
ATOM 4832 O O . ALA A 1 650 ? 5.527 -24.219 -29.969 1 92.69 650 ALA A O 1
ATOM 4833 N N . ILE A 1 651 ? 6.812 -23.109 -28.578 1 89.56 651 ILE A N 1
ATOM 4834 C CA . ILE A 1 651 ? 7.953 -23.062 -29.484 1 89.56 651 ILE A CA 1
ATOM 4835 C C . ILE A 1 651 ? 8.477 -24.484 -29.719 1 89.56 651 ILE A C 1
ATOM 4837 O O . ILE A 1 651 ? 8.805 -24.844 -30.859 1 89.56 651 ILE A O 1
ATOM 4841 N N . GLU A 1 652 ? 8.469 -25.266 -28.719 1 85.88 652 GLU A N 1
ATOM 4842 C CA . GLU A 1 652 ? 8.914 -26.656 -28.828 1 85.88 652 GLU A CA 1
ATOM 4843 C C . GLU A 1 652 ? 7.922 -27.484 -29.625 1 85.88 652 GLU A C 1
ATOM 4845 O O . GLU A 1 652 ? 8.32 -28.266 -30.5 1 85.88 652 GLU A O 1
ATOM 4850 N N . ASN A 1 653 ? 6.633 -27.25 -29.391 1 87 653 ASN A N 1
ATOM 4851 C CA . ASN A 1 653 ? 5.582 -28.062 -30 1 87 653 ASN A CA 1
ATOM 4852 C C . ASN A 1 653 ? 5.434 -27.75 -31.484 1 87 653 ASN A C 1
ATOM 4854 O O . ASN A 1 653 ? 5.066 -28.625 -32.281 1 87 653 ASN A O 1
ATOM 4858 N N . THR A 1 654 ? 5.695 -26.531 -31.891 1 89.94 654 THR A N 1
ATOM 4859 C CA . THR A 1 654 ? 5.469 -26.109 -33.281 1 89.94 654 THR A CA 1
ATOM 4860 C C . THR A 1 654 ? 6.715 -26.359 -34.125 1 89.94 654 THR A C 1
ATOM 4862 O O . THR A 1 654 ? 6.66 -26.266 -35.344 1 89.94 654 THR A O 1
ATOM 4865 N N . GLY A 1 655 ? 7.855 -26.625 -33.438 1 85.69 655 GLY A N 1
ATOM 4866 C CA . GLY A 1 655 ? 9.094 -26.812 -34.156 1 85.69 655 GLY A CA 1
ATOM 4867 C C . GLY A 1 655 ? 9.867 -25.531 -34.406 1 85.69 655 GLY A C 1
ATOM 4868 O O . GLY A 1 655 ? 10.906 -25.531 -35.062 1 85.69 655 GLY A O 1
ATOM 4869 N N . ALA A 1 656 ? 9.336 -24.484 -33.906 1 86.94 656 ALA A N 1
ATOM 4870 C CA . ALA A 1 656 ? 10.023 -23.203 -34.031 1 86.94 656 ALA A CA 1
ATOM 4871 C C . ALA A 1 656 ? 11.406 -23.266 -33.375 1 86.94 656 ALA A C 1
ATOM 4873 O O . ALA A 1 656 ? 12.32 -22.547 -33.812 1 86.94 656 ALA A O 1
ATOM 4874 N N . ALA A 1 657 ? 11.523 -24.078 -32.438 1 85.25 657 ALA A N 1
ATOM 4875 C CA . ALA A 1 657 ? 12.82 -24.25 -31.781 1 85.25 657 ALA A CA 1
ATOM 4876 C C . ALA A 1 657 ? 13.875 -24.734 -32.75 1 85.25 657 ALA A C 1
ATOM 4878 O O . ALA A 1 657 ? 15.023 -24.281 -32.719 1 85.25 657 ALA A O 1
ATOM 4879 N N . ARG A 1 658 ? 13.508 -25.594 -33.562 1 84.06 658 ARG A N 1
ATOM 4880 C CA . ARG A 1 658 ? 14.414 -26.125 -34.562 1 84.06 658 ARG A CA 1
ATOM 4881 C C . ARG A 1 658 ? 14.805 -25.062 -35.594 1 84.06 658 ARG A C 1
ATOM 4883 O O . ARG A 1 658 ? 15.953 -25 -36.031 1 84.06 658 ARG A O 1
ATOM 4890 N N . MET A 1 659 ? 13.836 -24.25 -35.906 1 84.81 659 MET A N 1
ATOM 4891 C CA . MET A 1 659 ? 14.125 -23.141 -36.812 1 84.81 659 MET A CA 1
ATOM 4892 C C . MET A 1 659 ? 15.148 -22.188 -36.219 1 84.81 659 MET A C 1
ATOM 4894 O O . MET A 1 659 ? 16.047 -21.719 -36.938 1 84.81 659 MET A O 1
ATOM 4898 N N . GLY A 1 660 ? 14.961 -21.859 -35 1 84.88 660 GLY A N 1
ATOM 4899 C CA . GLY A 1 660 ? 15.922 -21 -34.312 1 84.88 660 GLY A CA 1
ATOM 4900 C C . GLY A 1 660 ? 17.312 -21.609 -34.219 1 84.88 660 GLY A C 1
ATOM 4901 O O . GLY A 1 660 ? 18.312 -20.906 -34.438 1 84.88 660 GLY A O 1
ATOM 4902 N N . ALA A 1 661 ? 17.297 -22.875 -33.969 1 83.94 661 ALA A N 1
ATOM 4903 C CA . ALA A 1 661 ? 18.562 -23.594 -33.906 1 83.94 661 ALA A CA 1
ATOM 4904 C C . ALA A 1 661 ? 19.266 -23.578 -35.25 1 83.94 661 ALA A C 1
ATOM 4906 O O . ALA A 1 661 ? 20.484 -23.359 -35.312 1 83.94 661 ALA A O 1
ATOM 4907 N N . GLU A 1 662 ? 18.516 -23.75 -36.25 1 85.56 662 GLU A N 1
ATOM 4908 C CA . GLU A 1 662 ? 19.062 -23.75 -37.625 1 85.56 662 GLU A CA 1
ATOM 4909 C C . GLU A 1 662 ? 19.578 -22.375 -38 1 85.56 662 GLU A C 1
ATOM 4911 O O . GLU A 1 662 ? 20.609 -22.25 -38.688 1 85.56 662 GLU A O 1
ATOM 4916 N N . ALA A 1 663 ? 18.828 -21.406 -37.531 1 85.12 663 ALA A N 1
ATOM 4917 C CA . ALA A 1 663 ? 19.281 -20.047 -37.812 1 85.12 663 ALA A CA 1
ATOM 4918 C C . ALA A 1 663 ? 20.609 -19.75 -37.125 1 85.12 663 ALA A C 1
ATOM 4920 O O . ALA A 1 663 ? 21.484 -19.109 -37.688 1 85.12 663 ALA A O 1
ATOM 4921 N N . LEU A 1 664 ? 20.719 -20.219 -35.938 1 83.19 664 LEU A N 1
ATOM 4922 C CA . LEU A 1 664 ? 21.953 -20.031 -35.188 1 83.19 664 LEU A CA 1
ATOM 4923 C C . LEU A 1 664 ? 23.109 -20.797 -35.812 1 83.19 664 LEU A C 1
ATOM 4925 O O . LEU A 1 664 ? 24.219 -20.281 -35.906 1 83.19 664 LEU A O 1
ATOM 4929 N N . ILE A 1 665 ? 22.812 -21.969 -36.25 1 80.69 665 ILE A N 1
ATOM 4930 C CA . ILE A 1 665 ? 23.812 -22.812 -36.938 1 80.69 665 ILE A CA 1
ATOM 4931 C C . ILE A 1 665 ? 24.234 -22.172 -38.25 1 80.69 665 ILE A C 1
ATOM 4933 O O . ILE A 1 665 ? 25.422 -22.188 -38.594 1 80.69 665 ILE A O 1
ATOM 4937 N N . GLY A 1 666 ? 23.188 -21.641 -38.906 1 81.88 666 GLY A N 1
ATOM 4938 C CA . GLY A 1 666 ? 23.5 -20.969 -40.156 1 81.88 666 GLY A CA 1
ATOM 4939 C C . GLY A 1 666 ? 24.406 -19.766 -39.969 1 81.88 666 GLY A C 1
ATOM 4940 O O . GLY A 1 666 ? 25.219 -19.469 -40.844 1 81.88 666 GLY A O 1
ATOM 4941 N N . MET A 1 667 ? 24.281 -19.094 -38.875 1 82 667 MET A N 1
ATOM 4942 C CA . MET A 1 667 ? 25.094 -17.906 -38.594 1 82 667 MET A CA 1
ATOM 4943 C C . MET A 1 667 ? 26.516 -18.297 -38.25 1 82 667 MET A C 1
ATOM 4945 O O . MET A 1 667 ? 27.469 -17.609 -38.625 1 82 667 MET A O 1
ATOM 4949 N N . VAL A 1 668 ? 26.734 -19.406 -37.5 1 82.31 668 VAL A N 1
ATOM 4950 C CA . VAL A 1 668 ? 28.047 -19.75 -36.969 1 82.31 668 VAL A CA 1
ATOM 4951 C C . VAL A 1 668 ? 28.703 -20.812 -37.844 1 82.31 668 VAL A C 1
ATOM 4953 O O . VAL A 1 668 ? 29.922 -20.844 -38 1 82.31 668 VAL A O 1
ATOM 4956 N N . GLY A 1 669 ? 27.953 -21.5 -38.594 1 68.69 669 GLY A N 1
ATOM 4957 C CA . GLY A 1 669 ? 28.453 -22.531 -39.469 1 68.69 669 GLY A CA 1
ATOM 4958 C C . GLY A 1 669 ? 29.234 -23.609 -38.75 1 68.69 669 GLY A C 1
ATOM 4959 O O . GLY A 1 669 ? 28.781 -24.109 -37.719 1 68.69 669 GLY A O 1
ATOM 4960 N N . ASP A 1 670 ? 30.438 -23.938 -39.219 1 71.31 670 ASP A N 1
ATOM 4961 C CA . ASP A 1 670 ? 31.297 -25 -38.688 1 71.31 670 ASP A CA 1
ATOM 4962 C C . ASP A 1 670 ? 32.406 -24.422 -37.812 1 71.31 670 ASP A C 1
ATOM 4964 O O . ASP A 1 670 ? 33.469 -25.047 -37.688 1 71.31 670 ASP A O 1
ATOM 4968 N N . LEU A 1 671 ? 32.281 -23.234 -37.25 1 79.81 671 LEU A N 1
ATOM 4969 C CA . LEU A 1 671 ? 33.375 -22.531 -36.594 1 79.81 671 LEU A CA 1
ATOM 4970 C C . LEU A 1 671 ? 33.656 -23.094 -35.219 1 79.81 671 LEU A C 1
ATOM 4972 O O . LEU A 1 671 ? 34.656 -22.781 -34.594 1 79.81 671 LEU A O 1
ATOM 4976 N N . GLY A 1 672 ? 32.781 -24.094 -34.719 1 81.62 672 GLY A N 1
ATOM 4977 C CA . GLY A 1 672 ? 33.062 -24.75 -33.438 1 81.62 672 GLY A CA 1
ATOM 4978 C C . GLY A 1 672 ? 32.188 -24.266 -32.312 1 81.62 672 GLY A C 1
ATOM 4979 O O . GLY A 1 672 ? 31.391 -23.344 -32.5 1 81.62 672 GLY A O 1
ATOM 4980 N N . PRO A 1 673 ? 32.312 -24.859 -31.203 1 85.88 673 PRO A N 1
ATOM 4981 C CA . PRO A 1 673 ? 31.438 -24.594 -30.062 1 85.88 673 PRO A CA 1
ATOM 4982 C C . PRO A 1 673 ? 31.641 -23.188 -29.484 1 85.88 673 PRO A C 1
ATOM 4984 O O . PRO A 1 673 ? 30.703 -22.578 -29 1 85.88 673 PRO A O 1
ATOM 4987 N N . ARG A 1 674 ? 32.781 -22.609 -29.531 1 90.5 674 ARG A N 1
ATOM 4988 C CA . ARG A 1 674 ? 33.062 -21.297 -28.984 1 90.5 674 ARG A CA 1
ATOM 4989 C C . ARG A 1 674 ? 32.312 -20.203 -29.734 1 90.5 674 ARG A C 1
ATOM 4991 O O . ARG A 1 674 ? 31.859 -19.234 -29.141 1 90.5 674 ARG A O 1
ATOM 4998 N N . TRP A 1 675 ? 32.188 -20.375 -30.938 1 90.56 675 TRP A N 1
ATOM 4999 C CA . TRP A 1 675 ? 31.516 -19.375 -31.75 1 90.56 675 TRP A CA 1
ATOM 5000 C C . TRP A 1 675 ? 30 -19.453 -31.547 1 90.56 675 TRP A C 1
ATOM 5002 O O . TRP A 1 675 ? 29.297 -18.438 -31.641 1 90.56 675 TRP A O 1
ATOM 5012 N N . VAL A 1 676 ? 29.516 -20.703 -31.297 1 91.25 676 VAL A N 1
ATOM 5013 C CA . VAL A 1 676 ? 28.094 -20.859 -30.969 1 91.25 676 VAL A CA 1
ATOM 5014 C C . VAL A 1 676 ? 27.797 -20.125 -29.656 1 91.25 676 VAL A C 1
ATOM 5016 O O . VAL A 1 676 ? 26.781 -19.438 -29.547 1 91.25 676 VAL A O 1
ATOM 5019 N N . VAL A 1 677 ? 28.688 -20.312 -28.703 1 93.75 677 VAL A N 1
ATOM 5020 C CA . VAL A 1 677 ? 28.547 -19.641 -27.406 1 93.75 677 VAL A CA 1
ATOM 5021 C C . VAL A 1 677 ? 28.578 -18.125 -27.609 1 93.75 677 VAL A C 1
ATOM 5023 O O . VAL A 1 677 ? 27.766 -17.406 -27.031 1 93.75 677 VAL A O 1
ATOM 5026 N N . ALA A 1 678 ? 29.453 -17.656 -28.453 1 94.12 678 ALA A N 1
ATOM 5027 C CA . ALA A 1 678 ? 29.578 -16.219 -28.719 1 94.12 678 ALA A CA 1
ATOM 5028 C C . ALA A 1 678 ? 28.312 -15.664 -29.375 1 94.12 678 ALA A C 1
ATOM 5030 O O . ALA A 1 678 ? 27.844 -14.586 -29.016 1 94.12 678 ALA A O 1
ATOM 5031 N N . ALA A 1 679 ? 27.859 -16.375 -30.344 1 93 679 ALA A N 1
ATOM 5032 C CA . ALA A 1 679 ? 26.656 -15.93 -31.062 1 93 679 ALA A CA 1
ATOM 5033 C C . ALA A 1 679 ? 25.438 -15.922 -30.141 1 93 679 ALA A C 1
ATOM 5035 O O . ALA A 1 679 ? 24.656 -14.961 -30.141 1 93 679 ALA A O 1
ATOM 5036 N N . LEU A 1 680 ? 25.297 -17.031 -29.422 1 93.75 680 LEU A N 1
ATOM 5037 C CA . LEU A 1 680 ? 24.188 -17.125 -28.484 1 93.75 680 LEU A CA 1
ATOM 5038 C C . LEU A 1 680 ? 24.266 -16.031 -27.422 1 93.75 680 LEU A C 1
ATOM 5040 O O . LEU A 1 680 ? 23.25 -15.43 -27.062 1 93.75 680 LEU A O 1
ATOM 5044 N N . PHE A 1 681 ? 25.438 -15.836 -26.875 1 95.12 681 PHE A N 1
ATOM 5045 C CA . PHE A 1 681 ? 25.641 -14.773 -25.906 1 95.12 681 PHE A CA 1
ATOM 5046 C C . PHE A 1 681 ? 25.297 -13.414 -26.5 1 95.12 681 PHE A C 1
ATOM 5048 O O . PHE A 1 681 ? 24.609 -12.609 -25.859 1 95.12 681 PHE A O 1
ATOM 5055 N N . GLY A 1 682 ? 25.719 -13.148 -27.672 1 93.19 682 GLY A N 1
ATOM 5056 C CA . GLY A 1 682 ? 25.469 -11.883 -28.328 1 93.19 682 GLY A CA 1
ATOM 5057 C C . GLY A 1 682 ? 24 -11.602 -28.562 1 93.19 682 GLY A C 1
ATOM 5058 O O . GLY A 1 682 ? 23.516 -10.516 -28.25 1 93.19 682 GLY A O 1
ATOM 5059 N N . VAL A 1 683 ? 23.297 -12.547 -29.047 1 91 683 VAL A N 1
ATOM 5060 C CA . VAL A 1 683 ? 21.875 -12.375 -29.328 1 91 683 VAL A CA 1
ATOM 5061 C C . VAL A 1 683 ? 21.109 -12.18 -28.031 1 91 683 VAL A C 1
ATOM 5063 O O . VAL A 1 683 ? 20.219 -11.328 -27.953 1 91 683 VAL A O 1
ATOM 5066 N N . THR A 1 684 ? 21.453 -12.969 -27.031 1 93.19 684 THR A N 1
ATOM 5067 C CA . THR A 1 684 ? 20.766 -12.898 -25.75 1 93.19 684 THR A CA 1
ATOM 5068 C C . THR A 1 684 ? 21.031 -11.57 -25.062 1 93.19 684 THR A C 1
ATOM 5070 O O . THR A 1 684 ? 20.125 -10.969 -24.484 1 93.19 684 THR A O 1
ATOM 5073 N N . VAL A 1 685 ? 22.25 -11.125 -25.125 1 93.19 685 VAL A N 1
ATOM 5074 C CA . VAL A 1 685 ? 22.594 -9.875 -24.453 1 93.19 685 VAL A CA 1
ATOM 5075 C C . VAL A 1 685 ? 21.906 -8.703 -25.141 1 93.19 685 VAL A C 1
ATOM 5077 O O . VAL A 1 685 ? 21.453 -7.766 -24.469 1 93.19 685 VAL A O 1
ATOM 5080 N N . LEU A 1 686 ? 21.797 -8.688 -26.391 1 89.31 686 LEU A N 1
ATOM 5081 C CA . LEU A 1 686 ? 21.078 -7.641 -27.109 1 89.31 686 LEU A CA 1
ATOM 5082 C C . LEU A 1 686 ? 19.594 -7.648 -26.766 1 89.31 686 LEU A C 1
ATOM 5084 O O . LEU A 1 686 ? 18.984 -6.586 -26.641 1 89.31 686 LEU A O 1
ATOM 5088 N N . GLY A 1 687 ? 19.125 -8.82 -26.641 1 88.88 687 GLY A N 1
ATOM 5089 C CA . GLY A 1 687 ? 17.719 -8.953 -26.266 1 88.88 687 GLY A CA 1
ATOM 5090 C C . GLY A 1 687 ? 17.422 -8.445 -24.875 1 88.88 687 GLY A C 1
ATOM 5091 O O . GLY A 1 687 ? 16.391 -7.805 -24.641 1 88.88 687 GLY A O 1
ATOM 5092 N N . THR A 1 688 ? 18.328 -8.688 -23.953 1 88.69 688 THR A N 1
ATOM 5093 C CA . THR A 1 688 ? 18.094 -8.375 -22.547 1 88.69 688 THR A CA 1
ATOM 5094 C C . THR A 1 688 ? 18.094 -6.871 -22.312 1 88.69 688 THR A C 1
ATOM 5096 O O . THR A 1 688 ? 17.625 -6.391 -21.281 1 88.69 688 THR A O 1
ATOM 5099 N N . GLN A 1 689 ? 18.531 -6.145 -23.297 1 83 689 GLN A N 1
ATOM 5100 C CA . GLN A 1 689 ? 18.516 -4.691 -23.156 1 83 689 GLN A CA 1
ATOM 5101 C C . GLN A 1 689 ? 17.109 -4.137 -23.312 1 83 689 GLN A C 1
ATOM 5103 O O . GLN A 1 689 ? 16.828 -3.025 -22.859 1 83 689 GLN A O 1
ATOM 5108 N N . VAL A 1 690 ? 16.266 -4.949 -23.922 1 80.12 690 VAL A N 1
ATOM 5109 C CA . VAL A 1 690 ? 14.93 -4.441 -24.219 1 80.12 690 VAL A CA 1
ATOM 5110 C C . VAL A 1 690 ? 13.883 -5.359 -23.594 1 80.12 690 VAL A C 1
ATOM 5112 O O . VAL A 1 690 ? 12.766 -4.922 -23.281 1 80.12 690 VAL A O 1
ATOM 5115 N N . ILE A 1 691 ? 14.172 -6.641 -23.609 1 85.5 691 ILE A N 1
ATOM 5116 C CA . ILE A 1 691 ? 13.242 -7.648 -23.109 1 85.5 691 ILE A CA 1
ATOM 5117 C C . ILE A 1 691 ? 13.57 -7.984 -21.656 1 85.5 691 ILE A C 1
ATOM 5119 O O . ILE A 1 691 ? 14.742 -8.18 -21.312 1 85.5 691 ILE A O 1
ATOM 5123 N N . PRO A 1 692 ? 12.508 -8.047 -20.859 1 86.69 692 PRO A N 1
ATOM 5124 C CA . PRO A 1 692 ? 12.797 -8.484 -19.484 1 86.69 692 PRO A CA 1
ATOM 5125 C C . PRO A 1 692 ? 13.57 -9.805 -19.453 1 86.69 692 PRO A C 1
ATOM 5127 O O . PRO A 1 692 ? 13.305 -10.703 -20.25 1 86.69 692 PRO A O 1
ATOM 5130 N N . THR A 1 693 ? 14.43 -9.812 -18.547 1 88.38 693 THR A N 1
ATOM 5131 C CA . THR A 1 693 ? 15.414 -10.883 -18.484 1 88.38 693 THR A CA 1
ATOM 5132 C C . THR A 1 693 ? 14.727 -12.242 -18.328 1 88.38 693 THR A C 1
ATOM 5134 O O . THR A 1 693 ? 15.102 -13.211 -19 1 88.38 693 THR A O 1
ATOM 5137 N N . ALA A 1 694 ? 13.742 -12.328 -17.516 1 87.06 694 ALA A N 1
ATOM 5138 C CA . ALA A 1 694 ? 13.062 -13.594 -17.281 1 87.06 694 ALA A CA 1
ATOM 5139 C C . ALA A 1 694 ? 12.359 -14.086 -18.547 1 87.06 694 ALA A C 1
ATOM 5141 O O . ALA A 1 694 ? 12.422 -15.273 -18.875 1 87.06 694 ALA A O 1
ATOM 5142 N N . ALA A 1 695 ? 11.742 -13.227 -19.234 1 87.12 695 ALA A N 1
ATOM 5143 C CA . ALA A 1 695 ? 11.055 -13.57 -20.469 1 87.12 695 ALA A CA 1
ATOM 5144 C C . ALA A 1 695 ? 12.039 -14.016 -21.547 1 87.12 695 ALA A C 1
ATOM 5146 O O . ALA A 1 695 ? 11.758 -14.93 -22.312 1 87.12 695 ALA A O 1
ATOM 5147 N N . LEU A 1 696 ? 13.109 -13.406 -21.562 1 90.44 696 LEU A N 1
ATOM 5148 C CA . LEU A 1 696 ? 14.117 -13.703 -22.562 1 90.44 696 LEU A CA 1
ATOM 5149 C C . LEU A 1 696 ? 14.672 -15.117 -22.391 1 90.44 696 LEU A C 1
ATOM 5151 O O . LEU A 1 696 ? 14.891 -15.828 -23.375 1 90.44 696 LEU A O 1
ATOM 5155 N N . VAL A 1 697 ? 14.945 -15.523 -21.172 1 92.88 697 VAL A N 1
ATOM 5156 C CA . VAL A 1 697 ? 15.469 -16.859 -20.922 1 92.88 697 VAL A CA 1
ATOM 5157 C C . VAL A 1 697 ? 14.453 -17.906 -21.375 1 92.88 697 VAL A C 1
ATOM 5159 O O . VAL A 1 697 ? 14.82 -18.922 -21.953 1 92.88 697 VAL A O 1
ATOM 5162 N N . VAL A 1 698 ? 13.195 -17.609 -21.125 1 88.56 698 VAL A N 1
ATOM 5163 C CA . VAL A 1 698 ? 12.141 -18.531 -21.531 1 88.56 698 VAL A CA 1
ATOM 5164 C C . VAL A 1 698 ? 12.094 -18.625 -23.047 1 88.56 698 VAL A C 1
ATOM 5166 O O . VAL A 1 698 ? 11.883 -19.719 -23.594 1 88.56 698 VAL A O 1
ATOM 5169 N N . LEU A 1 699 ? 12.344 -17.531 -23.703 1 87.75 699 LEU A N 1
ATOM 5170 C CA . LEU A 1 699 ? 12.312 -17.469 -25.172 1 87.75 699 LEU A CA 1
ATOM 5171 C C . LEU A 1 699 ? 13.531 -18.172 -25.766 1 87.75 699 LEU A C 1
ATOM 5173 O O . LEU A 1 699 ? 13.422 -18.844 -26.781 1 87.75 699 LEU A O 1
ATOM 5177 N N . MET A 1 700 ? 14.664 -18.078 -25.125 1 92.5 700 MET A N 1
ATOM 5178 C CA . MET A 1 700 ? 15.922 -18.547 -25.688 1 92.5 700 MET A CA 1
ATOM 5179 C C . MET A 1 700 ? 16.203 -20 -25.312 1 92.5 700 MET A C 1
ATOM 5181 O O . MET A 1 700 ? 17 -20.672 -25.953 1 92.5 700 MET A O 1
ATOM 5185 N N . ALA A 1 701 ? 15.531 -20.5 -24.281 1 93.75 701 ALA A N 1
ATOM 5186 C CA . ALA A 1 701 ? 15.797 -21.844 -23.766 1 93.75 701 ALA A CA 1
ATOM 5187 C C . ALA A 1 701 ? 15.547 -22.906 -24.844 1 93.75 701 ALA A C 1
ATOM 5189 O O . ALA A 1 701 ? 16.422 -23.719 -25.125 1 93.75 701 ALA A O 1
ATOM 5190 N N . PRO A 1 702 ? 14.383 -22.859 -25.469 1 90.5 702 PRO A N 1
ATOM 5191 C CA . PRO A 1 702 ? 14.156 -23.875 -26.516 1 90.5 702 PRO A CA 1
ATOM 5192 C C . PRO A 1 702 ? 15.117 -23.734 -27.688 1 90.5 702 PRO A C 1
ATOM 5194 O O . PRO A 1 702 ? 15.492 -24.734 -28.312 1 90.5 702 PRO A O 1
ATOM 5197 N N . VAL A 1 703 ? 15.508 -22.531 -28 1 88.94 703 VAL A N 1
ATOM 5198 C CA . VAL A 1 703 ? 16.453 -22.281 -29.078 1 88.94 703 VAL A CA 1
ATOM 5199 C C . VAL A 1 703 ? 17.812 -22.875 -28.719 1 88.94 703 VAL A C 1
ATOM 5201 O O . VAL A 1 703 ? 18.438 -23.562 -29.531 1 88.94 703 VAL A O 1
ATOM 5204 N N . ALA A 1 704 ? 18.25 -22.656 -27.516 1 93.12 704 ALA A N 1
ATOM 5205 C CA . ALA A 1 704 ? 19.531 -23.156 -27.047 1 93.12 704 ALA A CA 1
ATOM 5206 C C . ALA A 1 704 ? 19.531 -24.672 -26.969 1 93.12 704 ALA A C 1
ATOM 5208 O O . ALA A 1 704 ? 20.5 -25.328 -27.375 1 93.12 704 ALA A O 1
ATOM 5209 N N . LEU A 1 705 ? 18.5 -25.281 -26.5 1 92.69 705 LEU A N 1
ATOM 5210 C CA . LEU A 1 705 ? 18.406 -26.734 -26.375 1 92.69 705 LEU A CA 1
ATOM 5211 C C . LEU A 1 705 ? 18.297 -27.391 -27.734 1 92.69 705 LEU A C 1
ATOM 5213 O O . LEU A 1 705 ? 18.875 -28.469 -27.969 1 92.69 705 LEU A O 1
ATOM 5217 N N . GLY A 1 706 ? 17.562 -26.766 -28.625 1 88.81 706 GLY A N 1
ATOM 5218 C CA . GLY A 1 706 ? 17.516 -27.25 -30 1 88.81 706 GLY A CA 1
ATOM 5219 C C . GLY A 1 706 ? 18.859 -27.219 -30.688 1 88.81 706 GLY A C 1
ATOM 5220 O O . GLY A 1 706 ? 19.234 -28.172 -31.391 1 88.81 706 GLY A O 1
ATOM 5221 N N . ALA A 1 707 ? 19.531 -26.172 -30.469 1 88.81 707 ALA A N 1
ATOM 5222 C CA . ALA A 1 707 ? 20.875 -26.047 -31.047 1 88.81 707 ALA A CA 1
ATOM 5223 C C . ALA A 1 707 ? 21.828 -27.078 -30.469 1 88.81 707 ALA A C 1
ATOM 5225 O O . ALA A 1 707 ? 22.672 -27.625 -31.172 1 88.81 707 ALA A O 1
ATOM 5226 N N . ALA A 1 708 ? 21.703 -27.312 -29.203 1 92 708 ALA A N 1
ATOM 5227 C CA . ALA A 1 708 ? 22.547 -28.312 -28.531 1 92 708 ALA A CA 1
ATOM 5228 C C . ALA A 1 708 ? 22.344 -29.703 -29.141 1 92 708 ALA A C 1
ATOM 5230 O O . ALA A 1 708 ? 23.297 -30.422 -29.375 1 92 708 ALA A O 1
ATOM 5231 N N . THR A 1 709 ? 21.156 -30.047 -29.375 1 88.81 709 THR A N 1
ATOM 5232 C CA . THR A 1 709 ? 20.812 -31.359 -29.938 1 88.81 709 THR A CA 1
ATOM 5233 C C . THR A 1 709 ? 21.281 -31.453 -31.391 1 88.81 709 THR A C 1
ATOM 5235 O O . THR A 1 709 ? 21.828 -32.469 -31.797 1 88.81 709 THR A O 1
ATOM 5238 N N . ALA A 1 710 ? 21.141 -30.422 -32.094 1 84.5 710 ALA A N 1
ATOM 5239 C CA . ALA A 1 710 ? 21.469 -30.422 -33.5 1 84.5 710 ALA A CA 1
ATOM 5240 C C . ALA A 1 710 ? 22.984 -30.438 -33.719 1 84.5 710 ALA A C 1
ATOM 5242 O O . ALA A 1 710 ? 23.484 -31.062 -34.656 1 84.5 710 ALA A O 1
ATOM 5243 N N . LEU A 1 711 ? 23.703 -29.781 -32.906 1 87.56 711 LEU A N 1
ATOM 5244 C CA . LEU A 1 711 ? 25.141 -29.625 -33.094 1 87.56 711 LEU A CA 1
ATOM 5245 C C . LEU A 1 711 ? 25.922 -30.609 -32.25 1 87.56 711 LEU A C 1
ATOM 5247 O O . LEU A 1 711 ? 27.141 -30.734 -32.375 1 87.56 711 LEU A O 1
ATOM 5251 N N . GLY A 1 712 ? 25.234 -31.234 -31.359 1 87.06 712 GLY A N 1
ATOM 5252 C CA . GLY A 1 712 ? 25.875 -32.188 -30.453 1 87.06 712 GLY A CA 1
ATOM 5253 C C . GLY A 1 712 ? 26.703 -31.5 -29.375 1 87.06 712 GLY A C 1
ATOM 5254 O O . GLY A 1 712 ? 27.781 -31.984 -29.016 1 87.06 712 GLY A O 1
ATOM 5255 N N . ILE A 1 713 ? 26.406 -30.328 -29.062 1 90.19 713 ILE A N 1
ATOM 5256 C CA . ILE A 1 713 ? 27.062 -29.562 -28 1 90.19 713 ILE A CA 1
ATOM 5257 C C . ILE A 1 713 ? 26.312 -29.781 -26.688 1 90.19 713 ILE A C 1
ATOM 5259 O O . ILE A 1 713 ? 25.125 -30.078 -26.672 1 90.19 713 ILE A O 1
ATOM 5263 N N . SER A 1 714 ? 27.047 -29.75 -25.625 1 93.75 714 SER A N 1
ATOM 5264 C CA . SER A 1 714 ? 26.438 -29.938 -24.312 1 93.75 714 SER A CA 1
ATOM 5265 C C . SER A 1 714 ? 25.344 -28.906 -24.047 1 93.75 714 SER A C 1
ATOM 5267 O O . SER A 1 714 ? 25.562 -27.703 -24.188 1 93.75 714 SER A O 1
ATOM 5269 N N . PRO A 1 715 ? 24.172 -29.375 -23.75 1 95 715 PRO A N 1
ATOM 5270 C CA . PRO A 1 715 ? 23.062 -28.453 -23.438 1 95 715 PRO A CA 1
ATOM 5271 C C . PRO A 1 715 ? 23.359 -27.578 -22.219 1 95 715 PRO A C 1
ATOM 5273 O O . PRO A 1 715 ? 22.891 -26.438 -22.156 1 95 715 PRO A O 1
ATOM 5276 N N . GLN A 1 716 ? 24.094 -28.078 -21.297 1 95.88 716 GLN A N 1
ATOM 5277 C CA . GLN A 1 716 ? 24.453 -27.312 -20.094 1 95.88 716 GLN A CA 1
ATOM 5278 C C . GLN A 1 716 ? 25.297 -26.094 -20.453 1 95.88 716 GLN A C 1
ATOM 5280 O O . GLN A 1 716 ? 25.125 -25.016 -19.875 1 95.88 716 GLN A O 1
ATOM 5285 N N . LEU A 1 717 ? 26.188 -26.312 -21.391 1 95 717 LEU A N 1
ATOM 5286 C CA . LEU A 1 717 ? 27.031 -25.219 -21.828 1 95 717 LEU A CA 1
ATOM 5287 C C . LEU A 1 717 ? 26.203 -24.094 -22.438 1 95 717 LEU A C 1
ATOM 5289 O O . LEU A 1 717 ? 26.375 -22.938 -22.062 1 95 717 LEU A O 1
ATOM 5293 N N . LEU A 1 718 ? 25.281 -24.406 -23.25 1 94.81 718 LEU A N 1
ATOM 5294 C CA . LEU A 1 718 ? 24.5 -23.391 -23.953 1 94.81 718 LEU A CA 1
ATOM 5295 C C . LEU A 1 718 ? 23.484 -22.75 -23.016 1 94.81 718 LEU A C 1
ATOM 5297 O O . LEU A 1 718 ? 23.25 -21.531 -23.094 1 94.81 718 LEU A O 1
ATOM 5301 N N . MET A 1 719 ? 22.891 -23.484 -22.109 1 96 719 MET A N 1
ATOM 5302 C CA . MET A 1 719 ? 21.953 -22.922 -21.156 1 96 719 MET A CA 1
ATOM 5303 C C . MET A 1 719 ? 22.656 -22 -20.172 1 96 719 MET A C 1
ATOM 5305 O O . MET A 1 719 ? 22.094 -20.984 -19.766 1 96 719 MET A O 1
ATOM 5309 N N . MET A 1 720 ? 23.844 -22.375 -19.781 1 96.12 720 MET A N 1
ATOM 5310 C CA . MET A 1 720 ? 24.656 -21.5 -18.922 1 96.12 720 MET A CA 1
ATOM 5311 C C . MET A 1 720 ? 24.969 -20.188 -19.641 1 96.12 720 MET A C 1
ATOM 5313 O O . MET A 1 720 ? 24.953 -19.125 -19.031 1 96.12 720 MET A O 1
ATOM 5317 N N . THR A 1 721 ? 25.25 -20.328 -20.906 1 95.5 721 THR A N 1
ATOM 5318 C CA . THR A 1 721 ? 25.516 -19.156 -21.719 1 95.5 721 THR A CA 1
ATOM 5319 C C . THR A 1 721 ? 24.312 -18.219 -21.734 1 95.5 721 THR A C 1
ATOM 5321 O O . THR A 1 721 ? 24.453 -17.016 -21.562 1 95.5 721 THR A O 1
ATOM 5324 N N . VAL A 1 722 ? 23.156 -18.797 -21.891 1 95.31 722 VAL A N 1
ATOM 5325 C CA . VAL A 1 722 ? 21.922 -18.016 -21.938 1 95.31 722 VAL A CA 1
ATOM 5326 C C . VAL A 1 722 ? 21.703 -17.328 -20.594 1 95.31 722 VAL A C 1
ATOM 5328 O O . VAL A 1 722 ? 21.359 -16.156 -20.531 1 95.31 722 VAL A O 1
ATOM 5331 N N . ALA A 1 723 ? 21.875 -18.062 -19.531 1 95.62 723 ALA A N 1
ATOM 5332 C CA . ALA A 1 723 ? 21.656 -17.531 -18.188 1 95.62 723 ALA A CA 1
ATOM 5333 C C . ALA A 1 723 ? 22.594 -16.375 -17.891 1 95.62 723 ALA A C 1
ATOM 5335 O O . ALA A 1 723 ? 22.172 -15.328 -17.391 1 95.62 723 ALA A O 1
ATOM 5336 N N . MET A 1 724 ? 23.844 -16.5 -18.219 1 94.94 724 MET A N 1
ATOM 5337 C CA . MET A 1 724 ? 24.844 -15.469 -17.969 1 94.94 724 MET A CA 1
ATOM 5338 C C . MET A 1 724 ? 24.609 -14.258 -18.859 1 94.94 724 MET A C 1
ATOM 5340 O O . MET A 1 724 ? 24.734 -13.117 -18.406 1 94.94 724 MET A O 1
ATOM 5344 N N . ALA A 1 725 ? 24.312 -14.539 -20.094 1 95.25 725 ALA A N 1
ATOM 5345 C CA . ALA A 1 725 ? 24.062 -13.453 -21.047 1 95.25 725 ALA A CA 1
ATOM 5346 C C . ALA A 1 725 ? 22.828 -12.656 -20.641 1 95.25 725 ALA A C 1
ATOM 5348 O O . ALA A 1 725 ? 22.797 -11.43 -20.766 1 95.25 725 ALA A O 1
ATOM 5349 N N . ALA A 1 726 ? 21.828 -13.352 -20.203 1 93.75 726 ALA A N 1
ATOM 5350 C CA . ALA A 1 726 ? 20.594 -12.695 -19.797 1 93.75 726 ALA A CA 1
ATOM 5351 C C . ALA A 1 726 ? 20.844 -11.797 -18.578 1 93.75 726 ALA A C 1
ATOM 5353 O O . ALA A 1 726 ? 20.188 -10.766 -18.422 1 93.75 726 ALA A O 1
ATOM 5354 N N . SER A 1 727 ? 21.734 -12.148 -17.781 1 92.06 727 SER A N 1
ATOM 5355 C CA . SER A 1 727 ? 22.031 -11.391 -16.562 1 92.06 727 SER A CA 1
ATOM 5356 C C . SER A 1 727 ? 22.984 -10.242 -16.844 1 92.06 727 SER A C 1
ATOM 5358 O O . SER A 1 727 ? 23.25 -9.414 -15.961 1 92.06 727 SER A O 1
ATOM 5360 N N . ALA A 1 728 ? 23.484 -10.156 -18.031 1 91.5 728 ALA A N 1
ATOM 5361 C CA . ALA A 1 728 ? 24.438 -9.117 -18.391 1 91.5 728 ALA A CA 1
ATOM 5362 C C . ALA A 1 728 ? 23.734 -7.867 -18.891 1 91.5 728 ALA A C 1
ATOM 5364 O O . ALA A 1 728 ? 23.938 -7.445 -20.031 1 91.5 728 ALA A O 1
ATOM 5365 N N . SER A 1 729 ? 22.922 -7.309 -18.172 1 88.25 729 SER A N 1
ATOM 5366 C CA . SER A 1 729 ? 22.188 -6.098 -18.5 1 88.25 729 SER A CA 1
ATOM 5367 C C . SER A 1 729 ? 22.812 -4.863 -17.875 1 88.25 729 SER A C 1
ATOM 5369 O O . SER A 1 729 ? 22.203 -4.191 -17.047 1 88.25 729 SER A O 1
ATOM 5371 N N . PHE A 1 730 ? 23.938 -4.438 -18.406 1 91.06 730 PHE A N 1
ATOM 5372 C CA . PHE A 1 730 ? 24.703 -3.373 -17.766 1 91.06 730 PHE A CA 1
ATOM 5373 C C . PHE A 1 730 ? 24.547 -2.061 -18.531 1 91.06 730 PHE A C 1
ATOM 5375 O O . PHE A 1 730 ? 24.797 -0.986 -17.969 1 91.06 730 PHE A O 1
ATOM 5382 N N . ALA A 1 731 ? 24.109 -2.072 -19.734 1 88.38 731 ALA A N 1
ATOM 5383 C CA . ALA A 1 731 ? 24.234 -0.931 -20.641 1 88.38 731 ALA A CA 1
ATOM 5384 C C . ALA A 1 731 ? 22.984 -0.06 -20.609 1 88.38 731 ALA A C 1
ATOM 5386 O O . ALA A 1 731 ? 22.984 1.056 -21.125 1 88.38 731 ALA A O 1
ATOM 5387 N N . SER A 1 732 ? 21.984 -0.496 -20.047 1 84.19 732 SER A N 1
ATOM 5388 C CA . SER A 1 732 ? 20.734 0.271 -20.031 1 84.19 732 SER A CA 1
ATOM 5389 C C . SER A 1 732 ? 20.203 0.416 -18.609 1 84.19 732 SER A C 1
ATOM 5391 O O . SER A 1 732 ? 20.172 -0.553 -17.844 1 84.19 732 SER A O 1
ATOM 5393 N N . PRO A 1 733 ? 19.797 1.694 -18.281 1 80.12 733 PRO A N 1
ATOM 5394 C CA . PRO A 1 733 ? 19.203 1.89 -16.953 1 80.12 733 PRO A CA 1
ATOM 5395 C C . PRO A 1 733 ? 17.828 1.22 -16.828 1 80.12 733 PRO A C 1
ATOM 5397 O O . PRO A 1 733 ? 17.359 0.977 -15.719 1 80.12 733 PRO A O 1
ATOM 5400 N N . LEU A 1 734 ? 17.25 0.871 -17.938 1 76.12 734 LEU A N 1
ATOM 5401 C CA . LEU A 1 734 ? 15.906 0.32 -17.938 1 76.12 734 LEU A CA 1
ATOM 5402 C C . LEU A 1 734 ? 15.938 -1.202 -17.844 1 76.12 734 LEU A C 1
ATOM 5404 O O . LEU A 1 734 ? 14.898 -1.838 -17.641 1 76.12 734 LEU A O 1
ATOM 5408 N N . SER A 1 735 ? 17.078 -1.737 -17.906 1 78.25 735 SER A N 1
ATOM 5409 C CA . SER A 1 735 ? 17.172 -3.189 -18.016 1 78.25 735 SER A CA 1
ATOM 5410 C C . SER A 1 735 ? 16.969 -3.857 -16.656 1 78.25 735 SER A C 1
ATOM 5412 O O . SER A 1 735 ? 16.547 -5.012 -16.594 1 78.25 735 SER A O 1
ATOM 5414 N N . HIS A 1 736 ? 17.266 -3.141 -15.594 1 80.69 736 HIS A N 1
ATOM 5415 C CA . HIS A 1 736 ? 17.141 -3.721 -14.258 1 80.69 736 HIS A CA 1
ATOM 5416 C C . HIS A 1 736 ? 16.766 -2.662 -13.227 1 80.69 736 HIS A C 1
ATOM 5418 O O . HIS A 1 736 ? 17.234 -1.527 -13.297 1 80.69 736 HIS A O 1
ATOM 5424 N N . PRO A 1 737 ? 16.031 -2.986 -12.352 1 78.56 737 PRO A N 1
ATOM 5425 C CA . PRO A 1 737 ? 15.586 -2.021 -11.344 1 78.56 737 PRO A CA 1
ATOM 5426 C C . PRO A 1 737 ? 16.734 -1.474 -10.508 1 78.56 737 PRO A C 1
ATOM 5428 O O . PRO A 1 737 ? 16.672 -0.338 -10.023 1 78.56 737 PRO A O 1
ATOM 5431 N N . ALA A 1 738 ? 17.75 -2.217 -10.289 1 83.81 738 ALA A N 1
ATOM 5432 C CA . ALA A 1 738 ? 18.906 -1.745 -9.508 1 83.81 738 ALA A CA 1
ATOM 5433 C C . ALA A 1 738 ? 19.531 -0.509 -10.148 1 83.81 738 ALA A C 1
ATOM 5435 O O . ALA A 1 738 ? 19.953 0.414 -9.453 1 83.81 738 ALA A O 1
ATOM 5436 N N . HIS A 1 739 ? 19.578 -0.463 -11.453 1 85.31 739 HIS A N 1
ATOM 5437 C CA . HIS A 1 739 ? 20.094 0.698 -12.172 1 85.31 739 HIS A CA 1
ATOM 5438 C C . HIS A 1 739 ? 19.156 1.896 -12.016 1 85.31 739 HIS A C 1
ATOM 5440 O O . HIS A 1 739 ? 19.625 3.021 -11.812 1 85.31 739 HIS A O 1
ATOM 5446 N N . LEU A 1 740 ? 17.953 1.673 -12.039 1 77.31 740 LEU A N 1
ATOM 5447 C CA . LEU A 1 740 ? 16.969 2.74 -11.922 1 77.31 740 LEU A CA 1
ATOM 5448 C C . LEU A 1 740 ? 16.984 3.352 -10.523 1 77.31 740 LEU A C 1
ATOM 5450 O O . LEU A 1 740 ? 16.797 4.559 -10.367 1 77.31 740 LEU A O 1
ATOM 5454 N N . LEU A 1 741 ? 17.25 2.518 -9.641 1 76.44 741 LEU A N 1
ATOM 5455 C CA . LEU A 1 741 ? 17.281 2.947 -8.25 1 76.44 741 LEU A CA 1
ATOM 5456 C C . LEU A 1 741 ? 18.391 3.967 -8.023 1 76.44 741 LEU A C 1
ATOM 5458 O O . LEU A 1 741 ? 18.234 4.895 -7.227 1 76.44 741 LEU A O 1
ATOM 5462 N N . VAL A 1 742 ? 19.469 3.842 -8.703 1 83.56 742 VAL A N 1
ATOM 5463 C CA . VAL A 1 742 ? 20.625 4.688 -8.43 1 83.56 742 VAL A CA 1
ATOM 5464 C C . VAL A 1 742 ? 20.656 5.867 -9.398 1 83.56 742 VAL A C 1
ATOM 5466 O O . VAL A 1 742 ? 21.422 6.816 -9.211 1 83.56 742 VAL A O 1
ATOM 5469 N N . MET A 1 743 ? 19.859 5.879 -10.398 1 80.12 743 MET A N 1
ATOM 5470 C CA . MET A 1 743 ? 19.875 6.914 -11.43 1 80.12 743 MET A CA 1
ATOM 5471 C C . MET A 1 743 ? 19.578 8.289 -10.828 1 80.12 743 MET A C 1
ATOM 5473 O O . MET A 1 743 ? 20.281 9.258 -11.125 1 80.12 743 MET A O 1
ATOM 5477 N N . GLY A 1 744 ? 18.625 8.328 -9.977 1 73.69 744 GLY A N 1
ATOM 5478 C CA . GLY A 1 744 ? 18.25 9.578 -9.336 1 73.69 744 GLY A CA 1
ATOM 5479 C C . GLY A 1 744 ? 19.312 10.109 -8.391 1 73.69 744 GLY A C 1
ATOM 5480 O O . GLY A 1 744 ? 19.906 11.156 -8.648 1 73.69 744 GLY A O 1
ATOM 5481 N N . PRO A 1 745 ? 19.547 9.344 -7.414 1 70.5 745 PRO A N 1
ATOM 5482 C CA . PRO A 1 745 ? 20.531 9.797 -6.43 1 70.5 745 PRO A CA 1
ATOM 5483 C C . PRO A 1 745 ? 21.906 10.062 -7.051 1 70.5 745 PRO A C 1
ATOM 5485 O O . PRO A 1 745 ? 22.641 10.922 -6.562 1 70.5 745 PRO A O 1
ATOM 5488 N N . GLY A 1 746 ? 22.266 9.352 -8.078 1 79 746 GLY A N 1
ATOM 5489 C CA . GLY A 1 746 ? 23.562 9.539 -8.719 1 79 746 GLY A CA 1
ATOM 5490 C C . GLY A 1 746 ? 23.531 10.578 -9.82 1 79 746 GLY A C 1
ATOM 5491 O O . GLY A 1 746 ? 24.578 11.008 -10.305 1 79 746 GLY A O 1
ATOM 5492 N N . GLY A 1 747 ? 22.312 10.984 -10.172 1 76.38 747 GLY A N 1
ATOM 5493 C CA . GLY A 1 747 ? 22.188 11.961 -11.234 1 76.38 747 GLY A CA 1
ATOM 5494 C C . GLY A 1 747 ? 22.656 11.445 -12.586 1 76.38 747 GLY A C 1
ATOM 5495 O O . GLY A 1 747 ? 23.297 12.18 -13.344 1 76.38 747 GLY A O 1
ATOM 5496 N N . TYR A 1 748 ? 22.516 10.234 -12.859 1 84.88 748 TYR A N 1
ATOM 5497 C CA . TYR A 1 748 ? 23.016 9.602 -14.078 1 84.88 748 TYR A CA 1
ATOM 5498 C C . TYR A 1 748 ? 22.062 9.859 -15.25 1 84.88 748 TYR A C 1
ATOM 5500 O O . TYR A 1 748 ? 20.844 9.953 -15.07 1 84.88 748 TYR A O 1
ATOM 5508 N N . LYS A 1 749 ? 22.703 10.047 -16.344 1 83.62 749 LYS A N 1
ATOM 5509 C CA . LYS A 1 749 ? 21.953 10.078 -17.594 1 83.62 749 LYS A CA 1
ATOM 5510 C C . LYS A 1 749 ? 22.047 8.742 -18.328 1 83.62 749 LYS A C 1
ATOM 5512 O O . LYS A 1 749 ? 22.844 7.871 -17.953 1 83.62 749 LYS A O 1
ATOM 5517 N N . PHE A 1 750 ? 21.234 8.523 -19.359 1 85.62 750 PHE A N 1
ATOM 5518 C CA . PHE A 1 750 ? 21.188 7.277 -20.125 1 85.62 750 PHE A CA 1
ATOM 5519 C C . PHE A 1 750 ? 22.547 6.941 -20.719 1 85.62 750 PHE A C 1
ATOM 5521 O O . PHE A 1 750 ? 22.984 5.793 -20.656 1 85.62 750 PHE A O 1
ATOM 5528 N N . MET A 1 751 ? 23.219 7.887 -21.141 1 88.69 751 MET A N 1
ATOM 5529 C CA . MET A 1 751 ? 24.5 7.672 -21.828 1 88.69 751 MET A CA 1
ATOM 5530 C C . MET A 1 751 ? 25.594 7.281 -20.844 1 88.69 751 MET A C 1
ATOM 5532 O O . MET A 1 751 ? 26.578 6.652 -21.234 1 88.69 751 MET A O 1
ATOM 5536 N N . ASP A 1 752 ? 25.422 7.668 -19.656 1 88.25 752 ASP A N 1
ATOM 5537 C CA . ASP A 1 752 ? 26.406 7.281 -18.656 1 88.25 752 ASP A CA 1
ATOM 5538 C C . ASP A 1 752 ? 26.406 5.77 -18.438 1 88.25 752 ASP A C 1
ATOM 5540 O O . ASP A 1 752 ? 27.469 5.172 -18.203 1 88.25 752 ASP A O 1
ATOM 5544 N N . TYR A 1 753 ? 25.266 5.152 -18.531 1 90.31 753 TYR A N 1
ATOM 5545 C CA . TYR A 1 753 ? 25.156 3.705 -18.391 1 90.31 753 TYR A CA 1
ATOM 5546 C C . TYR A 1 753 ? 25.734 2.988 -19.594 1 90.31 753 TYR A C 1
ATOM 5548 O O . TYR A 1 753 ? 26.375 1.939 -19.453 1 90.31 753 TYR A O 1
ATOM 5556 N N . VAL A 1 754 ? 25.562 3.59 -20.766 1 91.38 754 VAL A N 1
ATOM 5557 C CA . VAL A 1 754 ? 26.062 2.982 -22 1 91.38 754 VAL A CA 1
ATOM 5558 C C . VAL A 1 754 ? 27.594 3.045 -22.031 1 91.38 754 VAL A C 1
ATOM 5560 O O . VAL A 1 754 ? 28.25 2.086 -22.438 1 91.38 754 VAL A O 1
ATOM 5563 N N . LYS A 1 755 ? 28.125 4.152 -21.609 1 92.75 755 LYS A N 1
ATOM 5564 C CA . LYS A 1 755 ? 29.562 4.363 -21.656 1 92.75 755 LYS A CA 1
ATOM 5565 C C . LYS A 1 755 ? 30.297 3.342 -20.781 1 92.75 755 LYS A C 1
ATOM 5567 O O . LYS A 1 755 ? 31.359 2.85 -21.172 1 92.75 755 LYS A O 1
ATOM 5572 N N . VAL A 1 756 ? 29.766 3.029 -19.734 1 92.81 756 VAL A N 1
ATOM 5573 C CA . VAL A 1 756 ? 30.422 2.096 -18.828 1 92.81 756 VAL A CA 1
ATOM 5574 C C . VAL A 1 756 ? 29.891 0.683 -19.062 1 92.81 756 VAL A C 1
ATOM 5576 O O . VAL A 1 756 ? 30.672 -0.281 -19.062 1 92.81 756 VAL A O 1
ATOM 5579 N N . GLY A 1 757 ? 28.641 0.536 -19.266 1 93.06 757 GLY A N 1
ATOM 5580 C CA . GLY A 1 757 ? 27.984 -0.76 -19.359 1 93.06 757 GLY A CA 1
ATOM 5581 C C . GLY A 1 757 ? 28.312 -1.501 -20.641 1 93.06 757 GLY A C 1
ATOM 5582 O O . GLY A 1 757 ? 28.453 -2.727 -20.641 1 93.06 757 GLY A O 1
ATOM 5583 N N . ALA A 1 758 ? 28.406 -0.803 -21.75 1 93.62 758 ALA A N 1
ATOM 5584 C CA . ALA A 1 758 ? 28.688 -1.454 -23.031 1 93.62 758 ALA A CA 1
ATOM 5585 C C . ALA A 1 758 ? 30.062 -2.104 -23.031 1 93.62 758 ALA A C 1
ATOM 5587 O O . ALA A 1 758 ? 30.203 -3.279 -23.375 1 93.62 758 ALA A O 1
ATOM 5588 N N . PRO A 1 759 ? 31.109 -1.372 -22.688 1 95.12 759 PRO A N 1
ATOM 5589 C CA . PRO A 1 759 ? 32.406 -2.027 -22.609 1 95.12 759 PRO A CA 1
ATOM 5590 C C . PRO A 1 759 ? 32.438 -3.162 -21.594 1 95.12 759 PRO A C 1
ATOM 5592 O O . PRO A 1 759 ? 33.125 -4.172 -21.797 1 95.12 759 PRO A O 1
ATOM 5595 N N . LEU A 1 760 ? 31.797 -2.977 -20.484 1 95.12 760 LEU A N 1
ATOM 5596 C CA . LEU A 1 760 ? 31.734 -4.039 -19.484 1 95.12 760 LEU A CA 1
ATOM 5597 C C . LEU A 1 760 ? 31.047 -5.277 -20.062 1 95.12 760 LEU A C 1
ATOM 5599 O O . LEU A 1 760 ? 31.469 -6.406 -19.781 1 95.12 760 LEU A O 1
ATOM 5603 N N . THR A 1 761 ? 29.969 -5.062 -20.781 1 95.19 761 THR A N 1
ATOM 5604 C CA . THR A 1 761 ? 29.281 -6.168 -21.422 1 95.19 761 THR A CA 1
ATOM 5605 C C . THR A 1 761 ? 30.219 -6.922 -22.359 1 95.19 761 THR A C 1
ATOM 5607 O O . THR A 1 761 ? 30.172 -8.156 -22.438 1 95.19 761 THR A O 1
ATOM 5610 N N . LEU A 1 762 ? 31.047 -6.195 -23.062 1 95.5 762 LEU A N 1
ATOM 5611 C CA . LEU A 1 762 ? 32 -6.816 -23.969 1 95.5 762 LEU A CA 1
ATOM 5612 C C . LEU A 1 762 ? 33.031 -7.629 -23.188 1 95.5 762 LEU A C 1
ATOM 5614 O O . LEU A 1 762 ? 33.438 -8.703 -23.625 1 95.5 762 LEU A O 1
ATOM 5618 N N . VAL A 1 763 ? 33.438 -7.109 -22.078 1 96.06 763 VAL A N 1
ATOM 5619 C CA . VAL A 1 763 ? 34.375 -7.832 -21.234 1 96.06 763 VAL A CA 1
ATOM 5620 C C . VAL A 1 763 ? 33.75 -9.117 -20.719 1 96.06 763 VAL A C 1
ATOM 5622 O O . VAL A 1 763 ? 34.375 -10.18 -20.734 1 96.06 763 VAL A O 1
ATOM 5625 N N . VAL A 1 764 ? 32.562 -9.008 -20.234 1 96 764 VAL A N 1
ATOM 5626 C CA . VAL A 1 764 ? 31.812 -10.156 -19.719 1 96 764 VAL A CA 1
ATOM 5627 C C . VAL A 1 764 ? 31.609 -11.18 -20.828 1 96 764 VAL A C 1
ATOM 5629 O O . VAL A 1 764 ? 31.703 -12.391 -20.594 1 96 764 VAL A O 1
ATOM 5632 N N . MET A 1 765 ? 31.297 -10.688 -21.984 1 96.38 765 MET A N 1
ATOM 5633 C CA . MET A 1 765 ? 31.141 -11.578 -23.141 1 96.38 765 MET A CA 1
ATOM 5634 C C . MET A 1 765 ? 32.438 -12.297 -23.438 1 96.38 765 MET A C 1
ATOM 5636 O O . MET A 1 765 ? 32.469 -13.516 -23.641 1 96.38 765 MET A O 1
ATOM 5640 N N . ALA A 1 766 ? 33.531 -11.609 -23.469 1 96.44 766 ALA A N 1
ATOM 5641 C CA . ALA A 1 766 ? 34.844 -12.188 -23.766 1 96.44 766 ALA A CA 1
ATOM 5642 C C . ALA A 1 766 ? 35.219 -13.242 -22.734 1 96.44 766 ALA A C 1
ATOM 5644 O O . ALA A 1 766 ? 35.719 -14.32 -23.078 1 96.44 766 ALA A O 1
ATOM 5645 N N . VAL A 1 767 ? 35 -12.914 -21.5 1 96.44 767 VAL A N 1
ATOM 5646 C CA . VAL A 1 767 ? 35.344 -13.836 -20.422 1 96.44 767 VAL A CA 1
ATOM 5647 C C . VAL A 1 767 ? 34.438 -15.07 -20.5 1 96.44 767 VAL A C 1
ATOM 5649 O O . VAL A 1 767 ? 34.906 -16.203 -20.312 1 96.44 767 VAL A O 1
ATOM 5652 N N . SER A 1 768 ? 33.188 -14.922 -20.766 1 96 768 SER A N 1
ATOM 5653 C CA . SER A 1 768 ? 32.219 -16.031 -20.844 1 96 768 SER A CA 1
ATOM 5654 C C . SER A 1 768 ? 32.562 -16.938 -22.031 1 96 768 SER A C 1
ATOM 5656 O O . SER A 1 768 ? 32.531 -18.156 -21.906 1 96 768 SER A O 1
ATOM 5658 N N . VAL A 1 769 ? 32.844 -16.359 -23.172 1 94.25 769 VAL A N 1
ATOM 5659 C CA . VAL A 1 769 ? 33.156 -17.125 -24.375 1 94.25 769 VAL A CA 1
ATOM 5660 C C . VAL A 1 769 ? 34.438 -17.922 -24.172 1 94.25 769 VAL A C 1
ATOM 5662 O O . VAL A 1 769 ? 34.562 -19.047 -24.672 1 94.25 769 VAL A O 1
ATOM 5665 N N . TRP A 1 770 ? 35.344 -17.375 -23.406 1 94.81 770 TRP A N 1
ATOM 5666 C CA . TRP A 1 770 ? 36.625 -18.031 -23.188 1 94.81 770 TRP A CA 1
ATOM 5667 C C . TRP A 1 770 ? 36.5 -19.094 -22.109 1 94.81 770 TRP A C 1
ATOM 5669 O O . TRP A 1 770 ? 37.031 -20.203 -22.266 1 94.81 770 TRP A O 1
ATOM 5679 N N . LEU A 1 771 ? 35.781 -18.891 -21.094 1 95.06 771 LEU A N 1
ATOM 5680 C CA . LEU A 1 771 ? 35.844 -19.734 -19.906 1 95.06 771 LEU A CA 1
ATOM 5681 C C . LEU A 1 771 ? 34.719 -20.766 -19.922 1 95.06 771 LEU A C 1
ATOM 5683 O O . LEU A 1 771 ? 34.875 -21.859 -19.375 1 95.06 771 LEU A O 1
ATOM 5687 N N . LEU A 1 772 ? 33.594 -20.516 -20.5 1 95 772 LEU A N 1
ATOM 5688 C CA . LEU A 1 772 ? 32.438 -21.406 -20.391 1 95 772 LEU A CA 1
ATOM 5689 C C . LEU A 1 772 ? 32.719 -22.734 -21.078 1 95 772 LEU A C 1
ATOM 5691 O O . LEU A 1 772 ? 32.469 -23.797 -20.5 1 95 772 LEU A O 1
ATOM 5695 N N . PRO A 1 773 ? 33.375 -22.766 -22.297 1 92.5 773 PRO A N 1
ATOM 5696 C CA . PRO A 1 773 ? 33.656 -24.062 -22.922 1 92.5 773 PRO A CA 1
ATOM 5697 C C . PRO A 1 773 ? 34.719 -24.844 -22.141 1 92.5 773 PRO A C 1
ATOM 5699 O O . PRO A 1 773 ? 34.812 -26.062 -22.297 1 92.5 773 PRO A O 1
ATOM 5702 N N . ILE A 1 774 ? 35.469 -24.156 -21.297 1 92.06 774 ILE A N 1
ATOM 5703 C CA . ILE A 1 774 ? 36.469 -24.828 -20.469 1 92.06 774 ILE A CA 1
ATOM 5704 C C . ILE A 1 774 ? 35.812 -25.438 -19.234 1 92.06 774 ILE A C 1
ATOM 5706 O O . ILE A 1 774 ? 36.156 -26.562 -18.844 1 92.06 774 ILE A O 1
ATOM 5710 N N . LEU A 1 775 ? 34.906 -24.75 -18.672 1 92 775 LEU A N 1
ATOM 5711 C CA . LEU A 1 775 ? 34.219 -25.219 -17.484 1 92 775 LEU A CA 1
ATOM 5712 C C . LEU A 1 775 ? 33.156 -26.281 -17.828 1 92 775 LEU A C 1
ATOM 5714 O O . LEU A 1 775 ? 32.906 -27.188 -17.031 1 92 775 LEU A O 1
ATOM 5718 N N . TRP A 1 776 ? 32.531 -26.094 -19.016 1 90 776 TRP A N 1
ATOM 5719 C CA . TRP A 1 776 ? 31.547 -27.031 -19.516 1 90 776 TRP A CA 1
ATOM 5720 C C . TRP A 1 776 ? 31.922 -27.547 -20.891 1 90 776 TRP A C 1
ATOM 5722 O O . TRP A 1 776 ? 31.5 -27 -21.906 1 90 776 TRP A O 1
ATOM 5732 N N . PRO A 1 777 ? 32.719 -28.578 -20.828 1 82.69 777 PRO A N 1
ATOM 5733 C CA . PRO A 1 777 ? 33.25 -29.094 -22.094 1 82.69 777 PRO A CA 1
ATOM 5734 C C . PRO A 1 777 ? 32.125 -29.562 -23.031 1 82.69 777 PRO A C 1
ATOM 5736 O O . PRO A 1 777 ? 31.109 -30.078 -22.578 1 82.69 777 PRO A O 1
ATOM 5739 N N . ALA A 1 778 ? 32.281 -29.094 -24.312 1 71.88 778 ALA A N 1
ATOM 5740 C CA . ALA A 1 778 ? 31.312 -29.328 -25.375 1 71.88 778 ALA A CA 1
ATOM 5741 C C . ALA A 1 778 ? 31.203 -30.812 -25.703 1 71.88 778 ALA A C 1
ATOM 5743 O O . ALA A 1 778 ? 32.156 -31.562 -25.516 1 71.88 778 ALA A O 1
ATOM 5744 N N . MET B 1 1 ? -0.487 -47.844 6.031 1 73.69 1 MET B N 1
ATOM 5745 C CA . MET B 1 1 ? -1.032 -47.469 7.332 1 73.69 1 MET B CA 1
ATOM 5746 C C . MET B 1 1 ? -0.302 -46.25 7.895 1 73.69 1 MET B C 1
ATOM 5748 O O . MET B 1 1 ? -0.934 -45.312 8.391 1 73.69 1 MET B O 1
ATOM 5752 N N . LEU B 1 2 ? 1.08 -46.219 7.711 1 86.19 2 LEU B N 1
ATOM 5753 C CA . LEU B 1 2 ? 1.843 -45.094 8.227 1 86.19 2 LEU B CA 1
ATOM 5754 C C . LEU B 1 2 ? 1.465 -43.812 7.508 1 86.19 2 LEU B C 1
ATOM 5756 O O . LEU B 1 2 ? 1.331 -42.75 8.133 1 86.19 2 LEU B O 1
ATOM 5760 N N . SER B 1 3 ? 1.236 -44 6.23 1 90.12 3 SER B N 1
ATOM 5761 C CA . SER B 1 3 ? 0.863 -42.812 5.43 1 90.12 3 SER B CA 1
ATOM 5762 C C . SER B 1 3 ? -0.474 -42.25 5.887 1 90.12 3 SER B C 1
ATOM 5764 O O . SER B 1 3 ? -0.651 -41.031 5.918 1 90.12 3 SER B O 1
ATOM 5766 N N . LEU B 1 4 ? -1.383 -43.125 6.238 1 90.94 4 LEU B N 1
ATOM 5767 C CA . LEU B 1 4 ? -2.699 -42.688 6.691 1 90.94 4 LEU B CA 1
ATOM 5768 C C . LEU B 1 4 ? -2.605 -41.969 8.039 1 90.94 4 LEU B C 1
ATOM 5770 O O . LEU B 1 4 ? -3.273 -40.969 8.258 1 90.94 4 LEU B O 1
ATOM 5774 N N . PHE B 1 5 ? -1.779 -42.469 8.93 1 91.69 5 PHE B N 1
ATOM 5775 C CA . PHE B 1 5 ? -1.608 -41.844 10.242 1 91.69 5 PHE B CA 1
ATOM 5776 C C . PHE B 1 5 ? -0.957 -40.5 10.125 1 91.69 5 PHE B C 1
ATOM 5778 O O . PHE B 1 5 ? -1.326 -39.562 10.836 1 91.69 5 PHE B O 1
ATOM 5785 N N . ILE B 1 6 ? 0.039 -40.406 9.234 1 94.12 6 ILE B N 1
ATOM 5786 C CA . ILE B 1 6 ? 0.715 -39.156 9.031 1 94.12 6 ILE B CA 1
ATOM 5787 C C . ILE B 1 6 ? -0.272 -38.125 8.469 1 94.12 6 ILE B C 1
ATOM 5789 O O . ILE B 1 6 ? -0.286 -36.969 8.898 1 94.12 6 ILE B O 1
ATOM 5793 N N . LEU B 1 7 ? -1.081 -38.562 7.516 1 93.62 7 LEU B N 1
ATOM 5794 C CA . LEU B 1 7 ? -2.078 -37.656 6.926 1 93.62 7 LEU B CA 1
ATOM 5795 C C . LEU B 1 7 ? -3.07 -37.188 7.98 1 93.62 7 LEU B C 1
ATOM 5797 O O . LEU B 1 7 ? -3.398 -36 8.039 1 93.62 7 LEU B O 1
ATOM 5801 N N . LEU B 1 8 ? -3.533 -38.156 8.812 1 92.06 8 LEU B N 1
ATOM 5802 C CA . LEU B 1 8 ? -4.492 -37.781 9.852 1 92.06 8 LEU B CA 1
ATOM 5803 C C . LEU B 1 8 ? -3.883 -36.812 10.852 1 92.06 8 LEU B C 1
ATOM 5805 O O . LEU B 1 8 ? -4.574 -35.938 11.359 1 92.06 8 LEU B O 1
ATOM 5809 N N . PHE B 1 9 ? -2.646 -37 11.148 1 94 9 PHE B N 1
ATOM 5810 C CA . PHE B 1 9 ? -1.956 -36.062 12.031 1 94 9 PHE B CA 1
ATOM 5811 C C . PHE B 1 9 ? -1.898 -34.688 11.406 1 94 9 PHE B C 1
ATOM 5813 O O . PHE B 1 9 ? -2.115 -33.688 12.094 1 94 9 PHE B O 1
ATOM 5820 N N . ILE B 1 10 ? -1.584 -34.594 10.078 1 94.19 10 ILE B N 1
ATOM 5821 C CA . ILE B 1 10 ? -1.486 -33.312 9.383 1 94.19 10 ILE B CA 1
ATOM 5822 C C . ILE B 1 10 ? -2.852 -32.625 9.367 1 94.19 10 ILE B C 1
ATOM 5824 O O . ILE B 1 10 ? -2.953 -31.422 9.617 1 94.19 10 ILE B O 1
ATOM 5828 N N . VAL B 1 11 ? -3.896 -33.375 9.102 1 91.38 11 VAL B N 1
ATOM 5829 C CA . VAL B 1 11 ? -5.25 -32.844 9.047 1 91.38 11 VAL B CA 1
ATOM 5830 C C . VAL B 1 11 ? -5.66 -32.344 10.422 1 91.38 11 VAL B C 1
ATOM 5832 O O . VAL B 1 11 ? -6.215 -31.25 10.555 1 91.38 11 VAL B O 1
ATOM 5835 N N . LEU B 1 12 ? -5.395 -33.094 11.461 1 91.94 12 LEU B N 1
ATOM 5836 C CA . LEU B 1 12 ? -5.727 -32.688 12.82 1 91.94 12 LEU B CA 1
ATOM 5837 C C . LEU B 1 12 ? -4.957 -31.438 13.227 1 91.94 12 LEU B C 1
ATOM 5839 O O . LEU B 1 12 ? -5.508 -30.547 13.891 1 91.94 12 LEU B O 1
ATOM 5843 N N . ALA B 1 13 ? -3.719 -31.422 12.859 1 93.69 13 ALA B N 1
ATOM 5844 C CA . ALA B 1 13 ? -2.908 -30.234 13.148 1 93.69 13 ALA B CA 1
ATOM 5845 C C . ALA B 1 13 ? -3.459 -29 12.438 1 93.69 13 ALA B C 1
ATOM 5847 O O . ALA B 1 13 ? -3.516 -27.922 13.016 1 93.69 13 ALA B O 1
ATOM 5848 N N . ALA B 1 14 ? -3.795 -29.203 11.172 1 92.06 14 ALA B N 1
ATOM 5849 C CA . ALA B 1 14 ? -4.355 -28.109 10.406 1 92.06 14 ALA B CA 1
ATOM 5850 C C . ALA B 1 14 ? -5.664 -27.609 11.023 1 92.06 14 ALA B C 1
ATOM 5852 O O . ALA B 1 14 ? -5.875 -26.406 11.164 1 92.06 14 ALA B O 1
ATOM 5853 N N . LEU B 1 15 ? -6.496 -28.562 11.453 1 89.44 15 LEU B N 1
ATOM 5854 C CA . LEU B 1 15 ? -7.777 -28.219 12.062 1 89.44 15 LEU B CA 1
ATOM 5855 C C . LEU B 1 15 ? -7.574 -27.484 13.383 1 89.44 15 LEU B C 1
ATOM 5857 O O . LEU B 1 15 ? -8.258 -26.5 13.656 1 89.44 15 LEU B O 1
ATOM 5861 N N . THR B 1 16 ? -6.699 -27.891 14.141 1 91.44 16 THR B N 1
ATOM 5862 C CA . THR B 1 16 ? -6.406 -27.25 15.422 1 91.44 16 THR B CA 1
ATOM 5863 C C . THR B 1 16 ? -5.891 -25.828 15.211 1 91.44 16 THR B C 1
ATOM 5865 O O . THR B 1 16 ? -6.242 -24.922 15.961 1 91.44 16 THR B O 1
ATOM 5868 N N . LEU B 1 17 ? -5.094 -25.719 14.219 1 91.56 17 LEU B N 1
ATOM 5869 C CA . LEU B 1 17 ? -4.547 -24.391 13.93 1 91.56 17 LEU B CA 1
ATOM 5870 C C . LEU B 1 17 ? -5.625 -23.469 13.391 1 91.56 17 LEU B C 1
ATOM 5872 O O . LEU B 1 17 ? -5.637 -22.266 13.703 1 91.56 17 LEU B O 1
ATOM 5876 N N . PHE B 1 18 ? -6.504 -23.969 12.555 1 86.69 18 PHE B N 1
ATOM 5877 C CA . PHE B 1 18 ? -7.609 -23.172 12.039 1 86.69 18 PHE B CA 1
ATOM 5878 C C . PHE B 1 18 ? -8.539 -22.734 13.164 1 86.69 18 PHE B C 1
ATOM 5880 O O . PHE B 1 18 ? -8.945 -21.578 13.234 1 86.69 18 PHE B O 1
ATOM 5887 N N . ILE B 1 19 ? -8.844 -23.625 14.094 1 83.56 19 ILE B N 1
ATOM 5888 C CA . ILE B 1 19 ? -9.766 -23.359 15.195 1 83.56 19 ILE B CA 1
ATOM 5889 C C . ILE B 1 19 ? -9.125 -22.422 16.203 1 83.56 19 ILE B C 1
ATOM 5891 O O . ILE B 1 19 ? -9.781 -21.516 16.734 1 83.56 19 ILE B O 1
ATOM 5895 N N . GLY B 1 20 ? -7.871 -22.578 16.516 1 82.56 20 GLY B N 1
ATOM 5896 C CA . GLY B 1 20 ? -7.172 -21.734 17.469 1 82.56 20 GLY B CA 1
ATOM 5897 C C . GLY B 1 20 ? -6.926 -20.328 16.969 1 82.56 20 GLY B C 1
ATOM 5898 O O . GLY B 1 20 ? -6.77 -19.406 17.766 1 82.56 20 GLY B O 1
ATOM 5899 N N . GLY B 1 21 ? -6.863 -20.109 15.727 1 82.06 21 GLY B N 1
ATOM 5900 C CA . GLY B 1 21 ? -6.672 -18.797 15.156 1 82.06 21 GLY B CA 1
ATOM 5901 C C . GLY B 1 21 ? -5.312 -18.203 15.469 1 82.06 21 GLY B C 1
ATOM 5902 O O . GLY B 1 21 ? -5.148 -16.969 15.461 1 82.06 21 GLY B O 1
ATOM 5903 N N . TRP B 1 22 ? -4.363 -19.016 15.859 1 85.06 22 TRP B N 1
ATOM 5904 C CA . TRP B 1 22 ? -3.047 -18.516 16.25 1 85.06 22 TRP B CA 1
ATOM 5905 C C . TRP B 1 22 ? -2.25 -18.062 15.039 1 85.06 22 TRP B C 1
ATOM 5907 O O . TRP B 1 22 ? -1.398 -17.172 15.141 1 85.06 22 TRP B O 1
ATOM 5917 N N . LEU B 1 23 ? -2.502 -18.688 13.883 1 89.38 23 LEU B N 1
ATOM 5918 C CA . LEU B 1 23 ? -1.822 -18.344 12.633 1 89.38 23 LEU B CA 1
ATOM 5919 C C . LEU B 1 23 ? -2.826 -17.984 11.547 1 89.38 23 LEU B C 1
ATOM 5921 O O . LEU B 1 23 ? -3.963 -18.469 11.562 1 89.38 23 LEU B O 1
ATOM 5925 N N . PRO B 1 24 ? -2.383 -17.094 10.727 1 88.12 24 PRO B N 1
ATOM 5926 C CA . PRO B 1 24 ? -3.266 -16.828 9.594 1 88.12 24 PRO B CA 1
ATOM 5927 C C . PRO B 1 24 ? -3.545 -18.078 8.758 1 88.12 24 PRO B C 1
ATOM 5929 O O . PRO B 1 24 ? -2.672 -18.938 8.617 1 88.12 24 PRO B O 1
ATOM 5932 N N . ALA B 1 25 ? -4.676 -18.188 8.211 1 89 25 ALA B N 1
ATOM 5933 C CA . ALA B 1 25 ? -5.145 -19.359 7.504 1 89 25 ALA B CA 1
ATOM 5934 C C . ALA B 1 25 ? -4.254 -19.672 6.305 1 89 25 ALA B C 1
ATOM 5936 O O . ALA B 1 25 ? -4.023 -20.844 5.977 1 89 25 ALA B O 1
ATOM 5937 N N . ASP B 1 26 ? -3.768 -18.688 5.59 1 91.5 26 ASP B N 1
ATOM 5938 C CA . ASP B 1 26 ? -2.922 -18.875 4.418 1 91.5 26 ASP B CA 1
ATOM 5939 C C . ASP B 1 26 ? -1.586 -19.516 4.805 1 91.5 26 ASP B C 1
ATOM 5941 O O . ASP B 1 26 ? -1.069 -20.375 4.086 1 91.5 26 ASP B O 1
ATOM 5945 N N . VAL B 1 27 ? -1.04 -19.156 5.922 1 93.81 27 VAL B N 1
ATOM 5946 C CA . VAL B 1 27 ? 0.204 -19.75 6.398 1 93.81 27 VAL B CA 1
ATOM 5947 C C . VAL B 1 27 ? -0.022 -21.219 6.73 1 93.81 27 VAL B C 1
ATOM 5949 O O . VAL B 1 27 ? 0.827 -22.078 6.438 1 93.81 27 VAL B O 1
ATOM 5952 N N . VAL B 1 28 ? -1.157 -21.5 7.352 1 93.94 28 VAL B N 1
ATOM 5953 C CA . VAL B 1 28 ? -1.495 -22.875 7.652 1 93.94 28 VAL B CA 1
ATOM 5954 C C . VAL B 1 28 ? -1.571 -23.688 6.355 1 93.94 28 VAL B C 1
ATOM 5956 O O . VAL B 1 28 ? -1.089 -24.828 6.293 1 93.94 28 VAL B O 1
ATOM 5959 N N . GLY B 1 29 ? -2.193 -23.094 5.355 1 93.81 29 GLY B N 1
ATOM 5960 C CA . GLY B 1 29 ? -2.254 -23.75 4.059 1 93.81 29 GLY B CA 1
ATOM 5961 C C . GLY B 1 29 ? -0.885 -24.094 3.498 1 93.81 29 GLY B C 1
ATOM 5962 O O . GLY B 1 29 ? -0.662 -25.203 3.021 1 93.81 29 GLY B O 1
ATOM 5963 N N . ILE B 1 30 ? 0.034 -23.172 3.555 1 95 30 ILE B N 1
ATOM 5964 C CA . ILE B 1 30 ? 1.386 -23.375 3.047 1 95 30 ILE B CA 1
ATOM 5965 C C . ILE B 1 30 ? 2.096 -24.438 3.891 1 95 30 ILE B C 1
ATOM 5967 O O . ILE B 1 30 ? 2.848 -25.266 3.361 1 95 30 ILE B O 1
ATOM 5971 N N . MET B 1 31 ? 1.884 -24.422 5.191 1 95.62 31 MET B N 1
ATOM 5972 C CA . MET B 1 31 ? 2.479 -25.422 6.074 1 95.62 31 MET B CA 1
ATOM 5973 C C . MET B 1 31 ? 1.977 -26.812 5.734 1 95.62 31 MET B C 1
ATOM 5975 O O . MET B 1 31 ? 2.744 -27.781 5.766 1 95.62 31 MET B O 1
ATOM 5979 N N . VAL B 1 32 ? 0.708 -26.906 5.441 1 95.12 32 VAL B N 1
ATOM 5980 C CA . VAL B 1 32 ? 0.13 -28.188 5.059 1 95.12 32 VAL B CA 1
ATOM 5981 C C . VAL B 1 32 ? 0.772 -28.688 3.766 1 95.12 32 VAL B C 1
ATOM 5983 O O . VAL B 1 32 ? 1.173 -29.844 3.666 1 95.12 32 VAL B O 1
ATOM 5986 N N . LEU B 1 33 ? 0.873 -27.781 2.795 1 95.81 33 LEU B N 1
ATOM 5987 C CA . LEU B 1 33 ? 1.505 -28.109 1.523 1 95.81 33 LEU B CA 1
ATOM 5988 C C . LEU B 1 33 ? 2.934 -28.594 1.736 1 95.81 33 LEU B C 1
ATOM 5990 O O . LEU B 1 33 ? 3.328 -29.625 1.188 1 95.81 33 LEU B O 1
ATOM 5994 N N . ALA B 1 34 ? 3.697 -27.875 2.535 1 95.25 34 ALA B N 1
ATOM 5995 C CA . ALA B 1 34 ? 5.09 -28.219 2.801 1 95.25 34 ALA B CA 1
ATOM 5996 C C . ALA B 1 34 ? 5.191 -29.562 3.541 1 95.25 34 ALA B C 1
ATOM 5998 O O . ALA B 1 34 ? 6.039 -30.391 3.217 1 95.25 34 ALA B O 1
ATOM 5999 N N . ALA B 1 35 ? 4.316 -29.781 4.516 1 95.81 35 ALA B N 1
ATOM 6000 C CA . ALA B 1 35 ? 4.328 -31.031 5.289 1 95.81 35 ALA B CA 1
ATOM 6001 C C . ALA B 1 35 ? 4.008 -32.219 4.41 1 95.81 35 ALA B C 1
ATOM 6003 O O . ALA B 1 35 ? 4.637 -33.281 4.535 1 95.81 35 ALA B O 1
ATOM 6004 N N . LEU B 1 36 ? 3.021 -32.094 3.533 1 95.5 36 LEU B N 1
ATOM 6005 C CA . LEU B 1 36 ? 2.637 -33.188 2.637 1 95.5 36 LEU B CA 1
ATOM 6006 C C . LEU B 1 36 ? 3.779 -33.531 1.691 1 95.5 36 LEU B C 1
ATOM 6008 O O . LEU B 1 36 ? 4.031 -34.719 1.43 1 95.5 36 LEU B O 1
ATOM 6012 N N . ALA B 1 37 ? 4.438 -32.531 1.18 1 94.69 37 ALA B N 1
ATOM 6013 C CA . ALA B 1 37 ? 5.543 -32.75 0.254 1 94.69 37 ALA B CA 1
ATOM 6014 C C . ALA B 1 37 ? 6.746 -33.344 0.973 1 94.69 37 ALA B C 1
ATOM 6016 O O . ALA B 1 37 ? 7.41 -34.25 0.442 1 94.69 37 ALA B O 1
ATOM 6017 N N . LEU B 1 38 ? 7.047 -32.906 2.201 1 93.25 38 LEU B N 1
ATOM 6018 C CA . LEU B 1 38 ? 8.211 -33.344 2.957 1 93.25 38 LEU B CA 1
ATOM 6019 C C . LEU B 1 38 ? 8.016 -34.781 3.441 1 93.25 38 LEU B C 1
ATOM 6021 O O . LEU B 1 38 ? 8.984 -35.562 3.555 1 93.25 38 LEU B O 1
ATOM 6025 N N . THR B 1 39 ? 6.797 -35.219 3.697 1 93.44 39 THR B N 1
ATOM 6026 C CA . THR B 1 39 ? 6.52 -36.562 4.18 1 93.44 39 THR B CA 1
ATOM 6027 C C . THR B 1 39 ? 6.375 -37.531 3.012 1 93.44 39 THR B C 1
ATOM 6029 O O . THR B 1 39 ? 6.375 -38.75 3.207 1 93.44 39 THR B O 1
ATOM 6032 N N . GLY B 1 40 ? 6.254 -37 1.788 1 91.94 40 GLY B N 1
ATOM 6033 C CA . GLY B 1 40 ? 6.184 -37.844 0.61 1 91.94 40 GLY B CA 1
ATOM 6034 C C . GLY B 1 40 ? 4.777 -38.344 0.3 1 91.94 40 GLY B C 1
ATOM 6035 O O . GLY B 1 40 ? 4.59 -39.25 -0.511 1 91.94 40 GLY B O 1
ATOM 6036 N N . LEU B 1 41 ? 3.752 -37.812 0.965 1 93.75 41 LEU B N 1
ATOM 6037 C CA . LEU B 1 41 ? 2.369 -38.188 0.699 1 93.75 41 LEU B CA 1
ATOM 6038 C C . LEU B 1 41 ? 1.939 -37.75 -0.691 1 93.75 41 LEU B C 1
ATOM 6040 O O . LEU B 1 41 ? 1.067 -38.375 -1.309 1 93.75 41 LEU B O 1
ATOM 6044 N N . VAL B 1 42 ? 2.533 -36.625 -1.136 1 93.94 42 VAL B N 1
ATOM 6045 C CA . VAL B 1 42 ? 2.348 -36.125 -2.492 1 93.94 42 VAL B CA 1
ATOM 6046 C C . VAL B 1 42 ? 3.701 -35.781 -3.105 1 93.94 42 VAL B C 1
ATOM 6048 O O . VAL B 1 42 ? 4.652 -35.438 -2.387 1 93.94 42 VAL B O 1
ATOM 6051 N N . SER B 1 43 ? 3.791 -35.938 -4.379 1 93.69 43 SER B N 1
ATOM 6052 C CA . SER B 1 43 ? 5.012 -35.562 -5.07 1 93.69 43 SER B CA 1
ATOM 6053 C C . SER B 1 43 ? 5.191 -34.031 -5.043 1 93.69 43 SER B C 1
ATOM 6055 O O . SER B 1 43 ? 4.227 -33.281 -4.84 1 93.69 43 SER B O 1
ATOM 6057 N N . PRO B 1 44 ? 6.422 -33.531 -5.105 1 92.12 44 PRO B N 1
ATOM 6058 C CA . PRO B 1 44 ? 6.656 -32.062 -5.109 1 92.12 44 PRO B CA 1
ATOM 6059 C C . PRO B 1 44 ? 5.883 -31.359 -6.211 1 92.12 44 PRO B C 1
ATOM 6061 O O . PRO B 1 44 ? 5.402 -30.234 -6.004 1 92.12 44 PRO B O 1
ATOM 6064 N N . GLU B 1 45 ? 5.766 -31.969 -7.328 1 90.56 45 GLU B N 1
ATOM 6065 C CA . GLU B 1 45 ? 5.023 -31.359 -8.43 1 90.56 45 GLU B CA 1
ATOM 6066 C C . GLU B 1 45 ? 3.533 -31.266 -8.109 1 90.56 45 GLU B C 1
ATOM 6068 O O . GLU B 1 45 ? 2.891 -30.25 -8.391 1 90.56 45 GLU B O 1
ATOM 6073 N N . GLU B 1 46 ? 3.066 -32.344 -7.457 1 92.56 46 GLU B N 1
ATOM 6074 C CA . GLU B 1 46 ? 1.662 -32.375 -7.059 1 92.56 46 GLU B CA 1
ATOM 6075 C C . GLU B 1 46 ? 1.397 -31.359 -5.945 1 92.56 46 GLU B C 1
ATOM 6077 O O . GLU B 1 46 ? 0.31 -30.781 -5.863 1 92.56 46 GLU B O 1
ATOM 6082 N N . ALA B 1 47 ? 2.391 -31.203 -5.129 1 94.62 47 ALA B N 1
ATOM 6083 C CA . ALA B 1 47 ? 2.246 -30.297 -3.986 1 94.62 47 ALA B CA 1
ATOM 6084 C C . ALA B 1 47 ? 2.029 -28.859 -4.441 1 94.62 47 ALA B C 1
ATOM 6086 O O . ALA B 1 47 ? 1.234 -28.125 -3.85 1 94.62 47 ALA B O 1
ATOM 6087 N N . VAL B 1 48 ? 2.662 -28.469 -5.531 1 94.12 48 VAL B N 1
ATOM 6088 C CA . VAL B 1 48 ? 2.584 -27.078 -5.961 1 94.12 48 VAL B CA 1
ATOM 6089 C C . VAL B 1 48 ? 1.583 -26.938 -7.105 1 94.12 48 VAL B C 1
ATOM 6091 O O . VAL B 1 48 ? 1.345 -25.844 -7.602 1 94.12 48 VAL B O 1
ATOM 6094 N N . ALA B 1 49 ? 0.962 -27.984 -7.52 1 92.69 49 ALA B N 1
ATOM 6095 C CA . ALA B 1 49 ? 0.026 -27.984 -8.641 1 92.69 49 ALA B CA 1
ATOM 6096 C C . ALA B 1 49 ? -1.202 -27.141 -8.344 1 92.69 49 ALA B C 1
ATOM 6098 O O . ALA B 1 49 ? -1.888 -26.672 -9.258 1 92.69 49 ALA B O 1
ATOM 6099 N N . GLY B 1 50 ? -1.475 -26.922 -7.062 1 92 50 GLY B N 1
ATOM 6100 C CA . GLY B 1 50 ? -2.6 -26.094 -6.656 1 92 50 GLY B CA 1
ATOM 6101 C C . GLY B 1 50 ? -2.518 -24.672 -7.184 1 92 50 GLY B C 1
ATOM 6102 O O . GLY B 1 50 ? -3.543 -24.031 -7.418 1 92 50 GLY B O 1
ATOM 6103 N N . PHE B 1 51 ? -1.332 -24.234 -7.461 1 93.94 51 PHE B N 1
ATOM 6104 C CA . PHE B 1 51 ? -1.135 -22.844 -7.891 1 93.94 51 PHE B CA 1
ATOM 6105 C C . PHE B 1 51 ? -1.55 -22.672 -9.344 1 93.94 51 PHE B C 1
ATOM 6107 O O . PHE B 1 51 ? -1.811 -21.547 -9.789 1 93.94 51 PHE B O 1
ATOM 6114 N N . SER B 1 52 ? -1.573 -23.75 -10.07 1 93.88 52 SER B N 1
ATOM 6115 C CA . SER B 1 52 ? -1.972 -23.672 -11.469 1 93.88 52 SER B CA 1
ATOM 6116 C C . SER B 1 52 ? -3.348 -24.281 -11.688 1 93.88 52 SER B C 1
ATOM 6118 O O . SER B 1 52 ? -3.736 -24.562 -12.828 1 93.88 52 SER B O 1
ATOM 6120 N N . SER B 1 53 ? -4.012 -24.562 -10.617 1 93.12 53 SER B N 1
ATOM 6121 C CA . SER B 1 53 ? -5.352 -25.125 -10.758 1 93.12 53 SER B CA 1
ATOM 6122 C C . SER B 1 53 ? -6.312 -24.125 -11.375 1 93.12 53 SER B C 1
ATOM 6124 O O . SER B 1 53 ? -6.23 -22.922 -11.094 1 93.12 53 SER B O 1
ATOM 6126 N N . PRO B 1 54 ? -7.195 -24.641 -12.227 1 91.69 54 PRO B N 1
ATOM 6127 C CA . PRO B 1 54 ? -8.164 -23.719 -12.836 1 91.69 54 PRO B CA 1
ATOM 6128 C C . PRO B 1 54 ? -8.969 -22.938 -11.797 1 91.69 54 PRO B C 1
ATOM 6130 O O . PRO B 1 54 ? -9.328 -21.781 -12.031 1 91.69 54 PRO B O 1
ATOM 6133 N N . ALA B 1 55 ? -9.211 -23.578 -10.68 1 90.56 55 ALA B N 1
ATOM 6134 C CA . ALA B 1 55 ? -9.969 -22.906 -9.625 1 90.56 55 ALA B CA 1
ATOM 6135 C C . ALA B 1 55 ? -9.227 -21.688 -9.102 1 90.56 55 ALA B C 1
ATOM 6137 O O . ALA B 1 55 ? -9.797 -20.594 -9.016 1 90.56 55 ALA B O 1
ATOM 6138 N N . VAL B 1 56 ? -7.941 -21.859 -8.805 1 93.56 56 VAL B N 1
ATOM 6139 C CA . VAL B 1 56 ? -7.137 -20.781 -8.234 1 93.56 56 VAL B CA 1
ATOM 6140 C C . VAL B 1 56 ? -6.996 -19.656 -9.258 1 93.56 56 VAL B C 1
ATOM 6142 O O . VAL B 1 56 ? -7.16 -18.469 -8.914 1 93.56 56 VAL B O 1
ATOM 6145 N N . ILE B 1 57 ? -6.75 -19.953 -10.469 1 94.25 57 ILE B N 1
ATOM 6146 C CA . ILE B 1 57 ? -6.559 -18.969 -11.531 1 94.25 57 ILE B CA 1
ATOM 6147 C C . ILE B 1 57 ? -7.859 -18.203 -11.766 1 94.25 57 ILE B C 1
ATOM 6149 O O . ILE B 1 57 ? -7.84 -16.984 -11.953 1 94.25 57 ILE B O 1
ATOM 6153 N N . THR B 1 58 ? -8.945 -18.938 -11.766 1 91 58 THR B N 1
ATOM 6154 C CA . THR B 1 58 ? -10.242 -18.297 -11.969 1 91 58 THR B CA 1
ATOM 6155 C C . THR B 1 58 ? -10.539 -17.312 -10.836 1 91 58 THR B C 1
ATOM 6157 O O . THR B 1 58 ? -10.961 -16.188 -11.086 1 91 58 THR B O 1
ATOM 6160 N N . VAL B 1 59 ? -10.383 -17.781 -9.609 1 89.81 59 VAL B N 1
ATOM 6161 C CA . VAL B 1 59 ? -10.656 -16.922 -8.453 1 89.81 59 VAL B CA 1
ATOM 6162 C C . VAL B 1 59 ? -9.781 -15.68 -8.523 1 89.81 59 VAL B C 1
ATOM 6164 O O . VAL B 1 59 ? -10.266 -14.562 -8.32 1 89.81 59 VAL B O 1
ATOM 6167 N N . LEU B 1 60 ? -8.508 -15.891 -8.828 1 93.31 60 LEU B N 1
ATOM 6168 C CA . LEU B 1 60 ? -7.555 -14.789 -8.945 1 93.31 60 LEU B CA 1
ATOM 6169 C C . LEU B 1 60 ? -8.016 -13.781 -10 1 93.31 60 LEU B C 1
ATOM 6171 O O . LEU B 1 60 ? -8.047 -12.578 -9.742 1 93.31 60 LEU B O 1
ATOM 6175 N N . ALA B 1 61 ? -8.344 -14.219 -11.148 1 93.31 61 ALA B N 1
ATOM 6176 C CA . ALA B 1 61 ? -8.766 -13.359 -12.25 1 93.31 61 ALA B CA 1
ATOM 6177 C C . ALA B 1 61 ? -10.078 -12.656 -11.93 1 93.31 61 ALA B C 1
ATOM 6179 O O . ALA B 1 61 ? -10.281 -11.5 -12.305 1 93.31 61 ALA B O 1
ATOM 6180 N N . MET B 1 62 ? -10.891 -13.352 -11.211 1 89.12 62 MET B N 1
ATOM 6181 C CA . MET B 1 62 ? -12.195 -12.773 -10.883 1 89.12 62 MET B CA 1
ATOM 6182 C C . MET B 1 62 ? -12.047 -11.625 -9.891 1 89.12 62 MET B C 1
ATOM 6184 O O . MET B 1 62 ? -12.812 -10.656 -9.938 1 89.12 62 MET B O 1
ATOM 6188 N N . PHE B 1 63 ? -11.148 -11.719 -8.984 1 89.31 63 PHE B N 1
ATOM 6189 C CA . PHE B 1 63 ? -10.883 -10.602 -8.086 1 89.31 63 PHE B CA 1
ATOM 6190 C C . PHE B 1 63 ? -10.531 -9.344 -8.867 1 89.31 63 PHE B C 1
ATOM 6192 O O . PHE B 1 63 ? -11.031 -8.258 -8.57 1 89.31 63 PHE B O 1
ATOM 6199 N N . VAL B 1 64 ? -9.719 -9.547 -9.883 1 92.31 64 VAL B N 1
ATOM 6200 C CA . VAL B 1 64 ? -9.258 -8.422 -10.688 1 92.31 64 VAL B CA 1
ATOM 6201 C C . VAL B 1 64 ? -10.414 -7.875 -11.523 1 92.31 64 VAL B C 1
ATOM 6203 O O . VAL B 1 64 ? -10.594 -6.66 -11.625 1 92.31 64 VAL B O 1
ATOM 6206 N N . LEU B 1 65 ? -11.172 -8.773 -12.109 1 92.12 65 LEU B N 1
ATOM 6207 C CA . LEU B 1 65 ? -12.312 -8.359 -12.922 1 92.12 65 LEU B CA 1
ATOM 6208 C C . LEU B 1 65 ? -13.336 -7.605 -12.078 1 92.12 65 LEU B C 1
ATOM 6210 O O . LEU B 1 65 ? -13.867 -6.582 -12.516 1 92.12 65 LEU B O 1
ATOM 6214 N N . SER B 1 66 ? -13.562 -8.125 -10.906 1 87.56 66 SER B N 1
ATOM 6215 C CA . SER B 1 66 ? -14.492 -7.457 -9.992 1 87.56 66 SER B CA 1
ATOM 6216 C C . SER B 1 66 ? -13.984 -6.07 -9.602 1 87.56 66 SER B C 1
ATOM 6218 O O . SER B 1 66 ? -14.766 -5.125 -9.484 1 87.56 66 SER B O 1
ATOM 6220 N N . ALA B 1 67 ? -12.711 -5.992 -9.383 1 87.56 67 ALA B N 1
ATOM 6221 C CA . ALA B 1 67 ? -12.102 -4.707 -9.047 1 87.56 67 ALA B CA 1
ATOM 6222 C C . ALA B 1 67 ? -12.25 -3.715 -10.195 1 87.56 67 ALA B C 1
ATOM 6224 O O . ALA B 1 67 ? -12.438 -2.518 -9.969 1 87.56 67 ALA B O 1
ATOM 6225 N N . GLY B 1 68 ? -12.062 -4.203 -11.414 1 88.44 68 GLY B N 1
ATOM 6226 C CA . GLY B 1 68 ? -12.281 -3.35 -12.57 1 88.44 68 GLY B CA 1
ATOM 6227 C C . GLY B 1 68 ? -13.68 -2.768 -12.633 1 88.44 68 GLY B C 1
ATOM 6228 O O . GLY B 1 68 ? -13.852 -1.589 -12.953 1 88.44 68 GLY B O 1
ATOM 6229 N N . LEU B 1 69 ? -14.602 -3.564 -12.273 1 86.06 69 LEU B N 1
ATOM 6230 C CA . LEU B 1 69 ? -15.984 -3.107 -12.258 1 86.06 69 LEU B CA 1
ATOM 6231 C C . LEU B 1 69 ? -16.203 -2.061 -11.172 1 86.06 69 LEU B C 1
ATOM 6233 O O . LEU B 1 69 ? -16.938 -1.088 -11.375 1 86.06 69 LEU B O 1
ATOM 6237 N N . THR B 1 70 ? -15.586 -2.232 -10.086 1 80.75 70 THR B N 1
ATOM 6238 C CA . THR B 1 70 ? -15.734 -1.319 -8.961 1 80.75 70 THR B CA 1
ATOM 6239 C C . THR B 1 70 ? -15.031 0.005 -9.234 1 80.75 70 THR B C 1
ATOM 6241 O O . THR B 1 70 ? -15.57 1.075 -8.945 1 80.75 70 THR B O 1
ATOM 6244 N N . ARG B 1 71 ? -13.859 -0.144 -9.773 1 80.69 71 ARG B N 1
ATOM 6245 C CA . ARG B 1 71 ? -13.055 1.049 -10.016 1 80.69 71 ARG B CA 1
ATOM 6246 C C . ARG B 1 71 ? -13.672 1.909 -11.109 1 80.69 71 ARG B C 1
ATOM 6248 O O . ARG B 1 71 ? -13.445 3.119 -11.164 1 80.69 71 ARG B O 1
ATOM 6255 N N . THR B 1 72 ? -14.414 1.34 -11.969 1 83.38 72 THR B N 1
ATOM 6256 C CA . THR B 1 72 ? -15.055 2.088 -13.047 1 83.38 72 THR B CA 1
ATOM 6257 C C . THR B 1 72 ? -16.422 2.605 -12.609 1 83.38 72 THR B C 1
ATOM 6259 O O . THR B 1 72 ? -17.078 3.332 -13.352 1 83.38 72 THR B O 1
ATOM 6262 N N . GLY B 1 73 ? -16.875 2.283 -11.43 1 75.38 73 GLY B N 1
ATOM 6263 C CA . GLY B 1 73 ? -18.109 2.838 -10.867 1 75.38 73 GLY B CA 1
ATOM 6264 C C . GLY B 1 73 ? -19.344 2.031 -11.227 1 75.38 73 GLY B C 1
ATOM 6265 O O . GLY B 1 73 ? -20.469 2.436 -10.914 1 75.38 73 GLY B O 1
ATOM 6266 N N . VAL B 1 74 ? -19.203 0.969 -11.914 1 75.88 74 VAL B N 1
ATOM 6267 C CA . VAL B 1 74 ? -20.359 0.157 -12.297 1 75.88 74 VAL B CA 1
ATOM 6268 C C . VAL B 1 74 ? -21.078 -0.337 -11.047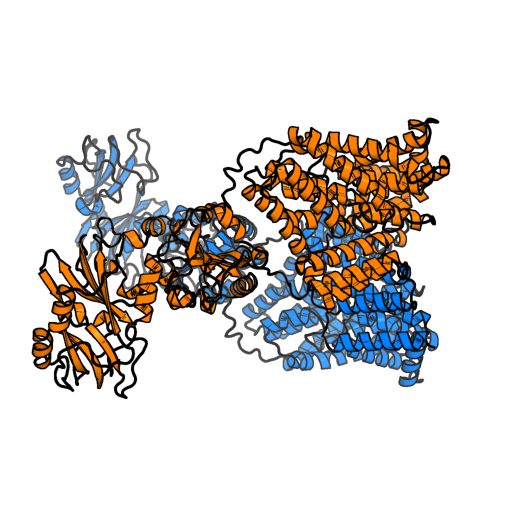 1 75.88 74 VAL B C 1
ATOM 6270 O O . VAL B 1 74 ? -22.312 -0.309 -10.984 1 75.88 74 VAL B O 1
ATOM 6273 N N . ALA B 1 75 ? -20.328 -0.722 -10.102 1 67.56 75 ALA B N 1
ATOM 6274 C CA . ALA B 1 75 ? -20.906 -1.228 -8.859 1 67.56 75 ALA B CA 1
ATOM 6275 C C . ALA B 1 75 ? -21.672 -0.13 -8.125 1 67.56 75 ALA B C 1
ATOM 6277 O O . ALA B 1 75 ? -22.719 -0.384 -7.539 1 67.56 75 ALA B O 1
ATOM 6278 N N . TYR B 1 76 ? -21.234 1.015 -8.25 1 63.25 76 TYR B N 1
ATOM 6279 C CA . TYR B 1 76 ? -21.859 2.146 -7.57 1 63.25 76 TYR B CA 1
ATOM 6280 C C . TYR B 1 76 ? -23.156 2.535 -8.25 1 63.25 76 TYR B C 1
ATOM 6282 O O . TYR B 1 76 ? -24.141 2.885 -7.582 1 63.25 76 TYR B O 1
ATOM 6290 N N . ARG B 1 77 ? -23.156 2.42 -9.508 1 69.38 77 ARG B N 1
ATOM 6291 C CA . ARG B 1 77 ? -24.359 2.762 -10.266 1 69.38 77 ARG B CA 1
ATOM 6292 C C . ARG B 1 77 ? -25.516 1.828 -9.914 1 69.38 77 ARG B C 1
ATOM 6294 O O . ARG B 1 77 ? -26.672 2.227 -9.969 1 69.38 77 ARG B O 1
ATOM 6301 N N . ILE B 1 78 ? -25.141 0.755 -9.461 1 69.38 78 ILE B N 1
ATOM 6302 C CA . ILE B 1 78 ? -26.172 -0.212 -9.102 1 69.38 78 ILE B CA 1
ATOM 6303 C C . ILE B 1 78 ? -26.672 0.07 -7.691 1 69.38 78 ILE B C 1
ATOM 6305 O O . ILE B 1 78 ? -27.844 -0.178 -7.383 1 69.38 78 ILE B O 1
ATOM 6309 N N . GLY B 1 79 ? -25.859 0.734 -6.887 1 65 79 GLY B N 1
ATOM 6310 C CA . GLY B 1 79 ? -26.266 1.076 -5.531 1 65 79 GLY B CA 1
ATOM 6311 C C . GLY B 1 79 ? -27.109 2.326 -5.457 1 65 79 GLY B C 1
ATOM 6312 O O . GLY B 1 79 ? -27.922 2.48 -4.535 1 65 79 GLY B O 1
ATOM 6313 N N . GLN B 1 80 ? -27.156 3.16 -6.461 1 66 80 GLN B N 1
ATOM 6314 C CA . GLN B 1 80 ? -27.828 4.457 -6.457 1 66 80 GLN B CA 1
ATOM 6315 C C . GLN B 1 80 ? -29.344 4.289 -6.48 1 66 80 GLN B C 1
ATOM 6317 O O . GLN B 1 80 ? -30.062 4.961 -5.734 1 66 80 GLN B O 1
ATOM 6322 N N . PRO B 1 81 ? -29.828 3.377 -7.254 1 73.75 81 PRO B N 1
ATOM 6323 C CA . PRO B 1 81 ? -31.281 3.244 -7.285 1 73.75 81 PRO B CA 1
ATOM 6324 C C . PRO B 1 81 ? -31.859 2.785 -5.949 1 73.75 81 PRO B C 1
ATOM 6326 O O . PRO B 1 81 ? -33.062 2.953 -5.699 1 73.75 81 PRO B O 1
ATOM 6329 N N . LEU B 1 82 ? -31.031 2.312 -5.113 1 78.44 82 LEU B N 1
ATOM 6330 C CA . LEU B 1 82 ? -31.469 1.849 -3.807 1 78.44 82 LEU B CA 1
ATOM 6331 C C . LEU B 1 82 ? -31.984 3.014 -2.961 1 78.44 82 LEU B C 1
ATOM 6333 O O . LEU B 1 82 ? -32.844 2.83 -2.09 1 78.44 82 LEU B O 1
ATOM 6337 N N . GLN B 1 83 ? -31.516 4.164 -3.279 1 68.5 83 GLN B N 1
ATOM 6338 C CA . GLN B 1 83 ? -31.859 5.348 -2.498 1 68.5 83 GLN B CA 1
ATOM 6339 C C . GLN B 1 83 ? -33.312 5.762 -2.742 1 68.5 83 GLN B C 1
ATOM 6341 O O . GLN B 1 83 ? -33.906 6.449 -1.915 1 68.5 83 GLN B O 1
ATOM 6346 N N . HIS B 1 84 ? -33.875 5.234 -3.855 1 70.06 84 HIS B N 1
ATOM 6347 C CA . HIS B 1 84 ? -35.25 5.574 -4.191 1 70.06 84 HIS B CA 1
ATOM 6348 C C . HIS B 1 84 ? -36.219 4.883 -3.252 1 70.06 84 HIS B C 1
ATOM 6350 O O . HIS B 1 84 ? -37.375 5.309 -3.127 1 70.06 84 HIS B O 1
ATOM 6356 N N . PHE B 1 85 ? -35.812 3.932 -2.521 1 76.75 85 PHE B N 1
ATOM 6357 C CA . PHE B 1 85 ? -36.688 3.174 -1.646 1 76.75 85 PHE B CA 1
ATOM 6358 C C . PHE B 1 85 ? -36.562 3.666 -0.207 1 76.75 85 PHE B C 1
ATOM 6360 O O . PHE B 1 85 ? -37.156 3.08 0.702 1 76.75 85 PHE B O 1
ATOM 6367 N N . ALA B 1 86 ? -35.844 4.707 -0.037 1 70 86 ALA B N 1
ATOM 6368 C CA . ALA B 1 86 ? -35.562 5.211 1.3 1 70 86 ALA B CA 1
ATOM 6369 C C . ALA B 1 86 ? -36.844 5.539 2.066 1 70 86 ALA B C 1
ATOM 6371 O O . ALA B 1 86 ? -36.875 5.445 3.295 1 70 86 ALA B O 1
ATOM 6372 N N . ARG B 1 87 ? -37.875 5.859 1.432 1 72.25 87 ARG B N 1
ATOM 6373 C CA . ARG B 1 87 ? -39.094 6.312 2.102 1 72.25 87 ARG B CA 1
ATOM 6374 C C . ARG B 1 87 ? -40.031 5.145 2.357 1 72.25 87 ARG B C 1
ATOM 6376 O O . ARG B 1 87 ? -41.125 5.328 2.941 1 72.25 87 ARG B O 1
ATOM 6383 N N . LYS B 1 88 ? -39.625 4.051 2.082 1 82.06 88 LYS B N 1
ATOM 6384 C CA . LYS B 1 88 ? -40.531 2.902 2.252 1 82.06 88 LYS B CA 1
ATOM 6385 C C . LYS B 1 88 ? -40.344 2.252 3.617 1 82.06 88 LYS B C 1
ATOM 6387 O O . LYS B 1 88 ? -39.5 2.688 4.402 1 82.06 88 LYS B O 1
ATOM 6392 N N . GLY B 1 89 ? -41.156 1.383 3.963 1 85.94 89 GLY B N 1
ATOM 6393 C CA . GLY B 1 89 ? -41.125 0.715 5.254 1 85.94 89 GLY B CA 1
ATOM 6394 C C . GLY B 1 89 ? -39.906 -0.165 5.445 1 85.94 89 GLY B C 1
ATOM 6395 O O . GLY B 1 89 ? -39.156 -0.438 4.488 1 85.94 89 GLY B O 1
ATOM 6396 N N . GLU B 1 90 ? -39.625 -0.469 6.648 1 89.81 90 GLU B N 1
ATOM 6397 C CA . GLU B 1 90 ? -38.438 -1.246 7.02 1 89.81 90 GLU B CA 1
ATOM 6398 C C . GLU B 1 90 ? -38.375 -2.57 6.266 1 89.81 90 GLU B C 1
ATOM 6400 O O . GLU B 1 90 ? -37.312 -2.975 5.777 1 89.81 90 GLU B O 1
ATOM 6405 N N . ALA B 1 91 ? -39.531 -3.227 6.156 1 92.69 91 ALA B N 1
ATOM 6406 C CA . ALA B 1 91 ? -39.594 -4.52 5.477 1 92.69 91 ALA B CA 1
ATOM 6407 C C . ALA B 1 91 ? -39.188 -4.383 4.004 1 92.69 91 ALA B C 1
ATOM 6409 O O . ALA B 1 91 ? -38.469 -5.223 3.467 1 92.69 91 ALA B O 1
ATOM 6410 N N . VAL B 1 92 ? -39.656 -3.404 3.41 1 92.38 92 VAL B N 1
ATOM 6411 C CA . VAL B 1 92 ? -39.375 -3.18 1.996 1 92.38 92 VAL B CA 1
ATOM 6412 C C . VAL B 1 92 ? -37.906 -2.852 1.814 1 92.38 92 VAL B C 1
ATOM 6414 O O . VAL B 1 92 ? -37.281 -3.303 0.854 1 92.38 92 VAL B O 1
ATOM 6417 N N . LEU B 1 93 ? -37.375 -2.129 2.746 1 91.25 93 LEU B N 1
ATOM 6418 C CA . LEU B 1 93 ? -35.969 -1.77 2.672 1 91.25 93 LEU B CA 1
ATOM 6419 C C . LEU B 1 93 ? -35.062 -3.004 2.812 1 91.25 93 LEU B C 1
ATOM 6421 O O . LEU B 1 93 ? -34.062 -3.145 2.098 1 91.25 93 LEU B O 1
ATOM 6425 N N . ILE B 1 94 ? -35.5 -3.828 3.701 1 93.69 94 ILE B N 1
ATOM 6426 C CA . ILE B 1 94 ? -34.75 -5.059 3.912 1 93.69 94 ILE B CA 1
ATOM 6427 C C . ILE B 1 94 ? -34.781 -5.918 2.652 1 93.69 94 ILE B C 1
ATOM 6429 O O . ILE B 1 94 ? -33.781 -6.438 2.203 1 93.69 94 ILE B O 1
ATOM 6433 N N . VAL B 1 95 ? -35.938 -6.031 2.043 1 94.44 95 VAL B N 1
ATOM 6434 C CA . VAL B 1 95 ? -36.125 -6.844 0.844 1 94.44 95 VAL B CA 1
ATOM 6435 C C . VAL B 1 95 ? -35.281 -6.273 -0.301 1 94.44 95 VAL B C 1
ATOM 6437 O O . VAL B 1 95 ? -34.594 -7.012 -0.994 1 94.44 95 VAL B O 1
ATOM 6440 N N . VAL B 1 96 ? -35.344 -5.016 -0.459 1 91.94 96 VAL B N 1
ATOM 6441 C CA . VAL B 1 96 ? -34.656 -4.371 -1.569 1 91.94 96 VAL B CA 1
ATOM 6442 C C . VAL B 1 96 ? -33.156 -4.492 -1.377 1 91.94 96 VAL B C 1
ATOM 6444 O O . VAL B 1 96 ? -32.406 -4.789 -2.324 1 91.94 96 VAL B O 1
ATOM 6447 N N . LEU B 1 97 ? -32.688 -4.277 -0.201 1 91.62 97 LEU B N 1
ATOM 6448 C CA . LEU B 1 97 ? -31.266 -4.332 0.093 1 91.62 97 LEU B CA 1
ATOM 6449 C C . LEU B 1 97 ? -30.734 -5.75 -0.073 1 91.62 97 LEU B C 1
ATOM 6451 O O . LEU B 1 97 ? -29.672 -5.953 -0.679 1 91.62 97 LEU B O 1
ATOM 6455 N N . MET B 1 98 ? -31.391 -6.703 0.464 1 94.69 98 MET B N 1
ATOM 6456 C CA . MET B 1 98 ? -30.938 -8.086 0.387 1 94.69 98 MET B CA 1
ATOM 6457 C C . MET B 1 98 ? -30.969 -8.594 -1.051 1 94.69 98 MET B C 1
ATOM 6459 O O . MET B 1 98 ? -30.078 -9.328 -1.479 1 94.69 98 MET B O 1
ATOM 6463 N N . THR B 1 99 ? -32 -8.188 -1.77 1 92.88 99 THR B N 1
ATOM 6464 C CA . THR B 1 99 ? -32.094 -8.594 -3.168 1 92.88 99 THR B CA 1
ATOM 6465 C C . THR B 1 99 ? -31 -7.945 -4 1 92.88 99 THR B C 1
ATOM 6467 O O . THR B 1 99 ? -30.344 -8.609 -4.812 1 92.88 99 THR B O 1
ATOM 6470 N N . ALA B 1 100 ? -30.797 -6.695 -3.779 1 90.44 100 ALA B N 1
ATOM 6471 C CA . ALA B 1 100 ? -29.75 -5.996 -4.504 1 90.44 100 ALA B CA 1
ATOM 6472 C C . ALA B 1 100 ? -28.375 -6.582 -4.176 1 90.44 100 ALA B C 1
ATOM 6474 O O . ALA B 1 100 ? -27.562 -6.816 -5.074 1 90.44 100 ALA B O 1
ATOM 6475 N N . ALA B 1 101 ? -28.125 -6.766 -2.906 1 91.44 101 ALA B N 1
ATOM 6476 C CA . ALA B 1 101 ? -26.859 -7.348 -2.469 1 91.44 101 ALA B CA 1
ATOM 6477 C C . ALA B 1 101 ? -26.672 -8.75 -3.041 1 91.44 101 ALA B C 1
ATOM 6479 O O . ALA B 1 101 ? -25.578 -9.102 -3.479 1 91.44 101 ALA B O 1
ATOM 6480 N N . GLY B 1 102 ? -27.719 -9.523 -3.033 1 92.31 102 GLY B N 1
ATOM 6481 C CA . GLY B 1 102 ? -27.672 -10.875 -3.57 1 92.31 102 GLY B CA 1
ATOM 6482 C C . GLY B 1 102 ? -27.406 -10.906 -5.062 1 92.31 102 GLY B C 1
ATOM 6483 O O . GLY B 1 102 ? -26.562 -11.688 -5.531 1 92.31 102 GLY B O 1
ATOM 6484 N N . LEU B 1 103 ? -27.984 -10.109 -5.809 1 89.25 103 LEU B N 1
ATOM 6485 C CA . LEU B 1 103 ? -27.844 -10.07 -7.262 1 89.25 103 LEU B CA 1
ATOM 6486 C C . LEU B 1 103 ? -26.469 -9.547 -7.652 1 89.25 103 LEU B C 1
ATOM 6488 O O . LEU B 1 103 ? -25.844 -10.047 -8.594 1 89.25 103 LEU B O 1
ATOM 6492 N N . LEU B 1 104 ? -26.047 -8.562 -6.93 1 87.19 104 LEU B N 1
ATOM 6493 C CA . LEU B 1 104 ? -24.719 -8.023 -7.207 1 87.19 104 LEU B CA 1
ATOM 6494 C C . LEU B 1 104 ? -23.625 -9.039 -6.879 1 87.19 104 LEU B C 1
ATOM 6496 O O . LEU B 1 104 ? -22.609 -9.109 -7.57 1 87.19 104 LEU B O 1
ATOM 6500 N N . SER B 1 105 ? -23.859 -9.797 -5.855 1 89.12 105 SER B N 1
ATOM 6501 C CA . SER B 1 105 ? -22.875 -10.789 -5.422 1 89.12 105 SER B CA 1
ATOM 6502 C C . SER B 1 105 ? -22.781 -11.953 -6.41 1 89.12 105 SER B C 1
ATOM 6504 O O . SER B 1 105 ? -21.875 -12.781 -6.324 1 89.12 105 SER B O 1
ATOM 6506 N N . ALA B 1 106 ? -23.719 -12 -7.332 1 86.12 106 ALA B N 1
ATOM 6507 C CA . ALA B 1 106 ? -23.703 -13.031 -8.367 1 86.12 106 ALA B CA 1
ATOM 6508 C C . ALA B 1 106 ? -22.594 -12.766 -9.383 1 86.12 106 ALA B C 1
ATOM 6510 O O . ALA B 1 106 ? -22.078 -13.703 -10.008 1 86.12 106 ALA B O 1
ATOM 6511 N N . LEU B 1 107 ? -22.219 -11.508 -9.453 1 80.69 107 LEU B N 1
ATOM 6512 C CA . LEU B 1 107 ? -21.25 -11.133 -10.477 1 80.69 107 LEU B CA 1
ATOM 6513 C C . LEU B 1 107 ? -19.953 -10.648 -9.852 1 80.69 107 LEU B C 1
ATOM 6515 O O . LEU B 1 107 ? -18.891 -10.727 -10.477 1 80.69 107 LEU B O 1
ATOM 6519 N N . ILE B 1 108 ? -20.125 -9.977 -8.711 1 81 108 ILE B N 1
ATOM 6520 C CA . ILE B 1 108 ? -19 -9.375 -8.008 1 81 108 ILE B CA 1
ATOM 6521 C C . ILE B 1 108 ? -18.719 -10.156 -6.73 1 81 108 ILE B C 1
ATOM 6523 O O . ILE B 1 108 ? -19.609 -10.773 -6.16 1 81 108 ILE B O 1
ATOM 6527 N N . ASN B 1 109 ? -17.531 -10.172 -6.43 1 82.5 109 ASN B N 1
ATOM 6528 C CA . ASN B 1 109 ? -17.172 -10.828 -5.184 1 82.5 109 ASN B CA 1
ATOM 6529 C C . ASN B 1 109 ? -17.953 -10.281 -3.998 1 82.5 109 ASN B C 1
ATOM 6531 O O . ASN B 1 109 ? -18.219 -9.078 -3.926 1 82.5 109 ASN B O 1
ATOM 6535 N N . THR B 1 110 ? -18.312 -11.195 -3.131 1 86.25 110 THR B N 1
ATOM 6536 C CA . THR B 1 110 ? -19.203 -10.883 -2.018 1 86.25 110 THR B CA 1
ATOM 6537 C C . THR B 1 110 ? -18.609 -9.789 -1.138 1 86.25 110 THR B C 1
ATOM 6539 O O . THR B 1 110 ? -19.312 -8.867 -0.729 1 86.25 110 THR B O 1
ATOM 6542 N N . THR B 1 111 ? -17.375 -9.867 -0.833 1 80.56 111 THR B N 1
ATOM 6543 C CA . THR B 1 111 ? -16.734 -8.898 0.034 1 80.56 111 THR B CA 1
ATOM 6544 C C . THR B 1 111 ? -16.734 -7.512 -0.609 1 80.56 111 THR B C 1
ATOM 6546 O O . THR B 1 111 ? -16.984 -6.508 0.063 1 80.56 111 THR B O 1
ATOM 6549 N N . THR B 1 112 ? -16.438 -7.484 -1.808 1 78.19 112 THR B N 1
ATOM 6550 C CA . THR B 1 112 ? -16.422 -6.215 -2.529 1 78.19 112 THR B CA 1
ATOM 6551 C C . THR B 1 112 ? -17.812 -5.586 -2.57 1 78.19 112 THR B C 1
ATOM 6553 O O . THR B 1 112 ? -17.938 -4.367 -2.432 1 78.19 112 THR B O 1
ATOM 6556 N N . VAL B 1 113 ? -18.781 -6.426 -2.775 1 86.38 113 VAL B N 1
ATOM 6557 C CA . VAL B 1 113 ? -20.156 -5.922 -2.797 1 86.38 113 VAL B CA 1
ATOM 6558 C C . VAL B 1 113 ? -20.5 -5.305 -1.443 1 86.38 113 VAL B C 1
ATOM 6560 O O . VAL B 1 113 ? -21.109 -4.238 -1.38 1 86.38 113 VAL B O 1
ATOM 6563 N N . ALA B 1 114 ? -20.109 -5.945 -0.402 1 85.44 114 ALA B N 1
ATOM 6564 C CA . ALA B 1 114 ? -20.359 -5.422 0.938 1 85.44 114 ALA B CA 1
ATOM 6565 C C . ALA B 1 114 ? -19.703 -4.062 1.132 1 85.44 114 ALA B C 1
ATOM 6567 O O . ALA B 1 114 ? -20.297 -3.15 1.706 1 85.44 114 ALA B O 1
ATOM 6568 N N . VAL B 1 115 ? -18.531 -3.908 0.666 1 76 115 VAL B N 1
ATOM 6569 C CA . VAL B 1 115 ? -17.797 -2.66 0.809 1 76 115 VAL B CA 1
ATOM 6570 C C . VAL B 1 115 ? -18.484 -1.553 0.021 1 76 115 VAL B C 1
ATOM 6572 O O . VAL B 1 115 ? -18.578 -0.416 0.49 1 76 115 VAL B O 1
ATOM 6575 N N . ILE B 1 116 ? -19 -1.919 -1.089 1 74.5 116 ILE B N 1
ATOM 6576 C CA . ILE B 1 116 ? -19.625 -0.948 -1.978 1 74.5 116 ILE B CA 1
ATOM 6577 C C . ILE B 1 116 ? -20.984 -0.521 -1.403 1 74.5 116 ILE B C 1
ATOM 6579 O O . ILE B 1 116 ? -21.328 0.659 -1.45 1 74.5 116 ILE B O 1
ATOM 6583 N N . LEU B 1 117 ? -21.641 -1.465 -0.88 1 83.5 117 LEU B N 1
ATOM 6584 C CA . LEU B 1 117 ? -23 -1.186 -0.444 1 83.5 117 LEU B CA 1
ATOM 6585 C C . LEU B 1 117 ? -23.016 -0.615 0.971 1 83.5 117 LEU B C 1
ATOM 6587 O O . LEU B 1 117 ? -24.016 -0.051 1.409 1 83.5 117 LEU B O 1
ATOM 6591 N N . LEU B 1 118 ? -21.953 -0.751 1.646 1 81.75 118 LEU B N 1
ATOM 6592 C CA . LEU B 1 118 ? -21.891 -0.296 3.031 1 81.75 118 LEU B CA 1
ATOM 6593 C C . LEU B 1 118 ? -22.203 1.193 3.127 1 81.75 118 LEU B C 1
ATOM 6595 O O . LEU B 1 118 ? -23.125 1.592 3.848 1 81.75 118 LEU B O 1
ATOM 6599 N N . PRO B 1 119 ? -21.531 2.043 2.398 1 67.56 119 PRO B N 1
ATOM 6600 C CA . PRO B 1 119 ? -21.859 3.465 2.48 1 67.56 119 PRO B CA 1
ATOM 6601 C C . PRO B 1 119 ? -23.281 3.762 2 1 67.56 119 PRO B C 1
ATOM 6603 O O . PRO B 1 119 ? -23.969 4.625 2.562 1 67.56 119 PRO B O 1
ATOM 6606 N N . ALA B 1 120 ? -23.625 3.068 0.979 1 75.38 120 ALA B N 1
ATOM 6607 C CA . ALA B 1 120 ? -24.984 3.256 0.453 1 75.38 120 ALA B CA 1
ATOM 6608 C C . ALA B 1 120 ? -26.031 2.855 1.483 1 75.38 120 ALA B C 1
ATOM 6610 O O . ALA B 1 120 ? -27.062 3.512 1.61 1 75.38 120 ALA B O 1
ATOM 6611 N N . THR B 1 121 ? -25.828 1.775 2.158 1 84.5 121 THR B N 1
ATOM 6612 C CA . THR B 1 121 ? -26.75 1.31 3.188 1 84.5 121 THR B CA 1
ATOM 6613 C C . THR B 1 121 ? -26.781 2.275 4.367 1 84.5 121 THR B C 1
ATOM 6615 O O . THR B 1 121 ? -27.828 2.52 4.957 1 84.5 121 THR B O 1
ATOM 6618 N N . MET B 1 122 ? -25.625 2.775 4.664 1 75.88 122 MET B N 1
ATOM 6619 C CA . MET B 1 122 ? -25.562 3.768 5.73 1 75.88 122 MET B CA 1
ATOM 6620 C C . MET B 1 122 ? -26.359 5.016 5.367 1 75.88 122 MET B C 1
ATOM 6622 O O . MET B 1 122 ? -27.047 5.578 6.215 1 75.88 122 MET B O 1
ATOM 6626 N N . ASP B 1 123 ? -26.281 5.316 4.137 1 67.75 123 ASP B N 1
ATOM 6627 C CA . ASP B 1 123 ? -27.031 6.453 3.631 1 67.75 123 ASP B CA 1
ATOM 6628 C C . ASP B 1 123 ? -28.531 6.172 3.674 1 67.75 123 ASP B C 1
ATOM 6630 O O . ASP B 1 123 ? -29.328 7.051 4.023 1 67.75 123 ASP B O 1
ATOM 6634 N N . LEU B 1 124 ? -28.812 5.098 3.326 1 77.44 124 LEU B N 1
ATOM 6635 C CA . LEU B 1 124 ? -30.219 4.676 3.34 1 77.44 124 LEU B CA 1
ATOM 6636 C C . LEU B 1 124 ? -30.766 4.68 4.762 1 77.44 124 LEU B C 1
ATOM 6638 O O . LEU B 1 124 ? -31.922 5.059 4.98 1 77.44 124 LEU B O 1
ATOM 6642 N N . ALA B 1 125 ? -29.984 4.215 5.652 1 80.56 125 ALA B N 1
ATOM 6643 C CA . ALA B 1 125 ? -30.391 4.211 7.059 1 80.56 125 ALA B CA 1
ATOM 6644 C C . ALA B 1 125 ? -30.625 5.633 7.566 1 80.56 125 ALA B C 1
ATOM 6646 O O . ALA B 1 125 ? -31.609 5.895 8.258 1 80.56 125 ALA B O 1
ATOM 6647 N N . ARG B 1 126 ? -29.812 6.414 7.223 1 67.19 126 ARG B N 1
ATOM 6648 C CA . ARG B 1 126 ? -29.922 7.805 7.645 1 67.19 126 ARG B CA 1
ATOM 6649 C C . ARG B 1 126 ? -31.156 8.461 7.047 1 67.19 126 ARG B C 1
ATOM 6651 O O . ARG B 1 126 ? -31.891 9.164 7.746 1 67.19 126 ARG B O 1
ATOM 6658 N N . ARG B 1 127 ? -31.422 8.156 5.859 1 66.56 127 ARG B N 1
ATOM 6659 C CA . ARG B 1 127 ? -32.562 8.758 5.156 1 66.56 127 ARG B CA 1
ATOM 6660 C C . ARG B 1 127 ? -33.875 8.172 5.637 1 66.56 127 ARG B C 1
ATOM 6662 O O . ARG B 1 127 ? -34.906 8.859 5.656 1 66.56 127 ARG B O 1
ATOM 6669 N N . SER B 1 128 ? -33.844 7.02 5.965 1 77.25 128 SER B N 1
ATOM 6670 C CA . SER B 1 128 ? -35.062 6.336 6.395 1 77.25 128 SER B CA 1
ATOM 6671 C C . SER B 1 128 ? -35.344 6.566 7.875 1 77.25 128 SER B C 1
ATOM 6673 O O . SER B 1 128 ? -36.469 6.309 8.359 1 77.25 128 SER B O 1
ATOM 6675 N N . GLY B 1 129 ? -34.281 7.109 8.547 1 74 129 GLY B N 1
ATOM 6676 C CA . GLY B 1 129 ? -34.406 7.332 9.977 1 74 129 GLY B CA 1
ATOM 6677 C C . GLY B 1 129 ? -34.281 6.062 10.789 1 74 129 GLY B C 1
ATOM 6678 O O . GLY B 1 129 ? -34.594 6.047 11.984 1 74 129 GLY B O 1
ATOM 6679 N N . LEU B 1 130 ? -33.938 5.039 10.188 1 83.75 130 LEU B N 1
ATOM 6680 C CA . LEU B 1 130 ? -33.719 3.771 10.883 1 83.75 130 LEU B CA 1
ATOM 6681 C C . LEU B 1 130 ? -32.281 3.652 11.383 1 83.75 130 LEU B C 1
ATOM 6683 O O . LEU B 1 130 ? -31.375 4.227 10.789 1 83.75 130 LEU B O 1
ATOM 6687 N N . PRO B 1 131 ? -32.125 3.023 12.484 1 82.06 131 PRO B N 1
ATOM 6688 C CA . PRO B 1 131 ? -30.75 2.75 12.898 1 82.06 131 PRO B CA 1
ATOM 6689 C C . PRO B 1 131 ? -30 1.872 11.906 1 82.06 131 PRO B C 1
ATOM 6691 O O . PRO B 1 131 ? -30.578 0.942 11.336 1 82.06 131 PRO B O 1
ATOM 6694 N N . PRO B 1 132 ? -28.781 2.148 11.711 1 83.94 132 PRO B N 1
ATOM 6695 C CA . PRO B 1 132 ? -27.969 1.376 10.758 1 83.94 132 PRO B CA 1
ATOM 6696 C C . PRO B 1 132 ? -27.906 -0.108 11.109 1 83.94 132 PRO B C 1
ATOM 6698 O O . PRO B 1 132 ? -27.781 -0.953 10.219 1 83.94 132 PRO B O 1
ATOM 6701 N N . ALA B 1 133 ? -28.016 -0.377 12.344 1 86.88 133 ALA B N 1
ATOM 6702 C CA . ALA B 1 133 ? -27.906 -1.764 12.797 1 86.88 133 ALA B CA 1
ATOM 6703 C C . ALA B 1 133 ? -29.047 -2.609 12.203 1 86.88 133 ALA B C 1
ATOM 6705 O O . ALA B 1 133 ? -28.891 -3.822 12.047 1 86.88 133 ALA B O 1
ATOM 6706 N N . ARG B 1 134 ? -30.062 -1.99 11.812 1 90.25 134 ARG B N 1
ATOM 6707 C CA . ARG B 1 134 ? -31.234 -2.721 11.344 1 90.25 134 ARG B CA 1
ATOM 6708 C C . ARG B 1 134 ? -31.125 -3.02 9.852 1 90.25 134 ARG B C 1
ATOM 6710 O O . ARG B 1 134 ? -31.828 -3.898 9.336 1 90.25 134 ARG B O 1
ATOM 6717 N N . LEU B 1 135 ? -30.219 -2.406 9.211 1 90.44 135 LEU B N 1
ATOM 6718 C CA . LEU B 1 135 ? -30.141 -2.576 7.766 1 90.44 135 LEU B CA 1
ATOM 6719 C C . LEU B 1 135 ? -28.812 -3.201 7.367 1 90.44 135 LEU B C 1
ATOM 6721 O O . LEU B 1 135 ? -28.719 -3.877 6.34 1 90.44 135 LEU B O 1
ATOM 6725 N N . LEU B 1 136 ? -27.812 -3.037 8.164 1 90.19 136 LEU B N 1
ATOM 6726 C CA . LEU B 1 136 ? -26.484 -3.477 7.785 1 90.19 136 LEU B CA 1
ATOM 6727 C C . LEU B 1 136 ? -26.375 -4.996 7.832 1 90.19 136 LEU B C 1
ATOM 6729 O O . LEU B 1 136 ? -25.781 -5.609 6.945 1 90.19 136 LEU B O 1
ATOM 6733 N N . MET B 1 137 ? -26.938 -5.594 8.828 1 92.06 137 MET B N 1
ATOM 6734 C CA . MET B 1 137 ? -26.875 -7.051 8.93 1 92.06 137 MET B CA 1
ATOM 6735 C C . MET B 1 137 ? -27.641 -7.707 7.785 1 92.06 137 MET B C 1
ATOM 6737 O O . MET B 1 137 ? -27.141 -8.617 7.133 1 92.06 137 MET B O 1
ATOM 6741 N N . PRO B 1 138 ? -28.812 -7.219 7.496 1 93.31 138 PRO B N 1
ATOM 6742 C CA . PRO B 1 138 ? -29.531 -7.773 6.34 1 93.31 138 PRO B CA 1
ATOM 6743 C C . PRO B 1 138 ? -28.75 -7.609 5.035 1 93.31 138 PRO B C 1
ATOM 6745 O O . PRO B 1 138 ? -28.766 -8.5 4.184 1 93.31 138 PRO B O 1
ATOM 6748 N N . MET B 1 139 ? -28.156 -6.555 4.887 1 91.75 139 MET B N 1
ATOM 6749 C CA . MET B 1 139 ? -27.344 -6.348 3.691 1 91.75 139 MET B CA 1
ATOM 6750 C C . MET B 1 139 ? -26.219 -7.383 3.613 1 91.75 139 MET B C 1
ATOM 6752 O O . MET B 1 139 ? -26 -7.988 2.564 1 91.75 139 MET B O 1
ATOM 6756 N N . ALA B 1 140 ? -25.531 -7.566 4.691 1 92.44 140 ALA B N 1
ATOM 6757 C CA . ALA B 1 140 ? -24.453 -8.555 4.734 1 92.44 140 ALA B CA 1
ATOM 6758 C C . ALA B 1 140 ? -24.984 -9.961 4.477 1 92.44 140 ALA B C 1
ATOM 6760 O O . ALA B 1 140 ? -24.344 -10.742 3.766 1 92.44 140 ALA B O 1
ATOM 6761 N N . LEU B 1 141 ? -26.125 -10.219 5.098 1 94.44 141 LEU B N 1
ATOM 6762 C CA . LEU B 1 141 ? -26.734 -11.523 4.891 1 94.44 141 LEU B CA 1
ATOM 6763 C C . LEU B 1 141 ? -27.156 -11.703 3.434 1 94.44 141 LEU B C 1
ATOM 6765 O O . LEU B 1 141 ? -27.062 -12.797 2.881 1 94.44 141 LEU B O 1
ATOM 6769 N N . GLY B 1 142 ? -27.625 -10.68 2.85 1 93.81 142 GLY B N 1
ATOM 6770 C CA . GLY B 1 142 ? -27.953 -10.727 1.434 1 93.81 142 GLY B CA 1
ATOM 6771 C C . GLY B 1 142 ? -26.766 -11.031 0.553 1 93.81 142 GLY B C 1
ATOM 6772 O O . GLY B 1 142 ? -26.875 -11.805 -0.404 1 93.81 142 GLY B O 1
ATOM 6773 N N . CYS B 1 143 ? -25.688 -10.453 0.868 1 91.94 143 CYS B N 1
ATOM 6774 C CA . CYS B 1 143 ? -24.453 -10.711 0.132 1 91.94 143 CYS B CA 1
ATOM 6775 C C . CYS B 1 143 ? -24.047 -12.18 0.237 1 91.94 143 CYS B C 1
ATOM 6777 O O . CYS B 1 143 ? -23.688 -12.797 -0.764 1 91.94 143 CYS B O 1
ATOM 6779 N N . LEU B 1 144 ? -24.109 -12.703 1.407 1 92.88 144 LEU B N 1
ATOM 6780 C CA . LEU B 1 144 ? -23.688 -14.07 1.654 1 92.88 144 LEU B CA 1
ATOM 6781 C C . LEU B 1 144 ? -24.641 -15.07 1.021 1 92.88 144 LEU B C 1
ATOM 6783 O O . LEU B 1 144 ? -24.219 -16.078 0.461 1 92.88 144 LEU B O 1
ATOM 6787 N N . LEU B 1 145 ? -25.922 -14.766 1.141 1 94.31 145 LEU B N 1
ATOM 6788 C CA . LEU B 1 145 ? -26.938 -15.648 0.576 1 94.31 145 LEU B CA 1
ATOM 6789 C C . LEU B 1 145 ? -26.859 -15.664 -0.947 1 94.31 145 LEU B C 1
ATOM 6791 O O . LEU B 1 145 ? -27.047 -16.703 -1.573 1 94.31 145 LEU B O 1
ATOM 6795 N N . GLY B 1 146 ? -26.609 -14.555 -1.479 1 92.31 146 GLY B N 1
ATOM 6796 C CA . GLY B 1 146 ? -26.562 -14.43 -2.928 1 92.31 146 GLY B CA 1
ATOM 6797 C C . GLY B 1 146 ? -25.203 -14.742 -3.51 1 92.31 146 GLY B C 1
ATOM 6798 O O . GLY B 1 146 ? -25.031 -14.773 -4.73 1 92.31 146 GLY B O 1
ATOM 6799 N N . GLY B 1 147 ? -24.266 -14.969 -2.742 1 90.12 147 GLY B N 1
ATOM 6800 C CA . GLY B 1 147 ? -22.906 -15.242 -3.188 1 90.12 147 GLY B CA 1
ATOM 6801 C C . GLY B 1 147 ? -22.812 -16.422 -4.133 1 90.12 147 GLY B C 1
ATOM 6802 O O . GLY B 1 147 ? -22.281 -16.297 -5.238 1 90.12 147 GLY B O 1
ATOM 6803 N N . PRO B 1 148 ? -23.484 -17.484 -3.789 1 92.75 148 PRO B N 1
ATOM 6804 C CA . PRO B 1 148 ? -23.359 -18.703 -4.59 1 92.75 148 PRO B CA 1
ATOM 6805 C C . PRO B 1 148 ? -24.297 -18.719 -5.793 1 92.75 148 PRO B C 1
ATOM 6807 O O . PRO B 1 148 ? -24.641 -19.797 -6.297 1 92.75 148 PRO B O 1
ATOM 6810 N N . PHE B 1 149 ? -24.703 -17.641 -6.34 1 92.38 149 PHE B N 1
ATOM 6811 C CA . PHE B 1 149 ? -25.688 -17.562 -7.422 1 92.38 149 PHE B CA 1
ATOM 6812 C C . PHE B 1 149 ? -25.125 -18.156 -8.703 1 92.38 149 PHE B C 1
ATOM 6814 O O . PHE B 1 149 ? -25.859 -18.734 -9.5 1 92.38 149 PHE B O 1
ATOM 6821 N N . THR B 1 150 ? -23.859 -17.984 -8.891 1 90 150 THR B N 1
ATOM 6822 C CA . THR B 1 150 ? -23.219 -18.5 -10.102 1 90 150 THR B CA 1
ATOM 6823 C C . THR B 1 150 ? -22 -19.344 -9.758 1 90 150 THR B C 1
ATOM 6825 O O . THR B 1 150 ? -21.531 -19.328 -8.625 1 90 150 THR B O 1
ATOM 6828 N N . GLY B 1 151 ? -21.625 -20.062 -10.719 1 89.5 151 GLY B N 1
ATOM 6829 C CA . GLY B 1 151 ? -20.484 -20.953 -10.5 1 89.5 151 GLY B CA 1
ATOM 6830 C C . GLY B 1 151 ? -19.172 -20.219 -10.328 1 89.5 151 GLY B C 1
ATOM 6831 O O . GLY B 1 151 ? -18.203 -20.781 -9.828 1 89.5 151 GLY B O 1
ATOM 6832 N N . ILE B 1 152 ? -19.125 -18.891 -10.586 1 86.19 152 ILE B N 1
ATOM 6833 C CA . ILE B 1 152 ? -17.859 -18.172 -10.578 1 86.19 152 ILE B CA 1
ATOM 6834 C C . ILE B 1 152 ? -17.906 -17.094 -9.492 1 86.19 152 ILE B C 1
ATOM 6836 O O . ILE B 1 152 ? -16.938 -16.344 -9.32 1 86.19 152 ILE B O 1
ATOM 6840 N N . SER B 1 153 ? -18.922 -17.047 -8.773 1 85.5 153 SER B N 1
ATOM 6841 C CA . SER B 1 153 ? -19.125 -15.914 -7.883 1 85.5 153 SER B CA 1
ATOM 6842 C C . SER B 1 153 ? -18.391 -16.109 -6.559 1 85.5 153 SER B C 1
ATOM 6844 O O . SER B 1 153 ? -18 -15.148 -5.906 1 85.5 153 SER B O 1
ATOM 6846 N N . THR B 1 154 ? -18.266 -17.422 -6.195 1 88.56 154 THR B N 1
ATOM 6847 C CA . THR B 1 154 ? -17.625 -17.688 -4.914 1 88.56 154 THR B CA 1
ATOM 6848 C C . THR B 1 154 ? -16.594 -18.812 -5.047 1 88.56 154 THR B C 1
ATOM 6850 O O . THR B 1 154 ? -16.766 -19.703 -5.875 1 88.56 154 THR B O 1
ATOM 6853 N N . PRO B 1 155 ? -15.641 -18.734 -4.211 1 88.69 155 PRO B N 1
ATOM 6854 C CA . PRO B 1 155 ? -14.609 -19.766 -4.25 1 88.69 155 PRO B CA 1
ATOM 6855 C C . PRO B 1 155 ? -15.156 -21.172 -3.986 1 88.69 155 PRO B C 1
ATOM 6857 O O . PRO B 1 155 ? -14.805 -22.125 -4.688 1 88.69 155 PRO B O 1
ATOM 6860 N N . PRO B 1 156 ? -16.109 -21.375 -3.115 1 91.81 156 PRO B N 1
ATOM 6861 C CA . PRO B 1 156 ? -16.656 -22.703 -2.898 1 91.81 156 PRO B CA 1
ATOM 6862 C C . PRO B 1 156 ? -17.281 -23.297 -4.16 1 91.81 156 PRO B C 1
ATOM 6864 O O . PRO B 1 156 ? -17.062 -24.484 -4.461 1 91.81 156 PRO B O 1
ATOM 6867 N N . ASN B 1 157 ? -18.031 -22.5 -4.891 1 94.06 157 ASN B N 1
ATOM 6868 C CA . ASN B 1 157 ? -18.641 -22.984 -6.125 1 94.06 157 ASN B CA 1
ATOM 6869 C C . ASN B 1 157 ? -17.594 -23.375 -7.16 1 94.06 157 ASN B C 1
ATOM 6871 O O . ASN B 1 157 ? -17.719 -24.391 -7.824 1 94.06 157 ASN B O 1
ATOM 6875 N N . ILE B 1 158 ? -16.625 -22.562 -7.223 1 91.19 158 ILE B N 1
ATOM 6876 C CA . ILE B 1 158 ? -15.547 -22.812 -8.172 1 91.19 158 ILE B CA 1
ATOM 6877 C C . ILE B 1 158 ? -14.797 -24.094 -7.789 1 91.19 158 ILE B C 1
ATOM 6879 O O . ILE B 1 158 ? -14.523 -24.938 -8.641 1 91.19 158 ILE B O 1
ATOM 6883 N N . LEU B 1 159 ? -14.57 -24.25 -6.555 1 93.25 159 LEU B N 1
ATOM 6884 C CA . LEU B 1 159 ? -13.82 -25.406 -6.051 1 93.25 159 LEU B CA 1
ATOM 6885 C C . LEU B 1 159 ? -14.633 -26.688 -6.188 1 93.25 159 LEU B C 1
ATOM 6887 O O . LEU B 1 159 ? -14.086 -27.734 -6.496 1 93.25 159 LEU B O 1
ATOM 6891 N N . ALA B 1 160 ? -15.914 -26.609 -5.918 1 94.56 160 ALA B N 1
ATOM 6892 C CA . ALA B 1 160 ? -16.781 -27.781 -6.09 1 94.56 160 ALA B CA 1
ATOM 6893 C C . ALA B 1 160 ? -16.797 -28.234 -7.543 1 94.56 160 ALA B C 1
ATOM 6895 O O . ALA B 1 160 ? -16.734 -29.438 -7.824 1 94.56 160 ALA B O 1
ATOM 6896 N N . THR B 1 161 ? -16.891 -27.266 -8.414 1 93.69 161 THR B N 1
ATOM 6897 C CA . THR B 1 161 ? -16.875 -27.578 -9.844 1 93.69 161 THR B CA 1
ATOM 6898 C C . THR B 1 161 ? -15.547 -28.188 -10.258 1 93.69 161 THR B C 1
ATOM 6900 O O . THR B 1 161 ? -15.508 -29.156 -11.023 1 93.69 161 THR B O 1
ATOM 6903 N N . ASN B 1 162 ? -14.508 -27.609 -9.734 1 91.12 162 ASN B N 1
ATOM 6904 C CA . ASN B 1 162 ? -13.172 -28.109 -10.039 1 91.12 162 ASN B CA 1
ATOM 6905 C C . ASN B 1 162 ? -12.961 -29.516 -9.5 1 91.12 162 ASN B C 1
ATOM 6907 O O . ASN B 1 162 ? -12.297 -30.344 -10.133 1 91.12 162 ASN B O 1
ATOM 6911 N N . ALA B 1 163 ? -13.453 -29.844 -8.367 1 92.88 163 ALA B N 1
ATOM 6912 C CA . ALA B 1 163 ? -13.336 -31.172 -7.77 1 92.88 163 ALA B CA 1
ATOM 6913 C C . ALA B 1 163 ? -14.008 -32.219 -8.641 1 92.88 163 ALA B C 1
ATOM 6915 O O . ALA B 1 163 ? -13.477 -33.344 -8.812 1 92.88 163 ALA B O 1
ATOM 6916 N N . LEU B 1 164 ? -15.164 -31.922 -9.242 1 94.06 164 LEU B N 1
ATOM 6917 C CA . LEU B 1 164 ? -15.859 -32.812 -10.148 1 94.06 164 LEU B CA 1
ATOM 6918 C C . LEU B 1 164 ? -15.039 -33.062 -11.414 1 94.06 164 LEU B C 1
ATOM 6920 O O . LEU B 1 164 ? -14.906 -34.188 -11.867 1 94.06 164 LEU B O 1
ATOM 6924 N N . ARG B 1 165 ? -14.484 -32 -11.859 1 90.06 165 ARG B N 1
ATOM 6925 C CA . ARG B 1 165 ? -13.656 -32.094 -13.062 1 90.06 165 ARG B CA 1
ATOM 6926 C C . ARG B 1 165 ? -12.422 -32.969 -12.812 1 90.06 165 ARG B C 1
ATOM 6928 O O . ARG B 1 165 ? -12.078 -33.812 -13.641 1 90.06 165 ARG B O 1
ATOM 6935 N N . ALA B 1 166 ? -11.805 -32.75 -11.742 1 87.81 166 ALA B N 1
ATOM 6936 C CA . ALA B 1 166 ? -10.594 -33.5 -11.383 1 87.81 166 ALA B CA 1
ATOM 6937 C C . ALA B 1 166 ? -10.891 -34.969 -11.203 1 87.81 166 ALA B C 1
ATOM 6939 O O . ALA B 1 166 ? -10.039 -35.844 -11.469 1 87.81 166 ALA B O 1
ATOM 6940 N N . ALA B 1 167 ? -12.125 -35.312 -10.797 1 90.31 167 ALA B N 1
ATOM 6941 C CA . ALA B 1 167 ? -12.539 -36.688 -10.594 1 90.31 167 ALA B CA 1
ATOM 6942 C C . ALA B 1 167 ? -13.023 -37.312 -11.898 1 90.31 167 ALA B C 1
ATOM 6944 O O . ALA B 1 167 ? -13.422 -38.469 -11.93 1 90.31 167 ALA B O 1
ATOM 6945 N N . GLY B 1 168 ? -12.961 -36.469 -13 1 90.12 168 GLY B N 1
ATOM 6946 C CA . GLY B 1 168 ? -13.375 -36.969 -14.305 1 90.12 168 GLY B CA 1
ATOM 6947 C C . GLY B 1 168 ? -14.883 -37 -14.477 1 90.12 168 GLY B C 1
ATOM 6948 O O . GLY B 1 168 ? -15.398 -37.75 -15.328 1 90.12 168 GLY B O 1
ATOM 6949 N N . LEU B 1 169 ? -15.578 -36.344 -13.594 1 93.44 169 LEU B N 1
ATOM 6950 C CA . LEU B 1 169 ? -17.031 -36.312 -13.656 1 93.44 169 LEU B CA 1
ATOM 6951 C C . LEU B 1 169 ? -17.5 -35.031 -14.359 1 93.44 169 LEU B C 1
ATOM 6953 O O . LEU B 1 169 ? -16.719 -34.125 -14.617 1 93.44 169 LEU B O 1
ATOM 6957 N N . THR B 1 170 ? -18.75 -35.031 -14.734 1 92.44 170 THR B N 1
ATOM 6958 C CA . THR B 1 170 ? -19.297 -33.844 -15.406 1 92.44 170 THR B CA 1
ATOM 6959 C C . THR B 1 170 ? -19.328 -32.656 -14.461 1 92.44 170 THR B C 1
ATOM 6961 O O . THR B 1 170 ? -19.969 -32.719 -13.406 1 92.44 170 THR B O 1
ATOM 6964 N N . PRO B 1 171 ? -18.625 -31.656 -14.734 1 92.69 171 PRO B N 1
ATOM 6965 C CA . PRO B 1 171 ? -18.609 -30.469 -13.875 1 92.69 171 PRO B CA 1
ATOM 6966 C C . PRO B 1 171 ? -19.906 -29.672 -13.938 1 92.69 171 PRO B C 1
ATOM 6968 O O . PRO B 1 171 ? -20.766 -29.938 -14.797 1 92.69 171 PRO B O 1
ATOM 6971 N N . PHE B 1 172 ? -20.109 -28.797 -13.008 1 93.62 172 PHE B N 1
ATOM 6972 C CA . PHE B 1 172 ? -21.281 -27.938 -12.977 1 93.62 172 PHE B CA 1
ATOM 6973 C C . PHE B 1 172 ? -21.203 -26.875 -14.055 1 93.62 172 PHE B C 1
ATOM 6975 O O . PHE B 1 172 ? -20.109 -26.375 -14.367 1 93.62 172 PHE B O 1
ATOM 6982 N N . LYS B 1 173 ? -22.328 -26.562 -14.578 1 91.06 173 LYS B N 1
ATOM 6983 C CA . LYS B 1 173 ? -22.438 -25.375 -15.422 1 91.06 173 LYS B CA 1
ATOM 6984 C C . LYS B 1 173 ? -22.547 -24.109 -14.578 1 91.06 173 LYS B C 1
ATOM 6986 O O . LYS B 1 173 ? -22.812 -24.188 -13.375 1 91.06 173 LYS B O 1
ATOM 6991 N N . ILE B 1 174 ? -22.359 -23.031 -15.18 1 89.25 174 ILE B N 1
ATOM 6992 C CA . ILE B 1 174 ? -22.266 -21.75 -14.469 1 89.25 174 ILE B CA 1
ATOM 6993 C C . ILE B 1 174 ? -23.594 -21.453 -13.766 1 89.25 174 ILE B C 1
ATOM 6995 O O . ILE B 1 174 ? -23.609 -20.953 -12.641 1 89.25 174 ILE B O 1
ATOM 6999 N N . PHE B 1 175 ? -24.797 -21.875 -14.328 1 92.12 175 PHE B N 1
ATOM 7000 C CA . PHE B 1 175 ? -26.078 -21.469 -13.789 1 92.12 175 PHE B CA 1
ATOM 7001 C C . PHE B 1 175 ? -26.75 -22.641 -13.062 1 92.12 175 PHE B C 1
ATOM 7003 O O . PHE B 1 175 ? -27.922 -22.562 -12.711 1 92.12 175 PHE B O 1
ATOM 7010 N N . ASP B 1 176 ? -26.016 -23.703 -12.898 1 93.81 176 ASP B N 1
ATOM 7011 C CA . ASP B 1 176 ? -26.562 -24.844 -12.164 1 93.81 176 ASP B CA 1
ATOM 7012 C C . ASP B 1 176 ? -26.812 -24.484 -10.703 1 93.81 176 ASP B C 1
ATOM 7014 O O . ASP B 1 176 ? -27.641 -25.094 -10.031 1 93.81 176 ASP B O 1
ATOM 7018 N N . PHE B 1 177 ? -26.109 -23.453 -10.219 1 95.25 177 PHE B N 1
ATOM 7019 C CA . PHE B 1 177 ? -26.203 -23.031 -8.82 1 95.25 177 PHE B CA 1
ATOM 7020 C C . PHE B 1 177 ? -27.359 -22.062 -8.625 1 95.25 177 PHE B C 1
ATOM 7022 O O . PHE B 1 177 ? -27.766 -21.797 -7.496 1 95.25 177 PHE B O 1
ATOM 7029 N N . THR B 1 178 ? -27.938 -21.547 -9.672 1 94.69 178 THR B N 1
ATOM 7030 C CA . THR B 1 178 ? -28.859 -20.422 -9.648 1 94.69 178 THR B CA 1
ATOM 7031 C C . THR B 1 178 ? -30.188 -20.844 -9.016 1 94.69 178 THR B C 1
ATOM 7033 O O . THR B 1 178 ? -30.734 -20.125 -8.172 1 94.69 178 THR B O 1
ATOM 7036 N N . PRO B 1 179 ? -30.75 -22 -9.414 1 95.12 179 PRO B N 1
ATOM 7037 C CA . PRO B 1 179 ? -32.062 -22.344 -8.859 1 95.12 179 PRO B CA 1
ATOM 7038 C C . PRO B 1 179 ? -32.031 -22.547 -7.348 1 95.12 179 PRO B C 1
ATOM 7040 O O . PRO B 1 179 ? -32.906 -22.047 -6.637 1 95.12 179 PRO B O 1
ATOM 7043 N N . ILE B 1 180 ? -31.078 -23.266 -6.836 1 96 180 ILE B N 1
ATOM 7044 C CA . ILE B 1 180 ? -31 -23.5 -5.402 1 96 180 ILE B CA 1
ATOM 7045 C C . ILE B 1 180 ? -30.703 -22.203 -4.668 1 96 180 ILE B C 1
ATOM 7047 O O . ILE B 1 180 ? -31.312 -21.906 -3.635 1 96 180 ILE B O 1
ATOM 7051 N N . THR B 1 181 ? -29.719 -21.438 -5.129 1 95.81 181 THR B N 1
ATOM 7052 C CA . THR B 1 181 ? -29.359 -20.188 -4.48 1 95.81 181 THR B CA 1
ATOM 7053 C C . THR B 1 181 ? -30.531 -19.203 -4.52 1 95.81 181 THR B C 1
ATOM 7055 O O . THR B 1 181 ? -30.766 -18.469 -3.557 1 95.81 181 THR B O 1
ATOM 7058 N N . GLY B 1 182 ? -31.203 -19.188 -5.699 1 95.56 182 GLY B N 1
ATOM 7059 C CA . GLY B 1 182 ? -32.406 -18.359 -5.77 1 95.56 182 GLY B CA 1
ATOM 7060 C C . GLY B 1 182 ? -33.438 -18.703 -4.707 1 95.56 182 GLY B C 1
ATOM 7061 O O . GLY B 1 182 ? -34 -17.812 -4.074 1 95.56 182 GLY B O 1
ATOM 7062 N N . ALA B 1 183 ? -33.719 -19.953 -4.539 1 96.75 183 ALA B N 1
ATOM 7063 C CA . ALA B 1 183 ? -34.625 -20.406 -3.51 1 96.75 183 ALA B CA 1
ATOM 7064 C C . ALA B 1 183 ? -34.156 -20.031 -2.117 1 96.75 183 ALA B C 1
ATOM 7066 O O . ALA B 1 183 ? -34.938 -19.641 -1.258 1 96.75 183 ALA B O 1
ATOM 7067 N N . LEU B 1 184 ? -32.875 -20.141 -1.884 1 96.62 184 LEU B N 1
ATOM 7068 C CA . LEU B 1 184 ? -32.312 -19.828 -0.587 1 96.62 184 LEU B CA 1
ATOM 7069 C C . LEU B 1 184 ? -32.406 -18.328 -0.307 1 96.62 184 LEU B C 1
ATOM 7071 O O . LEU B 1 184 ? -32.625 -17.922 0.831 1 96.62 184 LEU B O 1
ATOM 7075 N N . VAL B 1 185 ? -32.094 -17.531 -1.354 1 96.19 185 VAL B N 1
ATOM 7076 C CA . VAL B 1 185 ? -32.188 -16.094 -1.195 1 96.19 185 VAL B CA 1
ATOM 7077 C C . VAL B 1 185 ? -33.625 -15.688 -0.852 1 96.19 185 VAL B C 1
ATOM 7079 O O . VAL B 1 185 ? -33.844 -14.883 0.056 1 96.19 185 VAL B O 1
ATOM 7082 N N . VAL B 1 186 ? -34.594 -16.281 -1.545 1 96.56 186 VAL B N 1
ATOM 7083 C CA . VAL B 1 186 ? -36 -15.969 -1.288 1 96.56 186 VAL B CA 1
ATOM 7084 C C . VAL B 1 186 ? -36.375 -16.422 0.124 1 96.56 186 VAL B C 1
ATOM 7086 O O . VAL B 1 186 ? -37 -15.664 0.865 1 96.56 186 VAL B O 1
ATOM 7089 N N . ALA B 1 187 ? -36 -17.609 0.501 1 96.75 187 ALA B N 1
ATOM 7090 C CA . ALA B 1 187 ? -36.281 -18.125 1.841 1 96.75 187 ALA B CA 1
ATOM 7091 C C . ALA B 1 187 ? -35.594 -17.281 2.906 1 96.75 187 ALA B C 1
ATOM 7093 O O . ALA B 1 187 ? -36.156 -17.031 3.975 1 96.75 187 ALA B O 1
ATOM 7094 N N . GLY B 1 188 ? -34.312 -16.938 2.65 1 95.88 188 GLY B N 1
ATOM 7095 C CA . GLY B 1 188 ? -33.594 -16.109 3.582 1 95.88 188 GLY B CA 1
ATOM 7096 C C . GLY B 1 188 ? -34.219 -14.742 3.783 1 95.88 188 GLY B C 1
ATOM 7097 O O . GLY B 1 188 ? -34.312 -14.258 4.914 1 95.88 188 GLY B O 1
ATOM 7098 N N . ILE B 1 189 ? -34.594 -14.148 2.658 1 96.06 189 ILE B N 1
ATOM 7099 C CA . ILE B 1 189 ? -35.281 -12.852 2.73 1 96.06 189 ILE B CA 1
ATOM 7100 C C . ILE B 1 189 ? -36.562 -12.984 3.521 1 96.06 189 ILE B C 1
ATOM 7102 O O . ILE B 1 189 ? -36.844 -12.156 4.395 1 96.06 189 ILE B O 1
ATOM 7106 N N . ALA B 1 190 ? -37.375 -13.984 3.229 1 96.25 190 ALA B N 1
ATOM 7107 C CA . ALA B 1 190 ? -38.625 -14.219 3.938 1 96.25 190 ALA B CA 1
ATOM 7108 C C . ALA B 1 190 ? -38.375 -14.398 5.434 1 96.25 190 ALA B C 1
ATOM 7110 O O . ALA B 1 190 ? -39.125 -13.867 6.258 1 96.25 190 ALA B O 1
ATOM 7111 N N . PHE B 1 191 ? -37.406 -15.062 5.797 1 95.25 191 PHE B N 1
ATOM 7112 C CA . PHE B 1 191 ? -37.094 -15.297 7.195 1 95.25 191 PHE B CA 1
ATOM 7113 C C . PHE B 1 191 ? -36.719 -13.992 7.891 1 95.25 191 PHE B C 1
ATOM 7115 O O . PHE B 1 191 ? -37.188 -13.719 9 1 95.25 191 PHE B O 1
ATOM 7122 N N . VAL B 1 192 ? -35.812 -13.258 7.227 1 94.5 192 VAL B N 1
ATOM 7123 C CA . VAL B 1 192 ? -35.344 -12.039 7.863 1 94.5 192 VAL B CA 1
ATOM 7124 C C . VAL B 1 192 ? -36.5 -11.047 8.023 1 94.5 192 VAL B C 1
ATOM 7126 O O . VAL B 1 192 ? -36.594 -10.375 9.055 1 94.5 192 VAL B O 1
ATOM 7129 N N . VAL B 1 193 ? -37.406 -10.984 7.078 1 93.5 193 VAL B N 1
ATOM 7130 C CA . VAL B 1 193 ? -38.531 -10.047 7.117 1 93.5 193 VAL B CA 1
ATOM 7131 C C . VAL B 1 193 ? -39.531 -10.5 8.156 1 93.5 193 VAL B C 1
ATOM 7133 O O . VAL B 1 193 ? -40.125 -9.672 8.867 1 93.5 193 VAL B O 1
ATOM 7136 N N . LEU B 1 194 ? -39.781 -11.766 8.289 1 92.69 194 LEU B N 1
ATOM 7137 C CA . LEU B 1 194 ? -40.844 -12.273 9.148 1 92.69 194 LEU B CA 1
ATOM 7138 C C . LEU B 1 194 ? -40.344 -12.461 10.578 1 92.69 194 LEU B C 1
ATOM 7140 O O . LEU B 1 194 ? -41.031 -12.086 11.531 1 92.69 194 LEU B O 1
ATOM 7144 N N . LEU B 1 195 ? -39.156 -13.039 10.727 1 90.06 195 LEU B N 1
ATOM 7145 C CA . LEU B 1 195 ? -38.656 -13.391 12.062 1 90.06 195 LEU B CA 1
ATOM 7146 C C . LEU B 1 195 ? -37.406 -12.625 12.398 1 90.06 195 LEU B C 1
ATOM 7148 O O . LEU B 1 195 ? -37.156 -12.305 13.562 1 90.06 195 LEU B O 1
ATOM 7152 N N . GLY B 1 196 ? -36.594 -12.406 11.461 1 86.06 196 GLY B N 1
ATOM 7153 C CA . GLY B 1 196 ? -35.281 -11.812 11.664 1 86.06 196 GLY B CA 1
ATOM 7154 C C . GLY B 1 196 ? -35.344 -10.383 12.156 1 86.06 196 GLY B C 1
ATOM 7155 O O . GLY B 1 196 ? -34.5 -9.953 12.938 1 86.06 196 GLY B O 1
ATOM 7156 N N . LYS B 1 197 ? -36.344 -9.711 11.695 1 85.44 197 LYS B N 1
ATOM 7157 C CA . LYS B 1 197 ? -36.469 -8.312 12.078 1 85.44 197 LYS B CA 1
ATOM 7158 C C . LYS B 1 197 ? -36.625 -8.172 13.594 1 85.44 197 LYS B C 1
ATOM 7160 O O . LYS B 1 197 ? -36.188 -7.18 14.18 1 85.44 197 LYS B O 1
ATOM 7165 N N . ARG B 1 198 ? -37.188 -9.172 14.148 1 87.88 198 ARG B N 1
ATOM 7166 C CA . ARG B 1 198 ? -37.406 -9.133 15.586 1 87.88 198 ARG B CA 1
ATOM 7167 C C . ARG B 1 198 ? -36.156 -9.516 16.359 1 87.88 198 ARG B C 1
ATOM 7169 O O . ARG B 1 198 ? -36 -9.156 17.531 1 87.88 198 ARG B O 1
ATOM 7176 N N . LEU B 1 199 ? -35.312 -10.125 15.766 1 89.12 199 LEU B N 1
ATOM 7177 C CA . LEU B 1 199 ? -34.094 -10.602 16.438 1 89.12 199 LEU B CA 1
ATOM 7178 C C . LEU B 1 199 ? -32.969 -9.602 16.281 1 89.12 199 LEU B C 1
ATOM 7180 O O . LEU B 1 199 ? -31.938 -9.703 16.969 1 89.12 199 LEU B O 1
ATOM 7184 N N . LEU B 1 200 ? -33.125 -8.625 15.422 1 87.69 200 LEU B N 1
ATOM 7185 C CA . LEU B 1 200 ? -32.094 -7.621 15.188 1 87.69 200 LEU B CA 1
ATOM 7186 C C . LEU B 1 200 ? -31.984 -6.66 16.375 1 87.69 200 LEU B C 1
ATOM 7188 O O . LEU B 1 200 ? -33 -6.398 17.047 1 87.69 200 LEU B O 1
ATOM 7192 N N . PRO B 1 201 ? -30.812 -6.277 16.703 1 79.31 201 PRO B N 1
ATOM 7193 C CA . PRO B 1 201 ? -30.672 -5.359 17.844 1 79.31 201 PRO B CA 1
ATOM 7194 C C . PRO B 1 201 ? -31.359 -4.016 17.594 1 79.31 201 PRO B C 1
ATOM 7196 O O . PRO B 1 201 ? -31.438 -3.559 16.453 1 79.31 201 PRO B O 1
ATOM 7199 N N . LYS B 1 202 ? -32.031 -3.568 18.625 1 68.88 202 LYS B N 1
ATOM 7200 C CA . LYS B 1 202 ? -32.812 -2.318 18.578 1 68.88 202 LYS B CA 1
ATOM 7201 C C . LYS B 1 202 ? -31.875 -1.113 18.531 1 68.88 202 LYS B C 1
ATOM 7203 O O . LYS B 1 202 ? -31.203 -0.798 19.531 1 68.88 202 LYS B O 1
ATOM 7208 N N . GLY B 1 203 ? -30.906 -1.146 17.844 1 57.06 203 GLY B N 1
ATOM 7209 C CA . GLY B 1 203 ? -29.953 -0.137 17.406 1 57.06 203 GLY B CA 1
ATOM 7210 C C . GLY B 1 203 ? -29.594 0.861 18.5 1 57.06 203 GLY B C 1
ATOM 7211 O O . GLY B 1 203 ? -30.484 1.43 19.141 1 57.06 203 GLY B O 1
ATOM 7212 N N . ALA B 1 204 ? -28.719 0.706 19.531 1 47.47 204 ALA B N 1
ATOM 7213 C CA . ALA B 1 204 ? -28.234 1.91 20.203 1 47.47 204 ALA B CA 1
ATOM 7214 C C . ALA B 1 204 ? -28.031 3.053 19.219 1 47.47 204 ALA B C 1
ATOM 7216 O O . ALA B 1 204 ? -27.656 2.826 18.062 1 47.47 204 ALA B O 1
ATOM 7217 N N . ALA B 1 205 ? -28.844 4.105 19.328 1 42.03 205 ALA B N 1
ATOM 7218 C CA . ALA B 1 205 ? -28.641 5.355 18.594 1 42.03 205 ALA B CA 1
ATOM 7219 C C . ALA B 1 205 ? -27.156 5.613 18.344 1 42.03 205 ALA B C 1
ATOM 7221 O O . ALA B 1 205 ? -26.328 5.477 19.266 1 42.03 205 ALA B O 1
ATOM 7222 N N . SER B 1 206 ? -26.656 5.145 17.328 1 40.59 206 SER B N 1
ATOM 7223 C CA . SER B 1 206 ? -25.281 5.496 16.969 1 40.59 206 SER B CA 1
ATOM 7224 C C . SER B 1 206 ? -24.891 6.855 17.547 1 40.59 206 SER B C 1
ATOM 7226 O O . SER B 1 206 ? -25.188 7.895 16.938 1 40.59 206 SER B O 1
ATOM 7228 N N . GLY B 1 207 ? -25.312 7.23 18.703 1 33.5 207 GLY B N 1
ATOM 7229 C CA . GLY B 1 207 ? -24.844 8.516 19.203 1 33.5 207 GLY B CA 1
ATOM 7230 C C . GLY B 1 207 ? -23.391 8.805 18.844 1 33.5 207 GLY B C 1
ATOM 7231 O O . GLY B 1 207 ? -23.078 9.883 18.344 1 33.5 207 GLY B O 1
ATOM 7232 N N . ASP B 1 208 ? -22.422 8.086 19.5 1 34.69 208 ASP B N 1
ATOM 7233 C CA . ASP B 1 208 ? -21.062 8.555 19.781 1 34.69 208 ASP B CA 1
ATOM 7234 C C . ASP B 1 208 ? -20.188 8.484 18.531 1 34.69 208 ASP B C 1
ATOM 7236 O O . ASP B 1 208 ? -19.016 8.859 18.562 1 34.69 208 ASP B O 1
ATOM 7240 N N . GLN B 1 209 ? -20.328 7.543 17.719 1 37.94 209 GLN B N 1
ATOM 7241 C CA . GLN B 1 209 ? -19.203 7.523 16.797 1 37.94 209 GLN B CA 1
ATOM 7242 C C . GLN B 1 209 ? -19.297 8.648 15.781 1 37.94 209 GLN B C 1
ATOM 7244 O O . GLN B 1 209 ? -19.375 8.398 14.578 1 37.94 209 GLN B O 1
ATOM 7249 N N . LYS B 1 210 ? -19.906 9.641 16.062 1 40.81 210 LYS B N 1
ATOM 7250 C CA . LYS B 1 210 ? -19.859 10.977 15.484 1 40.81 210 LYS B CA 1
ATOM 7251 C C . LYS B 1 210 ? -18.406 11.422 15.242 1 40.81 210 LYS B C 1
ATOM 7253 O O . LYS B 1 210 ? -18.156 12.594 14.945 1 40.81 210 LYS B O 1
ATOM 7258 N N . LYS B 1 211 ? -17.5 10.688 15.719 1 43.91 211 LYS B N 1
ATOM 7259 C CA . LYS B 1 211 ? -16.172 11.297 15.75 1 43.91 211 LYS B CA 1
ATOM 7260 C C . LYS B 1 211 ? -15.57 11.375 14.352 1 43.91 211 LYS B C 1
ATOM 7262 O O . LYS B 1 211 ? -14.398 11.695 14.188 1 43.91 211 LYS B O 1
ATOM 7267 N N . GLY B 1 212 ? -16.25 10.828 13.289 1 39.84 212 GLY B N 1
ATOM 7268 C CA . GLY B 1 212 ? -15.57 11.078 12.023 1 39.84 212 GLY B CA 1
ATOM 7269 C C . GLY B 1 212 ? -15.656 12.531 11.578 1 39.84 212 GLY B C 1
ATOM 7270 O O . GLY B 1 212 ? -16.062 13.398 12.359 1 39.84 212 GLY B O 1
ATOM 7271 N N . ILE B 1 213 ? -15.258 12.812 10.188 1 46.81 213 ILE B N 1
ATOM 7272 C CA . ILE B 1 213 ? -15.227 14.125 9.562 1 46.81 213 ILE B CA 1
ATOM 7273 C C . ILE B 1 213 ? -16.594 14.812 9.727 1 46.81 213 ILE B C 1
ATOM 7275 O O . ILE B 1 213 ? -16.656 16.016 9.984 1 46.81 213 ILE B O 1
ATOM 7279 N N . GLU B 1 214 ? -17.641 14.039 9.719 1 50.28 214 GLU B N 1
ATOM 7280 C CA . GLU B 1 214 ? -18.969 14.633 9.75 1 50.28 214 GLU B CA 1
ATOM 7281 C C . GLU B 1 214 ? -19.281 15.195 11.141 1 50.28 214 GLU B C 1
ATOM 7283 O O . GLU B 1 214 ? -19.922 16.25 11.258 1 50.28 214 GLU B O 1
ATOM 7288 N N . SER B 1 215 ? -18.844 14.492 12.164 1 46.12 215 SER B N 1
ATOM 7289 C CA . SER B 1 215 ? -19.125 14.992 13.5 1 46.12 215 SER B CA 1
ATOM 7290 C C . SER B 1 215 ? -18.281 16.219 13.836 1 46.12 215 SER B C 1
ATOM 7292 O O . SER B 1 215 ? -18.781 17.172 14.445 1 46.12 215 SER B O 1
ATOM 7294 N N . ALA B 1 216 ? -17.078 16.047 13.414 1 48.31 216 ALA B N 1
ATOM 7295 C CA . ALA B 1 216 ? -16.188 17.156 13.758 1 48.31 216 ALA B CA 1
ATOM 7296 C C . ALA B 1 216 ? -16.625 18.453 13.078 1 48.31 216 ALA B C 1
ATOM 7298 O O . ALA B 1 216 ? -16.484 19.531 13.648 1 48.31 216 ALA B O 1
ATOM 7299 N N . TYR B 1 217 ? -17.266 18.297 11.906 1 54.53 217 TYR B N 1
ATOM 7300 C CA . TYR B 1 217 ? -17.594 19.5 11.156 1 54.53 217 TYR B CA 1
ATOM 7301 C C . TYR B 1 217 ? -19.109 19.734 11.148 1 54.53 217 TYR B C 1
ATOM 7303 O O . TYR B 1 217 ? -19.578 20.766 10.656 1 54.53 217 TYR B O 1
ATOM 7311 N N . GLU B 1 218 ? -19.828 18.797 11.914 1 55.78 218 GLU B N 1
ATOM 7312 C CA . GLU B 1 218 ? -21.281 18.938 11.984 1 55.78 218 GLU B CA 1
ATOM 7313 C C . GLU B 1 218 ? -21.844 19.469 10.672 1 55.78 218 GLU B C 1
ATOM 7315 O O . GLU B 1 218 ? -22.578 20.469 10.656 1 55.78 218 GLU B O 1
ATOM 7320 N N . ILE B 1 219 ? -21.5 18.875 9.539 1 60.88 219 ILE B N 1
ATOM 7321 C CA . ILE B 1 219 ? -21.875 19.344 8.203 1 60.88 219 ILE B CA 1
ATOM 7322 C C . ILE B 1 219 ? -23.391 19.375 8.078 1 60.88 219 ILE B C 1
ATOM 7324 O O . ILE B 1 219 ? -23.938 20.281 7.441 1 60.88 219 ILE B O 1
ATOM 7328 N N . GLY B 1 220 ? -24.047 18.453 8.695 1 60.75 220 GLY B N 1
ATOM 7329 C CA . GLY B 1 220 ? -25.484 18.344 8.539 1 60.75 220 GLY B CA 1
ATOM 7330 C C . GLY B 1 220 ? -26.234 19.562 9.086 1 60.75 220 GLY B C 1
ATOM 7331 O O . GLY B 1 220 ? -27.234 19.984 8.516 1 60.75 220 GLY B O 1
ATOM 7332 N N . SER B 1 221 ? -25.656 20.141 10.086 1 59.91 221 SER B N 1
ATOM 7333 C CA . SER B 1 221 ? -26.359 21.25 10.727 1 59.91 221 SER B CA 1
ATOM 7334 C C . SER B 1 221 ? -26.078 22.578 10.008 1 59.91 221 SER B C 1
ATOM 7336 O O . SER B 1 221 ? -26.672 23.594 10.32 1 59.91 221 SER B O 1
ATOM 7338 N N . HIS B 1 222 ? -25.375 22.453 8.922 1 71.06 222 HIS B N 1
ATOM 7339 C CA . HIS B 1 222 ? -24.984 23.703 8.281 1 71.06 222 HIS B CA 1
ATOM 7340 C C . HIS B 1 222 ? -25.344 23.688 6.797 1 71.06 222 HIS B C 1
ATOM 7342 O O . HIS B 1 222 ? -24.75 24.422 6.004 1 71.06 222 HIS B O 1
ATOM 7348 N N . ILE B 1 223 ? -26.234 22.766 6.535 1 76.19 223 ILE B N 1
ATOM 7349 C CA . ILE B 1 223 ? -26.703 22.719 5.152 1 76.19 223 ILE B CA 1
ATOM 7350 C C . ILE B 1 223 ? -28.094 23.344 5.059 1 76.19 223 ILE B C 1
ATOM 7352 O O . ILE B 1 223 ? -28.969 23.031 5.855 1 76.19 223 ILE B O 1
ATOM 7356 N N . PHE B 1 224 ? -28.234 24.25 4.156 1 75.94 224 PHE B N 1
ATOM 7357 C CA . PHE B 1 224 ? -29.484 24.938 3.932 1 75.94 224 PHE B CA 1
ATOM 7358 C C . PHE B 1 224 ? -29.906 24.859 2.465 1 75.94 224 PHE B C 1
ATOM 7360 O O . PHE B 1 224 ? -29.062 24.609 1.597 1 75.94 224 PHE B O 1
ATOM 7367 N N . THR B 1 225 ? -31.109 24.938 2.275 1 80 225 THR B N 1
ATOM 7368 C CA . THR B 1 225 ? -31.609 24.953 0.908 1 80 225 THR B CA 1
ATOM 7369 C C . THR B 1 225 ? -32.281 26.281 0.593 1 80 225 THR B C 1
ATOM 7371 O O . THR B 1 225 ? -32.938 26.859 1.446 1 80 225 THR B O 1
ATOM 7374 N N . ILE B 1 226 ? -31.984 26.828 -0.619 1 78.94 226 ILE B N 1
ATOM 7375 C CA . ILE B 1 226 ? -32.594 28.062 -1.111 1 78.94 226 ILE B CA 1
ATOM 7376 C C . ILE B 1 226 ? -33.438 27.766 -2.359 1 78.94 226 ILE B C 1
ATOM 7378 O O . ILE B 1 226 ? -32.906 27.188 -3.328 1 78.94 226 ILE B O 1
ATOM 7382 N N . GLU B 1 227 ? -34.625 28.031 -2.252 1 81.25 227 GLU B N 1
ATOM 7383 C CA . GLU B 1 227 ? -35.469 27.875 -3.424 1 81.25 227 GLU B CA 1
ATOM 7384 C C . GLU B 1 227 ? -35.562 29.172 -4.234 1 81.25 227 GLU B C 1
ATOM 7386 O O . GLU B 1 227 ? -35.75 30.25 -3.674 1 81.25 227 GLU B O 1
ATOM 7391 N N . LEU B 1 228 ? -35.312 29.078 -5.492 1 81.62 228 LEU B N 1
ATOM 7392 C CA . LEU B 1 228 ? -35.375 30.234 -6.383 1 81.62 228 LEU B CA 1
ATOM 7393 C C . LEU B 1 228 ? -36.719 30.312 -7.109 1 81.62 228 LEU B C 1
ATOM 7395 O O . LEU B 1 228 ? -36.969 29.516 -8.008 1 81.62 228 LEU B O 1
ATOM 7399 N N . PRO B 1 229 ? -37.469 31.25 -6.715 1 78.94 229 PRO B N 1
ATOM 7400 C CA . PRO B 1 229 ? -38.719 31.422 -7.461 1 78.94 229 PRO B CA 1
ATOM 7401 C C . PRO B 1 229 ? -38.5 31.828 -8.914 1 78.94 229 PRO B C 1
ATOM 7403 O O . PRO B 1 229 ? -37.406 32.312 -9.258 1 78.94 229 PRO B O 1
ATOM 7406 N N . SER B 1 230 ? -39.438 31.625 -9.812 1 81.44 230 SER B N 1
ATOM 7407 C CA . SER B 1 230 ? -39.344 31.906 -11.242 1 81.44 230 SER B CA 1
ATOM 7408 C C . SER B 1 230 ? -39.156 33.406 -11.508 1 81.44 230 SER B C 1
ATOM 7410 O O . SER B 1 230 ? -38.562 33.781 -12.516 1 81.44 230 SER B O 1
ATOM 7412 N N . THR B 1 231 ? -39.625 34.188 -10.594 1 77.38 231 THR B N 1
ATOM 7413 C CA . THR B 1 231 ? -39.562 35.625 -10.812 1 77.38 231 THR B CA 1
ATOM 7414 C C . THR B 1 231 ? -38.312 36.219 -10.188 1 77.38 231 THR B C 1
ATOM 7416 O O . THR B 1 231 ? -38.094 37.438 -10.25 1 77.38 231 THR B O 1
ATOM 7419 N N . SER B 1 232 ? -37.469 35.438 -9.789 1 78.94 232 SER B N 1
ATOM 7420 C CA . SER B 1 232 ? -36.281 35.969 -9.117 1 78.94 232 SER B CA 1
ATOM 7421 C C . SER B 1 232 ? -35.281 36.5 -10.117 1 78.94 232 SER B C 1
ATOM 7423 O O . SER B 1 232 ? -35.094 35.938 -11.195 1 78.94 232 SER B O 1
ATOM 7425 N N . PRO B 1 233 ? -34.688 37.625 -9.82 1 78 233 PRO B N 1
ATOM 7426 C CA . PRO B 1 233 ? -33.688 38.219 -10.711 1 78 233 PRO B CA 1
ATOM 7427 C C . PRO B 1 233 ? -32.406 37.375 -10.773 1 78 233 PRO B C 1
ATOM 7429 O O . PRO B 1 233 ? -31.562 37.625 -11.648 1 78 233 PRO B O 1
ATOM 7432 N N . LEU B 1 234 ? -32.281 36.531 -9.961 1 80.94 234 LEU B N 1
ATOM 7433 C CA . LEU B 1 234 ? -31.094 35.688 -9.969 1 80.94 234 LEU B CA 1
ATOM 7434 C C . LEU B 1 234 ? -31.156 34.625 -11.055 1 80.94 234 LEU B C 1
ATOM 7436 O O . LEU B 1 234 ? -30.141 34.031 -11.406 1 80.94 234 LEU B O 1
ATOM 7440 N N . VAL B 1 235 ? -32.344 34.5 -11.508 1 84.94 235 VAL B N 1
ATOM 7441 C CA . VAL B 1 235 ? -32.5 33.5 -12.555 1 84.94 235 VAL B CA 1
ATOM 7442 C C . VAL B 1 235 ? -31.734 33.906 -13.805 1 84.94 235 VAL B C 1
ATOM 7444 O O . VAL B 1 235 ? -31.828 35.062 -14.25 1 84.94 235 VAL B O 1
ATOM 7447 N N . GLY B 1 236 ? -30.844 33.062 -14.359 1 81.94 236 GLY B N 1
ATOM 7448 C CA . GLY B 1 236 ? -30.047 33.344 -15.547 1 81.94 236 GLY B CA 1
ATOM 7449 C C . GLY B 1 236 ? -28.625 33.781 -15.227 1 81.94 236 GLY B C 1
ATOM 7450 O O . GLY B 1 236 ? -27.797 33.938 -16.125 1 81.94 236 GLY B O 1
ATOM 7451 N N . ARG B 1 237 ? -28.375 34 -13.992 1 83.69 237 ARG B N 1
ATOM 7452 C CA . ARG B 1 237 ? -27.031 34.438 -13.586 1 83.69 237 ARG B CA 1
ATOM 7453 C C . ARG B 1 237 ? -26.219 33.219 -13.117 1 83.69 237 ARG B C 1
ATOM 7455 O O . ARG B 1 237 ? -26.766 32.219 -12.688 1 83.69 237 ARG B O 1
ATOM 7462 N N . SER B 1 238 ? -24.938 33.406 -13.32 1 86.38 238 SER B N 1
ATOM 7463 C CA . SER B 1 238 ? -24.031 32.344 -12.867 1 86.38 238 SER B CA 1
ATOM 7464 C C . SER B 1 238 ? -23.875 32.375 -11.344 1 86.38 238 SER B C 1
ATOM 7466 O O . SER B 1 238 ? -24.266 33.344 -10.695 1 86.38 238 SER B O 1
ATOM 7468 N N . LEU B 1 239 ? -23.312 31.359 -10.797 1 84 239 LEU B N 1
ATOM 7469 C CA . LEU B 1 239 ? -23.109 31.266 -9.359 1 84 239 LEU B CA 1
ATOM 7470 C C . LEU B 1 239 ? -22.125 32.344 -8.875 1 84 239 LEU B C 1
ATOM 7472 O O . LEU B 1 239 ? -22.297 32.875 -7.785 1 84 239 LEU B O 1
ATOM 7476 N N . THR B 1 240 ? -21.188 32.594 -9.703 1 77.44 240 THR B N 1
ATOM 7477 C CA . THR B 1 240 ? -20.25 33.656 -9.352 1 77.44 240 THR B CA 1
ATOM 7478 C C . THR B 1 240 ? -20.938 35 -9.312 1 77.44 240 THR B C 1
ATOM 7480 O O . THR B 1 240 ? -20.672 35.812 -8.422 1 77.44 240 THR B O 1
ATOM 7483 N N . GLU B 1 241 ? -21.812 35.156 -10.242 1 75.88 241 GLU B N 1
ATOM 7484 C CA . GLU B 1 241 ? -22.516 36.438 -10.336 1 75.88 241 GLU B CA 1
ATOM 7485 C C . GLU B 1 241 ? -23.547 36.562 -9.219 1 75.88 241 GLU B C 1
ATOM 7487 O O . GLU B 1 241 ? -23.922 37.688 -8.852 1 75.88 241 GLU B O 1
ATOM 7492 N N . SER B 1 242 ? -24.031 35.469 -8.742 1 76.88 242 SER B N 1
ATOM 7493 C CA . SER B 1 242 ? -25.047 35.531 -7.68 1 76.88 242 SER B CA 1
ATOM 7494 C C . SER B 1 242 ? -24.438 36 -6.359 1 76.88 242 SER B C 1
ATOM 7496 O O . SER B 1 242 ? -25.141 36.438 -5.457 1 76.88 242 SER B O 1
ATOM 7498 N N . ARG B 1 243 ? -23.094 35.906 -6.227 1 71.75 243 ARG B N 1
ATOM 7499 C CA . ARG B 1 243 ? -22.328 36.375 -5.07 1 71.75 243 ARG B CA 1
ATOM 7500 C C . ARG B 1 243 ? -22.859 35.75 -3.781 1 71.75 243 ARG B C 1
ATOM 7502 O O . ARG B 1 243 ? -22.844 36.375 -2.725 1 71.75 243 ARG B O 1
ATOM 7509 N N . LEU B 1 244 ? -23.453 34.625 -3.904 1 75.19 244 LEU B N 1
ATOM 7510 C CA . LEU B 1 244 ? -23.906 33.938 -2.715 1 75.19 244 LEU B CA 1
ATOM 7511 C C . LEU B 1 244 ? -22.766 33.656 -1.758 1 75.19 244 LEU B C 1
ATOM 7513 O O . LEU B 1 244 ? -22.922 33.75 -0.539 1 75.19 244 LEU B O 1
ATOM 7517 N N . GLY B 1 245 ? -21.719 33.375 -2.283 1 72.06 245 GLY B N 1
ATOM 7518 C CA . GLY B 1 245 ? -20.547 33.062 -1.475 1 72.06 245 GLY B CA 1
ATOM 7519 C C . GLY B 1 245 ? -19.891 34.312 -0.887 1 72.06 245 GLY B C 1
ATOM 7520 O O . GLY B 1 245 ? -19.672 34.375 0.323 1 72.06 245 GLY B O 1
ATOM 7521 N N . SER B 1 246 ? -19.703 35.281 -1.725 1 67.94 246 SER B N 1
ATOM 7522 C CA . SER B 1 246 ? -18.969 36.469 -1.285 1 67.94 246 SER B CA 1
ATOM 7523 C C . SER B 1 246 ? -19.844 37.344 -0.388 1 67.94 246 SER B C 1
ATOM 7525 O O . SER B 1 246 ? -19.359 37.938 0.589 1 67.94 246 SER B O 1
ATOM 7527 N N . ALA B 1 247 ? -21.156 37.312 -0.729 1 65.62 247 ALA B N 1
ATOM 7528 C CA . ALA B 1 247 ? -22.047 38.25 -0.002 1 65.62 247 ALA B CA 1
ATOM 7529 C C . ALA B 1 247 ? -22.625 37.562 1.238 1 65.62 247 ALA B C 1
ATOM 7531 O O . ALA B 1 247 ? -22.672 38.188 2.311 1 65.62 247 ALA B O 1
ATOM 7532 N N . LEU B 1 248 ? -23 36.375 1.031 1 68.75 248 LEU B N 1
ATOM 7533 C CA . LEU B 1 248 ? -23.734 35.719 2.125 1 68.75 248 LEU B CA 1
ATOM 7534 C C . LEU B 1 248 ? -22.859 34.688 2.809 1 68.75 248 LEU B C 1
ATOM 7536 O O . LEU B 1 248 ? -23.281 34.062 3.799 1 68.75 248 LEU B O 1
ATOM 7540 N N . TYR B 1 249 ? -21.672 34.531 2.375 1 69.31 249 TYR B N 1
ATOM 7541 C CA . TYR B 1 249 ? -20.75 33.531 2.928 1 69.31 249 TYR B CA 1
ATOM 7542 C C . TYR B 1 249 ? -21.344 32.125 2.863 1 69.31 249 TYR B C 1
ATOM 7544 O O . TYR B 1 249 ? -21.203 31.344 3.801 1 69.31 249 TYR B O 1
ATOM 7552 N N . LEU B 1 250 ? -22.156 32.031 1.912 1 75.12 250 LEU B N 1
ATOM 7553 C CA . LEU B 1 250 ? -22.719 30.688 1.697 1 75.12 250 LEU B CA 1
ATOM 7554 C C . LEU B 1 250 ? -22 29.969 0.574 1 75.12 250 LEU B C 1
ATOM 7556 O O . LEU B 1 250 ? -21.672 30.562 -0.454 1 75.12 250 LEU B O 1
ATOM 7560 N N . THR B 1 251 ? -21.625 28.828 0.896 1 79.25 251 THR B N 1
ATOM 7561 C CA . THR B 1 251 ? -20.969 28.016 -0.122 1 79.25 251 THR B CA 1
ATOM 7562 C C . THR B 1 251 ? -21.969 27.062 -0.767 1 79.25 251 THR B C 1
ATOM 7564 O O . THR B 1 251 ? -22.641 26.281 -0.074 1 79.25 251 THR B O 1
ATOM 7567 N N . VAL B 1 252 ? -22.094 27.25 -2.039 1 83.12 252 VAL B N 1
ATOM 7568 C CA . VAL B 1 252 ? -23.016 26.375 -2.758 1 83.12 252 VAL B CA 1
ATOM 7569 C C . VAL B 1 252 ? -22.406 25 -2.939 1 83.12 252 VAL B C 1
ATOM 7571 O O . VAL B 1 252 ? -21.344 24.859 -3.564 1 83.12 252 VAL B O 1
ATOM 7574 N N . VAL B 1 253 ? -22.984 24.062 -2.422 1 81.81 253 VAL B N 1
ATOM 7575 C CA . VAL B 1 253 ? -22.469 22.703 -2.469 1 81.81 253 VAL B CA 1
ATOM 7576 C C . VAL B 1 253 ? -23.234 21.891 -3.514 1 81.81 253 VAL B C 1
ATOM 7578 O O . VAL B 1 253 ? -22.719 20.906 -4.043 1 81.81 253 VAL B O 1
ATOM 7581 N N . GLY B 1 254 ? -24.438 22.219 -3.805 1 84.56 254 GLY B N 1
ATOM 7582 C CA . GLY B 1 254 ? -25.234 21.469 -4.766 1 84.56 254 GLY B CA 1
ATOM 7583 C C . GLY B 1 254 ? -26.375 22.281 -5.34 1 84.56 254 GLY B C 1
ATOM 7584 O O . GLY B 1 254 ? -26.75 23.312 -4.789 1 84.56 254 GLY B O 1
ATOM 7585 N N . LEU B 1 255 ? -26.859 21.859 -6.535 1 85.38 255 LEU B N 1
ATOM 7586 C CA . LEU B 1 255 ? -28 22.453 -7.219 1 85.38 255 LEU B CA 1
ATOM 7587 C C . LEU B 1 255 ? -29 21.375 -7.637 1 85.38 255 LEU B C 1
ATOM 7589 O O . LEU B 1 255 ? -28.625 20.391 -8.281 1 85.38 255 LEU B O 1
ATOM 7593 N N . GLN B 1 256 ? -30.109 21.438 -7.102 1 83.12 256 GLN B N 1
ATOM 7594 C CA . GLN B 1 256 ? -31.156 20.5 -7.508 1 83.12 256 GLN B CA 1
ATOM 7595 C C . GLN B 1 256 ? -32.031 21.109 -8.617 1 83.12 256 GLN B C 1
ATOM 7597 O O . GLN B 1 256 ? -32.656 22.141 -8.422 1 83.12 256 GLN B O 1
ATOM 7602 N N . ARG B 1 257 ? -31.984 20.516 -9.867 1 82 257 ARG B N 1
ATOM 7603 C CA . ARG B 1 257 ? -32.719 20.984 -11.031 1 82 257 ARG B CA 1
ATOM 7604 C C . ARG B 1 257 ? -33.656 19.891 -11.562 1 82 257 ARG B C 1
ATOM 7606 O O . ARG B 1 257 ? -33.188 18.828 -11.945 1 82 257 ARG B O 1
ATOM 7613 N N . ALA B 1 258 ? -34.812 20.25 -11.664 1 74.25 258 ALA B N 1
ATOM 7614 C CA . ALA B 1 258 ? -35.781 19.328 -12.219 1 74.25 258 ALA B CA 1
ATOM 7615 C C . ALA B 1 258 ? -35.625 17.922 -11.633 1 74.25 258 ALA B C 1
ATOM 7617 O O . ALA B 1 258 ? -35.594 16.938 -12.359 1 74.25 258 ALA B O 1
ATOM 7618 N N . GLY B 1 259 ? -35.25 17.891 -10.305 1 66 259 GLY B N 1
ATOM 7619 C CA . GLY B 1 259 ? -35.156 16.609 -9.617 1 66 259 GLY B CA 1
ATOM 7620 C C . GLY B 1 259 ? -33.75 16.016 -9.633 1 66 259 GLY B C 1
ATOM 7621 O O . GLY B 1 259 ? -33.5 15.016 -8.953 1 66 259 GLY B O 1
ATOM 7622 N N . GLU B 1 260 ? -32.906 16.578 -10.484 1 73.81 260 GLU B N 1
ATOM 7623 C CA . GLU B 1 260 ? -31.547 16.062 -10.547 1 73.81 260 GLU B CA 1
ATOM 7624 C C . GLU B 1 260 ? -30.625 16.875 -9.648 1 73.81 260 GLU B C 1
ATOM 7626 O O . GLU B 1 260 ? -30.766 18.109 -9.539 1 73.81 260 GLU B O 1
ATOM 7631 N N . LEU B 1 261 ? -29.859 16.203 -8.883 1 75 261 LEU B N 1
ATOM 7632 C CA . LEU B 1 261 ? -28.906 16.844 -7.98 1 75 261 LEU B CA 1
ATOM 7633 C C . LEU B 1 261 ? -27.547 17 -8.648 1 75 261 LEU B C 1
ATOM 7635 O O . LEU B 1 261 ? -26.906 16 -9.023 1 75 261 LEU B O 1
ATOM 7639 N N . ILE B 1 262 ? -27.234 18.219 -8.977 1 78.62 262 ILE B N 1
ATOM 7640 C CA . ILE B 1 262 ? -25.906 18.547 -9.469 1 78.62 262 ILE B CA 1
ATOM 7641 C C . ILE B 1 262 ? -24.984 18.875 -8.297 1 78.62 262 ILE B C 1
ATOM 7643 O O . ILE B 1 262 ? -25.188 19.859 -7.586 1 78.62 262 ILE B O 1
ATOM 7647 N N . LEU B 1 263 ? -24.109 18.031 -8.109 1 77.94 263 LEU B N 1
ATOM 7648 C CA . LEU B 1 263 ? -23.203 18.219 -6.977 1 77.94 263 LEU B CA 1
ATOM 7649 C C . LEU B 1 263 ? -22 19.078 -7.375 1 77.94 263 LEU B C 1
ATOM 7651 O O . LEU B 1 263 ? -21.516 18.984 -8.5 1 77.94 263 LEU B O 1
ATOM 7655 N N . SER B 1 264 ? -21.531 19.922 -6.414 1 77.25 264 SER B N 1
ATOM 7656 C CA . SER B 1 264 ? -20.375 20.797 -6.551 1 77.25 264 SER B CA 1
ATOM 7657 C C . SER B 1 264 ? -20.406 21.562 -7.867 1 77.25 264 SER B C 1
ATOM 7659 O O . SER B 1 264 ? -19.5 21.438 -8.688 1 77.25 264 SER B O 1
ATOM 7661 N N . PRO B 1 265 ? -21.422 22.281 -8 1 78.94 265 PRO B N 1
ATOM 7662 C CA . PRO B 1 265 ? -21.516 23.062 -9.242 1 78.94 265 PRO B CA 1
ATOM 7663 C C . PRO B 1 265 ? -20.328 24 -9.43 1 78.94 265 PRO B C 1
ATOM 7665 O O . PRO B 1 265 ? -19.75 24.469 -8.453 1 78.94 265 PRO B O 1
ATOM 7668 N N . ARG B 1 266 ? -20.031 24.203 -10.734 1 80.06 266 ARG B N 1
ATOM 7669 C CA . ARG B 1 266 ? -18.953 25.125 -11.07 1 80.06 266 ARG B CA 1
ATOM 7670 C C . ARG B 1 266 ? -19.391 26.562 -10.836 1 80.06 266 ARG B C 1
ATOM 7672 O O . ARG B 1 266 ? -20.578 26.859 -10.781 1 80.06 266 ARG B O 1
ATOM 7679 N N . ALA B 1 267 ? -18.438 27.375 -10.672 1 76.69 267 ALA B N 1
ATOM 7680 C CA . ALA B 1 267 ? -18.688 28.797 -10.422 1 76.69 267 ALA B CA 1
ATOM 7681 C C . ALA B 1 267 ? -19.469 29.422 -11.586 1 76.69 267 ALA B C 1
ATOM 7683 O O . ALA B 1 267 ? -20.25 30.344 -11.383 1 76.69 267 ALA B O 1
ATOM 7684 N N . GLN B 1 268 ? -19.375 28.844 -12.75 1 78.5 268 GLN B N 1
ATOM 7685 C CA . GLN B 1 268 ? -19.984 29.438 -13.938 1 78.5 268 GLN B CA 1
ATOM 7686 C C . GLN B 1 268 ? -21.359 28.844 -14.203 1 78.5 268 GLN B C 1
ATOM 7688 O O . GLN B 1 268 ? -22.047 29.266 -15.133 1 78.5 268 GLN B O 1
ATOM 7693 N N . GLU B 1 269 ? -21.734 28.016 -13.32 1 84.94 269 GLU B N 1
ATOM 7694 C CA . GLU B 1 269 ? -23.047 27.422 -13.508 1 84.94 269 GLU B CA 1
ATOM 7695 C C . GLU B 1 269 ? -24.156 28.469 -13.344 1 84.94 269 GLU B C 1
ATOM 7697 O O . GLU B 1 269 ? -24.109 29.281 -12.422 1 84.94 269 GLU B O 1
ATOM 7702 N N . THR B 1 270 ? -25.094 28.5 -14.359 1 87.38 270 THR B N 1
ATOM 7703 C CA . THR B 1 270 ? -26.172 29.469 -14.336 1 87.38 270 THR B CA 1
ATOM 7704 C C . THR B 1 270 ? -27.375 28.938 -13.562 1 87.38 270 THR B C 1
ATOM 7706 O O . THR B 1 270 ? -27.703 27.75 -13.664 1 87.38 270 THR B O 1
ATOM 7709 N N . LEU B 1 271 ? -27.906 29.734 -12.844 1 88.38 271 LEU B N 1
ATOM 7710 C CA . LEU B 1 271 ? -29.094 29.406 -12.07 1 88.38 271 LEU B CA 1
ATOM 7711 C C . LEU B 1 271 ? -30.344 29.484 -12.938 1 88.38 271 LEU B C 1
ATOM 7713 O O . LEU B 1 271 ? -30.469 30.375 -13.789 1 88.38 271 LEU B O 1
ATOM 7717 N N . ARG B 1 272 ? -31.219 28.516 -12.844 1 86.94 272 ARG B N 1
ATOM 7718 C CA . ARG B 1 272 ? -32.469 28.453 -13.602 1 86.94 272 ARG B CA 1
ATOM 7719 C C . ARG B 1 272 ? -33.688 28.578 -12.672 1 86.94 272 ARG B C 1
ATOM 7721 O O . ARG B 1 272 ? -33.531 28.469 -11.453 1 86.94 272 ARG B O 1
ATOM 7728 N N . ALA B 1 273 ? -34.844 28.875 -13.359 1 85.5 273 ALA B N 1
ATOM 7729 C CA . ALA B 1 273 ? -36.062 29.016 -12.602 1 85.5 273 ALA B CA 1
ATOM 7730 C C . ALA B 1 273 ? -36.406 27.703 -11.883 1 85.5 273 ALA B C 1
ATOM 7732 O O . ALA B 1 273 ? -36.312 26.625 -12.453 1 85.5 273 ALA B O 1
ATOM 7733 N N . ASN B 1 274 ? -36.688 27.781 -10.57 1 81.94 274 ASN B N 1
ATOM 7734 C CA . ASN B 1 274 ? -37.125 26.688 -9.719 1 81.94 274 ASN B CA 1
ATOM 7735 C C . ASN B 1 274 ? -35.969 25.797 -9.289 1 81.94 274 ASN B C 1
ATOM 7737 O O . ASN B 1 274 ? -36.156 24.641 -8.945 1 81.94 274 ASN B O 1
ATOM 7741 N N . ASP B 1 275 ? -34.844 26.328 -9.406 1 86.25 275 ASP B N 1
ATOM 7742 C CA . ASP B 1 275 ? -33.688 25.609 -8.883 1 86.25 275 ASP B CA 1
ATOM 7743 C C . ASP B 1 275 ? -33.688 25.641 -7.355 1 86.25 275 ASP B C 1
ATOM 7745 O O . ASP B 1 275 ? -34.062 26.641 -6.746 1 86.25 275 ASP B O 1
ATOM 7749 N N . ILE B 1 276 ? -33.375 24.5 -6.789 1 84.12 276 ILE B N 1
ATOM 7750 C CA . ILE B 1 276 ? -33.094 24.469 -5.355 1 84.12 276 ILE B CA 1
ATOM 7751 C C . ILE B 1 276 ? -31.594 24.438 -5.113 1 84.12 276 ILE B C 1
ATOM 7753 O O . ILE B 1 276 ? -30.906 23.5 -5.504 1 84.12 276 ILE B O 1
ATOM 7757 N N . VAL B 1 277 ? -31.109 25.531 -4.559 1 85.31 277 VAL B N 1
ATOM 7758 C CA . VAL B 1 277 ? -29.672 25.656 -4.312 1 85.31 277 VAL B CA 1
ATOM 7759 C C . VAL B 1 277 ? -29.344 25.172 -2.902 1 85.31 277 VAL B C 1
ATOM 7761 O O . VAL B 1 277 ? -29.953 25.609 -1.927 1 85.31 277 VAL B O 1
ATOM 7764 N N . ILE B 1 278 ? -28.484 24.25 -2.83 1 82.56 278 ILE B N 1
ATOM 7765 C CA . ILE B 1 278 ? -28.031 23.734 -1.542 1 82.56 278 ILE B CA 1
ATOM 7766 C C . ILE B 1 278 ? -26.75 24.453 -1.115 1 82.56 278 ILE B C 1
ATOM 7768 O O . ILE B 1 278 ? -25.766 24.453 -1.848 1 82.56 278 ILE B O 1
ATOM 7772 N N . VAL B 1 279 ? -26.828 25.062 -0.047 1 80.5 279 VAL B N 1
ATOM 7773 C CA . VAL B 1 279 ? -25.703 25.891 0.387 1 80.5 279 VAL B CA 1
ATOM 7774 C C . VAL B 1 279 ? -25.234 25.438 1.77 1 80.5 279 VAL B C 1
ATOM 7776 O O . VAL B 1 279 ? -26 24.844 2.531 1 80.5 279 VAL B O 1
ATOM 7779 N N . HIS B 1 280 ? -23.969 25.547 1.961 1 79.56 280 HIS B N 1
ATOM 7780 C CA . HIS B 1 280 ? -23.359 25.312 3.264 1 79.56 280 HIS B CA 1
ATOM 7781 C C . HIS B 1 280 ? -22.953 26.625 3.916 1 79.56 280 HIS B C 1
ATOM 7783 O O . HIS B 1 280 ? -22.359 27.5 3.26 1 79.56 280 HIS B O 1
ATOM 7789 N N . GLY B 1 281 ? -23.359 26.859 5.133 1 72 281 GLY B N 1
ATOM 7790 C CA . GLY B 1 281 ? -23.016 28.078 5.836 1 72 281 GLY B CA 1
ATOM 7791 C C . GLY B 1 281 ? -23.375 28.047 7.309 1 72 281 GLY B C 1
ATOM 7792 O O . GLY B 1 281 ? -23.766 27 7.836 1 72 281 GLY B O 1
ATOM 7793 N N . GLN B 1 282 ? -23.172 29.062 7.988 1 62.69 282 GLN B N 1
ATOM 7794 C CA . GLN B 1 282 ? -23.5 29.156 9.406 1 62.69 282 GLN B CA 1
ATOM 7795 C C . GLN B 1 282 ? -24.984 29.453 9.609 1 62.69 282 GLN B C 1
ATOM 7797 O O . GLN B 1 282 ? -25.562 30.266 8.891 1 62.69 282 GLN B O 1
ATOM 7802 N N . SER B 1 283 ? -25.531 28.688 10.508 1 60.25 283 SER B N 1
ATOM 7803 C CA . SER B 1 283 ? -26.969 28.797 10.797 1 60.25 283 SER B CA 1
ATOM 7804 C C . SER B 1 283 ? -27.328 30.219 11.227 1 60.25 283 SER B C 1
ATOM 7806 O O . SER B 1 283 ? -28.375 30.734 10.844 1 60.25 283 SER B O 1
ATOM 7808 N N . ASP B 1 284 ? -26.422 30.766 11.992 1 55.38 284 ASP B N 1
ATOM 7809 C CA . ASP B 1 284 ? -26.75 32.062 12.562 1 55.38 284 ASP B CA 1
ATOM 7810 C C . ASP B 1 284 ? -26.891 33.125 11.469 1 55.38 284 ASP B C 1
ATOM 7812 O O . ASP B 1 284 ? -27.734 34 11.555 1 55.38 284 ASP B O 1
ATOM 7816 N N . GLN B 1 285 ? -26.062 32.906 10.445 1 55.41 285 GLN B N 1
ATOM 7817 C CA . GLN B 1 285 ? -26.094 33.906 9.375 1 55.41 285 GLN B CA 1
ATOM 7818 C C . GLN B 1 285 ? -27.266 33.656 8.438 1 55.41 285 GLN B C 1
ATOM 7820 O O . GLN B 1 285 ? -27.828 34.625 7.883 1 55.41 285 GLN B O 1
ATOM 7825 N N . VAL B 1 286 ? -27.609 32.375 8.344 1 58.16 286 VAL B N 1
ATOM 7826 C CA . VAL B 1 286 ? -28.656 32.031 7.395 1 58.16 286 VAL B CA 1
ATOM 7827 C C . VAL B 1 286 ? -30.016 32.281 8.016 1 58.16 286 VAL B C 1
ATOM 7829 O O . VAL B 1 286 ? -30.938 32.75 7.328 1 58.16 286 VAL B O 1
ATOM 7832 N N . SER B 1 287 ? -30.125 31.844 9.273 1 52.56 287 SER B N 1
ATOM 7833 C CA . SER B 1 287 ? -31.438 32.031 9.891 1 52.56 287 SER B CA 1
ATOM 7834 C C . SER B 1 287 ? -31.828 33.531 9.867 1 52.56 287 SER B C 1
ATOM 7836 O O . SER B 1 287 ? -33 33.844 9.789 1 52.56 287 SER B O 1
ATOM 7838 N N . HIS B 1 288 ? -30.812 34.344 9.961 1 50.22 288 HIS B N 1
ATOM 7839 C CA . HIS B 1 288 ? -31.094 35.75 10.047 1 50.22 288 HIS B CA 1
ATOM 7840 C C . HIS B 1 288 ? -31.344 36.344 8.664 1 50.22 288 HIS B C 1
ATOM 7842 O O . HIS B 1 288 ? -31.766 37.5 8.547 1 50.22 288 HIS B O 1
ATOM 7848 N N . PHE B 1 289 ? -31.047 35.562 7.664 1 51.22 289 PHE B N 1
ATOM 7849 C CA . PHE B 1 289 ? -31.188 36.156 6.34 1 51.22 289 PHE B CA 1
ATOM 7850 C C . PHE B 1 289 ? -32.594 35.938 5.801 1 51.22 289 PHE B C 1
ATOM 7852 O O . PHE B 1 289 ? -32.781 35.688 4.605 1 51.22 289 PHE B O 1
ATOM 7859 N N . ARG B 1 290 ? -33.562 35.969 6.504 1 52.44 290 ARG B N 1
ATOM 7860 C CA . ARG B 1 290 ? -34.844 36.094 5.773 1 52.44 290 ARG B CA 1
ATOM 7861 C C . ARG B 1 290 ? -34.875 37.406 4.984 1 52.44 290 ARG B C 1
ATOM 7863 O O . ARG B 1 290 ? -35.062 38.469 5.555 1 52.44 290 ARG B O 1
ATOM 7870 N N . GLY B 1 291 ? -34.344 37.469 3.832 1 52.97 291 GLY B N 1
ATOM 7871 C CA . GLY B 1 291 ? -34.125 38.594 2.934 1 52.97 291 GLY B CA 1
ATOM 7872 C C . GLY B 1 291 ? -35.188 39.656 3.062 1 52.97 291 GLY B C 1
ATOM 7873 O O . GLY B 1 291 ? -34.844 40.844 3.176 1 52.97 291 GLY B O 1
ATOM 7874 N N . SER B 1 292 ? -36.5 39.312 2.908 1 52.12 292 SER B N 1
ATOM 7875 C CA . SER B 1 292 ? -37.531 40.375 2.896 1 52.12 292 SER B CA 1
ATOM 7876 C C . SER B 1 292 ? -37.594 41.094 4.234 1 52.12 292 SER B C 1
ATOM 7878 O O . SER B 1 292 ? -37.969 42.281 4.289 1 52.12 292 SER B O 1
ATOM 7880 N N . ARG B 1 293 ? -37.062 40.469 5.23 1 52.97 293 ARG B N 1
ATOM 7881 C CA . ARG B 1 293 ? -37.219 41.094 6.547 1 52.97 293 ARG B CA 1
ATOM 7882 C C . ARG B 1 293 ? -36.062 42.031 6.879 1 52.97 293 ARG B C 1
ATOM 7884 O O . ARG B 1 293 ? -36.156 42.844 7.781 1 52.97 293 ARG B O 1
ATOM 7891 N N . HIS B 1 294 ? -35.031 42.031 6.039 1 58 294 HIS B N 1
ATOM 7892 C CA . HIS B 1 294 ? -33.875 42.812 6.473 1 58 294 HIS B CA 1
ATOM 7893 C C . HIS B 1 294 ? -33.688 44.031 5.59 1 58 294 HIS B C 1
ATOM 7895 O O . HIS B 1 294 ? -33.156 45.062 6.051 1 58 294 HIS B O 1
ATOM 7901 N N . LEU B 1 295 ? -34.031 43.844 4.32 1 62.31 295 LEU B N 1
ATOM 7902 C CA . LEU B 1 295 ? -33.906 45 3.432 1 62.31 295 LEU B CA 1
ATOM 7903 C C . LEU B 1 295 ? -35.094 45.094 2.482 1 62.31 295 LEU B C 1
ATOM 7905 O O . LEU B 1 295 ? -35.5 44.094 1.892 1 62.31 295 LEU B O 1
ATOM 7909 N N . ARG B 1 296 ? -35.844 46.125 2.598 1 68.56 296 ARG B N 1
ATOM 7910 C CA . ARG B 1 296 ? -36.938 46.375 1.686 1 68.56 296 ARG B CA 1
ATOM 7911 C C . ARG B 1 296 ? -36.594 47.438 0.662 1 68.56 296 ARG B C 1
ATOM 7913 O O . ARG B 1 296 ? -36.344 48.594 1.022 1 68.56 296 ARG B O 1
ATOM 7920 N N . VAL B 1 297 ? -36.469 47.062 -0.565 1 73.12 297 VAL B N 1
ATOM 7921 C CA . VAL B 1 297 ? -36.188 48 -1.644 1 73.12 297 VAL B CA 1
ATOM 7922 C C . VAL B 1 297 ? -37.438 48.875 -1.908 1 73.12 297 VAL B C 1
ATOM 7924 O O . VAL B 1 297 ? -38.531 48.344 -2.002 1 73.12 297 VAL B O 1
ATOM 7927 N N . GLU B 1 298 ? -37.281 50.125 -1.771 1 76.19 298 GLU B N 1
ATOM 7928 C CA . GLU B 1 298 ? -38.375 51.094 -2.039 1 76.19 298 GLU B CA 1
ATOM 7929 C C . GLU B 1 298 ? -38.094 51.906 -3.301 1 76.19 298 GLU B C 1
ATOM 7931 O O . GLU B 1 298 ? -36.938 52.062 -3.699 1 76.19 298 GLU B O 1
ATOM 7936 N N . GLN B 1 299 ? -39.156 52.281 -3.992 1 72.81 299 GLN B N 1
ATOM 7937 C CA . GLN B 1 299 ? -39.031 53.188 -5.125 1 72.81 299 GLN B CA 1
ATOM 7938 C C . GLN B 1 299 ? -38.469 54.531 -4.688 1 72.81 299 GLN B C 1
ATOM 7940 O O . GLN B 1 299 ? -38.75 55 -3.572 1 72.81 299 GLN B O 1
ATOM 7945 N N . PRO B 1 300 ? -37.625 55.125 -5.539 1 74.81 300 PRO B N 1
ATOM 7946 C CA . PRO B 1 300 ? -37.062 56.438 -5.195 1 74.81 300 PRO B CA 1
ATOM 7947 C C . PRO B 1 300 ? -38.094 57.5 -4.859 1 74.81 300 PRO B C 1
ATOM 7949 O O . PRO B 1 300 ? -39.062 57.656 -5.594 1 74.81 300 PRO B O 1
ATOM 7952 N N . GLY B 1 301 ? -38.156 57.969 -3.678 1 75.5 301 GLY B N 1
ATOM 7953 C CA . GLY B 1 301 ? -39.062 59.031 -3.213 1 75.5 301 GLY B CA 1
ATOM 7954 C C . GLY B 1 301 ? -38.406 60.406 -3.215 1 75.5 301 GLY B C 1
ATOM 7955 O O . GLY B 1 301 ? -37.344 60.594 -3.787 1 75.5 301 GLY B O 1
ATOM 7956 N N . PRO B 1 302 ? -39.094 61.375 -2.65 1 79.44 302 PRO B N 1
ATOM 7957 C CA . PRO B 1 302 ? -38.594 62.75 -2.582 1 79.44 302 PRO B CA 1
ATOM 7958 C C . PRO B 1 302 ? -37.281 62.844 -1.839 1 79.44 302 PRO B C 1
ATOM 7960 O O . PRO B 1 302 ? -36.406 63.656 -2.195 1 79.44 302 PRO B O 1
ATOM 7963 N N . GLU B 1 303 ? -37.062 62.062 -0.913 1 79.94 303 GLU B N 1
ATOM 7964 C CA . GLU B 1 303 ? -35.812 62.094 -0.161 1 79.94 303 GLU B CA 1
ATOM 7965 C C . GLU B 1 303 ? -34.625 61.656 -1.024 1 79.94 303 GLU B C 1
ATOM 7967 O O . GLU B 1 303 ? -33.531 62.188 -0.928 1 79.94 303 GLU B O 1
ATOM 7972 N N . THR B 1 304 ? -34.844 60.719 -1.854 1 79.56 304 THR B N 1
ATOM 7973 C CA . THR B 1 304 ? -33.812 60.25 -2.779 1 79.56 304 THR B CA 1
ATOM 7974 C C . THR B 1 304 ? -33.469 61.344 -3.779 1 79.56 304 THR B C 1
ATOM 7976 O O . THR B 1 304 ? -32.281 61.531 -4.109 1 79.56 304 THR B O 1
ATOM 7979 N N . ASP B 1 305 ? -34.5 62 -4.152 1 80.38 305 ASP B N 1
ATOM 7980 C CA . ASP B 1 305 ? -34.25 63.094 -5.102 1 80.38 305 ASP B CA 1
ATOM 7981 C C . ASP B 1 305 ? -33.406 64.188 -4.469 1 80.38 305 ASP B C 1
ATOM 7983 O O . ASP B 1 305 ? -32.594 64.812 -5.141 1 80.38 305 ASP B O 1
ATOM 7987 N N . GLU B 1 306 ? -33.688 64.438 -3.25 1 83.56 306 GLU B N 1
ATOM 7988 C CA . GLU B 1 306 ? -32.906 65.438 -2.549 1 83.56 306 GLU B CA 1
ATOM 7989 C C . GLU B 1 306 ? -31.422 65.062 -2.5 1 83.56 306 GLU B C 1
ATOM 7991 O O . GLU B 1 306 ? -30.547 65.875 -2.686 1 83.56 306 GLU B O 1
ATOM 7996 N N . ILE B 1 307 ? -31.219 63.844 -2.344 1 82.5 307 ILE B N 1
ATOM 7997 C CA . ILE B 1 307 ? -29.828 63.344 -2.271 1 82.5 307 ILE B CA 1
ATOM 7998 C C . ILE B 1 307 ? -29.172 63.5 -3.641 1 82.5 307 ILE B C 1
ATOM 8000 O O . ILE B 1 307 ? -28.016 63.906 -3.742 1 82.5 307 ILE B O 1
ATOM 8004 N N . ILE B 1 308 ? -29.859 63.188 -4.625 1 77.5 308 ILE B N 1
ATOM 8005 C CA . ILE B 1 308 ? -29.344 63.25 -5.984 1 77.5 308 ILE B CA 1
ATOM 8006 C C . ILE B 1 308 ? -29 64.688 -6.332 1 77.5 308 ILE B C 1
ATOM 8008 O O . ILE B 1 308 ? -27.984 65 -6.984 1 77.5 308 ILE B O 1
ATOM 8012 N N . ARG B 1 309 ? -29.797 65.562 -5.852 1 78.94 309 ARG B N 1
ATOM 8013 C CA . ARG B 1 309 ? -29.578 67 -6.145 1 78.94 309 ARG B CA 1
ATOM 8014 C C . ARG B 1 309 ? -28.375 67.5 -5.391 1 78.94 309 ARG B C 1
ATOM 8016 O O . ARG B 1 309 ? -27.641 68.375 -5.895 1 78.94 309 ARG B O 1
ATOM 8023 N N . ARG B 1 310 ? -28.156 66.938 -4.297 1 81.94 310 ARG B N 1
ATOM 8024 C CA . ARG B 1 310 ? -27.062 67.438 -3.467 1 81.94 310 ARG B CA 1
ATOM 8025 C C . ARG B 1 310 ? -25.734 66.812 -3.895 1 81.94 310 ARG B C 1
ATOM 8027 O O . ARG B 1 310 ? -24.672 67.375 -3.588 1 81.94 310 ARG B O 1
ATOM 8034 N N . LEU B 1 311 ? -25.891 65.75 -4.574 1 80.69 311 LEU B N 1
ATOM 8035 C CA . LEU B 1 311 ? -24.656 65.062 -4.973 1 80.69 311 LEU B CA 1
ATOM 8036 C C . LEU B 1 311 ? -24.234 65.5 -6.371 1 80.69 311 LEU B C 1
ATOM 8038 O O . LEU B 1 311 ? -25.062 65.688 -7.25 1 80.69 311 LEU B O 1
ATOM 8042 N N . GLY B 1 312 ? -22.906 65.75 -6.504 1 76.69 312 GLY B N 1
ATOM 8043 C CA . GLY B 1 312 ? -22.297 66.062 -7.789 1 76.69 312 GLY B CA 1
ATOM 8044 C C . GLY B 1 312 ? -21.078 65.188 -8.102 1 76.69 312 GLY B C 1
ATOM 8045 O O . GLY B 1 312 ? -20.641 64.438 -7.27 1 76.69 312 GLY B O 1
ATOM 8046 N N . THR B 1 313 ? -20.688 65.188 -9.32 1 77.81 313 THR B N 1
ATOM 8047 C CA . THR B 1 313 ? -19.5 64.5 -9.766 1 77.81 313 THR B CA 1
ATOM 8048 C C . THR B 1 313 ? -18.453 65.438 -10.32 1 77.81 313 THR B C 1
ATOM 8050 O O . THR B 1 313 ? -18.812 66.5 -10.891 1 77.81 313 THR B O 1
ATOM 8053 N N . ALA B 1 314 ? -17.219 65.125 -10 1 77.31 314 ALA B N 1
ATOM 8054 C CA . ALA B 1 314 ? -16.109 65.938 -10.516 1 77.31 314 ALA B CA 1
ATOM 8055 C C . ALA B 1 314 ? -15 65 -11.062 1 77.31 314 ALA B C 1
ATOM 8057 O O . ALA B 1 314 ? -14.719 63.938 -10.5 1 77.31 314 ALA B O 1
ATOM 8058 N N . SER B 1 315 ? -14.617 65.25 -12.234 1 77.5 315 SER B N 1
ATOM 8059 C CA . SER B 1 315 ? -13.461 64.562 -12.805 1 77.5 315 SER B CA 1
ATOM 8060 C C . SER B 1 315 ? -12.164 65.25 -12.422 1 77.5 315 SER B C 1
ATOM 8062 O O . SER B 1 315 ? -11.977 66.438 -12.719 1 77.5 315 SER B O 1
ATOM 8064 N N . VAL B 1 316 ? -11.391 64.5 -11.68 1 79.38 316 VAL B N 1
ATOM 8065 C CA . VAL B 1 316 ? -10.156 65.062 -11.172 1 79.38 316 VAL B CA 1
ATOM 8066 C C . VAL B 1 316 ? -8.953 64.25 -11.625 1 79.38 316 VAL B C 1
ATOM 8068 O O . VAL B 1 316 ? -9.109 63.094 -12.031 1 79.38 316 VAL B O 1
ATOM 8071 N N . ARG B 1 317 ? -7.895 64.812 -11.695 1 80.81 317 ARG B N 1
ATOM 8072 C CA . ARG B 1 317 ? -6.621 64.188 -11.977 1 80.81 317 ARG B CA 1
ATOM 8073 C C . ARG B 1 317 ? -5.648 64.312 -10.812 1 80.81 317 ARG B C 1
ATOM 8075 O O . ARG B 1 317 ? -5.613 65.375 -10.172 1 80.81 317 ARG B O 1
ATOM 8082 N N . ILE B 1 318 ? -5.016 63.312 -10.508 1 80 318 ILE B N 1
ATOM 8083 C CA . ILE B 1 318 ? -4.027 63.375 -9.43 1 80 318 ILE B CA 1
ATOM 8084 C C . ILE B 1 318 ? -2.82 64.188 -9.891 1 80 318 ILE B C 1
ATOM 8086 O O . ILE B 1 318 ? -2.166 63.844 -10.875 1 80 318 ILE B O 1
ATOM 8090 N N . GLY B 1 319 ? -2.674 65.375 -9.359 1 73.5 319 GLY B N 1
ATOM 8091 C CA . GLY B 1 319 ? -1.599 66.25 -9.727 1 73.5 319 GLY B CA 1
ATOM 8092 C C . GLY B 1 319 ? -0.237 65.812 -9.234 1 73.5 319 GLY B C 1
ATOM 8093 O O . GLY B 1 319 ? -0.13 64.812 -8.539 1 73.5 319 GLY B O 1
ATOM 8094 N N . LYS B 1 320 ? 0.695 66.562 -9.68 1 73.44 320 LYS B N 1
ATOM 8095 C CA . LYS B 1 320 ? 2.08 66.312 -9.297 1 73.44 320 LYS B CA 1
ATOM 8096 C C . LYS B 1 320 ? 2.305 66.625 -7.816 1 73.44 320 LYS B C 1
ATOM 8098 O O . LYS B 1 320 ? 1.877 67.625 -7.309 1 73.44 320 LYS B O 1
ATOM 8103 N N . GLY B 1 321 ? 2.805 65.625 -6.969 1 73.25 321 GLY B N 1
ATOM 8104 C CA . GLY B 1 321 ? 3.141 65.812 -5.566 1 73.25 321 GLY B CA 1
ATOM 8105 C C . GLY B 1 321 ? 1.974 65.562 -4.633 1 73.25 321 GLY B C 1
ATOM 8106 O O . GLY B 1 321 ? 2.021 65.938 -3.455 1 73.25 321 GLY B O 1
ATOM 8107 N N . SER B 1 322 ? 0.919 65.188 -5.031 1 78.25 322 SER B N 1
ATOM 8108 C CA . SER B 1 322 ? -0.264 64.875 -4.219 1 78.25 322 SER B CA 1
ATOM 8109 C C . SER B 1 322 ? 0.011 63.844 -3.172 1 78.25 322 SER B C 1
ATOM 8111 O O . SER B 1 322 ? 0.778 62.906 -3.418 1 78.25 322 SER B O 1
ATOM 8113 N N . PRO B 1 323 ? -0.512 63.969 -2.059 1 79.81 323 PRO B N 1
ATOM 8114 C CA . PRO B 1 323 ? -0.33 62.969 -1.002 1 79.81 323 PRO B CA 1
ATOM 8115 C C . PRO B 1 323 ? -1.037 61.656 -1.307 1 79.81 323 PRO B C 1
ATOM 8117 O O . PRO B 1 323 ? -0.796 60.656 -0.631 1 79.81 323 PRO B O 1
ATOM 8120 N N . LEU B 1 324 ? -1.757 61.594 -2.318 1 79.69 324 LEU B N 1
ATOM 8121 C CA . LEU B 1 324 ? -2.502 60.375 -2.654 1 79.69 324 LEU B CA 1
ATOM 8122 C C . LEU B 1 324 ? -1.652 59.438 -3.498 1 79.69 324 LEU B C 1
ATOM 8124 O O . LEU B 1 324 ? -1.982 58.25 -3.641 1 79.69 324 LEU B O 1
ATOM 8128 N N . ILE B 1 325 ? -0.617 59.938 -3.973 1 79.75 325 ILE B N 1
ATOM 8129 C CA . ILE B 1 325 ? 0.224 59.094 -4.84 1 79.75 325 ILE B CA 1
ATOM 8130 C C . ILE B 1 325 ? 0.789 57.938 -4.047 1 79.75 325 ILE B C 1
ATOM 8132 O O . ILE B 1 325 ? 1.314 58.094 -2.945 1 79.75 325 ILE B O 1
ATOM 8136 N N . GLY B 1 326 ? 0.661 56.688 -4.504 1 76.12 326 GLY B N 1
ATOM 8137 C CA . GLY B 1 326 ? 1.2 55.5 -3.898 1 76.12 326 GLY B CA 1
ATOM 8138 C C . GLY B 1 326 ? 0.22 54.781 -2.969 1 76.12 326 GLY B C 1
ATOM 8139 O O . GLY B 1 326 ? 0.483 53.688 -2.49 1 76.12 326 GLY B O 1
ATOM 8140 N N . ARG B 1 327 ? -0.894 55.375 -2.67 1 76.94 327 ARG B N 1
ATOM 8141 C CA . ARG B 1 327 ? -1.871 54.812 -1.759 1 76.94 327 ARG B CA 1
ATOM 8142 C C . ARG B 1 327 ? -3.012 54.125 -2.529 1 76.94 327 ARG B C 1
ATOM 8144 O O . ARG B 1 327 ? -3.287 54.5 -3.674 1 76.94 327 ARG B O 1
ATOM 8151 N N . THR B 1 328 ? -3.494 53.188 -1.842 1 75.25 328 THR B N 1
ATOM 8152 C CA . THR B 1 328 ? -4.684 52.562 -2.408 1 75.25 328 THR B CA 1
ATOM 8153 C C . THR B 1 328 ? -5.941 53.344 -2.004 1 75.25 328 THR B C 1
ATOM 8155 O O . THR B 1 328 ? -5.895 54.188 -1.128 1 75.25 328 THR B O 1
ATOM 8158 N N . LEU B 1 329 ? -7.031 52.938 -2.699 1 70.56 329 LEU B N 1
ATOM 8159 C CA . LEU B 1 329 ? -8.305 53.594 -2.398 1 70.56 329 LEU B CA 1
ATOM 8160 C C . LEU B 1 329 ? -8.672 53.406 -0.929 1 70.56 329 LEU B C 1
ATOM 8162 O O . LEU B 1 329 ? -9.156 54.344 -0.288 1 70.56 329 LEU B O 1
ATOM 8166 N N . ALA B 1 330 ? -8.305 52.25 -0.459 1 64.31 330 ALA B N 1
ATOM 8167 C CA . ALA B 1 330 ? -8.641 51.969 0.933 1 64.31 330 ALA B CA 1
ATOM 8168 C C . ALA B 1 330 ? -7.762 52.781 1.887 1 64.31 330 ALA B C 1
ATOM 8170 O O . ALA B 1 330 ? -8.234 53.25 2.92 1 64.31 330 ALA B O 1
ATOM 8171 N N . GLU B 1 331 ? -6.57 53.125 1.422 1 68.06 331 GLU B N 1
ATOM 8172 C CA . GLU B 1 331 ? -5.605 53.812 2.26 1 68.06 331 GLU B CA 1
ATOM 8173 C C . GLU B 1 331 ? -5.777 55.344 2.143 1 68.06 331 GLU B C 1
ATOM 8175 O O . GLU B 1 331 ? -5.355 56.094 3.027 1 68.06 331 GLU B O 1
ATOM 8180 N N . SER B 1 332 ? -6.254 55.875 1.055 1 70.06 332 SER B N 1
ATOM 8181 C CA . SER B 1 332 ? -6.324 57.281 0.769 1 70.06 332 SER B CA 1
ATOM 8182 C C . SER B 1 332 ? -7.254 58 1.743 1 70.06 332 SER B C 1
ATOM 8184 O O . SER B 1 332 ? -7.098 59.219 1.992 1 70.06 332 SER B O 1
ATOM 8186 N N . GLY B 1 333 ? -8.219 57.281 2.375 1 67.88 333 GLY B N 1
ATOM 8187 C CA . GLY B 1 333 ? -9.148 57.906 3.299 1 67.88 333 GLY B CA 1
ATOM 8188 C C . GLY B 1 333 ? -10.047 58.938 2.641 1 67.88 333 GLY B C 1
ATOM 8189 O O . GLY B 1 333 ? -10.539 59.875 3.303 1 67.88 333 GLY B O 1
ATOM 8190 N N . LEU B 1 334 ? -10.188 59.031 1.396 1 75 334 LEU B N 1
ATOM 8191 C CA . LEU B 1 334 ? -11.008 60 0.699 1 75 334 LEU B CA 1
ATOM 8192 C C . LEU B 1 334 ? -12.438 60 1.215 1 75 334 LEU B C 1
ATOM 8194 O O . LEU B 1 334 ? -13.047 61.031 1.413 1 75 334 LEU B O 1
ATOM 8198 N N . ARG B 1 335 ? -12.883 58.875 1.495 1 75.62 335 ARG B N 1
ATOM 8199 C CA . ARG B 1 335 ? -14.25 58.75 1.999 1 75.62 335 ARG B CA 1
ATOM 8200 C C . ARG B 1 335 ? -14.336 59.188 3.457 1 75.62 335 ARG B C 1
ATOM 8202 O O . ARG B 1 335 ? -15.266 59.875 3.846 1 75.62 335 ARG B O 1
ATOM 8209 N N . ARG B 1 336 ? -13.414 58.812 4.148 1 72.94 336 ARG B N 1
ATOM 8210 C CA . ARG B 1 336 ? -13.445 59.094 5.582 1 72.94 336 ARG B CA 1
ATOM 8211 C C . ARG B 1 336 ? -13.141 60.562 5.871 1 72.94 336 ARG B C 1
ATOM 8213 O O . ARG B 1 336 ? -13.852 61.188 6.645 1 72.94 336 ARG B O 1
ATOM 8220 N N . ASP B 1 337 ? -12.109 61.062 5.25 1 76.12 337 ASP B N 1
ATOM 8221 C CA . ASP B 1 337 ? -11.617 62.406 5.609 1 76.12 337 ASP B CA 1
ATOM 8222 C C . ASP B 1 337 ? -12.305 63.469 4.777 1 76.12 337 ASP B C 1
ATOM 8224 O O . ASP B 1 337 ? -12.531 64.562 5.262 1 76.12 337 ASP B O 1
ATOM 8228 N N . HIS B 1 338 ? -12.664 63.188 3.535 1 76.44 338 HIS B N 1
ATOM 8229 C CA . HIS B 1 338 ? -13.164 64.25 2.662 1 76.44 338 HIS B CA 1
ATOM 8230 C C . HIS B 1 338 ? -14.586 63.938 2.197 1 76.44 338 HIS B C 1
ATOM 8232 O O . HIS B 1 338 ? -15.18 64.688 1.453 1 76.44 338 HIS B O 1
ATOM 8238 N N . ARG B 1 339 ? -15.203 62.75 2.615 1 77.25 339 ARG B N 1
ATOM 8239 C CA . ARG B 1 339 ? -16.562 62.344 2.26 1 77.25 339 ARG B CA 1
ATOM 8240 C C . ARG B 1 339 ? -16.75 62.312 0.748 1 77.25 339 ARG B C 1
ATOM 8242 O O . ARG B 1 339 ? -17.734 62.875 0.239 1 77.25 339 ARG B O 1
ATOM 8249 N N . MET B 1 340 ? -15.812 61.906 0.104 1 79.62 340 MET B N 1
ATOM 8250 C CA . MET B 1 340 ? -15.867 61.75 -1.347 1 79.62 340 MET B CA 1
ATOM 8251 C C . MET B 1 340 ? -15.734 60.281 -1.74 1 79.62 340 MET B C 1
ATOM 8253 O O . MET B 1 340 ? -15 59.531 -1.091 1 79.62 340 MET B O 1
ATOM 8257 N N . HIS B 1 341 ? -16.453 59.906 -2.717 1 77.69 341 HIS B N 1
ATOM 8258 C CA . HIS B 1 341 ? -16.422 58.531 -3.24 1 77.69 341 HIS B CA 1
ATOM 8259 C C . HIS B 1 341 ? -15.875 58.5 -4.66 1 77.69 341 HIS B C 1
ATOM 8261 O O . HIS B 1 341 ? -16.219 59.375 -5.48 1 77.69 341 HIS B O 1
ATOM 8267 N N . VAL B 1 342 ? -14.984 57.562 -4.816 1 75.69 342 VAL B N 1
ATOM 8268 C CA . VAL B 1 342 ? -14.391 57.406 -6.145 1 75.69 342 VAL B CA 1
ATOM 8269 C C . VAL B 1 342 ? -15.266 56.469 -6.996 1 75.69 342 VAL B C 1
ATOM 8271 O O . VAL B 1 342 ? -15.477 55.312 -6.648 1 75.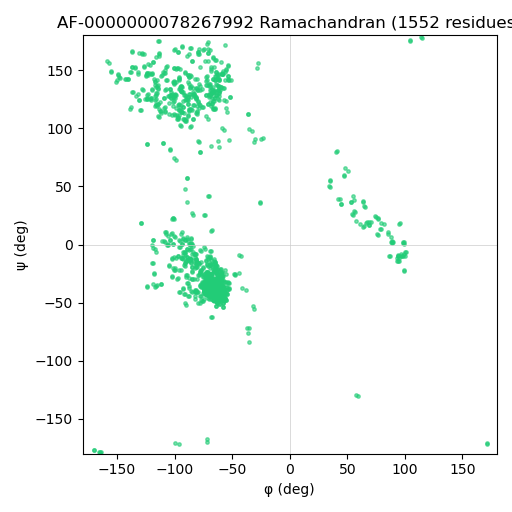69 342 VAL B O 1
ATOM 8274 N N . LEU B 1 343 ? -15.789 56.938 -7.938 1 71.69 343 LEU B N 1
ATOM 8275 C CA . LEU B 1 343 ? -16.672 56.156 -8.812 1 71.69 343 LEU B CA 1
ATOM 8276 C C . LEU B 1 343 ? -15.852 55.406 -9.852 1 71.69 343 LEU B C 1
ATOM 8278 O O . LEU B 1 343 ? -16.203 54.281 -10.219 1 71.69 343 LEU B O 1
ATOM 8282 N N . ALA B 1 344 ? -14.883 56 -10.391 1 69.06 344 ALA B N 1
ATOM 8283 C CA . ALA B 1 344 ? -14.094 55.344 -11.445 1 69.06 344 ALA B CA 1
ATOM 8284 C C . ALA B 1 344 ? -12.648 55.844 -11.414 1 69.06 344 ALA B C 1
ATOM 8286 O O . ALA B 1 344 ? -12.383 56.969 -10.984 1 69.06 344 ALA B O 1
ATOM 8287 N N . LEU B 1 345 ? -11.844 54.875 -11.664 1 69.25 345 LEU B N 1
ATOM 8288 C CA . LEU B 1 345 ? -10.43 55.188 -11.797 1 69.25 345 LEU B CA 1
ATOM 8289 C C . LEU B 1 345 ? -9.953 55 -13.234 1 69.25 345 LEU B C 1
ATOM 8291 O O . LEU B 1 345 ? -10.242 53.969 -13.844 1 69.25 345 LEU B O 1
ATOM 8295 N N . GLY B 1 346 ? -9.609 55.875 -13.906 1 64.19 346 GLY B N 1
ATOM 8296 C CA . GLY B 1 346 ? -9.031 55.781 -15.242 1 64.19 346 GLY B CA 1
ATOM 8297 C C . GLY B 1 346 ? -7.527 55.938 -15.25 1 64.19 346 GLY B C 1
ATOM 8298 O O . GLY B 1 346 ? -6.973 56.656 -14.422 1 64.19 346 GLY B O 1
ATOM 8299 N N . SER B 1 347 ? -6.852 55 -15.844 1 61.19 347 SER B N 1
ATOM 8300 C CA . SER B 1 347 ? -5.414 55.156 -16.078 1 61.19 347 SER B CA 1
ATOM 8301 C C . SER B 1 347 ? -5.098 56.438 -16.812 1 61.19 347 SER B C 1
ATOM 8303 O O . SER B 1 347 ? -5.984 57.062 -17.422 1 61.19 347 SER B O 1
ATOM 8305 N N . PRO B 1 348 ? -3.865 56.969 -16.641 1 58.81 348 PRO B N 1
ATOM 8306 C CA . PRO B 1 348 ? -3.484 58.188 -17.391 1 58.81 348 PRO B CA 1
ATOM 8307 C C . PRO B 1 348 ? -3.811 58.094 -18.875 1 58.81 348 PRO B C 1
ATOM 8309 O O . PRO B 1 348 ? -4.016 59.094 -19.531 1 58.81 348 PRO B O 1
ATOM 8312 N N . THR B 1 349 ? -3.863 56.844 -19.359 1 57.56 349 THR B N 1
ATOM 8313 C CA . THR B 1 349 ? -4.113 56.656 -20.781 1 57.56 349 THR B CA 1
ATOM 8314 C C . THR B 1 349 ? -5.609 56.562 -21.062 1 57.56 349 THR B C 1
ATOM 8316 O O . THR B 1 349 ? -6.023 56.375 -22.219 1 57.56 349 THR B O 1
ATOM 8319 N N . GLY B 1 350 ? -6.496 56.75 -20.078 1 56.09 350 GLY B N 1
ATOM 8320 C CA . GLY B 1 350 ? -7.934 56.844 -20.297 1 56.09 350 GLY B CA 1
ATOM 8321 C C . GLY B 1 350 ? -8.656 55.531 -20.031 1 56.09 350 GLY B C 1
ATOM 8322 O O . GLY B 1 350 ? -9.875 55.469 -20.203 1 56.09 350 GLY B O 1
ATOM 8323 N N . GLU B 1 351 ? -7.973 54.469 -19.844 1 57.91 351 GLU B N 1
ATOM 8324 C CA . GLU B 1 351 ? -8.664 53.188 -19.703 1 57.91 351 GLU B CA 1
ATOM 8325 C C . GLU B 1 351 ? -9.18 52.969 -18.281 1 57.91 351 GLU B C 1
ATOM 8327 O O . GLU B 1 351 ? -8.5 53.344 -17.312 1 57.91 351 GLU B O 1
ATOM 8332 N N . CYS B 1 352 ? -10.445 52.656 -18.172 1 58.09 352 CYS B N 1
ATOM 8333 C CA . CYS B 1 352 ? -11.109 52.406 -16.891 1 58.09 352 CYS B CA 1
ATOM 8334 C C . CYS B 1 352 ? -10.547 51.156 -16.203 1 58.09 352 CYS B C 1
ATOM 8336 O O . CYS B 1 352 ? -10.469 50.094 -16.828 1 58.09 352 CYS B O 1
ATOM 8338 N N . LEU B 1 353 ? -9.992 51.344 -15.102 1 58.12 353 LEU B N 1
ATOM 8339 C CA . LEU B 1 353 ? -9.445 50.219 -14.359 1 58.12 353 LEU B CA 1
ATOM 8340 C C . LEU B 1 353 ? -10.547 49.5 -13.609 1 58.12 353 LEU B C 1
ATOM 8342 O O . LEU B 1 353 ? -11.398 50.125 -12.969 1 58.12 353 LEU B O 1
ATOM 8346 N N . ARG B 1 354 ? -10.773 48.25 -13.898 1 52.69 354 ARG B N 1
ATOM 8347 C CA . ARG B 1 354 ? -11.828 47.406 -13.344 1 52.69 354 ARG B CA 1
ATOM 8348 C C . ARG B 1 354 ? -11.602 47.156 -11.859 1 52.69 354 ARG B C 1
ATOM 8350 O O . ARG B 1 354 ? -12.555 47.062 -11.086 1 52.69 354 ARG B O 1
ATOM 8357 N N . GLU B 1 355 ? -10.336 46.969 -11.492 1 54.41 355 GLU B N 1
ATOM 8358 C CA . GLU B 1 355 ? -10.078 46.625 -10.094 1 54.41 355 GLU B CA 1
ATOM 8359 C C . GLU B 1 355 ? -9.523 47.844 -9.344 1 54.41 355 GLU B C 1
ATOM 8361 O O . GLU B 1 355 ? -8.305 48 -9.258 1 54.41 355 GLU B O 1
ATOM 8366 N N . VAL B 1 356 ? -10.391 48.75 -8.891 1 59.91 356 VAL B N 1
ATOM 8367 C CA . VAL B 1 356 ? -10.07 50 -8.266 1 59.91 356 VAL B CA 1
ATOM 8368 C C . VAL B 1 356 ? -9.516 49.781 -6.867 1 59.91 356 VAL B C 1
ATOM 8370 O O . VAL B 1 356 ? -8.641 50.531 -6.406 1 59.91 356 VAL B O 1
ATOM 8373 N N . ARG B 1 357 ? -9.898 48.656 -6.336 1 58.12 357 ARG B N 1
ATOM 8374 C CA . ARG B 1 357 ? -9.594 48.469 -4.922 1 58.12 357 ARG B CA 1
ATOM 8375 C C . ARG B 1 357 ? -8.109 48.156 -4.719 1 58.12 357 ARG B C 1
ATOM 8377 O O . ARG B 1 357 ? -7.52 48.562 -3.715 1 58.12 357 ARG B O 1
ATOM 8384 N N . ARG B 1 358 ? -7.469 47.594 -5.633 1 60.97 358 ARG B N 1
ATOM 8385 C CA . ARG B 1 358 ? -6.086 47.156 -5.434 1 60.97 358 ARG B CA 1
ATOM 8386 C C . ARG B 1 358 ? -5.117 48.094 -6.176 1 60.97 358 ARG B C 1
ATOM 8388 O O . ARG B 1 358 ? -3.9 47.969 -6.027 1 60.97 358 ARG B O 1
ATOM 8395 N N . HIS B 1 359 ? -5.668 49.094 -6.848 1 68.75 359 HIS B N 1
ATOM 8396 C CA . HIS B 1 359 ? -4.797 49.969 -7.633 1 68.75 359 HIS B CA 1
ATOM 8397 C C . HIS B 1 359 ? -4.184 51.062 -6.766 1 68.75 359 HIS B C 1
ATOM 8399 O O . HIS B 1 359 ? -4.883 51.688 -5.973 1 68.75 359 HIS B O 1
ATOM 8405 N N . ARG B 1 360 ? -2.855 51.188 -6.922 1 76.56 360 ARG B N 1
ATOM 8406 C CA . ARG B 1 360 ? -2.17 52.281 -6.266 1 76.56 360 ARG B CA 1
ATOM 8407 C C . ARG B 1 360 ? -2.17 53.531 -7.148 1 76.56 360 ARG B C 1
ATOM 8409 O O . ARG B 1 360 ? -1.857 53.469 -8.336 1 76.56 360 ARG B O 1
ATOM 8416 N N . PHE B 1 361 ? -2.559 54.656 -6.609 1 80.19 361 PHE B N 1
ATOM 8417 C CA . PHE B 1 361 ? -2.705 55.906 -7.348 1 80.19 361 PHE B CA 1
ATOM 8418 C C . PHE B 1 361 ? -1.365 56.375 -7.918 1 80.19 361 PHE B C 1
ATOM 8420 O O . PHE B 1 361 ? -0.341 56.312 -7.238 1 80.19 361 PHE B O 1
ATOM 8427 N N . GLU B 1 362 ? -1.342 56.656 -9.109 1 81.5 362 GLU B N 1
ATOM 8428 C CA . GLU B 1 362 ? -0.173 57.219 -9.789 1 81.5 362 GLU B CA 1
ATOM 8429 C C . GLU B 1 362 ? -0.427 58.625 -10.258 1 81.5 362 GLU B C 1
ATOM 8431 O O . GLU B 1 362 ? -1.575 59.062 -10.32 1 81.5 362 GLU B O 1
ATOM 8436 N N . GLU B 1 363 ? 0.718 59.25 -10.523 1 80.62 363 GLU B N 1
ATOM 8437 C CA . GLU B 1 363 ? 0.61 60.594 -11.062 1 80.62 363 GLU B CA 1
ATOM 8438 C C . GLU B 1 363 ? -0.101 60.594 -12.414 1 80.62 363 GLU B C 1
ATOM 8440 O O . GLU B 1 363 ? 0.219 59.812 -13.289 1 80.62 363 GLU B O 1
ATOM 8445 N N . GLY B 1 364 ? -1.113 61.375 -12.445 1 75.94 364 GLY B N 1
ATOM 8446 C CA . GLY B 1 364 ? -1.837 61.5 -13.703 1 75.94 364 GLY B CA 1
ATOM 8447 C C . GLY B 1 364 ? -3.082 60.625 -13.758 1 75.94 364 GLY B C 1
ATOM 8448 O O . GLY B 1 364 ? -3.809 60.625 -14.75 1 75.94 364 GLY B O 1
ATOM 8449 N N . ASP B 1 365 ? -3.371 59.938 -12.766 1 78.31 365 ASP B N 1
ATOM 8450 C CA . ASP B 1 365 ? -4.574 59.125 -12.742 1 78.31 365 ASP B CA 1
ATOM 8451 C C . ASP B 1 365 ? -5.832 60 -12.711 1 78.31 365 ASP B C 1
ATOM 8453 O O . ASP B 1 365 ? -5.887 61 -11.992 1 78.31 365 ASP B O 1
ATOM 8457 N N . GLY B 1 366 ? -6.703 59.594 -13.578 1 76.62 366 GLY B N 1
ATOM 8458 C CA . GLY B 1 366 ? -7.996 60.25 -13.539 1 76.62 366 GLY B CA 1
ATOM 8459 C C . GLY B 1 366 ? -8.977 59.594 -12.594 1 76.62 366 GLY B C 1
ATOM 8460 O O . GLY B 1 366 ? -9.078 58.375 -12.539 1 76.62 366 GLY B O 1
ATOM 8461 N N . LEU B 1 367 ? -9.508 60.5 -11.703 1 77.56 367 LEU B N 1
ATOM 8462 C CA . LEU B 1 367 ? -10.516 60 -10.773 1 77.56 367 LEU B CA 1
ATOM 8463 C C . LEU B 1 367 ? -11.836 60.719 -10.953 1 77.56 367 LEU B C 1
ATOM 8465 O O . LEU B 1 367 ? -11.859 61.906 -11.242 1 77.56 367 LEU B O 1
ATOM 8469 N N . VAL B 1 368 ? -12.828 59.969 -11 1 76.81 368 VAL B N 1
ATOM 8470 C CA . VAL B 1 368 ? -14.156 60.562 -10.922 1 76.81 368 VAL B CA 1
ATOM 8471 C C . VAL B 1 368 ? -14.672 60.5 -9.484 1 76.81 368 VAL B C 1
ATOM 8473 O O . VAL B 1 368 ? -14.867 59.406 -8.945 1 76.81 368 VAL B O 1
ATOM 8476 N N . LEU B 1 369 ? -14.75 61.625 -8.961 1 78.5 369 LEU B N 1
ATOM 8477 C CA . LEU B 1 369 ? -15.164 61.719 -7.566 1 78.5 369 LEU B CA 1
ATOM 8478 C C . LEU B 1 369 ? -16.625 62.125 -7.453 1 78.5 369 LEU B C 1
ATOM 8480 O O . LEU B 1 369 ? -17.109 62.938 -8.258 1 78.5 369 LEU B O 1
ATOM 8484 N N . GLN B 1 370 ? -17.25 61.5 -6.531 1 80.5 370 GLN B N 1
ATOM 8485 C CA . GLN B 1 370 ? -18.625 61.875 -6.188 1 80.5 370 GLN B CA 1
ATOM 8486 C C . GLN B 1 370 ? -18.703 62.406 -4.762 1 80.5 370 GLN B C 1
ATOM 8488 O O . GLN B 1 370 ? -18.109 61.844 -3.842 1 80.5 370 GLN B O 1
ATOM 8493 N N . GLY B 1 371 ? -19.328 63.594 -4.609 1 81.81 371 GLY B N 1
ATOM 8494 C CA . GLY B 1 371 ? -19.516 64.25 -3.311 1 81.81 371 GLY B CA 1
ATOM 8495 C C . GLY B 1 371 ? -20.547 65.375 -3.342 1 81.81 371 GLY B C 1
ATOM 8496 O O . GLY B 1 371 ? -21.172 65.625 -4.375 1 81.81 371 GLY B O 1
ATOM 8497 N N . GLU B 1 372 ? -20.688 65.938 -2.223 1 81.88 372 GLU B N 1
ATOM 8498 C CA . GLU B 1 372 ? -21.562 67.062 -2.146 1 81.88 372 GLU B CA 1
ATOM 8499 C C . GLU B 1 372 ? -20.984 68.25 -2.896 1 81.88 372 GLU B C 1
ATOM 8501 O O . GLU B 1 372 ? -19.766 68.438 -2.957 1 81.88 372 GLU B O 1
ATOM 8506 N N . HIS B 1 373 ? -21.828 69.062 -3.42 1 79.62 373 HIS B N 1
ATOM 8507 C CA . HIS B 1 373 ? -21.391 70.25 -4.219 1 79.62 373 HIS B CA 1
ATOM 8508 C C . HIS B 1 373 ? -20.438 71.125 -3.43 1 79.62 373 HIS B C 1
ATOM 8510 O O . HIS B 1 373 ? -19.406 71.562 -3.953 1 79.62 373 HIS B O 1
ATOM 8516 N N . LYS B 1 374 ? -20.75 71.312 -2.164 1 77.44 374 LYS B N 1
ATOM 8517 C CA . LYS B 1 374 ? -19.922 72.188 -1.342 1 77.44 374 LYS B CA 1
ATOM 8518 C C . LYS B 1 374 ? -18.531 71.562 -1.124 1 77.44 374 LYS B C 1
ATOM 8520 O O . LYS B 1 374 ? -17.531 72.25 -1.171 1 77.44 374 LYS B O 1
ATOM 8525 N N . THR B 1 375 ? -18.516 70.312 -1.019 1 79.5 375 THR B N 1
ATOM 8526 C CA . THR B 1 375 ? -17.266 69.625 -0.748 1 79.5 375 THR B CA 1
ATOM 8527 C C . THR B 1 375 ? -16.406 69.5 -2.008 1 79.5 375 THR B C 1
ATOM 8529 O O . THR B 1 375 ? -15.18 69.625 -1.938 1 79.5 375 THR B O 1
ATOM 8532 N N . LEU B 1 376 ? -16.984 69.312 -3.088 1 78.31 376 LEU B N 1
ATOM 8533 C CA . LEU B 1 376 ? -16.25 69.25 -4.348 1 78.31 376 LEU B CA 1
ATOM 8534 C C . LEU B 1 376 ? -15.648 70.625 -4.715 1 78.31 376 LEU B C 1
ATOM 8536 O O . LEU B 1 376 ? -14.547 70.688 -5.273 1 78.31 376 LEU B O 1
ATOM 8540 N N . GLU B 1 377 ? -16.375 71.625 -4.383 1 74.69 377 GLU B N 1
ATOM 8541 C CA . GLU B 1 377 ? -15.852 73 -4.648 1 74.69 377 GLU B CA 1
ATOM 8542 C C . GLU B 1 377 ? -14.656 73.312 -3.76 1 74.69 377 GLU B C 1
ATOM 8544 O O . GLU B 1 377 ? -13.695 73.938 -4.203 1 74.69 377 GLU B O 1
ATOM 8549 N N . ALA B 1 378 ? -14.75 72.75 -2.578 1 75.06 378 ALA B N 1
ATOM 8550 C CA . ALA B 1 378 ? -13.648 72.938 -1.64 1 75.06 378 ALA B CA 1
ATOM 8551 C C . ALA B 1 378 ? -12.406 72.188 -2.045 1 75.06 378 ALA B C 1
ATOM 8553 O O . ALA B 1 378 ? -11.289 72.562 -1.711 1 75.06 378 ALA B O 1
ATOM 8554 N N . LEU B 1 379 ? -12.594 71.125 -2.713 1 70.25 379 LEU B N 1
ATOM 8555 C CA . LEU B 1 379 ? -11.484 70.25 -3.145 1 70.25 379 LEU B CA 1
ATOM 8556 C C . LEU B 1 379 ? -10.633 71 -4.188 1 70.25 379 LEU B C 1
ATOM 8558 O O . LEU B 1 379 ? -9.414 70.75 -4.246 1 70.25 379 LEU B O 1
ATOM 8562 N N . ALA B 1 380 ? -11.266 71.75 -5.012 1 62.34 380 ALA B N 1
ATOM 8563 C CA . ALA B 1 380 ? -10.555 72.5 -6.039 1 62.34 380 ALA B CA 1
ATOM 8564 C C . ALA B 1 380 ? -9.477 73.375 -5.418 1 62.34 380 ALA B C 1
ATOM 8566 O O . ALA B 1 380 ? -8.469 73.688 -6.055 1 62.34 380 ALA B O 1
ATOM 8567 N N . ASP B 1 381 ? -9.773 73.688 -4.109 1 65.19 381 ASP B N 1
ATOM 8568 C CA . ASP B 1 381 ? -8.844 74.562 -3.457 1 65.19 381 ASP B CA 1
ATOM 8569 C C . ASP B 1 381 ? -7.73 73.812 -2.738 1 65.19 381 ASP B C 1
ATOM 8571 O O . ASP B 1 381 ? -6.766 74.438 -2.26 1 65.19 381 ASP B O 1
ATOM 8575 N N . THR B 1 382 ? -7.965 72.5 -2.709 1 66.81 382 THR B N 1
ATOM 8576 C CA . THR B 1 382 ? -6.938 71.75 -2.002 1 66.81 382 THR B CA 1
ATOM 8577 C C . THR B 1 382 ? -5.914 71.188 -2.98 1 66.81 382 THR B C 1
ATOM 8579 O O . THR B 1 382 ? -6.23 70.938 -4.148 1 66.81 382 THR B O 1
ATOM 8582 N N . SER B 1 383 ? -4.637 71.125 -2.633 1 66.12 383 SER B N 1
ATOM 8583 C CA . SER B 1 383 ? -3.525 70.625 -3.438 1 66.12 383 SER B CA 1
ATOM 8584 C C . SER B 1 383 ? -3.631 69.125 -3.648 1 66.12 383 SER B C 1
ATOM 8586 O O . SER B 1 383 ? -2.746 68.5 -4.254 1 66.12 383 SER B O 1
ATOM 8588 N N . LEU B 1 384 ? -4.688 68.438 -3.355 1 73.19 384 LEU B N 1
ATOM 8589 C CA . LEU B 1 384 ? -4.801 67 -3.43 1 73.19 384 LEU B CA 1
ATOM 8590 C C . LEU B 1 384 ? -5.082 66.5 -4.859 1 73.19 384 LEU B C 1
ATOM 8592 O O . LEU B 1 384 ? -4.539 65.5 -5.312 1 73.19 384 LEU B O 1
ATOM 8596 N N . VAL B 1 385 ? -6.016 67.375 -5.574 1 74.5 385 VAL B N 1
ATOM 8597 C CA . VAL B 1 385 ? -6.43 66.938 -6.914 1 74.5 385 VAL B CA 1
ATOM 8598 C C . VAL B 1 385 ? -6.562 68.188 -7.812 1 74.5 385 VAL B C 1
ATOM 8600 O O . VAL B 1 385 ? -6.742 69.312 -7.324 1 74.5 385 VAL B O 1
ATOM 8603 N N . GLU B 1 386 ? -6.152 68 -9.078 1 74.88 386 GLU B N 1
ATOM 8604 C CA . GLU B 1 386 ? -6.348 69.062 -10.086 1 74.88 386 GLU B CA 1
ATOM 8605 C C . GLU B 1 386 ? -7.664 68.875 -10.836 1 74.88 386 GLU B C 1
ATOM 8607 O O . GLU B 1 386 ? -7.961 67.75 -11.297 1 74.88 386 GLU B O 1
ATOM 8612 N N . LEU B 1 387 ? -8.539 69.75 -10.758 1 65.5 387 LEU B N 1
ATOM 8613 C CA . LEU B 1 387 ? -9.852 69.625 -11.391 1 65.5 387 LEU B CA 1
ATOM 8614 C C . LEU B 1 387 ? -9.719 69.688 -12.914 1 65.5 387 LEU B C 1
ATOM 8616 O O . LEU B 1 387 ? -9.078 70.625 -13.453 1 65.5 387 LEU B O 1
ATOM 8620 N N . VAL B 1 388 ? -10.047 68.812 -13.648 1 66.88 388 VAL B N 1
ATOM 8621 C CA . VAL B 1 388 ? -9.953 68.75 -15.109 1 66.88 388 VAL B CA 1
ATOM 8622 C C . VAL B 1 388 ? -11.242 69.312 -15.711 1 66.88 388 VAL B C 1
ATOM 8624 O O . VAL B 1 388 ? -11.211 70.062 -16.703 1 66.88 388 VAL B O 1
ATOM 8627 N N . ALA B 1 389 ? -12.445 68.875 -15.344 1 62.81 389 ALA B N 1
ATOM 8628 C CA . ALA B 1 389 ? -13.711 69.312 -15.938 1 62.81 389 ALA B CA 1
ATOM 8629 C C . ALA B 1 389 ? -14.633 69.938 -14.875 1 62.81 389 ALA B C 1
ATOM 8631 O O . ALA B 1 389 ? -14.523 69.562 -13.695 1 62.81 389 ALA B O 1
ATOM 8632 N N . PRO B 1 390 ? -15.406 70.938 -15.32 1 58.44 390 PRO B N 1
ATOM 8633 C CA . PRO B 1 390 ? -16.328 71.625 -14.398 1 58.44 390 PRO B CA 1
ATOM 8634 C C . PRO B 1 390 ? -17.281 70.625 -13.695 1 58.44 390 PRO B C 1
ATOM 8636 O O . PRO B 1 390 ? -17.594 69.562 -14.227 1 58.44 390 PRO B O 1
ATOM 8639 N N . LEU B 1 391 ? -17.719 70.938 -12.484 1 60.72 391 LEU B N 1
ATOM 8640 C CA . LEU B 1 391 ? -18.641 70.188 -11.609 1 60.72 391 LEU B CA 1
ATOM 8641 C C . LEU B 1 391 ? -19.984 69.938 -12.297 1 60.72 391 LEU B C 1
ATOM 8643 O O . LEU B 1 391 ? -20.562 70.875 -12.867 1 60.72 391 LEU B O 1
ATOM 8647 N N . THR B 1 392 ? -20.297 68.875 -12.859 1 60.78 392 THR B N 1
ATOM 8648 C CA . THR B 1 392 ? -21.594 68.625 -13.461 1 60.78 392 THR B CA 1
ATOM 8649 C C . THR B 1 392 ? -22.625 68.25 -12.383 1 60.78 392 THR B C 1
ATOM 8651 O O . THR B 1 392 ? -22.328 67.5 -11.461 1 60.78 392 THR B O 1
ATOM 8654 N N . GLU B 1 393 ? -23.75 69.062 -12.367 1 57.53 393 GLU B N 1
ATOM 8655 C CA . GLU B 1 393 ? -24.938 68.812 -11.555 1 57.53 393 GLU B CA 1
ATOM 8656 C C . GLU B 1 393 ? -25.688 67.625 -12.062 1 57.53 393 GLU B C 1
ATOM 8658 O O . GLU B 1 393 ? -25.844 67.438 -13.273 1 57.53 393 GLU B O 1
ATOM 8663 N N . GLY B 1 394 ? -26.109 66.562 -11.297 1 51.31 394 GLY B N 1
ATOM 8664 C CA . GLY B 1 394 ? -26.938 65.438 -11.617 1 51.31 394 GLY B CA 1
ATOM 8665 C C . GLY B 1 394 ? -26.188 64.125 -11.547 1 51.31 394 GLY B C 1
ATOM 8666 O O . GLY B 1 394 ? -25.031 64.062 -11.133 1 51.31 394 GLY B O 1
ATOM 8667 N N . PRO B 1 395 ? -27.016 63.031 -11.82 1 47.47 395 PRO B N 1
ATOM 8668 C CA . PRO B 1 395 ? -26.406 61.688 -11.773 1 47.47 395 PRO B CA 1
ATOM 8669 C C . PRO B 1 395 ? -25.141 61.594 -12.633 1 47.47 395 PRO B C 1
ATOM 8671 O O . PRO B 1 395 ? -24.984 62.344 -13.602 1 47.47 395 PRO B O 1
ATOM 8674 N N . ALA B 1 396 ? -24.047 61.156 -12.125 1 46.44 396 ALA B N 1
ATOM 8675 C CA . ALA B 1 396 ? -22.812 60.938 -12.875 1 46.44 396 ALA B CA 1
ATOM 8676 C C . ALA B 1 396 ? -23.109 60.688 -14.352 1 46.44 396 ALA B C 1
ATOM 8678 O O . ALA B 1 396 ? -23.938 59.844 -14.703 1 46.44 396 ALA B O 1
ATOM 8679 N N . ASP B 1 397 ? -23.156 61.625 -15.211 1 43 397 ASP B N 1
ATOM 8680 C CA . ASP B 1 397 ? -23.188 61.375 -16.656 1 43 397 ASP B CA 1
ATOM 8681 C C . ASP B 1 397 ? -22.5 60.062 -17 1 43 397 ASP B C 1
ATOM 8683 O O . ASP B 1 397 ? -21.672 59.562 -16.234 1 43 397 ASP B O 1
ATOM 8687 N N . ALA B 1 398 ? -22.922 59.469 -18.25 1 41.09 398 ALA B N 1
ATOM 8688 C CA . ALA B 1 398 ? -22.609 58.312 -19.078 1 41.09 398 ALA B CA 1
ATOM 8689 C C . ALA B 1 398 ? -21.109 58.062 -19.156 1 41.09 398 ALA B C 1
ATOM 8691 O O . ALA B 1 398 ? -20.656 57.062 -19.719 1 41.09 398 ALA B O 1
ATOM 8692 N N . SER B 1 399 ? -20.438 59.031 -19.203 1 42 399 SER B N 1
ATOM 8693 C CA . SER B 1 399 ? -19.078 58.656 -19.625 1 42 399 SER B CA 1
ATOM 8694 C C . SER B 1 399 ? -18.391 57.781 -18.609 1 42 399 SER B C 1
ATOM 8696 O O . SER B 1 399 ? -17.219 57.406 -18.781 1 42 399 SER B O 1
ATOM 8698 N N . VAL B 1 400 ? -18.766 57.812 -17.469 1 44.47 400 VAL B N 1
ATOM 8699 C CA . VAL B 1 400 ? -18.172 56.844 -16.547 1 44.47 400 VAL B CA 1
ATOM 8700 C C . VAL B 1 400 ? -18.578 55.438 -16.953 1 44.47 400 VAL B C 1
ATOM 8702 O O . VAL B 1 400 ? -19.688 55.188 -17.438 1 44.47 400 VAL B O 1
ATOM 8705 N N . CYS B 1 401 ? -17.562 54.406 -17.047 1 45.62 401 CYS B N 1
ATOM 8706 C CA . CYS B 1 401 ? -17.609 53.094 -17.703 1 45.62 401 CYS B CA 1
ATOM 8707 C C . CYS B 1 401 ? -18.984 52.469 -17.594 1 45.62 401 CYS B C 1
ATOM 8709 O O . CYS B 1 401 ? -19.469 51.875 -18.531 1 45.62 401 CYS B O 1
ATOM 8711 N N . GLU B 1 402 ? -19.547 51.969 -16.516 1 52.5 402 GLU B N 1
ATOM 8712 C CA . GLU B 1 402 ? -20.781 51.188 -16.438 1 52.5 402 GLU B CA 1
ATOM 8713 C C . GLU B 1 402 ? -21.875 51.969 -15.719 1 52.5 402 GLU B C 1
ATOM 8715 O O . GLU B 1 402 ? -21.594 52.812 -14.859 1 52.5 402 GLU B O 1
ATOM 8720 N N . LEU B 1 403 ? -23.125 52.25 -16.297 1 54.88 403 LEU B N 1
ATOM 8721 C CA . LEU B 1 403 ? -24.375 52.844 -15.82 1 54.88 403 LEU B CA 1
ATOM 8722 C C . LEU B 1 403 ? -24.641 52.469 -14.367 1 54.88 403 LEU B C 1
ATOM 8724 O O . LEU B 1 403 ? -24.75 51.281 -14.023 1 54.88 403 LEU B O 1
ATOM 8728 N N . LEU B 1 404 ? -24.312 53.406 -13.406 1 64.44 404 LEU B N 1
ATOM 8729 C CA . LEU B 1 404 ? -24.641 53.188 -11.992 1 64.44 404 LEU B CA 1
ATOM 8730 C C . LEU B 1 404 ? -26.109 53.5 -11.719 1 64.44 404 LEU B C 1
ATOM 8732 O O . LEU B 1 404 ? -26.672 54.406 -12.297 1 64.44 404 LEU B O 1
ATOM 8736 N N . SER B 1 405 ? -26.859 52.656 -11.266 1 74.12 405 SER B N 1
ATOM 8737 C CA . SER B 1 405 ? -28.25 52.781 -10.852 1 74.12 405 SER B CA 1
ATOM 8738 C C . SER B 1 405 ? -28.359 53 -9.352 1 74.12 405 SER B C 1
ATOM 8740 O O . SER B 1 405 ? -27.453 52.656 -8.594 1 74.12 405 SER B O 1
ATOM 8742 N N . LEU B 1 406 ? -29.344 53.875 -9.031 1 78 406 LEU B N 1
ATOM 8743 C CA . LEU B 1 406 ? -29.594 54.125 -7.621 1 78 406 LEU B CA 1
ATOM 8744 C C . LEU B 1 406 ? -30.797 53.344 -7.125 1 78 406 LEU B C 1
ATOM 8746 O O . LEU B 1 406 ? -31.75 53.125 -7.879 1 78 406 LEU B O 1
ATOM 8750 N N . CYS B 1 407 ? -30.609 52.844 -5.922 1 80.5 407 CYS B N 1
ATOM 8751 C CA . CYS B 1 407 ? -31.703 52.125 -5.273 1 80.5 407 CYS B CA 1
ATOM 8752 C C . CYS B 1 407 ? -31.828 52.531 -3.809 1 80.5 407 CYS B C 1
ATOM 8754 O O . CYS B 1 407 ? -30.828 52.781 -3.137 1 80.5 407 CYS B O 1
ATOM 8756 N N . SER B 1 408 ? -33.094 52.844 -3.459 1 83.69 408 SER B N 1
ATOM 8757 C CA . SER B 1 408 ? -33.344 53.156 -2.061 1 83.69 408 SER B CA 1
ATOM 8758 C C . SER B 1 408 ? -33.781 51.906 -1.278 1 83.69 408 SER B C 1
ATOM 8760 O O . SER B 1 408 ? -34.625 51.156 -1.737 1 83.69 408 SER B O 1
ATOM 8762 N N . VAL B 1 409 ? -33.094 51.75 -0.146 1 81.75 409 VAL B N 1
ATOM 8763 C CA . VAL B 1 409 ? -33.375 50.562 0.684 1 81.75 409 VAL B CA 1
ATOM 8764 C C . VAL B 1 409 ? -33.719 51 2.098 1 81.75 409 VAL B C 1
ATOM 8766 O O . VAL B 1 409 ? -33 51.781 2.732 1 81.75 409 VAL B O 1
ATOM 8769 N N . ARG B 1 410 ? -34.844 50.562 2.533 1 80.69 410 ARG B N 1
ATOM 8770 C CA . ARG B 1 410 ? -35.25 50.875 3.898 1 80.69 410 ARG B CA 1
ATOM 8771 C C . ARG B 1 410 ? -34.875 49.719 4.844 1 80.69 410 ARG B C 1
ATOM 8773 O O . ARG B 1 410 ? -35.031 48.562 4.504 1 80.69 410 ARG B O 1
ATOM 8780 N N . VAL B 1 411 ? -34.312 50 5.938 1 80.06 411 VAL B N 1
ATOM 8781 C CA . VAL B 1 411 ? -33.906 49.031 6.938 1 80.06 411 VAL B CA 1
ATOM 8782 C C . VAL B 1 411 ? -35.062 48.812 7.93 1 80.06 411 VAL B C 1
ATOM 8784 O O . VAL B 1 411 ? -35.375 49.688 8.742 1 80.06 411 VAL B O 1
ATOM 8787 N N . PRO B 1 412 ? -35.656 47.719 7.789 1 74.25 412 PRO B N 1
ATOM 8788 C CA . PRO B 1 412 ? -36.781 47.469 8.719 1 74.25 412 PRO B CA 1
ATOM 8789 C C . PRO B 1 412 ? -36.281 47.219 10.148 1 74.25 412 PRO B C 1
ATOM 8791 O O . PRO B 1 412 ? -35.094 47.094 10.383 1 74.25 412 PRO B O 1
ATOM 8794 N N . GLU B 1 413 ? -37.344 47.25 11.055 1 71.38 413 GLU B N 1
ATOM 8795 C CA . GLU B 1 413 ? -37.062 46.938 12.445 1 71.38 413 GLU B CA 1
ATOM 8796 C C . GLU B 1 413 ? -36.625 45.469 12.594 1 71.38 413 GLU B C 1
ATOM 8798 O O . GLU B 1 413 ? -37.25 44.562 11.992 1 71.38 413 GLU B O 1
ATOM 8803 N N . GLY B 1 414 ? -35.469 45.156 13.156 1 64.31 414 GLY B N 1
ATOM 8804 C CA . GLY B 1 414 ? -34.969 43.781 13.344 1 64.31 414 GLY B CA 1
ATOM 8805 C C . GLY B 1 414 ? -33.969 43.344 12.281 1 64.31 414 GLY B C 1
ATOM 8806 O O . GLY B 1 414 ? -33.594 42.188 12.219 1 64.31 414 GLY B O 1
ATOM 8807 N N . SER B 1 415 ? -33.656 44.188 11.406 1 65.5 415 SER B N 1
ATOM 8808 C CA . SER B 1 415 ? -32.719 43.875 10.336 1 65.5 415 SER B CA 1
ATOM 8809 C C . SER B 1 415 ? -31.344 43.562 10.891 1 65.5 415 SER B C 1
ATOM 8811 O O . SER B 1 415 ? -30.953 44.094 11.945 1 65.5 415 SER B O 1
ATOM 8813 N N . VAL B 1 416 ? -30.641 42.688 10.258 1 63.81 416 VAL B N 1
ATOM 8814 C CA . VAL B 1 416 ? -29.281 42.312 10.641 1 63.81 416 VAL B CA 1
ATOM 8815 C C . VAL B 1 416 ? -28.344 43.5 10.43 1 63.81 416 VAL B C 1
ATOM 8817 O O . VAL B 1 416 ? -27.281 43.594 11.055 1 63.81 416 VAL B O 1
ATOM 8820 N N . LEU B 1 417 ? -28.828 44.344 9.594 1 66.94 417 LEU B N 1
ATOM 8821 C CA . LEU B 1 417 ? -28 45.5 9.32 1 66.94 417 LEU B CA 1
ATOM 8822 C C . LEU B 1 417 ? -28.156 46.562 10.43 1 66.94 417 LEU B C 1
ATOM 8824 O O . LEU B 1 417 ? -27.297 47.438 10.578 1 66.94 417 LEU B O 1
ATOM 8828 N N . ALA B 1 418 ? -29.312 46.375 11.188 1 71 418 ALA B N 1
ATOM 8829 C CA . ALA B 1 418 ? -29.547 47.375 12.242 1 71 418 ALA B CA 1
ATOM 8830 C C . ALA B 1 418 ? -28.5 47.25 13.344 1 71 418 ALA B C 1
ATOM 8832 O O . ALA B 1 418 ? -28.234 46.156 13.836 1 71 418 ALA B O 1
ATOM 8833 N N . GLY B 1 419 ? -27.812 48.25 13.586 1 72.19 419 GLY B N 1
ATOM 8834 C CA . GLY B 1 419 ? -26.812 48.281 14.633 1 72.19 419 GLY B CA 1
ATOM 8835 C C . GLY B 1 419 ? -25.391 48.094 14.117 1 72.19 419 GLY B C 1
ATOM 8836 O O . GLY B 1 419 ? -24.422 48.219 14.867 1 72.19 419 GLY B O 1
ATOM 8837 N N . ARG B 1 420 ? -25.25 47.812 12.852 1 76.75 420 ARG B N 1
ATOM 8838 C CA . ARG B 1 420 ? -23.922 47.625 12.273 1 76.75 420 ARG B CA 1
ATOM 8839 C C . ARG B 1 420 ? -23.469 48.875 11.523 1 76.75 420 ARG B C 1
ATOM 8841 O O . ARG B 1 420 ? -24.312 49.656 11.039 1 76.75 420 ARG B O 1
ATOM 8848 N N . ASN B 1 421 ? -22.188 49 11.5 1 79.69 421 ASN B N 1
ATOM 8849 C CA . ASN B 1 421 ? -21.656 50.125 10.727 1 79.69 421 ASN B CA 1
ATOM 8850 C C . ASN B 1 421 ? -21.656 49.812 9.227 1 79.69 421 ASN B C 1
ATOM 8852 O O . ASN B 1 421 ? -21.828 48.656 8.828 1 79.69 421 ASN B O 1
ATOM 8856 N N . LEU B 1 422 ? -21.531 50.75 8.422 1 77.12 422 LEU B N 1
ATOM 8857 C CA . LEU B 1 422 ? -21.594 50.625 6.969 1 77.12 422 LEU B CA 1
ATOM 8858 C C . LEU B 1 422 ? -20.5 49.688 6.457 1 77.12 422 LEU B C 1
ATOM 8860 O O . LEU B 1 422 ? -20.688 49 5.445 1 77.12 422 LEU B O 1
ATOM 8864 N N . VAL B 1 423 ? -19.406 49.656 7.188 1 67.69 423 VAL B N 1
ATOM 8865 C CA . VAL B 1 423 ? -18.328 48.75 6.801 1 67.69 423 VAL B CA 1
ATOM 8866 C C . VAL B 1 423 ? -18.703 47.312 7.148 1 67.69 423 VAL B C 1
ATOM 8868 O O . VAL B 1 423 ? -18.5 46.406 6.344 1 67.69 423 VAL B O 1
ATOM 8871 N N . GLU B 1 424 ? -19.297 47.219 8.227 1 64.88 424 GLU B N 1
ATOM 8872 C CA . GLU B 1 424 ? -19.688 45.906 8.711 1 64.88 424 GLU B CA 1
ATOM 8873 C C . GLU B 1 424 ? -20.844 45.312 7.914 1 64.88 424 GLU B C 1
ATOM 8875 O O . GLU B 1 424 ? -21.031 44.094 7.844 1 64.88 424 GLU B O 1
ATOM 8880 N N . SER B 1 425 ? -21.641 46.188 7.414 1 66.19 425 SER B N 1
ATOM 8881 C CA . SER B 1 425 ? -22.797 45.75 6.633 1 66.19 425 SER B CA 1
ATOM 8882 C C . SER B 1 425 ? -22.359 45.031 5.348 1 66.19 425 SER B C 1
ATOM 8884 O O . SER B 1 425 ? -23.125 44.281 4.758 1 66.19 425 SER B O 1
ATOM 8886 N N . ARG B 1 426 ? -21.109 45.219 4.871 1 63.19 426 ARG B N 1
ATOM 8887 C CA . ARG B 1 426 ? -20.469 44.562 3.715 1 63.19 426 ARG B CA 1
ATOM 8888 C C . ARG B 1 426 ? -21.266 44.875 2.439 1 63.19 426 ARG B C 1
ATOM 8890 O O . ARG B 1 426 ? -21.188 44.094 1.474 1 63.19 426 ARG B O 1
ATOM 8897 N N . LEU B 1 427 ? -22.109 45.906 2.467 1 70.31 427 LEU B N 1
ATOM 8898 C CA . LEU B 1 427 ? -22.828 46.25 1.258 1 70.31 427 LEU B CA 1
ATOM 8899 C C . LEU B 1 427 ? -21.875 46.594 0.125 1 70.31 427 LEU B C 1
ATOM 8901 O O . LEU B 1 427 ? -22.109 46.25 -1.029 1 70.31 427 LEU B O 1
ATOM 8905 N N . GLY B 1 428 ? -20.812 47.188 0.481 1 64.25 428 GLY B N 1
ATOM 8906 C CA . GLY B 1 428 ? -19.812 47.531 -0.522 1 64.25 428 GLY B CA 1
ATOM 8907 C C . GLY B 1 428 ? -18.953 46.375 -0.962 1 64.25 428 GLY B C 1
ATOM 8908 O O . GLY B 1 428 ? -18.922 46.031 -2.148 1 64.25 428 GLY B O 1
ATOM 8909 N N . ASN B 1 429 ? -18.422 45.688 -0.018 1 61.44 429 ASN B N 1
ATOM 8910 C CA . ASN B 1 429 ? -17.469 44.625 -0.322 1 61.44 429 ASN B CA 1
ATOM 8911 C C . ASN B 1 429 ? -18.172 43.375 -0.879 1 61.44 429 ASN B C 1
ATOM 8913 O O . ASN B 1 429 ? -17.656 42.75 -1.793 1 61.44 429 ASN B O 1
ATOM 8917 N N . ALA B 1 430 ? -19.266 43.156 -0.359 1 63.12 430 ALA B N 1
ATOM 8918 C CA . ALA B 1 430 ? -19.953 41.906 -0.748 1 63.12 430 ALA B CA 1
ATOM 8919 C C . ALA B 1 430 ? -20.797 42.125 -1.993 1 63.12 430 ALA B C 1
ATOM 8921 O O . ALA B 1 430 ? -20.859 41.25 -2.869 1 63.12 430 ALA B O 1
ATOM 8922 N N . PHE B 1 431 ? -21.453 43.344 -2.121 1 67.06 431 PHE B N 1
ATOM 8923 C CA . PHE B 1 431 ? -22.422 43.531 -3.195 1 67.06 431 PHE B CA 1
ATOM 8924 C C . PHE B 1 431 ? -21.953 44.625 -4.164 1 67.06 431 PHE B C 1
ATOM 8926 O O . PHE B 1 431 ? -22.547 44.812 -5.223 1 67.06 431 PHE B O 1
ATOM 8933 N N . GLY B 1 432 ? -20.875 45.188 -3.779 1 65.25 432 GLY B N 1
ATOM 8934 C CA . GLY B 1 432 ? -20.422 46.281 -4.633 1 65.25 432 GLY B CA 1
ATOM 8935 C C . GLY B 1 432 ? -21.328 47.5 -4.586 1 65.25 432 GLY B C 1
ATOM 8936 O O . GLY B 1 432 ? -21.438 48.25 -5.57 1 65.25 432 GLY B O 1
ATOM 8937 N N . LEU B 1 433 ? -22.109 47.594 -3.57 1 74.88 433 LEU B N 1
ATOM 8938 C CA . LEU B 1 433 ? -23.031 48.719 -3.428 1 74.88 433 LEU B CA 1
ATOM 8939 C C . LEU B 1 433 ? -22.453 49.781 -2.48 1 74.88 433 LEU B C 1
ATOM 8941 O O . LEU B 1 433 ? -21.938 49.438 -1.416 1 74.88 433 LEU B O 1
ATOM 8945 N N . THR B 1 434 ? -22.438 50.969 -2.934 1 77.56 434 THR B N 1
ATOM 8946 C CA . THR B 1 434 ? -21.969 52.094 -2.109 1 77.56 434 THR B CA 1
ATOM 8947 C C . THR B 1 434 ? -23.141 52.875 -1.572 1 77.56 434 THR B C 1
ATOM 8949 O O . THR B 1 434 ? -24.047 53.25 -2.324 1 77.56 434 THR B O 1
ATOM 8952 N N . VAL B 1 435 ? -23.109 53.094 -0.322 1 83.88 435 VAL B N 1
ATOM 8953 C CA . VAL B 1 435 ? -24.156 53.906 0.288 1 83.88 435 VAL B CA 1
ATOM 8954 C C . VAL B 1 435 ? -23.859 55.375 0.071 1 83.88 435 VAL B C 1
ATOM 8956 O O . VAL B 1 435 ? -22.875 55.906 0.589 1 83.88 435 VAL B O 1
ATOM 8959 N N . VAL B 1 436 ? -24.672 56.031 -0.651 1 82.56 436 VAL B N 1
ATOM 8960 C CA . VAL B 1 436 ? -24.438 57.438 -1 1 82.56 436 VAL B CA 1
ATOM 8961 C C . VAL B 1 436 ? -25.281 58.344 -0.115 1 82.56 436 VAL B C 1
ATOM 8963 O O . VAL B 1 436 ? -25 59.531 0.017 1 82.56 436 VAL B O 1
ATOM 8966 N N . GLY B 1 437 ? -26.328 57.812 0.446 1 86.06 437 GLY B N 1
ATOM 8967 C CA . GLY B 1 437 ? -27.188 58.625 1.274 1 86.06 437 GLY B CA 1
ATOM 8968 C C . GLY B 1 437 ? -27.859 57.875 2.396 1 86.06 437 GLY B C 1
ATOM 8969 O O . GLY B 1 437 ? -28.109 56.656 2.268 1 86.06 437 GLY B O 1
ATOM 8970 N N . LEU B 1 438 ? -28.047 58.5 3.461 1 88.75 438 LEU B N 1
ATOM 8971 C CA . LEU B 1 438 ? -28.766 57.969 4.617 1 88.75 438 LEU B CA 1
ATOM 8972 C C . LEU B 1 438 ? -29.812 58.969 5.105 1 88.75 438 LEU B C 1
ATOM 8974 O O . LEU B 1 438 ? -29.516 60.156 5.312 1 88.75 438 LEU B O 1
ATOM 8978 N N . VAL B 1 439 ? -31.031 58.562 5.188 1 88.38 439 VAL B N 1
ATOM 8979 C CA . VAL B 1 439 ? -32.125 59.406 5.656 1 88.38 439 VAL B CA 1
ATOM 8980 C C . VAL B 1 439 ? -32.656 58.875 6.988 1 88.38 439 VAL B C 1
ATOM 8982 O O . VAL B 1 439 ? -33.062 57.719 7.086 1 88.38 439 VAL B O 1
ATOM 8985 N N . ARG B 1 440 ? -32.5 59.625 8.008 1 87.5 440 ARG B N 1
ATOM 8986 C CA . ARG B 1 440 ? -33 59.281 9.328 1 87.5 440 ARG B CA 1
ATOM 8987 C C . ARG B 1 440 ? -34 60.344 9.836 1 87.5 440 ARG B C 1
ATOM 8989 O O . ARG B 1 440 ? -33.656 61.5 10 1 87.5 440 ARG B O 1
ATOM 8996 N N . GLU B 1 441 ? -35.188 59.969 10.188 1 81.12 441 GLU B N 1
ATOM 8997 C CA . GLU B 1 441 ? -36.219 60.844 10.742 1 81.12 441 GLU B CA 1
ATOM 8998 C C . GLU B 1 441 ? -36.281 62.156 9.969 1 81.12 441 GLU B C 1
ATOM 9000 O O . GLU B 1 441 ? -36.312 63.25 10.57 1 81.12 441 GLU B O 1
ATOM 9005 N N . GLY B 1 442 ? -36.125 62.094 8.609 1 78.19 442 GLY B N 1
ATOM 9006 C CA . GLY B 1 442 ? -36.281 63.281 7.777 1 78.19 442 GLY B CA 1
ATOM 9007 C C . GLY B 1 442 ? -34.969 64 7.508 1 78.19 442 GLY B C 1
ATOM 9008 O O . GLY B 1 442 ? -34.906 64.875 6.66 1 78.19 442 GLY B O 1
ATOM 9009 N N . ASN B 1 443 ? -33.875 63.719 8.219 1 84.56 443 ASN B N 1
ATOM 9010 C CA . ASN B 1 443 ? -32.594 64.375 7.98 1 84.56 443 ASN B CA 1
ATOM 9011 C C . ASN B 1 443 ? -31.781 63.562 6.941 1 84.56 443 ASN B C 1
ATOM 9013 O O . ASN B 1 443 ? -31.656 62.344 7.031 1 84.56 443 ASN B O 1
ATOM 9017 N N . VAL B 1 444 ? -31.344 64.25 5.949 1 86.31 444 VAL B N 1
ATOM 9018 C CA . VAL B 1 444 ? -30.625 63.656 4.844 1 86.31 444 VAL B CA 1
ATOM 9019 C C . VAL B 1 444 ? -29.109 63.844 5.023 1 86.31 444 VAL B C 1
ATOM 9021 O O . VAL B 1 444 ? -28.656 65 5.215 1 86.31 444 VAL B O 1
ATOM 9024 N N . THR B 1 445 ? -28.406 62.812 5.145 1 86.25 445 THR B N 1
ATOM 9025 C CA . THR B 1 445 ? -26.953 62.844 5.16 1 86.25 445 THR B CA 1
ATOM 9026 C C . THR B 1 445 ? -26.391 62.25 3.863 1 86.25 445 THR B C 1
ATOM 9028 O O . THR B 1 445 ? -26.688 61.125 3.502 1 86.25 445 THR B O 1
ATOM 9031 N N . CYS B 1 446 ? -25.703 63.062 3.168 1 84.38 446 CYS B N 1
ATOM 9032 C CA . CYS B 1 446 ? -25.062 62.594 1.943 1 84.38 446 CYS B CA 1
ATOM 9033 C C . CYS B 1 446 ? -23.688 62 2.238 1 84.38 446 CYS B C 1
ATOM 9035 O O . CYS B 1 446 ? -22.953 62.531 3.064 1 84.38 446 CYS B O 1
ATOM 9037 N N . LEU B 1 447 ? -23.453 60.812 1.567 1 84.88 447 LEU B N 1
ATOM 9038 C CA . LEU B 1 447 ? -22.203 60.062 1.676 1 84.88 447 LEU B CA 1
ATOM 9039 C C . LEU B 1 447 ? -21.797 59.906 3.137 1 84.88 447 LEU B C 1
ATOM 9041 O O . LEU B 1 447 ? -20.781 60.438 3.578 1 84.88 447 LEU B O 1
ATOM 9045 N N . PRO B 1 448 ? -22.578 59.188 3.846 1 83.12 448 PRO B N 1
ATOM 9046 C CA . PRO B 1 448 ? -22.281 58.938 5.262 1 83.12 448 PRO B CA 1
ATOM 9047 C C . PRO B 1 448 ? -20.906 58.312 5.477 1 83.12 448 PRO B C 1
ATOM 9049 O O . PRO B 1 448 ? -20.391 57.625 4.59 1 83.12 448 PRO B O 1
ATOM 9052 N N . ALA B 1 449 ? -20.312 58.656 6.637 1 79.75 449 ALA B N 1
ATOM 9053 C CA . ALA B 1 449 ? -19.031 58.062 7.02 1 79.75 449 ALA B CA 1
ATOM 9054 C C . ALA B 1 449 ? -19.156 56.562 7.16 1 79.75 449 ALA B C 1
ATOM 9056 O O . ALA B 1 449 ? -20.219 56.031 7.531 1 79.75 449 ALA B O 1
ATOM 9057 N N . PRO B 1 450 ? -18.141 55.844 6.848 1 77 450 PRO B N 1
ATOM 9058 C CA . PRO B 1 450 ? -18.172 54.375 6.934 1 77 450 PRO B CA 1
ATOM 9059 C C . PRO B 1 450 ? -18.469 53.875 8.344 1 77 450 PRO B C 1
ATOM 9061 O O . PRO B 1 450 ? -18.984 52.781 8.516 1 77 450 PRO B O 1
ATOM 9064 N N . GLU B 1 451 ? -18.203 54.625 9.297 1 79.25 451 GLU B N 1
ATOM 9065 C CA . GLU B 1 451 ? -18.391 54.188 10.68 1 79.25 451 GLU B CA 1
ATOM 9066 C C . GLU B 1 451 ? -19.812 54.5 11.156 1 79.25 451 GLU B C 1
ATOM 9068 O O . GLU B 1 451 ? -20.188 54.125 12.281 1 79.25 451 GLU B O 1
ATOM 9073 N N . GLU B 1 452 ? -20.578 55 10.289 1 83.19 452 GLU B N 1
ATOM 9074 C CA . GLU B 1 452 ? -21.938 55.312 10.68 1 83.19 452 GLU B CA 1
ATOM 9075 C C . GLU B 1 452 ? -22.75 54.062 10.914 1 83.19 452 GLU B C 1
ATOM 9077 O O . GLU B 1 452 ? -22.672 53.094 10.125 1 83.19 452 GLU B O 1
ATOM 9082 N N . THR B 1 453 ? -23.406 53.969 12.047 1 85.62 453 THR B N 1
ATOM 9083 C CA . THR B 1 453 ? -24.219 52.812 12.391 1 85.62 453 THR B CA 1
ATOM 9084 C C . THR B 1 453 ? -25.609 52.938 11.797 1 85.62 453 THR B C 1
ATOM 9086 O O . THR B 1 453 ? -26.25 53.969 11.891 1 85.62 453 THR B O 1
ATOM 9089 N N . VAL B 1 454 ? -26.031 51.938 11.258 1 83.38 454 VAL B N 1
ATOM 9090 C CA . VAL B 1 454 ? -27.359 51.906 10.648 1 83.38 454 VAL B CA 1
ATOM 9091 C C . VAL B 1 454 ? -28.406 51.625 11.727 1 83.38 454 VAL B C 1
ATOM 9093 O O . VAL B 1 454 ? -28.203 50.812 12.617 1 83.38 454 VAL B O 1
ATOM 9096 N N . GLN B 1 455 ? -29.391 52.469 11.766 1 83 455 GLN B N 1
ATOM 9097 C CA . GLN B 1 455 ? -30.5 52.312 12.703 1 83 455 GLN B CA 1
ATOM 9098 C C . GLN B 1 455 ? -31.766 51.844 11.984 1 83 455 GLN B C 1
ATOM 9100 O O . GLN B 1 455 ? -31.906 52.031 10.773 1 83 455 GLN B O 1
ATOM 9105 N N . PRO B 1 456 ? -32.594 51.156 12.828 1 82.81 456 PRO B N 1
ATOM 9106 C CA . PRO B 1 456 ? -33.875 50.75 12.219 1 82.81 456 PRO B CA 1
ATOM 9107 C C . PRO B 1 456 ? -34.688 51.969 11.734 1 82.81 456 PRO B C 1
ATOM 9109 O O . PRO B 1 456 ? -34.781 52.969 12.422 1 82.81 456 PRO B O 1
ATOM 9112 N N . GLY B 1 457 ? -35.219 51.844 10.562 1 80.19 457 GLY B N 1
ATOM 9113 C CA . GLY B 1 457 ? -36 52.875 9.969 1 80.19 457 GLY B CA 1
ATOM 9114 C C . GLY B 1 457 ? -35.219 53.75 9.008 1 80.19 457 GLY B C 1
ATOM 9115 O O . GLY B 1 457 ? -35.812 54.594 8.297 1 80.19 457 GLY B O 1
ATOM 9116 N N . ASP B 1 458 ? -34 53.594 8.992 1 85.62 458 ASP B N 1
ATOM 9117 C CA . ASP B 1 458 ? -33.156 54.375 8.102 1 85.6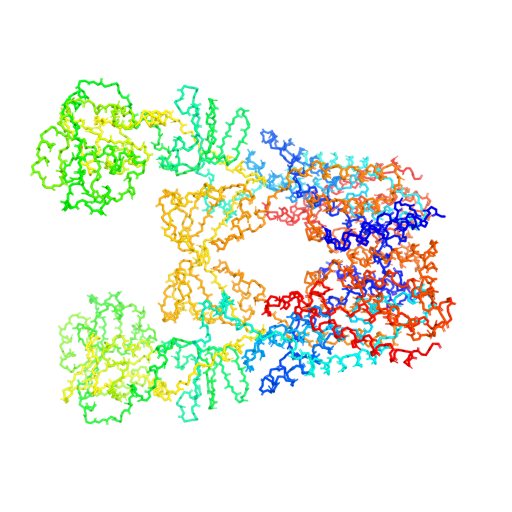2 458 ASP B CA 1
ATOM 9118 C C . ASP B 1 458 ? -33.406 54 6.641 1 85.62 458 ASP B C 1
ATOM 9120 O O . ASP B 1 458 ? -33.688 52.844 6.324 1 85.62 458 ASP B O 1
ATOM 9124 N N . LEU B 1 459 ? -33.531 55.031 5.887 1 86.75 459 LEU B N 1
ATOM 9125 C CA . LEU B 1 459 ? -33.531 54.812 4.441 1 86.75 459 LEU B CA 1
ATOM 9126 C C . LEU B 1 459 ? -32.156 55 3.85 1 86.75 459 LEU B C 1
ATOM 9128 O O . LEU B 1 459 ? -31.547 56.062 3.957 1 86.75 459 LEU B O 1
ATOM 9132 N N . LEU B 1 460 ? -31.641 53.906 3.305 1 85.75 460 LEU B N 1
ATOM 9133 C CA . LEU B 1 460 ? -30.328 53.938 2.684 1 85.75 460 LEU B CA 1
ATOM 9134 C C . LEU B 1 460 ? -30.438 54.031 1.166 1 85.75 460 LEU B C 1
ATOM 9136 O O . LEU B 1 460 ? -31.188 53.281 0.542 1 85.75 460 LEU B O 1
ATOM 9140 N N . VAL B 1 461 ? -29.828 55.031 0.665 1 84.56 461 VAL B N 1
ATOM 9141 C CA . VAL B 1 461 ? -29.75 55.125 -0.787 1 84.56 461 VAL B CA 1
ATOM 9142 C C . VAL B 1 461 ? -28.422 54.562 -1.28 1 84.56 461 VAL B C 1
ATOM 9144 O O . VAL B 1 461 ? -27.344 55.062 -0.932 1 84.56 461 VAL B O 1
ATOM 9147 N N . VAL B 1 462 ? -28.562 53.531 -2.002 1 83.19 462 VAL B N 1
ATOM 9148 C CA . VAL B 1 462 ? -27.375 52.812 -2.449 1 83.19 462 VAL B CA 1
ATOM 9149 C C . VAL B 1 462 ? -27.203 52.969 -3.957 1 83.19 462 VAL B C 1
ATOM 9151 O O . VAL B 1 462 ? -28.188 53.125 -4.688 1 83.19 462 VAL B O 1
ATOM 9154 N N . GLN B 1 463 ? -25.906 53.031 -4.305 1 79.75 463 GLN B N 1
ATOM 9155 C CA . GLN B 1 463 ? -25.547 53.188 -5.711 1 79.75 463 GLN B CA 1
ATOM 9156 C C . GLN B 1 463 ? -24.625 52.062 -6.16 1 79.75 463 GLN B C 1
ATOM 9158 O O . GLN B 1 463 ? -23.719 51.656 -5.418 1 79.75 463 GLN B O 1
ATOM 9163 N N . GLY B 1 464 ? -24.953 51.406 -7.246 1 76.38 464 GLY B N 1
ATOM 9164 C CA . GLY B 1 464 ? -24.156 50.375 -7.84 1 76.38 464 GLY B CA 1
ATOM 9165 C C . GLY B 1 464 ? -24.547 50.031 -9.273 1 76.38 464 GLY B C 1
ATOM 9166 O O . GLY B 1 464 ? -25.359 50.75 -9.867 1 76.38 464 GLY B O 1
ATOM 9167 N N . LEU B 1 465 ? -23.828 49.062 -9.805 1 72.69 465 LEU B N 1
ATOM 9168 C CA . LEU B 1 465 ? -24.203 48.594 -11.133 1 72.69 465 LEU B CA 1
ATOM 9169 C C . LEU B 1 465 ? -25.594 47.969 -11.125 1 72.69 465 LEU B C 1
ATOM 9171 O O . LEU B 1 465 ? -26.016 47.406 -10.109 1 72.69 465 LEU B O 1
ATOM 9175 N N . ALA B 1 466 ? -26.234 48.188 -12.195 1 72.62 466 ALA B N 1
ATOM 9176 C CA . ALA B 1 466 ? -27.578 47.656 -12.305 1 72.62 466 ALA B CA 1
ATOM 9177 C C . ALA B 1 466 ? -27.594 46.156 -11.992 1 72.62 466 ALA B C 1
ATOM 9179 O O . ALA B 1 466 ? -28.5 45.656 -11.328 1 72.62 466 ALA B O 1
ATOM 9180 N N . ARG B 1 467 ? -26.578 45.594 -12.453 1 74.19 467 ARG B N 1
ATOM 9181 C CA . ARG B 1 467 ? -26.516 44.156 -12.234 1 74.19 467 ARG B CA 1
ATOM 9182 C C . ARG B 1 467 ? -26.375 43.844 -10.75 1 74.19 467 ARG B C 1
ATOM 9184 O O . ARG B 1 467 ? -26.969 42.875 -10.266 1 74.19 467 ARG B O 1
ATOM 9191 N N . ASP B 1 468 ? -25.625 44.562 -10.102 1 73 468 ASP B N 1
ATOM 9192 C CA . ASP B 1 468 ? -25.406 44.344 -8.68 1 73 468 ASP B CA 1
ATOM 9193 C C . ASP B 1 468 ? -26.656 44.625 -7.863 1 73 468 ASP B C 1
ATOM 9195 O O . ASP B 1 468 ? -26.938 43.938 -6.883 1 73 468 ASP B O 1
ATOM 9199 N N . ILE B 1 469 ? -27.297 45.531 -8.344 1 73.75 469 ILE B N 1
ATOM 9200 C CA . ILE B 1 469 ? -28.547 45.844 -7.66 1 73.75 469 ILE B CA 1
ATOM 9201 C C . ILE B 1 469 ? -29.562 44.719 -7.863 1 73.75 469 ILE B C 1
ATOM 9203 O O . ILE B 1 469 ? -30.281 44.344 -6.938 1 73.75 469 ILE B O 1
ATOM 9207 N N . ASP B 1 470 ? -29.547 44.25 -9.062 1 73.75 470 ASP B N 1
ATOM 9208 C CA . ASP B 1 470 ? -30.422 43.125 -9.328 1 73.75 470 ASP B CA 1
ATOM 9209 C C . ASP B 1 470 ? -30.094 41.938 -8.406 1 73.75 470 ASP B C 1
ATOM 9211 O O . ASP B 1 470 ? -30.984 41.281 -7.887 1 73.75 470 ASP B O 1
ATOM 9215 N N . VAL B 1 471 ? -28.844 41.75 -8.289 1 73.06 471 VAL B N 1
ATOM 9216 C CA . VAL B 1 471 ? -28.406 40.625 -7.453 1 73.06 471 VAL B CA 1
ATOM 9217 C C . VAL B 1 471 ? -28.812 40.875 -6 1 73.06 471 VAL B C 1
ATOM 9219 O O . VAL B 1 471 ? -29.25 39.969 -5.309 1 73.06 471 VAL B O 1
ATOM 9222 N N . PHE B 1 472 ? -28.688 42.094 -5.676 1 73 472 PHE B N 1
ATOM 9223 C CA . PHE B 1 472 ? -29.047 42.469 -4.312 1 73 472 PHE B CA 1
ATOM 9224 C C . PHE B 1 472 ? -30.547 42.25 -4.07 1 73 472 PHE B C 1
ATOM 9226 O O . PHE B 1 472 ? -30.938 41.688 -3.033 1 73 472 PHE B O 1
ATOM 9233 N N . GLU B 1 473 ? -31.266 42.625 -4.965 1 71.06 473 GLU B N 1
ATOM 9234 C CA . GLU B 1 473 ? -32.719 42.438 -4.875 1 71.06 473 GLU B CA 1
ATOM 9235 C C . GLU B 1 473 ? -33.062 40.938 -4.875 1 71.06 473 GLU B C 1
ATOM 9237 O O . GLU B 1 473 ? -34 40.531 -4.156 1 71.06 473 GLU B O 1
ATOM 9242 N N . GLY B 1 474 ? -32.438 40.281 -5.695 1 71.62 474 GLY B N 1
ATOM 9243 C CA . GLY B 1 474 ? -32.688 38.844 -5.773 1 71.62 474 GLY B CA 1
ATOM 9244 C C . GLY B 1 474 ? -32.375 38.125 -4.48 1 71.62 474 GLY B C 1
ATOM 9245 O O . GLY B 1 474 ? -33.094 37.188 -4.102 1 71.62 474 GLY B O 1
ATOM 9246 N N . LEU B 1 475 ? -31.359 38.469 -3.916 1 70.25 475 LEU B N 1
ATOM 9247 C CA .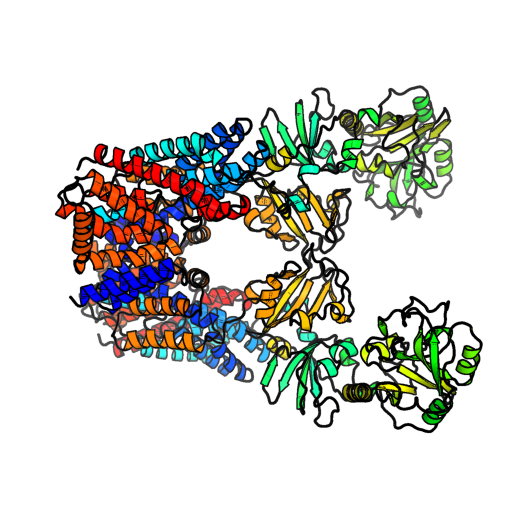 LEU B 1 475 ? -30.938 37.781 -2.691 1 70.25 475 LEU B CA 1
ATOM 9248 C C . LEU B 1 475 ? -31.938 38.031 -1.565 1 70.25 475 LEU B C 1
ATOM 9250 O O . LEU B 1 475 ? -32.094 37.188 -0.677 1 70.25 475 LEU B O 1
ATOM 9254 N N . GLN B 1 476 ? -32.562 39.156 -1.613 1 66.69 476 GLN B N 1
ATOM 9255 C CA . GLN B 1 476 ? -33.531 39.5 -0.594 1 66.69 476 GLN B CA 1
ATOM 9256 C C . GLN B 1 476 ? -34.781 38.594 -0.688 1 66.69 476 GLN B C 1
ATOM 9258 O O . GLN B 1 476 ? -35.469 38.344 0.309 1 66.69 476 GLN B O 1
ATOM 9263 N N . GLU B 1 477 ? -34.969 38.188 -1.848 1 64.12 477 GLU B N 1
ATOM 9264 C CA . GLU B 1 477 ? -36.156 37.375 -2.074 1 64.12 477 GLU B CA 1
ATOM 9265 C C . GLU B 1 477 ? -35.906 35.906 -1.751 1 64.12 477 GLU B C 1
ATOM 9267 O O . GLU B 1 477 ? -36.812 35.094 -1.754 1 64.12 477 GLU B O 1
ATOM 9272 N N . LEU B 1 478 ? -34.719 35.688 -1.337 1 68.25 478 LEU B N 1
ATOM 9273 C CA . LEU B 1 478 ? -34.406 34.281 -1.136 1 68.25 478 LEU B CA 1
ATOM 9274 C C . LEU B 1 478 ? -34.938 33.812 0.208 1 68.25 478 LEU B C 1
ATOM 9276 O O . LEU B 1 478 ? -34.906 34.531 1.2 1 68.25 478 LEU B O 1
ATOM 9280 N N . GLU B 1 479 ? -35.719 32.719 0.177 1 67 479 GLU B N 1
ATOM 9281 C CA . GLU B 1 479 ? -36.156 32.031 1.388 1 67 479 GLU B CA 1
ATOM 9282 C C . GLU B 1 479 ? -35.25 30.844 1.685 1 67 479 GLU B C 1
ATOM 9284 O O . GLU B 1 479 ? -35.125 29.938 0.85 1 67 479 GLU B O 1
ATOM 9289 N N . ILE B 1 480 ? -34.531 31.047 2.654 1 65 480 ILE B N 1
ATOM 9290 C CA . ILE B 1 480 ? -33.625 29.953 3.047 1 65 480 ILE B CA 1
ATOM 9291 C C . ILE B 1 480 ? -34.375 29 3.975 1 65 480 ILE B C 1
ATOM 9293 O O . ILE B 1 480 ? -34.969 29.406 4.969 1 65 480 ILE B O 1
ATOM 9297 N N . SER B 1 481 ? -34.812 27.891 3.498 1 63.97 481 SER B N 1
ATOM 9298 C CA . SER B 1 481 ? -35.5 26.891 4.297 1 63.97 481 SER B CA 1
ATOM 9299 C C . SER B 1 481 ? -34.5 26.062 5.113 1 63.97 481 SER B C 1
ATOM 9301 O O . SER B 1 481 ? -33.312 26.078 4.844 1 63.97 481 SER B O 1
ATOM 9303 N N . GLU B 1 482 ? -35.094 25.25 6.102 1 60.06 482 GLU B N 1
ATOM 9304 C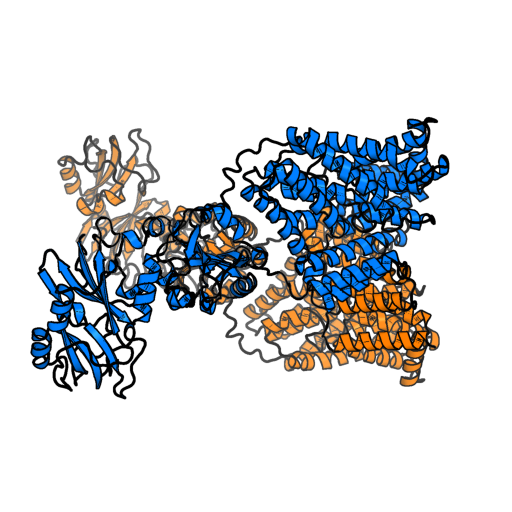 CA . GLU B 1 482 ? -34.5 24.531 7.219 1 60.06 482 GLU B CA 1
ATOM 9305 C C . GLU B 1 482 ? -33.469 23.5 6.727 1 60.06 482 GLU B C 1
ATOM 9307 O O . GLU B 1 482 ? -33.531 23.047 5.582 1 60.06 482 GLU B O 1
ATOM 9312 N N . GLN B 1 483 ? -32.594 23.219 7.723 1 57.12 483 GLN B N 1
ATOM 9313 C CA . GLN B 1 483 ? -31.484 22.312 7.938 1 57.12 483 GLN B CA 1
ATOM 9314 C C . GLN B 1 483 ? -31.875 20.875 7.629 1 57.12 483 GLN B C 1
ATOM 9316 O O . GLN B 1 483 ? -32.906 20.391 8.125 1 57.12 483 GLN B O 1
ATOM 9321 N N . SER B 1 484 ? -31.688 20.484 6.414 1 55.62 484 SER B N 1
ATOM 9322 C CA . SER B 1 484 ? -31.953 19.047 6.336 1 55.62 484 SER B CA 1
ATOM 9323 C C . SER B 1 484 ? -30.672 18.25 6.465 1 55.62 484 SER B C 1
ATOM 9325 O O . SER B 1 484 ? -29.719 18.438 5.691 1 55.62 484 SER B O 1
ATOM 9327 N N . SER B 1 485 ? -30.516 17.734 7.625 1 52.5 485 SER B N 1
ATOM 9328 C CA . SER B 1 485 ? -29.422 16.781 7.855 1 52.5 485 SER B CA 1
ATOM 9329 C C . SER B 1 485 ? -29.375 15.719 6.766 1 52.5 485 SER B C 1
ATOM 9331 O O . SER B 1 485 ? -28.312 15.164 6.473 1 52.5 485 SER B O 1
ATOM 9333 N N . ARG B 1 486 ? -30.594 15.516 6.168 1 52.47 486 ARG B N 1
ATOM 9334 C CA . ARG B 1 486 ? -30.719 14.484 5.141 1 52.47 486 ARG B CA 1
ATOM 9335 C C . ARG B 1 486 ? -29.938 14.859 3.891 1 52.47 486 ARG B C 1
ATOM 9337 O O . ARG B 1 486 ? -29.375 13.984 3.213 1 52.47 486 ARG B O 1
ATOM 9344 N N . LEU B 1 487 ? -29.797 16.125 3.715 1 59.88 487 LEU B N 1
ATOM 9345 C CA . LEU B 1 487 ? -29.141 16.578 2.488 1 59.88 487 LEU B CA 1
ATOM 9346 C C . LEU B 1 487 ? -27.641 16.422 2.578 1 59.88 487 LEU B C 1
ATOM 9348 O O . LEU B 1 487 ? -26.969 16.219 1.561 1 59.88 487 LEU B O 1
ATOM 9352 N N . ALA B 1 488 ? -27.141 16.406 3.766 1 61.38 488 ALA B N 1
ATOM 9353 C CA . ALA B 1 488 ? -25.703 16.266 3.939 1 61.38 488 ALA B CA 1
ATOM 9354 C C . ALA B 1 488 ? -25.219 14.922 3.418 1 61.38 488 ALA B C 1
ATOM 9356 O O . ALA B 1 488 ? -24.141 14.836 2.816 1 61.38 488 ALA B O 1
ATOM 9357 N N . ALA B 1 489 ? -25.969 14.07 3.645 1 59 489 ALA B N 1
ATOM 9358 C CA . ALA B 1 489 ? -25.594 12.727 3.221 1 59 489 ALA B CA 1
ATOM 9359 C C . ALA B 1 489 ? -25.641 12.594 1.7 1 59 489 ALA B C 1
ATOM 9361 O O . ALA B 1 489 ? -24.906 11.789 1.118 1 59 489 ALA B O 1
ATOM 9362 N N . GLU B 1 490 ? -26.469 13.445 1.055 1 60.03 490 GLU B N 1
ATOM 9363 C CA . GLU B 1 490 ? -26.625 13.398 -0.397 1 60.03 490 GLU B CA 1
ATOM 9364 C C . GLU B 1 490 ? -25.484 14.141 -1.093 1 60.03 490 GLU B C 1
ATOM 9366 O O . GLU B 1 490 ? -25.328 14.039 -2.311 1 60.03 490 GLU B O 1
ATOM 9371 N N . LEU B 1 491 ? -24.812 14.742 -0.222 1 63.59 491 LEU B N 1
ATOM 9372 C CA . LEU B 1 491 ? -23.797 15.602 -0.824 1 63.59 491 LEU B CA 1
ATOM 9373 C C . LEU B 1 491 ? -22.547 14.797 -1.183 1 63.59 491 LEU B C 1
ATOM 9375 O O . LEU B 1 491 ? -21.641 15.312 -1.826 1 63.59 491 LEU B O 1
ATOM 9379 N N . GLU B 1 492 ? -22.516 13.602 -0.768 1 62.56 492 GLU B N 1
ATOM 9380 C CA . GLU B 1 492 ? -21.344 12.812 -1.114 1 62.56 492 GLU B CA 1
ATOM 9381 C C . GLU B 1 492 ? -21.672 11.75 -2.154 1 62.56 492 GLU B C 1
ATOM 9383 O O . GLU B 1 492 ? -22.734 11.117 -2.082 1 62.56 492 GLU B O 1
ATOM 9388 N N . SER B 1 493 ? -21.047 11.984 -3.273 1 60.19 493 SER B N 1
ATOM 9389 C CA . SER B 1 493 ? -21.156 10.977 -4.32 1 60.19 493 SER B CA 1
ATOM 9390 C C . SER B 1 493 ? -19.797 10.32 -4.605 1 60.19 493 SER B C 1
ATOM 9392 O O . SER B 1 493 ? -18.812 10.625 -3.936 1 60.19 493 SER B O 1
ATOM 9394 N N . GLN B 1 494 ? -19.781 9.438 -5.363 1 57.88 494 GLN B N 1
ATOM 9395 C CA . GLN B 1 494 ? -18.547 8.766 -5.758 1 57.88 494 GLN B CA 1
ATOM 9396 C C . GLN B 1 494 ? -17.578 9.742 -6.406 1 57.88 494 GLN B C 1
ATOM 9398 O O . GLN B 1 494 ? -16.359 9.586 -6.277 1 57.88 494 GLN B O 1
ATOM 9403 N N . GLN B 1 495 ? -18.203 10.617 -7.121 1 63.28 495 GLN B N 1
ATOM 9404 C CA . GLN B 1 495 ? -17.344 11.555 -7.828 1 63.28 495 GLN B CA 1
ATOM 9405 C C . GLN B 1 495 ? -17.047 12.789 -6.977 1 63.28 495 GLN B C 1
ATOM 9407 O O . GLN B 1 495 ? -16.062 13.492 -7.215 1 63.28 495 GLN B O 1
ATOM 9412 N N . ILE B 1 496 ? -18.031 12.953 -6.133 1 68.31 496 ILE B N 1
ATOM 9413 C CA . ILE B 1 496 ? -17.891 14.141 -5.289 1 68.31 496 ILE B CA 1
ATOM 9414 C C . ILE B 1 496 ? -17.75 13.719 -3.828 1 68.31 496 ILE B C 1
ATOM 9416 O O . ILE B 1 496 ? -18.469 12.82 -3.365 1 68.31 496 ILE B O 1
ATOM 9420 N N . GLY B 1 497 ? -16.719 14.07 -3.236 1 70.75 497 GLY B N 1
ATOM 9421 C CA . GLY B 1 497 ? -16.531 13.734 -1.835 1 70.75 497 GLY B CA 1
ATOM 9422 C C . GLY B 1 497 ? -15.969 14.875 -1.013 1 70.75 497 GLY B C 1
ATOM 9423 O O . GLY B 1 497 ? -15.688 15.953 -1.546 1 70.75 497 GLY B O 1
ATOM 9424 N N . MET B 1 498 ? -16.078 14.641 0.296 1 74.38 498 MET B N 1
ATOM 9425 C CA . MET B 1 498 ? -15.5 15.578 1.254 1 74.38 498 MET B CA 1
ATOM 9426 C C . MET B 1 498 ? -14.281 14.977 1.944 1 74.38 498 MET B C 1
ATOM 9428 O O . MET B 1 498 ? -14.258 13.781 2.238 1 74.38 498 MET B O 1
ATOM 9432 N N . THR B 1 499 ? -13.133 15.656 1.918 1 74.5 499 THR B N 1
ATOM 9433 C CA . THR B 1 499 ? -11.938 15.188 2.611 1 74.5 499 THR B CA 1
ATOM 9434 C C . THR B 1 499 ? -11.242 16.344 3.332 1 74.5 499 THR B C 1
ATOM 9436 O O . THR B 1 499 ? -11.445 17.5 2.986 1 74.5 499 THR B O 1
ATOM 9439 N N . GLU B 1 500 ? -10.586 15.93 4.355 1 75.25 500 GLU B N 1
ATOM 9440 C CA . GLU B 1 500 ? -9.797 16.906 5.098 1 75.25 500 GLU B CA 1
ATOM 9441 C C . GLU B 1 500 ? -8.383 17.016 4.535 1 75.25 500 GLU B C 1
ATOM 9443 O O . GLU B 1 500 ? -7.719 16 4.301 1 75.25 500 GLU B O 1
ATOM 9448 N N . VAL B 1 501 ? -8.047 18.266 4.207 1 78.19 501 VAL B N 1
ATOM 9449 C CA . VAL B 1 501 ? -6.711 18.547 3.691 1 78.19 501 VAL B CA 1
ATOM 9450 C C . VAL B 1 501 ? -5.969 19.469 4.656 1 78.19 501 VAL B C 1
ATOM 9452 O O . VAL B 1 501 ? -6.523 20.469 5.121 1 78.19 501 VAL B O 1
ATOM 9455 N N . LEU B 1 502 ? -4.75 19.062 4.98 1 76.56 502 LEU B N 1
ATOM 9456 C CA . LEU B 1 502 ? -3.924 19.859 5.867 1 76.56 502 LEU B CA 1
ATOM 9457 C C . LEU B 1 502 ? -2.9 20.672 5.074 1 76.56 502 LEU B C 1
ATOM 9459 O O . LEU B 1 502 ? -2.375 20.203 4.066 1 76.56 502 LEU B O 1
ATOM 9463 N N . LEU B 1 503 ? -2.719 21.953 5.504 1 77.12 503 LEU B N 1
ATOM 9464 C CA . LEU B 1 503 ? -1.66 22.75 4.902 1 77.12 503 LEU B CA 1
ATOM 9465 C C . LEU B 1 503 ? -0.286 22.234 5.316 1 77.12 503 LEU B C 1
ATOM 9467 O O . LEU B 1 503 ? -0.044 21.984 6.5 1 77.12 503 LEU B O 1
ATOM 9471 N N . SER B 1 504 ? 0.515 22 4.336 1 70.38 504 SER B N 1
ATOM 9472 C CA . SER B 1 504 ? 1.872 21.531 4.605 1 70.38 504 SER B CA 1
ATOM 9473 C C . SER B 1 504 ? 2.678 22.594 5.359 1 70.38 504 SER B C 1
ATOM 9475 O O . SER B 1 504 ? 2.377 23.781 5.277 1 70.38 504 SER B O 1
ATOM 9477 N N . PRO B 1 505 ? 3.588 22.188 6.18 1 63.72 505 PRO B N 1
ATOM 9478 C CA . PRO B 1 505 ? 4.434 23.172 6.875 1 63.72 505 PRO B CA 1
ATOM 9479 C C . PRO B 1 505 ? 5.25 24.031 5.914 1 63.72 505 PRO B C 1
ATOM 9481 O O . PRO B 1 505 ? 5.734 25.094 6.297 1 63.72 505 PRO B O 1
ATOM 9484 N N . ARG B 1 506 ? 5.398 23.516 4.762 1 63.41 506 ARG B N 1
ATOM 9485 C CA . ARG B 1 506 ? 6.148 24.281 3.766 1 63.41 506 ARG B CA 1
ATOM 9486 C C . ARG B 1 506 ? 5.211 24.969 2.787 1 63.41 506 ARG B C 1
ATOM 9488 O O . ARG B 1 506 ? 5.613 25.312 1.672 1 63.41 506 ARG B O 1
ATOM 9495 N N . THR B 1 507 ? 4.008 25.172 3.217 1 71.25 507 THR B N 1
ATOM 9496 C CA . THR B 1 507 ? 3.02 25.734 2.303 1 71.25 507 THR B CA 1
ATOM 9497 C C . THR B 1 507 ? 3.34 27.188 1.989 1 71.25 507 THR B C 1
ATOM 9499 O O . THR B 1 507 ? 3.887 27.906 2.83 1 71.25 507 THR B O 1
ATOM 9502 N N . THR B 1 508 ? 3.203 27.516 0.814 1 70.31 508 THR B N 1
ATOM 9503 C CA . THR B 1 508 ? 3.344 28.906 0.393 1 70.31 508 THR B CA 1
ATOM 9504 C C . THR B 1 508 ? 1.999 29.625 0.441 1 70.31 508 THR B C 1
ATOM 9506 O O . THR B 1 508 ? 1.906 30.812 0.094 1 70.31 508 THR B O 1
ATOM 9509 N N . LEU B 1 509 ? 1.006 28.938 0.907 1 76.88 509 LEU B N 1
ATOM 9510 C CA . LEU B 1 509 ? -0.339 29.5 0.866 1 76.88 509 LEU B CA 1
ATOM 9511 C C . LEU B 1 509 ? -0.688 30.172 2.191 1 76.88 509 LEU B C 1
ATOM 9513 O O . LEU B 1 509 ? -1.731 30.828 2.309 1 76.88 509 LEU B O 1
ATOM 9517 N N . ALA B 1 510 ? 0.255 30.078 3.109 1 76.75 510 ALA B N 1
ATOM 9518 C CA . ALA B 1 510 ? -0.033 30.672 4.406 1 76.75 510 ALA B CA 1
ATOM 9519 C C . ALA B 1 510 ? -0.128 32.188 4.301 1 76.75 510 ALA B C 1
ATOM 9521 O O . ALA B 1 510 ? 0.71 32.844 3.656 1 76.75 510 ALA B O 1
ATOM 9522 N N . GLY B 1 511 ? -1.185 32.75 4.863 1 76.75 511 GLY B N 1
ATOM 9523 C CA . GLY B 1 511 ? -1.402 34.188 4.82 1 76.75 511 GLY B CA 1
ATOM 9524 C C . GLY B 1 511 ? -2.387 34.625 3.744 1 76.75 511 GLY B C 1
ATOM 9525 O O . GLY B 1 511 ? -2.951 35.719 3.809 1 76.75 511 GLY B O 1
ATOM 9526 N N . LYS B 1 512 ? -2.535 33.812 2.795 1 80 512 LYS B N 1
ATOM 9527 C CA . LYS B 1 512 ? -3.482 34.125 1.728 1 80 512 LYS B CA 1
ATOM 9528 C C . LYS B 1 512 ? -4.891 33.656 2.088 1 80 512 LYS B C 1
ATOM 9530 O O . LYS B 1 512 ? -5.059 32.719 2.867 1 80 512 LYS B O 1
ATOM 9535 N N . THR B 1 513 ? -5.82 34.438 1.628 1 83.69 513 THR B N 1
ATOM 9536 C CA . THR B 1 513 ? -7.207 34.062 1.851 1 83.69 513 THR B CA 1
ATOM 9537 C C . THR B 1 513 ? -7.707 33.188 0.709 1 83.69 513 THR B C 1
ATOM 9539 O O . THR B 1 513 ? -7.066 33.094 -0.341 1 83.69 513 THR B O 1
ATOM 9542 N N . LEU B 1 514 ? -8.766 32.531 0.967 1 82.31 514 LEU B N 1
ATOM 9543 C CA . LEU B 1 514 ? -9.359 31.688 -0.049 1 82.31 514 LEU B CA 1
ATOM 9544 C C . LEU B 1 514 ? -9.781 32.5 -1.271 1 82.31 514 LEU B C 1
ATOM 9546 O O . LEU B 1 514 ? -9.727 32 -2.398 1 82.31 514 LEU B O 1
ATOM 9550 N N . ASN B 1 515 ? -10.156 33.719 -1.031 1 75 515 ASN B N 1
ATOM 9551 C CA . ASN B 1 515 ? -10.523 34.594 -2.123 1 75 515 ASN B CA 1
ATOM 9552 C C . ASN B 1 515 ? -9.312 35 -2.959 1 75 515 ASN B C 1
ATOM 9554 O O . ASN B 1 515 ? -9.398 35.062 -4.188 1 75 515 ASN B O 1
ATOM 9558 N N . ASP B 1 516 ? -8.234 35.219 -2.193 1 72.94 516 ASP B N 1
ATOM 9559 C CA . ASP B 1 516 ? -7.004 35.562 -2.898 1 72.94 516 ASP B CA 1
ATOM 9560 C C . ASP B 1 516 ? -6.547 34.438 -3.799 1 72.94 516 ASP B C 1
ATOM 9562 O O . ASP B 1 516 ? -6.051 34.656 -4.902 1 72.94 516 ASP B O 1
ATOM 9566 N N . LEU B 1 517 ? -6.797 33.344 -3.266 1 76 517 LEU B N 1
ATOM 9567 C CA . LEU B 1 517 ? -6.316 32.156 -3.963 1 76 517 LEU B CA 1
ATOM 9568 C C . LEU B 1 517 ? -7.324 31.688 -5.008 1 76 517 LEU B C 1
ATOM 9570 O O . LEU B 1 517 ? -7.004 30.844 -5.859 1 76 517 LEU B O 1
ATOM 9574 N N . LEU B 1 518 ? -8.43 32.406 -5.098 1 72.25 518 LEU B N 1
ATOM 9575 C CA . LEU B 1 518 ? -9.492 31.859 -5.938 1 72.25 518 LEU B CA 1
ATOM 9576 C C . LEU B 1 518 ? -9.516 30.344 -5.848 1 72.25 518 LEU B C 1
ATOM 9578 O O . LEU B 1 518 ? -9.484 29.656 -6.871 1 72.25 518 LEU B O 1
ATOM 9582 N N . PHE B 1 519 ? -9.625 29.891 -4.668 1 81.06 519 PHE B N 1
ATOM 9583 C CA . PHE B 1 519 ? -9.445 28.484 -4.355 1 81.06 519 PHE B CA 1
ATOM 9584 C C . PHE B 1 519 ? -10.383 27.625 -5.191 1 81.06 519 PHE B C 1
ATOM 9586 O O . PHE B 1 519 ? -9.977 26.578 -5.723 1 81.06 519 PHE B O 1
ATOM 9593 N N . ARG B 1 520 ? -11.586 27.984 -5.25 1 79.12 520 ARG B N 1
ATOM 9594 C CA . ARG B 1 520 ? -12.555 27.172 -5.98 1 79.12 520 ARG B CA 1
ATOM 9595 C C . ARG B 1 520 ? -12.211 27.125 -7.465 1 79.12 520 ARG B C 1
ATOM 9597 O O . ARG B 1 520 ? -12.344 26.078 -8.102 1 79.12 520 ARG B O 1
ATOM 9604 N N . ASP B 1 521 ? -11.781 28.203 -7.984 1 73.5 521 ASP B N 1
ATOM 9605 C CA . ASP B 1 521 ? -11.453 28.25 -9.406 1 73.5 521 ASP B CA 1
ATOM 9606 C C . ASP B 1 521 ? -10.141 27.516 -9.695 1 73.5 521 ASP B C 1
ATOM 9608 O O . ASP B 1 521 ? -10.023 26.828 -10.695 1 73.5 521 ASP B O 1
ATOM 9612 N N . HIS B 1 522 ? -9.266 27.75 -8.773 1 76.5 522 HIS B N 1
ATOM 9613 C CA . HIS B 1 522 ? -7.93 27.203 -9.016 1 76.5 522 HIS B CA 1
ATOM 9614 C C . HIS B 1 522 ? -7.883 25.703 -8.75 1 76.5 522 HIS B C 1
ATOM 9616 O O . HIS B 1 522 ? -7.277 24.953 -9.516 1 76.5 522 HIS B O 1
ATOM 9622 N N . TYR B 1 523 ? -8.461 25.328 -7.699 1 80.19 523 TYR B N 1
ATOM 9623 C CA . TYR B 1 523 ? -8.375 23.922 -7.32 1 80.19 523 TYR B CA 1
ATOM 9624 C C . TYR B 1 523 ? -9.672 23.188 -7.656 1 80.19 523 TYR B C 1
ATOM 9626 O O . TYR B 1 523 ? -9.695 21.953 -7.688 1 80.19 523 TYR B O 1
ATOM 9634 N N . GLY B 1 524 ? -10.695 23.906 -7.977 1 76.38 524 GLY B N 1
ATOM 9635 C CA . GLY B 1 524 ? -11.984 23.297 -8.273 1 76.38 524 GLY B CA 1
ATOM 9636 C C . GLY B 1 524 ? -12.648 22.672 -7.062 1 76.38 524 GLY B C 1
ATOM 9637 O O . GLY B 1 524 ? -13.383 21.703 -7.188 1 76.38 524 GLY B O 1
ATOM 9638 N N . LEU B 1 525 ? -12.219 23.016 -5.926 1 84.25 525 LEU B N 1
ATOM 9639 C CA . LEU B 1 525 ? -12.766 22.516 -4.672 1 84.25 525 LEU B CA 1
ATOM 9640 C C . LEU B 1 525 ? -13.312 23.656 -3.818 1 84.25 525 LEU B C 1
ATOM 9642 O O . LEU B 1 525 ? -12.859 24.781 -3.926 1 84.25 525 LEU B O 1
ATOM 9646 N N . SER B 1 526 ? -14.367 23.281 -3.094 1 83.88 526 SER B N 1
ATOM 9647 C CA . SER B 1 526 ? -14.938 24.25 -2.162 1 83.88 526 SER B CA 1
ATOM 9648 C C . SER B 1 526 ? -14.547 23.938 -0.724 1 83.88 526 SER B C 1
ATOM 9650 O O . SER B 1 526 ? -14.5 22.766 -0.33 1 83.88 526 SER B O 1
ATOM 9652 N N . VAL B 1 527 ? -14.141 24.953 -0.049 1 85.44 527 VAL B N 1
ATOM 9653 C CA . VAL B 1 527 ? -13.789 24.781 1.355 1 85.44 527 VAL B CA 1
ATOM 9654 C C . VAL B 1 527 ? -15.023 24.969 2.23 1 85.44 527 VAL B C 1
ATOM 9656 O O . VAL B 1 527 ? -15.664 26.031 2.18 1 85.44 527 VAL B O 1
ATOM 9659 N N . LEU B 1 528 ? -15.352 23.984 2.961 1 80.31 528 LEU B N 1
ATOM 9660 C CA . LEU B 1 528 ? -16.562 24.047 3.777 1 80.31 528 LEU B CA 1
ATOM 9661 C C . LEU B 1 528 ? -16.25 24.562 5.176 1 80.31 528 LEU B C 1
ATOM 9663 O O . LEU B 1 528 ? -17.078 25.234 5.797 1 80.31 528 LEU B O 1
ATOM 9667 N N . ALA B 1 529 ? -15.164 24.156 5.648 1 80.31 529 ALA B N 1
ATOM 9668 C CA . ALA B 1 529 ? -14.781 24.562 6.996 1 80.31 529 ALA B CA 1
ATOM 9669 C C . ALA B 1 529 ? -13.266 24.516 7.172 1 80.31 529 ALA B C 1
ATOM 9671 O O . ALA B 1 529 ? -12.57 23.812 6.426 1 80.31 529 ALA B O 1
ATOM 9672 N N . VAL B 1 530 ? -12.859 25.359 7.973 1 82.19 530 VAL B N 1
ATOM 9673 C CA . VAL B 1 530 ? -11.445 25.375 8.336 1 82.19 530 VAL B CA 1
ATOM 9674 C C . VAL B 1 530 ? -11.289 25.031 9.812 1 82.19 530 VAL B C 1
ATOM 9676 O O . VAL B 1 530 ? -11.961 25.609 10.664 1 82.19 530 VAL B O 1
ATOM 9679 N N . LEU B 1 531 ? -10.578 24.016 9.992 1 77.81 531 LEU B N 1
ATOM 9680 C CA . LEU B 1 531 ? -10.281 23.641 11.367 1 77.81 531 LEU B CA 1
ATOM 9681 C C . LEU B 1 531 ? -8.992 24.297 11.852 1 77.81 531 LEU B C 1
ATOM 9683 O O . LEU B 1 531 ? -7.918 24.047 11.312 1 77.81 531 LEU B O 1
ATOM 9687 N N . ARG B 1 532 ? -9.266 25.25 12.711 1 77.62 532 ARG B N 1
ATOM 9688 C CA . ARG B 1 532 ? -8.133 25.938 13.312 1 77.62 532 ARG B CA 1
ATOM 9689 C C . ARG B 1 532 ? -8.078 25.719 14.82 1 77.62 532 ARG B C 1
ATOM 9691 O O . ARG B 1 532 ? -9.047 26 15.523 1 77.62 532 ARG B O 1
ATOM 9698 N N . LYS B 1 533 ? -6.922 25.219 15.297 1 66.56 533 LYS B N 1
ATOM 9699 C CA . LYS B 1 533 ? -6.707 25 16.719 1 66.56 533 LYS B CA 1
ATOM 9700 C C . LYS B 1 533 ? -7.828 24.156 17.312 1 66.56 533 LYS B C 1
ATOM 9702 O O . LYS B 1 533 ? -8.367 24.484 18.375 1 66.56 533 LYS B O 1
ATOM 9707 N N . GLY B 1 534 ? -8.297 23.156 16.469 1 63.69 534 GLY B N 1
ATOM 9708 C CA . GLY B 1 534 ? -9.281 22.203 16.953 1 63.69 534 GLY B CA 1
ATOM 9709 C C . GLY B 1 534 ? -10.711 22.703 16.797 1 63.69 534 GLY B C 1
ATOM 9710 O O . GLY B 1 534 ? -11.656 21.984 17.125 1 63.69 534 GLY B O 1
ATOM 9711 N N . ARG B 1 535 ? -10.898 23.922 16.469 1 68.5 535 ARG B N 1
ATOM 9712 C CA . ARG B 1 535 ? -12.242 24.469 16.281 1 68.5 535 ARG B CA 1
ATOM 9713 C C . ARG B 1 535 ? -12.539 24.703 14.805 1 68.5 535 ARG B C 1
ATOM 9715 O O . ARG B 1 535 ? -11.672 25.156 14.062 1 68.5 535 ARG B O 1
ATOM 9722 N N . ALA B 1 536 ? -13.68 24.266 14.5 1 75.56 536 ALA B N 1
ATOM 9723 C CA . ALA B 1 536 ? -14.094 24.438 13.109 1 75.56 536 ALA B CA 1
ATOM 9724 C C . ALA B 1 536 ? -14.633 25.844 12.867 1 75.56 536 ALA B C 1
ATOM 9726 O O . ALA B 1 536 ? -15.516 26.312 13.594 1 75.56 536 ALA B O 1
ATOM 9727 N N . CYS B 1 537 ? -13.914 26.578 12.078 1 74.81 537 CYS B N 1
ATOM 9728 C CA . CYS B 1 537 ? -14.367 27.906 11.656 1 74.81 537 CYS B CA 1
ATOM 9729 C C . CYS B 1 537 ? -15.18 27.812 10.367 1 74.81 537 CYS B C 1
ATOM 9731 O O . CYS B 1 537 ? -14.75 27.188 9.398 1 74.81 537 CYS B O 1
ATOM 9733 N N . ARG B 1 538 ? -16.344 28.312 10.391 1 72 538 ARG B N 1
ATOM 9734 C CA . ARG B 1 538 ? -17.203 28.234 9.219 1 72 538 ARG B CA 1
ATOM 9735 C C . ARG B 1 538 ? -17.578 29.625 8.719 1 72 538 ARG B C 1
ATOM 9737 O O . ARG B 1 538 ? -18.062 29.766 7.586 1 72 538 ARG B O 1
ATOM 9744 N N . SER B 1 539 ? -17.344 30.562 9.594 1 65.75 539 SER B N 1
ATOM 9745 C CA . SER B 1 539 ? -17.766 31.906 9.195 1 65.75 539 SER B CA 1
ATOM 9746 C C . SER B 1 539 ? -16.625 32.688 8.555 1 65.75 539 SER B C 1
ATOM 9748 O O . SER B 1 539 ? -15.492 32.625 9.039 1 65.75 539 SER B O 1
ATOM 9750 N N . GLY B 1 540 ? -16.922 33.344 7.469 1 68.75 540 GLY B N 1
ATOM 9751 C CA . GLY B 1 540 ? -15.953 34.219 6.809 1 68.75 540 GLY B CA 1
ATOM 9752 C C . GLY B 1 540 ? -14.742 33.438 6.281 1 68.75 540 GLY B C 1
ATOM 9753 O O . GLY B 1 540 ? -13.609 33.938 6.398 1 68.75 540 GLY B O 1
ATOM 9754 N N . LEU B 1 541 ? -15.023 32.312 5.816 1 77.81 541 LEU B N 1
ATOM 9755 C CA . LEU B 1 541 ? -13.914 31.453 5.375 1 77.81 541 LEU B CA 1
ATOM 9756 C C . LEU B 1 541 ? -13.188 32.094 4.199 1 77.81 541 LEU B C 1
ATOM 9758 O O . LEU B 1 541 ? -11.977 31.922 4.047 1 77.81 541 LEU B O 1
ATOM 9762 N N . GLN B 1 542 ? -13.922 32.844 3.42 1 75.06 542 GLN B N 1
ATOM 9763 C CA . GLN B 1 542 ? -13.336 33.375 2.203 1 75.06 542 GLN B CA 1
ATOM 9764 C C . GLN B 1 542 ? -12.32 34.469 2.527 1 75.06 542 GLN B C 1
ATOM 9766 O O . GLN B 1 542 ? -11.359 34.688 1.784 1 75.06 542 GLN B O 1
ATOM 9771 N N . ASP B 1 543 ? -12.547 35.156 3.627 1 73.88 543 ASP B N 1
ATOM 9772 C CA . ASP B 1 543 ? -11.688 36.281 3.977 1 73.88 543 ASP B CA 1
ATOM 9773 C C . ASP B 1 543 ? -10.727 35.906 5.105 1 73.88 543 ASP B C 1
ATOM 9775 O O . ASP B 1 543 ? -9.93 36.75 5.547 1 73.88 543 ASP B O 1
ATOM 9779 N N . MET B 1 544 ? -10.797 34.719 5.465 1 80.06 544 MET B N 1
ATOM 9780 C CA . MET B 1 544 ? -9.922 34.281 6.547 1 80.06 544 MET B CA 1
ATOM 9781 C C . MET B 1 544 ? -8.555 33.844 6.004 1 80.06 544 MET B C 1
ATOM 9783 O O . MET B 1 544 ? -8.477 33 5.109 1 80.06 544 MET B O 1
ATOM 9787 N N . PRO B 1 545 ? -7.551 34.594 6.434 1 82.88 545 PRO B N 1
ATOM 9788 C CA . PRO B 1 545 ? -6.227 34.156 5.984 1 82.88 545 PRO B CA 1
ATOM 9789 C C . PRO B 1 545 ? -5.859 32.75 6.496 1 82.88 545 PRO B C 1
ATOM 9791 O O . PRO B 1 545 ? -6.117 32.438 7.66 1 82.88 545 PRO B O 1
ATOM 9794 N N . LEU B 1 546 ? -5.414 32.031 5.629 1 85.62 546 LEU B N 1
ATOM 9795 C CA . LEU B 1 546 ? -4.988 30.688 5.988 1 85.62 546 LEU B CA 1
ATOM 9796 C C . LEU B 1 546 ? -3.729 30.719 6.848 1 85.62 546 LEU B C 1
ATOM 9798 O O . LEU B 1 546 ? -2.869 31.594 6.66 1 85.62 546 LEU B O 1
ATOM 9802 N N . GLN B 1 547 ? -3.723 29.938 7.855 1 79.44 547 GLN B N 1
ATOM 9803 C CA . GLN B 1 547 ? -2.58 29.844 8.758 1 79.44 547 GLN B CA 1
ATOM 9804 C C . GLN B 1 547 ? -1.993 28.438 8.766 1 79.44 547 GLN B C 1
ATOM 9806 O O . GLN B 1 547 ? -2.668 27.484 8.391 1 79.44 547 GLN B O 1
ATOM 9811 N N . PHE B 1 548 ? -0.736 28.438 9.148 1 71.81 548 PHE B N 1
ATOM 9812 C CA . PHE B 1 548 ? -0.086 27.141 9.281 1 71.81 548 PHE B CA 1
ATOM 9813 C C . PHE B 1 548 ? -0.839 26.25 10.266 1 71.81 548 PHE B C 1
ATOM 9815 O O . PHE B 1 548 ? -1.275 26.719 11.32 1 71.81 548 PHE B O 1
ATOM 9822 N N . GLY B 1 549 ? -1.025 25.016 9.867 1 70 549 GLY B N 1
ATOM 9823 C CA . GLY B 1 549 ? -1.68 24.078 10.75 1 70 549 GLY B CA 1
ATOM 9824 C C . GLY B 1 549 ? -3.172 23.953 10.5 1 70 549 GLY B C 1
ATOM 9825 O O . GLY B 1 549 ? -3.838 23.094 11.078 1 70 549 GLY B O 1
ATOM 9826 N N . ASP B 1 550 ? -3.684 24.828 9.727 1 77.12 550 ASP B N 1
ATOM 9827 C CA . ASP B 1 550 ? -5.109 24.766 9.414 1 77.12 550 ASP B CA 1
ATOM 9828 C C . ASP B 1 550 ? -5.449 23.516 8.625 1 77.12 550 ASP B C 1
ATOM 9830 O O . ASP B 1 550 ? -4.676 23.078 7.766 1 77.12 550 ASP B O 1
ATOM 9834 N N . ALA B 1 551 ? -6.449 22.875 9.062 1 79.69 551 ALA B N 1
ATOM 9835 C CA . ALA B 1 551 ? -7.043 21.797 8.281 1 79.69 551 ALA B CA 1
ATOM 9836 C C . ALA B 1 551 ? -8.297 22.281 7.551 1 79.69 551 ALA B C 1
ATOM 9838 O O . ALA B 1 551 ? -9.141 22.969 8.133 1 79.69 551 ALA B O 1
ATOM 9839 N N . LEU B 1 552 ? -8.289 22.062 6.266 1 84.88 552 LEU B N 1
ATOM 9840 C CA . LEU B 1 552 ? -9.422 22.484 5.457 1 84.88 552 LEU B CA 1
ATOM 9841 C C . LEU B 1 552 ? -10.312 21.312 5.098 1 84.88 552 LEU B C 1
ATOM 9843 O O . LEU B 1 552 ? -9.82 20.25 4.68 1 84.88 552 LEU B O 1
ATOM 9847 N N . LEU B 1 553 ? -11.516 21.469 5.402 1 82.31 553 LEU B N 1
ATOM 9848 C CA . LEU B 1 553 ? -12.477 20.516 4.879 1 82.31 553 LEU B CA 1
ATOM 9849 C C . LEU B 1 553 ? -12.914 20.891 3.467 1 82.31 553 LEU B C 1
ATOM 9851 O O . LEU B 1 553 ? -13.578 21.906 3.268 1 82.31 553 LEU B O 1
ATOM 9855 N N . VAL B 1 554 ? -12.469 20.156 2.551 1 84.12 554 VAL B N 1
ATOM 9856 C CA . VAL B 1 554 ? -12.719 20.516 1.156 1 84.12 554 VAL B CA 1
ATOM 9857 C C . VAL B 1 554 ? -13.758 19.562 0.569 1 84.12 554 VAL B C 1
ATOM 9859 O O . VAL B 1 554 ? -13.836 18.391 0.962 1 84.12 554 VAL B O 1
ATOM 9862 N N . TYR B 1 555 ? -14.594 20.188 -0.249 1 84.06 555 TYR B N 1
ATOM 9863 C CA . TYR B 1 555 ? -15.664 19.484 -0.932 1 84.06 555 TYR B CA 1
ATOM 9864 C C . TYR B 1 555 ? -15.57 19.672 -2.441 1 84.06 555 TYR B C 1
ATOM 9866 O O . TYR B 1 555 ? -15.398 20.797 -2.924 1 84.06 555 TYR B O 1
ATOM 9874 N N . GLY B 1 556 ? -15.547 18.516 -3.184 1 77.88 556 GLY B N 1
ATOM 9875 C CA . GLY B 1 556 ? -15.516 18.594 -4.637 1 77.88 556 GLY B CA 1
ATOM 9876 C C . GLY B 1 556 ? -15.273 17.25 -5.297 1 77.88 556 GLY B C 1
ATOM 9877 O O . GLY B 1 556 ? -15.398 16.203 -4.652 1 77.88 556 GLY B O 1
ATOM 9878 N N . PRO B 1 557 ? -15.062 17.406 -6.629 1 74.44 557 PRO B N 1
ATOM 9879 C CA . PRO B 1 557 ? -14.789 16.172 -7.363 1 74.44 557 PRO B CA 1
ATOM 9880 C C . PRO B 1 557 ? -13.523 15.461 -6.879 1 74.44 557 PRO B C 1
ATOM 9882 O O . PRO B 1 557 ? -12.508 16.109 -6.617 1 74.44 557 PRO B O 1
ATOM 9885 N N . ARG B 1 558 ? -13.602 14.289 -6.734 1 74.94 558 ARG B N 1
ATOM 9886 C CA . ARG B 1 558 ? -12.508 13.484 -6.211 1 74.94 558 ARG B CA 1
ATOM 9887 C C . ARG B 1 558 ? -11.266 13.602 -7.09 1 74.94 558 ARG B C 1
ATOM 9889 O O . ARG B 1 558 ? -10.141 13.508 -6.598 1 74.94 558 ARG B O 1
ATOM 9896 N N . GLN B 1 559 ? -11.477 13.812 -8.359 1 74 559 GLN B N 1
ATOM 9897 C CA . GLN B 1 559 ? -10.328 14.023 -9.242 1 74 559 GLN B CA 1
ATOM 9898 C C . GLN B 1 559 ? -9.5 15.219 -8.789 1 74 559 GLN B C 1
ATOM 9900 O O . GLN B 1 559 ? -8.266 15.172 -8.812 1 74 559 GLN B O 1
ATOM 9905 N N . ASN B 1 560 ? -10.234 16.234 -8.445 1 77.94 560 ASN B N 1
ATOM 9906 C CA . ASN B 1 560 ? -9.539 17.422 -7.977 1 77.94 560 ASN B CA 1
ATOM 9907 C C . ASN B 1 560 ? -8.914 17.203 -6.602 1 77.94 560 ASN B C 1
ATOM 9909 O O . ASN B 1 560 ? -7.883 17.797 -6.281 1 77.94 560 ASN B O 1
ATOM 9913 N N . LEU B 1 561 ? -9.578 16.359 -5.871 1 75.75 561 LEU B N 1
ATOM 9914 C CA . LEU B 1 561 ? -9.023 16.031 -4.562 1 75.75 561 LEU B CA 1
ATOM 9915 C C . LEU B 1 561 ? -7.707 15.266 -4.707 1 75.75 561 LEU B C 1
ATOM 9917 O O . LEU B 1 561 ? -6.77 15.492 -3.941 1 75.75 561 LEU B O 1
ATOM 9921 N N . GLU B 1 562 ? -7.66 14.438 -5.68 1 73.44 562 GLU B N 1
ATOM 9922 C CA . GLU B 1 562 ? -6.422 13.719 -5.957 1 73.44 562 GLU B CA 1
ATOM 9923 C C . GLU B 1 562 ? -5.316 14.664 -6.418 1 73.44 562 GLU B C 1
ATOM 9925 O O . GLU B 1 562 ? -4.148 14.477 -6.074 1 73.44 562 GLU B O 1
ATOM 9930 N N . ALA B 1 563 ? -5.75 15.57 -7.172 1 73.19 563 ALA B N 1
ATOM 9931 C CA . ALA B 1 563 ? -4.785 16.562 -7.648 1 73.19 563 ALA B CA 1
ATOM 9932 C C . ALA B 1 563 ? -4.195 17.359 -6.488 1 73.19 563 ALA B C 1
ATOM 9934 O O . ALA B 1 563 ? -3 17.656 -6.477 1 73.19 563 ALA B O 1
ATOM 9935 N N . VAL B 1 564 ? -5.059 17.672 -5.547 1 76.5 564 VAL B N 1
ATOM 9936 C CA . VAL B 1 564 ? -4.609 18.422 -4.387 1 76.5 564 VAL B CA 1
ATOM 9937 C C . VAL B 1 564 ? -3.689 17.562 -3.525 1 76.5 564 VAL B C 1
ATOM 9939 O O . VAL B 1 564 ? -2.766 18.078 -2.887 1 76.5 564 VAL B O 1
ATOM 9942 N N . ALA B 1 565 ? -3.932 16.297 -3.549 1 69.88 565 ALA B N 1
ATOM 9943 C CA . ALA B 1 565 ? -3.104 15.383 -2.771 1 69.88 565 ALA B CA 1
ATOM 9944 C C . ALA B 1 565 ? -1.673 15.352 -3.303 1 69.88 565 ALA B C 1
ATOM 9946 O O . ALA B 1 565 ? -0.732 15.086 -2.553 1 69.88 565 ALA B O 1
ATOM 9947 N N . ARG B 1 566 ? -1.543 15.711 -4.523 1 64.25 566 ARG B N 1
ATOM 9948 C CA . ARG B 1 566 ? -0.221 15.695 -5.141 1 64.25 566 ARG B CA 1
ATOM 9949 C C . ARG B 1 566 ? 0.473 17.047 -4.984 1 64.25 566 ARG B C 1
ATOM 9951 O O . ARG B 1 566 ? 1.68 17.156 -5.215 1 64.25 566 ARG B O 1
ATOM 9958 N N . ASP B 1 567 ? -0.344 18 -4.645 1 67.69 567 ASP B N 1
ATOM 9959 C CA . ASP B 1 567 ? 0.207 19.328 -4.449 1 67.69 567 ASP B CA 1
ATOM 9960 C C . ASP B 1 567 ? 1.016 19.406 -3.154 1 67.69 567 ASP B C 1
ATOM 9962 O O . ASP B 1 567 ? 0.574 18.922 -2.109 1 67.69 567 ASP B O 1
ATOM 9966 N N . HIS B 1 568 ? 2.225 19.875 -3.188 1 64.5 568 HIS B N 1
ATOM 9967 C CA . HIS B 1 568 ? 3.141 19.938 -2.055 1 64.5 568 HIS B CA 1
ATOM 9968 C C . HIS B 1 568 ? 2.602 20.859 -0.966 1 64.5 568 HIS B C 1
ATOM 9970 O O . HIS B 1 568 ? 3.049 20.797 0.182 1 64.5 568 HIS B O 1
ATOM 9976 N N . ASP B 1 569 ? 1.684 21.688 -1.319 1 70.75 569 ASP B N 1
ATOM 9977 C CA . ASP B 1 569 ? 1.169 22.641 -0.349 1 70.75 569 ASP B CA 1
ATOM 9978 C C . ASP B 1 569 ? 0.164 21.984 0.594 1 70.75 569 ASP B C 1
ATOM 9980 O O . ASP B 1 569 ? -0.13 22.531 1.666 1 70.75 569 ASP B O 1
ATOM 9984 N N . PHE B 1 570 ? -0.275 20.797 0.097 1 73.69 570 PHE B N 1
ATOM 9985 C CA . PHE B 1 570 ? -1.336 20.172 0.878 1 73.69 570 PHE B CA 1
ATOM 9986 C C . PHE B 1 570 ? -0.945 18.75 1.288 1 73.69 570 PHE B C 1
ATOM 9988 O O . PHE B 1 570 ? -0.125 18.109 0.626 1 73.69 570 PHE B O 1
ATOM 9995 N N . LEU B 1 571 ? -1.361 18.391 2.432 1 66.94 571 LEU B N 1
ATOM 9996 C CA . LEU B 1 571 ? -1.28 17.016 2.883 1 66.94 571 LEU B CA 1
ATOM 9997 C C . LEU B 1 571 ? -2.672 16.406 3.041 1 66.94 571 LEU B C 1
ATOM 9999 O O . LEU B 1 571 ? -3.484 16.906 3.826 1 66.94 571 LEU B O 1
ATOM 10003 N N . VAL B 1 572 ? -2.971 15.477 2.139 1 61.38 572 VAL B N 1
ATOM 10004 C CA . VAL B 1 572 ? -4.293 14.859 2.195 1 61.38 572 VAL B CA 1
ATOM 10005 C C . VAL B 1 572 ? -4.297 13.727 3.215 1 61.38 572 VAL B C 1
ATOM 10007 O O . VAL B 1 572 ? -3.463 12.82 3.146 1 61.38 572 VAL B O 1
ATOM 10010 N N . LEU B 1 573 ? -5.098 13.781 4.207 1 54.91 573 LEU B N 1
ATOM 10011 C CA . LEU B 1 573 ? -5.137 12.828 5.309 1 54.91 573 LEU B CA 1
ATOM 10012 C C . LEU B 1 573 ? -5.762 11.508 4.859 1 54.91 573 LEU B C 1
ATOM 10014 O O . LEU B 1 573 ? -5.352 10.438 5.309 1 54.91 573 LEU B O 1
ATOM 10018 N N . ASP B 1 574 ? -6.895 11.609 4.016 1 55.06 574 ASP B N 1
ATOM 10019 C CA . ASP B 1 574 ? -7.535 10.367 3.596 1 55.06 574 ASP B CA 1
ATOM 10020 C C . ASP B 1 574 ? -7.312 10.109 2.107 1 55.06 574 ASP B C 1
ATOM 10022 O O . ASP B 1 574 ? -8.055 10.617 1.264 1 55.06 574 ASP B O 1
ATOM 10026 N N . GLN B 1 575 ? -6.262 9.492 1.802 1 52.41 575 GLN B N 1
ATOM 10027 C CA . GLN B 1 575 ? -5.895 9.25 0.411 1 52.41 575 GLN B CA 1
ATOM 10028 C C . GLN B 1 575 ? -6.934 8.375 -0.285 1 52.41 575 GLN B C 1
ATOM 10030 O O . GLN B 1 575 ? -7.168 8.516 -1.487 1 52.41 575 GLN B O 1
ATOM 10035 N N . GLU B 1 576 ? -7.473 7.484 0.422 1 53.47 576 GLU B N 1
ATOM 10036 C CA . GLU B 1 576 ? -8.453 6.59 -0.193 1 53.47 576 GLU B CA 1
ATOM 10037 C C . GLU B 1 576 ? -9.703 7.352 -0.627 1 53.47 576 GLU B C 1
ATOM 10039 O O . GLU B 1 576 ? -10.305 7.031 -1.651 1 53.47 576 GLU B O 1
ATOM 10044 N N . ALA B 1 577 ? -10.094 8.266 0.145 1 52.56 577 ALA B N 1
ATOM 10045 C CA . ALA B 1 577 ? -11.281 9.062 -0.177 1 52.56 577 ALA B CA 1
ATOM 10046 C C . ALA B 1 577 ? -11.047 9.898 -1.433 1 52.56 577 ALA B C 1
ATOM 10048 O O . ALA B 1 577 ? -12 10.25 -2.131 1 52.56 577 ALA B O 1
ATOM 10049 N N . ALA B 1 578 ? -9.812 9.984 -1.757 1 53 578 ALA B N 1
ATOM 10050 C CA . ALA B 1 578 ? -9.5 10.922 -2.83 1 53 578 ALA B CA 1
ATOM 10051 C C . ALA B 1 578 ? -9.477 10.219 -4.184 1 53 578 ALA B C 1
ATOM 10053 O O . ALA B 1 578 ? -9.445 10.875 -5.23 1 53 578 ALA B O 1
ATOM 10054 N N . GLN B 1 579 ? -9.734 8.953 -4.227 1 58.88 579 GLN B N 1
ATOM 10055 C CA . GLN B 1 579 ? -9.562 8.352 -5.547 1 58.88 579 GLN B CA 1
ATOM 10056 C C . GLN B 1 579 ? -10.891 8.32 -6.312 1 58.88 579 GLN B C 1
ATOM 10058 O O . GLN B 1 579 ? -11.867 7.742 -5.84 1 58.88 579 GLN B O 1
ATOM 10063 N N . ALA B 1 580 ? -11.023 9.078 -7.441 1 62.31 580 ALA B N 1
ATOM 10064 C CA . ALA B 1 580 ? -12.211 9.164 -8.289 1 62.31 580 ALA B CA 1
ATOM 10065 C C . ALA B 1 580 ? -12.352 7.93 -9.172 1 62.31 580 ALA B C 1
ATOM 10067 O O . ALA B 1 580 ? -11.352 7.387 -9.656 1 62.31 580 ALA B O 1
ATOM 10068 N N . PRO B 1 581 ? -13.672 7.363 -9.203 1 71 581 PRO B N 1
ATOM 10069 C CA . PRO B 1 581 ? -13.883 6.254 -10.133 1 71 581 PRO B CA 1
ATOM 10070 C C . PRO B 1 581 ? -13.742 6.68 -11.594 1 71 581 PRO B C 1
ATOM 10072 O O . PRO B 1 581 ? -13.992 7.84 -11.93 1 71 581 PRO B O 1
ATOM 10075 N N . ARG B 1 582 ? -13.172 5.863 -12.414 1 76.81 582 ARG B N 1
ATOM 10076 C CA . ARG B 1 582 ? -13.047 6.082 -13.852 1 76.81 582 ARG B CA 1
ATOM 10077 C C . ARG B 1 582 ? -14.367 5.781 -14.562 1 76.81 582 ARG B C 1
ATOM 10079 O O . ARG B 1 582 ? -14.492 4.762 -15.242 1 76.81 582 ARG B O 1
ATOM 10086 N N . LEU B 1 583 ? -15.375 6.648 -14.586 1 74.19 583 LEU B N 1
ATOM 10087 C CA . LEU B 1 583 ? -16.75 6.441 -15.039 1 74.19 583 LEU B CA 1
ATOM 10088 C C . LEU B 1 583 ? -16.797 6.273 -16.547 1 74.19 583 LEU B C 1
ATOM 10090 O O . LEU B 1 583 ? -17.688 5.582 -17.078 1 74.19 583 LEU B O 1
ATOM 10094 N N . HIS B 1 584 ? -15.938 6.863 -17.25 1 80.19 584 HIS B N 1
ATOM 10095 C CA . HIS B 1 584 ? -15.977 6.797 -18.703 1 80.19 584 HIS B CA 1
ATOM 10096 C C . HIS B 1 584 ? -15.641 5.395 -19.203 1 80.19 584 HIS B C 1
ATOM 10098 O O . HIS B 1 584 ? -15.984 5.031 -20.328 1 80.19 584 HIS B O 1
ATOM 10104 N N . LYS B 1 585 ? -15.047 4.602 -18.375 1 88.44 585 LYS B N 1
ATOM 10105 C CA . LYS B 1 585 ? -14.656 3.256 -18.781 1 88.44 585 LYS B CA 1
ATOM 10106 C C . LYS B 1 585 ? -15.625 2.213 -18.234 1 88.44 585 LYS B C 1
ATOM 10108 O O . LYS B 1 585 ? -15.391 1.009 -18.375 1 88.44 585 LYS B O 1
ATOM 10113 N N . ALA B 1 586 ? -16.672 2.639 -17.703 1 86.62 586 ALA B N 1
ATOM 10114 C CA . ALA B 1 586 ? -17.625 1.733 -17.062 1 86.62 586 ALA B CA 1
ATOM 10115 C C . ALA B 1 586 ? -18.25 0.791 -18.094 1 86.62 586 ALA B C 1
ATOM 10117 O O . ALA B 1 586 ? -18.297 -0.424 -17.875 1 86.62 586 ALA B O 1
ATOM 10118 N N . PRO B 1 587 ? -18.719 1.338 -19.25 1 89.25 587 PRO B N 1
ATOM 10119 C CA . PRO B 1 587 ? -19.328 0.417 -20.219 1 89.25 587 PRO B CA 1
ATOM 10120 C C . PRO B 1 587 ? -18.328 -0.594 -20.766 1 89.25 587 PRO B C 1
ATOM 10122 O O . PRO B 1 587 ? -18.688 -1.74 -21.047 1 89.25 587 PRO B O 1
ATOM 10125 N N . LEU B 1 588 ? -17.172 -0.189 -20.906 1 92.81 588 LEU B N 1
ATOM 10126 C CA . LEU B 1 588 ? -16.141 -1.102 -21.406 1 92.81 588 LEU B CA 1
ATOM 10127 C C . LEU B 1 588 ? -15.859 -2.201 -20.391 1 92.81 588 LEU B C 1
ATOM 10129 O O . LEU B 1 588 ? -15.656 -3.359 -20.75 1 92.81 588 LEU B O 1
ATOM 10133 N N . ALA B 1 589 ? -15.781 -1.842 -19.141 1 92.19 589 ALA B N 1
ATOM 10134 C CA . ALA B 1 589 ? -15.578 -2.834 -18.094 1 92.19 589 ALA B CA 1
ATOM 10135 C C . ALA B 1 589 ? -16.734 -3.834 -18.047 1 92.19 589 ALA B C 1
ATOM 10137 O O . ALA B 1 589 ? -16.516 -5.043 -17.938 1 92.19 589 ALA B O 1
ATOM 10138 N N . ALA B 1 590 ? -17.906 -3.336 -18.203 1 90.19 590 ALA B N 1
ATOM 10139 C CA . ALA B 1 590 ? -19.078 -4.199 -18.219 1 90.19 590 ALA B CA 1
ATOM 10140 C C . ALA B 1 590 ? -19.078 -5.121 -19.438 1 90.19 590 ALA B C 1
ATOM 10142 O O . ALA B 1 590 ? -19.453 -6.293 -19.328 1 90.19 590 ALA B O 1
ATOM 10143 N N . LEU B 1 591 ? -18.672 -4.578 -20.516 1 94 591 LEU B N 1
ATOM 10144 C CA . LEU B 1 591 ? -18.594 -5.371 -21.734 1 94 591 LEU B CA 1
ATOM 10145 C C . LEU B 1 591 ? -17.578 -6.504 -21.594 1 94 591 LEU B C 1
ATOM 10147 O O . LEU B 1 591 ? -17.828 -7.625 -22.031 1 94 591 LEU B O 1
ATOM 10151 N N . ILE B 1 592 ? -16.438 -6.25 -21.016 1 94.5 592 ILE B N 1
ATOM 10152 C CA . ILE B 1 592 ? -15.414 -7.266 -20.828 1 94.5 592 ILE B CA 1
ATOM 10153 C C . ILE B 1 592 ? -15.953 -8.375 -19.922 1 94.5 592 ILE B C 1
ATOM 10155 O O . ILE B 1 592 ? -15.805 -9.562 -20.219 1 94.5 592 ILE B O 1
ATOM 10159 N N . MET B 1 593 ? -16.562 -7.941 -18.859 1 90.75 593 MET B N 1
ATOM 10160 C CA . MET B 1 593 ? -17.156 -8.922 -17.938 1 90.75 593 MET B CA 1
ATOM 10161 C C . MET B 1 593 ? -18.203 -9.766 -18.656 1 90.75 593 MET B C 1
ATOM 10163 O O . MET B 1 593 ? -18.203 -10.992 -18.516 1 90.75 593 MET B O 1
ATOM 10167 N N . ALA B 1 594 ? -19.047 -9.133 -19.391 1 90.75 594 ALA B N 1
ATOM 10168 C CA . ALA B 1 594 ? -20.094 -9.836 -20.125 1 90.75 594 ALA B CA 1
ATOM 10169 C C . ALA B 1 594 ? -19.484 -10.82 -21.125 1 90.75 594 ALA B C 1
ATOM 10171 O O . ALA B 1 594 ? -20 -11.93 -21.297 1 90.75 594 ALA B O 1
ATOM 10172 N N . THR B 1 595 ? -18.453 -10.43 -21.766 1 93.06 595 THR B N 1
ATOM 10173 C CA . THR B 1 595 ? -17.797 -11.297 -22.75 1 93.06 595 THR B CA 1
ATOM 10174 C C . THR B 1 595 ? -17.203 -12.516 -22.062 1 93.06 595 THR B C 1
ATOM 10176 O O . THR B 1 595 ? -17.266 -13.633 -22.578 1 93.06 595 THR B O 1
ATOM 10179 N N . VAL B 1 596 ? -16.562 -12.336 -20.891 1 91.25 596 VAL B N 1
ATOM 10180 C CA . VAL B 1 596 ? -15.977 -13.445 -20.125 1 91.25 596 VAL B CA 1
ATOM 10181 C C . VAL B 1 596 ? -17.078 -14.414 -19.719 1 91.25 596 VAL B C 1
ATOM 10183 O O . VAL B 1 596 ? -16.953 -15.625 -19.906 1 91.25 596 VAL B O 1
ATOM 10186 N N . LEU B 1 597 ? -18.156 -13.914 -19.281 1 87.69 597 LEU B N 1
ATOM 10187 C CA . LEU B 1 597 ? -19.266 -14.734 -18.812 1 87.69 597 LEU B CA 1
ATOM 10188 C C . LEU B 1 597 ? -19.922 -15.461 -19.984 1 87.69 597 LEU B C 1
ATOM 10190 O O . LEU B 1 597 ? -20.219 -16.656 -19.891 1 87.69 597 LEU B O 1
ATOM 10194 N N . LEU B 1 598 ? -20.125 -14.703 -21.047 1 89.69 598 LEU B N 1
ATOM 10195 C CA . LEU B 1 598 ? -20.766 -15.289 -22.234 1 89.69 598 LEU B CA 1
ATOM 10196 C C . LEU B 1 598 ? -19.891 -16.406 -22.797 1 89.69 598 LEU B C 1
ATOM 10198 O O . LEU B 1 598 ? -20.422 -17.438 -23.234 1 89.69 598 LEU B O 1
ATOM 10202 N N . SER B 1 599 ? -18.641 -16.172 -22.797 1 89.19 599 SER B N 1
ATOM 10203 C CA . SER B 1 599 ? -17.734 -17.203 -23.312 1 89.19 599 SER B CA 1
ATOM 10204 C C . SER B 1 599 ? -17.766 -18.453 -22.438 1 89.19 599 SER B C 1
ATOM 10206 O O . SER B 1 599 ? -17.719 -19.578 -22.953 1 89.19 599 SER B O 1
ATOM 10208 N N . ALA B 1 600 ? -17.844 -18.281 -21.188 1 82.38 600 ALA B N 1
ATOM 10209 C CA . ALA B 1 600 ? -17.891 -19.406 -20.266 1 82.38 600 ALA B CA 1
ATOM 10210 C C . ALA B 1 600 ? -19.219 -20.156 -20.359 1 82.38 600 ALA B C 1
ATOM 10212 O O . ALA B 1 600 ? -19.25 -21.391 -20.281 1 82.38 600 ALA B O 1
ATOM 10213 N N . ILE B 1 601 ? -20.359 -19.469 -20.625 1 83.69 601 ILE B N 1
ATOM 10214 C CA . ILE B 1 601 ? -21.688 -20.047 -20.734 1 83.69 601 ILE B CA 1
ATOM 10215 C C . ILE B 1 601 ? -21.797 -20.859 -22.016 1 83.69 601 ILE B C 1
ATOM 10217 O O . ILE B 1 601 ? -22.344 -21.969 -22.016 1 83.69 601 ILE B O 1
ATOM 10221 N N . LEU B 1 602 ? -21.188 -20.312 -23.031 1 86.12 602 LEU B N 1
ATOM 10222 C CA . LEU B 1 602 ? -21.281 -20.969 -24.328 1 86.12 602 LEU B CA 1
ATOM 10223 C C . LEU B 1 602 ? -20.266 -22.109 -24.438 1 86.12 602 LEU B C 1
ATOM 10225 O O . LEU B 1 602 ? -20.375 -22.969 -25.312 1 86.12 602 LEU B O 1
ATOM 10229 N N . GLY B 1 603 ? -19.344 -22.156 -23.531 1 80.38 603 GLY B N 1
ATOM 10230 C CA . GLY B 1 603 ? -18.375 -23.234 -23.484 1 80.38 603 GLY B CA 1
ATOM 10231 C C . GLY B 1 603 ? -17.281 -23.094 -24.531 1 80.38 603 GLY B C 1
ATOM 10232 O O . GLY B 1 603 ? -16.688 -24.094 -24.938 1 80.38 603 GLY B O 1
ATOM 10233 N N . PHE B 1 604 ? -17 -21.953 -25.062 1 83.62 604 PHE B N 1
ATOM 10234 C CA . PHE B 1 604 ? -15.984 -21.75 -26.078 1 83.62 604 PHE B CA 1
ATOM 10235 C C . PHE B 1 604 ? -14.586 -21.922 -25.5 1 83.62 604 PHE B C 1
ATOM 10237 O O . PHE B 1 604 ? -13.719 -22.531 -26.125 1 83.62 604 PHE B O 1
ATOM 10244 N N . VAL B 1 605 ? -14.367 -21.422 -24.344 1 88.81 605 VAL B N 1
ATOM 10245 C CA . VAL B 1 605 ? -13.07 -21.469 -23.672 1 88.81 605 VAL B CA 1
ATOM 10246 C C . VAL B 1 605 ? -13.258 -21.734 -22.188 1 88.81 605 VAL B C 1
ATOM 10248 O O . VAL B 1 605 ? -14.273 -21.328 -21.594 1 88.81 605 VAL B O 1
ATOM 10251 N N . PRO B 1 606 ? -12.336 -22.531 -21.656 1 89.62 606 PRO B N 1
ATOM 10252 C CA . PRO B 1 606 ? -12.422 -22.703 -20.203 1 89.62 606 PRO B CA 1
ATOM 10253 C C . PRO B 1 606 ? -12.438 -21.375 -19.453 1 89.62 606 PRO B C 1
ATOM 10255 O O . PRO B 1 606 ? -11.797 -20.406 -19.875 1 89.62 606 PRO B O 1
ATOM 10258 N N . ILE B 1 607 ? -13.141 -21.344 -18.422 1 88.81 607 ILE B N 1
ATOM 10259 C CA . ILE B 1 607 ? -13.422 -20.109 -17.688 1 88.81 607 ILE B CA 1
ATOM 10260 C C . ILE B 1 607 ? -12.109 -19.484 -17.203 1 88.81 607 ILE B C 1
ATOM 10262 O O . ILE B 1 607 ? -11.977 -18.266 -17.156 1 88.81 607 ILE B O 1
ATOM 10266 N N . ALA B 1 608 ? -11.133 -20.344 -16.797 1 92.06 608 ALA B N 1
ATOM 10267 C CA . ALA B 1 608 ? -9.859 -19.828 -16.312 1 92.06 608 ALA B CA 1
ATOM 10268 C C . ALA B 1 608 ? -9.164 -18.984 -17.359 1 92.06 608 ALA B C 1
ATOM 10270 O O . ALA B 1 608 ? -8.656 -17.891 -17.062 1 92.06 608 ALA B O 1
ATOM 10271 N N . ILE B 1 609 ? -9.156 -19.406 -18.578 1 94.25 609 ILE B N 1
ATOM 10272 C CA . ILE B 1 609 ? -8.5 -18.703 -19.672 1 94.25 609 ILE B CA 1
ATOM 10273 C C . ILE B 1 609 ? -9.297 -17.453 -20.047 1 94.25 609 ILE B C 1
ATOM 10275 O O . ILE B 1 609 ? -8.719 -16.391 -20.281 1 94.25 609 ILE B O 1
ATOM 10279 N N . ALA B 1 610 ? -10.625 -17.625 -20.094 1 93.88 610 ALA B N 1
ATOM 10280 C CA . ALA B 1 610 ? -11.484 -16.484 -20.391 1 93.88 610 ALA B CA 1
ATOM 10281 C C . ALA B 1 610 ? -11.289 -15.375 -19.359 1 93.88 610 ALA B C 1
ATOM 10283 O O . ALA B 1 610 ? -11.211 -14.195 -19.719 1 93.88 610 ALA B O 1
ATOM 10284 N N . ALA B 1 611 ? -11.25 -15.797 -18.156 1 93.19 611 ALA B N 1
ATOM 10285 C CA . ALA B 1 611 ? -11.102 -14.836 -17.062 1 93.19 611 ALA B CA 1
ATOM 10286 C C . ALA B 1 611 ? -9.742 -14.141 -17.141 1 93.19 611 ALA B C 1
ATOM 10288 O O . ALA B 1 611 ? -9.641 -12.93 -16.906 1 93.19 611 ALA B O 1
ATOM 10289 N N . LEU B 1 612 ? -8.656 -14.883 -17.406 1 94.94 612 LEU B N 1
ATOM 10290 C CA . LEU B 1 612 ? -7.328 -14.297 -17.531 1 94.94 612 LEU B CA 1
ATOM 10291 C C . LEU B 1 612 ? -7.273 -13.312 -18.703 1 94.94 612 LEU B C 1
ATOM 10293 O O . LEU B 1 612 ? -6.664 -12.242 -18.594 1 94.94 612 LEU B O 1
ATOM 10297 N N . ALA B 1 613 ? -7.855 -13.688 -19.797 1 95.38 613 ALA B N 1
ATOM 10298 C CA . ALA B 1 613 ? -7.93 -12.797 -20.953 1 95.38 613 ALA B CA 1
ATOM 10299 C C . ALA B 1 613 ? -8.695 -11.516 -20.594 1 95.38 613 ALA B C 1
ATOM 10301 O O . ALA B 1 613 ? -8.305 -10.422 -21.016 1 95.38 613 ALA B O 1
ATOM 10302 N N . GLY B 1 614 ? -9.805 -11.695 -19.891 1 95.06 614 GLY B N 1
ATOM 10303 C CA . GLY B 1 614 ? -10.562 -10.539 -19.453 1 95.06 614 GLY B CA 1
ATOM 10304 C C . GLY B 1 614 ? -9.773 -9.625 -18.531 1 95.06 614 GLY B C 1
ATOM 10305 O O . GLY B 1 614 ? -9.875 -8.398 -18.641 1 95.06 614 GLY B O 1
ATOM 10306 N N . MET B 1 615 ? -9.031 -10.273 -17.625 1 94.31 615 MET B N 1
ATOM 10307 C CA . MET B 1 615 ? -8.164 -9.516 -16.734 1 94.31 615 MET B CA 1
ATOM 10308 C C . MET B 1 615 ? -7.172 -8.664 -17.516 1 94.31 615 MET B C 1
ATOM 10310 O O . MET B 1 615 ? -6.992 -7.48 -17.234 1 94.31 615 MET B O 1
ATOM 10314 N N . ALA B 1 616 ? -6.504 -9.273 -18.5 1 95 616 ALA B N 1
ATOM 10315 C CA . ALA B 1 616 ? -5.551 -8.555 -19.344 1 95 616 ALA B CA 1
ATOM 10316 C C . ALA B 1 616 ? -6.238 -7.426 -20.109 1 95 616 ALA B C 1
ATOM 10318 O O . ALA B 1 616 ? -5.695 -6.324 -20.219 1 95 616 ALA B O 1
ATOM 10319 N N . ALA B 1 617 ? -7.41 -7.68 -20.578 1 95.69 617 ALA B N 1
ATOM 10320 C CA . ALA B 1 617 ? -8.164 -6.684 -21.328 1 95.69 617 ALA B CA 1
ATOM 10321 C C . ALA B 1 617 ? -8.523 -5.484 -20.438 1 95.69 617 ALA B C 1
ATOM 10323 O O . ALA B 1 617 ? -8.477 -4.34 -20.891 1 95.69 617 ALA B O 1
ATOM 10324 N N . MET B 1 618 ? -8.906 -5.777 -19.203 1 95 618 MET B N 1
ATOM 10325 C CA . MET B 1 618 ? -9.25 -4.711 -18.281 1 95 618 MET B CA 1
ATOM 10326 C C . MET B 1 618 ? -8.078 -3.76 -18.078 1 95 618 MET B C 1
ATOM 10328 O O . MET B 1 618 ? -8.266 -2.547 -17.969 1 95 618 MET B O 1
ATOM 10332 N N . VAL B 1 619 ? -6.902 -4.277 -18.062 1 92.44 619 VAL B N 1
ATOM 10333 C CA . VAL B 1 619 ? -5.707 -3.48 -17.812 1 92.44 619 VAL B CA 1
ATOM 10334 C C . VAL B 1 619 ? -5.301 -2.742 -19.094 1 92.44 619 VAL B C 1
ATOM 10336 O O . VAL B 1 619 ? -4.938 -1.564 -19.047 1 92.44 619 VAL B O 1
ATOM 10339 N N . VAL B 1 620 ? -5.375 -3.387 -20.234 1 93.56 620 VAL B N 1
ATOM 10340 C CA . VAL B 1 620 ? -4.961 -2.811 -21.516 1 93.56 620 VAL B CA 1
ATOM 10341 C C . VAL B 1 620 ? -5.844 -1.614 -21.859 1 93.56 620 VAL B C 1
ATOM 10343 O O . VAL B 1 620 ? -5.355 -0.59 -22.328 1 93.56 620 VAL B O 1
ATOM 10346 N N . VAL B 1 621 ? -7.133 -1.74 -21.531 1 93.06 621 VAL B N 1
ATOM 10347 C CA . VAL B 1 621 ? -8.07 -0.677 -21.859 1 93.06 621 VAL B CA 1
ATOM 10348 C C . VAL B 1 621 ? -8 0.433 -20.828 1 93.06 621 VAL B C 1
ATOM 10350 O O . VAL B 1 621 ? -8.508 1.535 -21.047 1 93.06 621 VAL B O 1
ATOM 10353 N N . GLY B 1 622 ? -7.406 0.181 -19.719 1 90.38 622 GLY B N 1
ATOM 10354 C CA . GLY B 1 622 ? -7.156 1.228 -18.75 1 90.38 622 GLY B CA 1
ATOM 10355 C C . GLY B 1 622 ? -8.219 1.299 -17.672 1 90.38 622 GLY B C 1
ATOM 10356 O O . GLY B 1 622 ? -8.414 2.352 -17.062 1 90.38 622 GLY B O 1
ATOM 10357 N N . CYS B 1 623 ? -8.961 0.25 -17.516 1 89.19 623 CYS B N 1
ATOM 10358 C CA . CYS B 1 623 ? -9.922 0.237 -16.422 1 89.19 623 CYS B CA 1
ATOM 10359 C C . CYS B 1 623 ? -9.219 0.174 -15.078 1 89.19 623 CYS B C 1
ATOM 10361 O O . CYS B 1 623 ? -9.711 0.714 -14.086 1 89.19 623 CYS B O 1
ATOM 10363 N N . LEU B 1 624 ? -8.156 -0.582 -15.109 1 88.5 624 LEU B N 1
ATOM 10364 C CA . LEU B 1 624 ? -7.312 -0.734 -13.93 1 88.5 624 LEU B CA 1
ATOM 10365 C C . LEU B 1 624 ? -5.836 -0.701 -14.312 1 88.5 624 LEU B C 1
ATOM 10367 O O . LEU B 1 624 ? -5.477 -1.01 -15.445 1 88.5 624 LEU B O 1
ATOM 10371 N N . THR B 1 625 ? -5.09 -0.206 -13.398 1 87.31 625 THR B N 1
ATOM 10372 C CA . THR B 1 625 ? -3.648 -0.381 -13.547 1 87.31 625 THR B CA 1
ATOM 10373 C C . THR B 1 625 ? -3.205 -1.731 -12.992 1 87.31 625 THR B C 1
ATOM 10375 O O . THR B 1 625 ? -3.947 -2.377 -12.25 1 87.31 625 THR B O 1
ATOM 10378 N N . MET B 1 626 ? -2.092 -2.219 -13.422 1 87.88 626 MET B N 1
ATOM 10379 C CA . MET B 1 626 ? -1.619 -3.516 -12.945 1 87.88 626 MET B CA 1
ATOM 10380 C C . MET B 1 626 ? -1.363 -3.48 -11.445 1 87.88 626 MET B C 1
ATOM 10382 O O . MET B 1 626 ? -1.567 -4.48 -10.75 1 87.88 626 MET B O 1
ATOM 10386 N N . GLU B 1 627 ? -0.949 -2.404 -10.953 1 85.75 627 GLU B N 1
ATOM 10387 C CA . GLU B 1 627 ? -0.748 -2.273 -9.516 1 85.75 627 GLU B CA 1
ATOM 10388 C C . GLU B 1 627 ? -2.068 -2.398 -8.758 1 85.75 627 GLU B C 1
ATOM 10390 O O . GLU B 1 627 ? -2.141 -3.078 -7.738 1 85.75 627 GLU B O 1
ATOM 10395 N N . GLU B 1 628 ? -3.049 -1.707 -9.32 1 85.38 628 GLU B N 1
ATOM 10396 C CA . GLU B 1 628 ? -4.379 -1.812 -8.727 1 85.38 628 GLU B CA 1
ATOM 10397 C C . GLU B 1 628 ? -4.902 -3.242 -8.797 1 85.38 628 GLU B C 1
ATOM 10399 O O . GLU B 1 628 ? -5.57 -3.711 -7.871 1 85.38 628 GLU B O 1
ATOM 10404 N N . ALA B 1 629 ? -4.578 -3.885 -9.859 1 91 629 ALA B N 1
ATOM 10405 C CA . ALA B 1 629 ? -5.004 -5.27 -10.039 1 91 629 ALA B CA 1
ATOM 10406 C C . ALA B 1 629 ? -4.414 -6.172 -8.961 1 91 629 ALA B C 1
ATOM 10408 O O . ALA B 1 629 ? -5.137 -6.945 -8.328 1 91 629 ALA B O 1
ATOM 10409 N N . TYR B 1 630 ? -3.188 -6.094 -8.711 1 90 630 TYR B N 1
ATOM 10410 C CA . TYR B 1 630 ? -2.533 -6.938 -7.719 1 90 630 TYR B CA 1
ATOM 10411 C C . TYR B 1 630 ? -3.057 -6.637 -6.316 1 90 630 TYR B C 1
ATOM 10413 O O . TYR B 1 630 ? -3.203 -7.543 -5.496 1 90 630 TYR B O 1
ATOM 10421 N N . HIS B 1 631 ? -3.346 -5.352 -6.09 1 86 631 HIS B N 1
ATOM 10422 C CA . HIS B 1 631 ? -3.84 -4.957 -4.777 1 86 631 HIS B CA 1
ATOM 10423 C C . HIS B 1 631 ? -5.266 -5.449 -4.551 1 86 631 HIS B C 1
ATOM 10425 O O . HIS B 1 631 ? -5.707 -5.578 -3.408 1 86 631 HIS B O 1
ATOM 10431 N N . SER B 1 632 ? -5.906 -5.668 -5.625 1 86.31 632 SER B N 1
ATOM 10432 C CA . SER B 1 632 ? -7.293 -6.109 -5.52 1 86.31 632 SER B CA 1
ATOM 10433 C C . SER B 1 632 ? -7.379 -7.602 -5.219 1 86.31 632 SER B C 1
ATOM 10435 O O . SER B 1 632 ? -8.43 -8.094 -4.801 1 86.31 632 SER B O 1
ATOM 10437 N N . ILE B 1 633 ? -6.352 -8.297 -5.391 1 90.69 633 ILE B N 1
ATOM 10438 C CA . ILE B 1 633 ? -6.336 -9.734 -5.172 1 90.69 633 ILE B CA 1
ATOM 10439 C C . ILE B 1 633 ? -6.168 -10.031 -3.682 1 90.69 633 ILE B C 1
ATOM 10441 O O . ILE B 1 633 ? -5.301 -9.453 -3.023 1 90.69 633 ILE B O 1
ATOM 10445 N N . GLU B 1 634 ? -7.082 -10.797 -3.182 1 87.62 634 GLU B N 1
ATOM 10446 C CA . GLU B 1 634 ? -6.902 -11.297 -1.823 1 87.62 634 GLU B CA 1
ATOM 10447 C C . GLU B 1 634 ? -5.938 -12.477 -1.796 1 87.62 634 GLU B C 1
ATOM 10449 O O . GLU B 1 634 ? -6.363 -13.633 -1.788 1 87.62 634 GLU B O 1
ATOM 10454 N N . TRP B 1 635 ? -4.758 -12.195 -1.672 1 89.94 635 TRP B N 1
ATOM 10455 C CA . TRP B 1 635 ? -3.699 -13.195 -1.775 1 89.94 635 TRP B CA 1
ATOM 10456 C C . TRP B 1 635 ? -3.85 -14.266 -0.697 1 89.94 635 TRP B C 1
ATOM 10458 O O . TRP B 1 635 ? -3.477 -15.422 -0.904 1 89.94 635 TRP B O 1
ATOM 10468 N N . LYS B 1 636 ? -4.426 -13.938 0.44 1 88.88 636 LYS B N 1
ATOM 10469 C CA . LYS B 1 636 ? -4.648 -14.914 1.505 1 88.88 636 LYS B CA 1
ATOM 10470 C C . LYS B 1 636 ? -5.52 -16.062 1.021 1 88.88 636 LYS B C 1
ATOM 10472 O O . LYS B 1 636 ? -5.238 -17.234 1.32 1 88.88 636 LYS B O 1
ATOM 10477 N N . VAL B 1 637 ? -6.508 -15.711 0.275 1 87 637 VAL B N 1
ATOM 10478 C CA . VAL B 1 637 ? -7.434 -16.719 -0.242 1 87 637 VAL B CA 1
ATOM 10479 C C . VAL B 1 637 ? -6.73 -17.578 -1.291 1 87 637 VAL B C 1
ATOM 10481 O O . VAL B 1 637 ? -6.871 -18.797 -1.298 1 87 637 VAL B O 1
ATOM 10484 N N . ILE B 1 638 ? -5.953 -16.984 -2.162 1 92.44 638 ILE B N 1
ATOM 10485 C CA . ILE B 1 638 ? -5.266 -17.672 -3.25 1 92.44 638 ILE B CA 1
ATOM 10486 C C . ILE B 1 638 ? -4.281 -18.688 -2.676 1 92.44 638 ILE B C 1
ATOM 10488 O O . ILE B 1 638 ? -4.293 -19.859 -3.064 1 92.44 638 ILE B O 1
ATOM 10492 N N . PHE B 1 639 ? -3.48 -18.266 -1.737 1 93.81 639 PHE B N 1
ATOM 10493 C CA . PHE B 1 639 ? -2.465 -19.141 -1.165 1 93.81 639 PHE B CA 1
ATOM 10494 C C . PHE B 1 639 ? -3.105 -20.219 -0.298 1 93.81 639 PHE B C 1
ATOM 10496 O O . PHE B 1 639 ? -2.605 -21.344 -0.224 1 93.81 639 PHE B O 1
ATOM 10503 N N . LEU B 1 640 ? -4.199 -19.906 0.321 1 91.38 640 LEU B N 1
ATOM 10504 C CA . LEU B 1 640 ? -4.918 -20.906 1.102 1 91.38 640 LEU B CA 1
ATOM 10505 C C . LEU B 1 640 ? -5.441 -22.016 0.205 1 91.38 640 LEU B C 1
ATOM 10507 O O . LEU B 1 640 ? -5.215 -23.203 0.483 1 91.38 640 LEU B O 1
ATOM 10511 N N . ILE B 1 641 ? -6.086 -21.625 -0.897 1 91.31 641 ILE B N 1
ATOM 10512 C CA . ILE B 1 641 ? -6.656 -22.625 -1.808 1 91.31 641 ILE B CA 1
ATOM 10513 C C . ILE B 1 641 ? -5.543 -23.438 -2.443 1 91.31 641 ILE B C 1
ATOM 10515 O O . ILE B 1 641 ? -5.59 -24.672 -2.43 1 91.31 641 ILE B O 1
ATOM 10519 N N . ALA B 1 642 ? -4.535 -22.734 -2.93 1 93.88 642 ALA B N 1
ATOM 10520 C CA . ALA B 1 642 ? -3.416 -23.422 -3.584 1 93.88 642 ALA B CA 1
ATOM 10521 C C . ALA B 1 642 ? -2.709 -24.359 -2.621 1 93.88 642 ALA B C 1
ATOM 10523 O O . ALA B 1 642 ? -2.266 -25.438 -3.018 1 93.88 642 ALA B O 1
ATOM 10524 N N . GLY B 1 643 ? -2.6 -24.016 -1.373 1 93.5 643 GLY B N 1
ATOM 10525 C CA . GLY B 1 643 ? -1.917 -24.828 -0.371 1 93.5 643 GLY B CA 1
ATOM 10526 C C . GLY B 1 643 ? -2.744 -26 0.12 1 93.5 643 GLY B C 1
ATOM 10527 O O . GLY B 1 643 ? -2.195 -27.016 0.54 1 93.5 643 GLY B O 1
ATOM 10528 N N . MET B 1 644 ? -4.043 -25.906 -0.014 1 92.06 644 MET B N 1
ATOM 10529 C CA . MET B 1 644 ? -4.914 -26.938 0.539 1 92.06 644 MET B CA 1
ATOM 10530 C C . MET B 1 644 ? -5.285 -27.953 -0.526 1 92.06 644 MET B C 1
ATOM 10532 O O . MET B 1 644 ? -5.656 -29.094 -0.203 1 92.06 644 MET B O 1
ATOM 10536 N N . LEU B 1 645 ? -5.207 -27.625 -1.782 1 91.62 645 LEU B N 1
ATOM 10537 C CA . LEU B 1 645 ? -5.625 -28.516 -2.861 1 91.62 645 LEU B CA 1
ATOM 10538 C C . LEU B 1 645 ? -4.836 -29.828 -2.824 1 91.62 645 LEU B C 1
ATOM 10540 O O . LEU B 1 645 ? -5.41 -30.906 -2.982 1 91.62 645 LEU B O 1
ATOM 10544 N N . PRO B 1 646 ? -3.502 -29.797 -2.547 1 93.31 646 PRO B N 1
ATOM 10545 C CA . PRO B 1 646 ? -2.773 -31.062 -2.455 1 93.31 646 PRO B CA 1
ATOM 10546 C C . PRO B 1 646 ? -3.271 -31.953 -1.314 1 93.31 646 PRO B C 1
ATOM 10548 O O . PRO B 1 646 ? -3.094 -33.156 -1.353 1 93.31 646 PRO B O 1
ATOM 10551 N N . LEU B 1 647 ? -3.855 -31.328 -0.302 1 91.94 647 LEU B N 1
ATOM 10552 C CA . LEU B 1 647 ? -4.434 -32.094 0.788 1 91.94 647 LEU B CA 1
ATOM 10553 C C . LEU B 1 647 ? -5.566 -33 0.28 1 91.94 647 LEU B C 1
ATOM 10555 O O . LEU B 1 647 ? -5.711 -34.125 0.721 1 91.94 647 LEU B O 1
ATOM 10559 N N . GLY B 1 648 ? -6.387 -32.469 -0.622 1 87.5 648 GLY B N 1
ATOM 10560 C CA . GLY B 1 648 ? -7.418 -33.281 -1.251 1 87.5 648 GLY B CA 1
ATOM 10561 C C . GLY B 1 648 ? -6.863 -34.5 -1.983 1 87.5 648 GLY B C 1
ATOM 10562 O O . GLY B 1 648 ? -7.422 -35.594 -1.894 1 87.5 648 GLY B O 1
ATOM 10563 N N . LEU B 1 649 ? -5.766 -34.281 -2.652 1 88.12 649 LEU B N 1
ATOM 10564 C CA . LEU B 1 649 ? -5.109 -35.344 -3.377 1 88.12 649 LEU B CA 1
ATOM 10565 C C . LEU B 1 649 ? -4.551 -36.406 -2.412 1 88.12 649 LEU B C 1
ATOM 10567 O O . LEU B 1 649 ? -4.633 -37.594 -2.674 1 88.12 649 LEU B O 1
ATOM 10571 N N . ALA B 1 650 ? -4 -35.906 -1.312 1 92.62 650 ALA B N 1
ATOM 10572 C CA . ALA B 1 650 ? -3.439 -36.812 -0.305 1 92.62 650 ALA B CA 1
ATOM 10573 C C . ALA B 1 650 ? -4.531 -37.656 0.338 1 92.62 650 ALA B C 1
ATOM 10575 O O . ALA B 1 650 ? -4.324 -38.844 0.605 1 92.62 650 ALA B O 1
ATOM 10576 N N . ILE B 1 651 ? -5.656 -37.094 0.57 1 89.56 651 ILE B N 1
ATOM 10577 C CA . ILE B 1 651 ? -6.789 -37.812 1.163 1 89.56 651 ILE B CA 1
ATOM 10578 C C . ILE B 1 651 ? -7.266 -38.906 0.215 1 89.56 651 ILE B C 1
ATOM 10580 O O . ILE B 1 651 ? -7.574 -40 0.647 1 89.56 651 ILE B O 1
ATOM 10584 N N . GLU B 1 652 ? -7.258 -38.625 -1.032 1 85.75 652 GLU B N 1
ATOM 10585 C CA . GLU B 1 652 ? -7.664 -39.594 -2.039 1 85.75 652 GLU B CA 1
ATOM 10586 C C . GLU B 1 652 ? -6.641 -40.719 -2.162 1 85.75 652 GLU B C 1
ATOM 10588 O O . GLU B 1 652 ? -7.004 -41.906 -2.217 1 85.75 652 GLU B O 1
ATOM 10593 N N . ASN B 1 653 ? -5.359 -40.344 -2.111 1 86.81 653 ASN B N 1
ATOM 10594 C CA . ASN B 1 653 ? -4.281 -41.312 -2.336 1 86.81 653 ASN B CA 1
ATOM 10595 C C . ASN B 1 653 ? -4.121 -42.25 -1.152 1 86.81 653 ASN B C 1
ATOM 10597 O O . ASN B 1 653 ? -3.725 -43.406 -1.326 1 86.81 653 ASN B O 1
ATOM 10601 N N . THR B 1 654 ? -4.402 -41.812 0.04 1 89.81 654 THR B N 1
ATOM 10602 C CA . THR B 1 654 ? -4.168 -42.594 1.243 1 89.81 654 THR B CA 1
ATOM 10603 C C . THR B 1 654 ? -5.395 -43.438 1.581 1 89.81 654 THR B C 1
ATOM 10605 O O . THR B 1 654 ? -5.324 -44.344 2.43 1 89.81 654 THR B O 1
ATOM 10608 N N . GLY B 1 655 ? -6.543 -43.125 0.934 1 85.56 655 GLY B N 1
ATOM 10609 C CA . GLY B 1 655 ? -7.77 -43.844 1.234 1 85.56 655 GLY B CA 1
ATOM 10610 C C . GLY B 1 655 ? -8.562 -43.219 2.365 1 85.56 655 GLY B C 1
ATOM 10611 O O . GLY B 1 655 ? -9.594 -43.75 2.773 1 85.56 655 GLY B O 1
ATOM 10612 N N . ALA B 1 656 ? -8.078 -42.188 2.863 1 86.88 656 ALA B N 1
ATOM 10613 C CA . ALA B 1 656 ? -8.797 -41.469 3.922 1 86.88 656 ALA B CA 1
ATOM 10614 C C . ALA B 1 656 ? -10.18 -41.031 3.449 1 86.88 656 ALA B C 1
ATOM 10616 O O . ALA B 1 656 ? -11.109 -40.938 4.25 1 86.88 656 ALA B O 1
ATOM 10617 N N . ALA B 1 657 ? -10.297 -40.844 2.223 1 85 657 ALA B N 1
ATOM 10618 C CA . ALA B 1 657 ? -11.594 -40.469 1.655 1 85 657 ALA B CA 1
ATOM 10619 C C . ALA B 1 657 ? -12.625 -41.562 1.892 1 85 657 ALA B C 1
ATOM 10621 O O . ALA B 1 657 ? -13.781 -41.281 2.215 1 85 657 ALA B O 1
ATOM 10622 N N . ARG B 1 658 ? -12.227 -42.719 1.732 1 83.88 658 ARG B N 1
ATOM 10623 C CA . ARG B 1 658 ? -13.102 -43.875 1.941 1 83.88 658 ARG B CA 1
ATOM 10624 C C . ARG B 1 658 ? -13.5 -44 3.408 1 83.88 658 ARG B C 1
ATOM 10626 O O . ARG B 1 658 ? -14.648 -44.312 3.717 1 83.88 658 ARG B O 1
ATOM 10633 N N . MET B 1 659 ? -12.562 -43.656 4.25 1 84.56 659 MET B N 1
ATOM 10634 C CA . MET B 1 659 ? -12.867 -43.688 5.676 1 84.56 659 MET B CA 1
ATOM 10635 C C . MET B 1 659 ? -13.922 -42.656 6.035 1 84.56 659 MET B C 1
ATOM 10637 O O . MET B 1 659 ? -14.828 -42.938 6.824 1 84.56 659 MET B O 1
ATOM 10641 N N . GLY B 1 660 ? -13.758 -41.5 5.516 1 84.62 660 GLY B N 1
ATOM 10642 C CA . GLY B 1 660 ? -14.75 -40.438 5.727 1 84.62 660 GLY B CA 1
ATOM 10643 C C . GLY B 1 660 ? -16.125 -40.812 5.191 1 84.62 660 GLY B C 1
ATOM 10644 O O . GLY B 1 660 ? -17.141 -40.562 5.844 1 84.62 660 GLY B O 1
ATOM 10645 N N . ALA B 1 661 ? -16.078 -41.406 4.035 1 83.69 661 ALA B N 1
ATOM 10646 C CA . ALA B 1 661 ? -17.328 -41.844 3.424 1 83.69 661 ALA B CA 1
ATOM 10647 C C . ALA B 1 661 ? -18.016 -42.906 4.281 1 83.69 661 ALA B C 1
ATOM 10649 O O . ALA B 1 661 ? -19.234 -42.844 4.492 1 83.69 661 ALA B O 1
ATOM 10650 N N . GLU B 1 662 ? -17.234 -43.781 4.805 1 85.38 662 GLU B N 1
ATOM 10651 C CA . GLU B 1 662 ? -17.766 -44.844 5.648 1 85.38 662 GLU B CA 1
ATOM 10652 C C . GLU B 1 662 ? -18.312 -44.281 6.957 1 85.38 662 GLU B C 1
ATOM 10654 O O . GLU B 1 662 ? -19.344 -44.75 7.457 1 85.38 662 GLU B O 1
ATOM 10659 N N . ALA B 1 663 ? -17.609 -43.281 7.43 1 84.88 663 ALA B N 1
ATOM 10660 C CA . ALA B 1 663 ? -18.078 -42.656 8.648 1 84.88 663 ALA B CA 1
ATOM 10661 C C . ALA B 1 663 ? -19.422 -41.969 8.422 1 84.88 663 ALA B C 1
ATOM 10663 O O . ALA B 1 663 ? -20.312 -42.031 9.273 1 84.88 663 ALA B O 1
ATOM 10664 N N . LEU B 1 664 ? -19.547 -41.344 7.309 1 83.06 664 LEU B N 1
ATOM 10665 C CA . LEU B 1 664 ? -20.797 -40.688 6.953 1 83.06 664 LEU B CA 1
ATOM 10666 C C . LEU B 1 664 ? -21.922 -41.688 6.762 1 83.06 664 LEU B C 1
ATOM 10668 O O . LEU B 1 664 ? -23.047 -41.469 7.219 1 83.06 664 LEU B O 1
ATOM 10672 N N . ILE B 1 665 ? -21.594 -42.781 6.125 1 80.38 665 ILE B N 1
ATOM 10673 C CA . ILE B 1 665 ? -22.547 -43.844 5.879 1 80.38 665 ILE B CA 1
ATOM 10674 C C . ILE B 1 665 ? -22.969 -44.469 7.207 1 80.38 665 ILE B C 1
ATOM 10676 O O . ILE B 1 665 ? -24.141 -44.781 7.406 1 80.38 665 ILE B O 1
ATOM 10680 N N . GLY B 1 666 ? -21.938 -44.594 8.062 1 81.81 666 GLY B N 1
ATOM 10681 C CA . GLY B 1 666 ? -22.234 -45.156 9.375 1 81.81 666 GLY B CA 1
ATOM 10682 C C . GLY B 1 666 ? -23.188 -44.281 10.18 1 81.81 666 GLY B C 1
ATOM 10683 O O . GLY B 1 666 ? -24 -44.781 10.945 1 81.81 666 GLY B O 1
ATOM 10684 N N . MET B 1 667 ? -23.094 -43 10.008 1 81.81 667 MET B N 1
ATOM 10685 C CA . MET B 1 667 ? -23.938 -42.031 10.719 1 81.81 667 MET B CA 1
ATOM 10686 C C . MET B 1 667 ? -25.359 -42.062 10.188 1 81.81 667 MET B C 1
ATOM 10688 O O . MET B 1 667 ? -26.328 -41.938 10.953 1 81.81 667 MET B O 1
ATOM 10692 N N . VAL B 1 668 ? -25.547 -42.188 8.867 1 82.12 668 VAL B N 1
ATOM 10693 C CA . VAL B 1 668 ? -26.859 -42.031 8.242 1 82.12 668 VAL B CA 1
ATOM 10694 C C . VAL B 1 668 ? -27.469 -43.406 7.973 1 82.12 668 VAL B C 1
ATOM 10696 O O . VAL B 1 668 ? -28.688 -43.562 8.039 1 82.12 668 VAL B O 1
ATOM 10699 N N . GLY B 1 669 ? -26.688 -44.375 7.898 1 68.62 669 GLY B N 1
ATOM 10700 C CA . GLY B 1 669 ? -27.172 -45.75 7.656 1 68.62 669 GLY B CA 1
ATOM 10701 C C . GLY B 1 669 ? -27.938 -45.875 6.355 1 68.62 669 GLY B C 1
ATOM 10702 O O . GLY B 1 669 ? -27.5 -45.375 5.316 1 68.62 669 GLY B O 1
ATOM 10703 N N . ASP B 1 670 ? -29.109 -46.469 6.379 1 70.94 670 ASP B N 1
ATOM 10704 C CA . ASP B 1 670 ? -29.953 -46.781 5.223 1 70.94 670 ASP B CA 1
ATOM 10705 C C . ASP B 1 670 ? -31.109 -45.75 5.113 1 70.94 670 ASP B C 1
ATOM 10707 O O . ASP B 1 670 ? -32.156 -46.062 4.535 1 70.94 670 ASP B O 1
ATOM 10711 N N . LEU B 1 671 ? -31.016 -44.562 5.68 1 79.56 671 LEU B N 1
ATOM 10712 C CA . LEU B 1 671 ? -32.125 -43.656 5.797 1 79.56 671 LEU B CA 1
ATOM 10713 C C . LEU B 1 671 ? -32.406 -42.938 4.469 1 79.56 671 LEU B C 1
ATOM 10715 O O . LEU B 1 671 ? -33.438 -42.281 4.305 1 79.56 671 LEU B O 1
ATOM 10719 N N . GLY B 1 672 ? -31.531 -43.156 3.389 1 81.44 672 GLY B N 1
ATOM 10720 C CA . GLY B 1 672 ? -31.797 -42.594 2.072 1 81.44 672 GLY B CA 1
ATOM 10721 C C . GLY B 1 672 ? -30.938 -41.406 1.744 1 81.44 672 GLY B C 1
ATOM 10722 O O . GLY B 1 672 ? -30.172 -40.938 2.59 1 81.44 672 GLY B O 1
ATOM 10723 N N . PRO B 1 673 ? -31.078 -40.938 0.564 1 85.88 673 PRO B N 1
ATOM 10724 C CA . PRO B 1 673 ? -30.219 -39.844 0.062 1 85.88 673 PRO B CA 1
ATOM 10725 C C . PRO B 1 673 ? -30.469 -38.531 0.781 1 85.88 673 PRO B C 1
ATOM 10727 O O . PRO B 1 673 ? -29.547 -37.719 0.956 1 85.88 673 PRO B O 1
ATOM 10730 N N . ARG B 1 674 ? -31.609 -38.219 1.243 1 90.5 674 ARG B N 1
ATOM 10731 C CA . ARG B 1 674 ? -31.938 -36.969 1.902 1 90.5 674 ARG B CA 1
ATOM 10732 C C . ARG B 1 674 ? -31.219 -36.844 3.236 1 90.5 674 ARG B C 1
ATOM 10734 O O . ARG B 1 674 ? -30.797 -35.75 3.617 1 90.5 674 ARG B O 1
ATOM 10741 N N . TRP B 1 675 ? -31.078 -37.875 3.865 1 90.5 675 TRP B N 1
ATOM 10742 C CA . TRP B 1 675 ? -30.422 -37.844 5.164 1 90.5 675 TRP B CA 1
ATOM 10743 C C . TRP B 1 675 ? -28.906 -37.688 4.996 1 90.5 675 TRP B C 1
ATOM 10745 O O . TRP B 1 675 ? -28.234 -37.125 5.848 1 90.5 675 TRP B O 1
ATOM 10755 N N . VAL B 1 676 ? -28.391 -38.281 3.873 1 91.12 676 VAL B N 1
ATOM 10756 C CA . VAL B 1 676 ? -26.969 -38.094 3.572 1 91.12 676 VAL B CA 1
ATOM 10757 C C . VAL B 1 676 ? -26.688 -36.625 3.303 1 91.12 676 VAL B C 1
ATOM 10759 O O . VAL B 1 676 ? -25.703 -36.062 3.779 1 91.12 676 VAL B O 1
ATOM 10762 N N . VAL B 1 677 ? -27.594 -36 2.539 1 93.75 677 VAL B N 1
ATOM 10763 C CA . VAL B 1 677 ? -27.484 -34.594 2.238 1 93.75 677 VAL B CA 1
ATOM 10764 C C . VAL B 1 677 ? -27.547 -33.781 3.531 1 93.75 677 VAL B C 1
ATOM 10766 O O . VAL B 1 677 ? -26.766 -32.844 3.734 1 93.75 677 VAL B O 1
ATOM 10769 N N . ALA B 1 678 ? -28.422 -34.156 4.43 1 94.12 678 ALA B N 1
ATOM 10770 C CA . ALA B 1 678 ? -28.594 -33.438 5.699 1 94.12 678 ALA B CA 1
ATOM 10771 C C . ALA B 1 678 ? -27.344 -33.562 6.562 1 94.12 678 ALA B C 1
ATOM 10773 O O . ALA B 1 678 ? -26.891 -32.594 7.172 1 94.12 678 ALA B O 1
ATOM 10774 N N . ALA B 1 679 ? -26.844 -34.75 6.641 1 92.81 679 ALA B N 1
ATOM 10775 C CA . ALA B 1 679 ? -25.656 -35 7.453 1 92.81 679 ALA B CA 1
ATOM 10776 C C . ALA B 1 679 ? -24.453 -34.25 6.898 1 92.81 679 ALA B C 1
ATOM 10778 O O . ALA B 1 679 ? -23.703 -33.625 7.652 1 92.81 679 ALA B O 1
ATOM 10779 N N . LEU B 1 680 ? -24.281 -34.375 5.586 1 93.56 680 LEU B N 1
ATOM 10780 C CA . LEU B 1 680 ? -23.172 -33.688 4.934 1 93.56 680 LEU B CA 1
ATOM 10781 C C . LEU B 1 680 ? -23.297 -32.188 5.105 1 93.56 680 LEU B C 1
ATOM 10783 O O . LEU B 1 680 ? -22.297 -31.5 5.355 1 93.56 680 LEU B O 1
ATOM 10787 N N . PHE B 1 681 ? -24.484 -31.688 4.891 1 95.06 681 PHE B N 1
ATOM 10788 C CA . PHE B 1 681 ? -24.734 -30.25 5.086 1 95.06 681 PHE B CA 1
ATOM 10789 C C . PHE B 1 681 ? -24.422 -29.844 6.52 1 95.06 681 PHE B C 1
ATOM 10791 O O . PHE B 1 681 ? -23.766 -28.828 6.75 1 95.06 681 PHE B O 1
ATOM 10798 N N . GLY B 1 682 ? -24.828 -30.594 7.465 1 93.19 682 GLY B N 1
ATOM 10799 C CA . GLY B 1 682 ? -24.609 -30.297 8.875 1 93.19 682 GLY B CA 1
ATOM 10800 C C . GLY B 1 682 ? -23.141 -30.266 9.258 1 93.19 682 GLY B C 1
ATOM 10801 O O . GLY B 1 682 ? -22.688 -29.312 9.898 1 93.19 682 GLY B O 1
ATOM 10802 N N . VAL B 1 683 ? -22.422 -31.203 8.844 1 90.94 683 VAL B N 1
ATOM 10803 C CA . VAL B 1 683 ? -21 -31.281 9.172 1 90.94 683 VAL B CA 1
ATOM 10804 C C . VAL B 1 683 ? -20.25 -30.125 8.508 1 90.94 683 VAL B C 1
ATOM 10806 O O . VAL B 1 683 ? -19.391 -29.5 9.125 1 90.94 683 VAL B O 1
ATOM 10809 N N . THR B 1 684 ? -20.594 -29.859 7.25 1 93.19 684 THR B N 1
ATOM 10810 C CA . THR B 1 684 ? -19.906 -28.812 6.496 1 93.19 684 THR B CA 1
ATOM 10811 C C . THR B 1 684 ? -20.219 -27.438 7.082 1 93.19 684 THR B C 1
ATOM 10813 O O . THR B 1 684 ? -19.344 -26.594 7.191 1 93.19 684 THR B O 1
ATOM 10816 N N . VAL B 1 685 ? -21.453 -27.234 7.461 1 93.12 685 VAL B N 1
ATOM 10817 C CA . VAL B 1 685 ? -21.844 -25.938 7.992 1 93.12 685 VAL B CA 1
ATOM 10818 C C . VAL B 1 685 ? -21.172 -25.703 9.344 1 93.12 685 VAL B C 1
ATOM 10820 O O . VAL B 1 685 ? -20.766 -24.578 9.648 1 93.12 685 VAL B O 1
ATOM 10823 N N . LEU B 1 686 ? -21.047 -26.672 10.156 1 89.25 686 LEU B N 1
ATOM 10824 C CA . LEU B 1 686 ? -20.359 -26.547 11.43 1 89.25 686 LEU B CA 1
ATOM 10825 C C . LEU B 1 686 ? -18.875 -26.234 11.219 1 89.25 686 LEU B C 1
ATOM 10827 O O . LEU B 1 686 ? -18.281 -25.453 11.969 1 89.25 686 LEU B O 1
ATOM 10831 N N . GLY B 1 687 ? -18.375 -26.875 10.25 1 88.81 687 GLY B N 1
ATOM 10832 C CA . GLY B 1 687 ? -16.969 -26.641 9.922 1 88.81 687 GLY B CA 1
ATOM 10833 C C . GLY B 1 687 ? -16.703 -25.234 9.438 1 88.81 687 GLY B C 1
ATOM 10834 O O . GLY B 1 687 ? -15.695 -24.625 9.805 1 88.81 687 GLY B O 1
ATOM 10835 N N . THR B 1 688 ? -17.625 -24.688 8.641 1 88.62 688 THR B N 1
ATOM 10836 C CA . THR B 1 688 ? -17.391 -23.391 8 1 88.62 688 THR B CA 1
ATOM 10837 C C . THR B 1 688 ? -17.453 -22.266 9.023 1 88.62 688 THR B C 1
ATOM 10839 O O . THR B 1 688 ? -17 -21.156 8.75 1 88.62 688 THR B O 1
ATOM 10842 N N . GLN B 1 689 ? -17.891 -22.578 10.203 1 82.94 689 GLN B N 1
ATOM 10843 C CA . GLN B 1 689 ? -17.922 -21.562 11.25 1 82.94 689 GLN B CA 1
ATOM 10844 C C . GLN B 1 689 ? -16.531 -21.281 11.789 1 82.94 689 GLN B C 1
ATOM 10846 O O . GLN B 1 689 ? -16.281 -20.219 12.359 1 82.94 689 GLN B O 1
ATOM 10851 N N . VAL B 1 690 ? -15.648 -22.25 11.555 1 80.38 690 VAL B N 1
ATOM 10852 C CA . VAL B 1 690 ? -14.32 -22.125 12.156 1 80.38 690 VAL B CA 1
ATOM 10853 C C . VAL B 1 690 ? -13.258 -22.203 11.062 1 80.38 690 VAL B C 1
ATOM 10855 O O . VAL B 1 690 ? -12.156 -21.656 11.227 1 80.38 690 VAL B O 1
ATOM 10858 N N . ILE B 1 691 ? -13.516 -23.016 10.078 1 85.62 691 ILE B N 1
ATOM 10859 C CA . ILE B 1 691 ? -12.562 -23.25 9 1 85.62 691 ILE B CA 1
ATOM 10860 C C . ILE B 1 691 ? -12.898 -22.359 7.812 1 85.62 691 ILE B C 1
ATOM 10862 O O . ILE B 1 691 ? -14.062 -22.234 7.426 1 85.62 691 ILE B O 1
ATOM 10866 N N . PRO B 1 692 ? -11.852 -21.734 7.277 1 86.88 692 PRO B N 1
ATOM 10867 C CA . PRO B 1 692 ? -12.141 -20.969 6.066 1 86.88 692 PRO B CA 1
ATOM 10868 C C . PRO B 1 692 ? -12.883 -21.781 5.012 1 86.88 692 PRO B C 1
ATOM 10870 O O . PRO B 1 692 ? -12.586 -22.969 4.824 1 86.88 692 PRO B O 1
ATOM 10873 N N . THR B 1 693 ? -13.75 -21.109 4.414 1 88.38 693 THR B N 1
ATOM 10874 C CA . THR B 1 693 ? -14.703 -21.766 3.527 1 88.38 693 THR B CA 1
ATOM 10875 C C . THR B 1 693 ? -13.977 -22.5 2.398 1 88.38 693 THR B C 1
ATOM 10877 O O . THR B 1 693 ? -14.32 -23.641 2.066 1 88.38 693 THR B O 1
ATOM 10880 N N . ALA B 1 694 ? -13.023 -21.906 1.819 1 87.06 694 ALA B N 1
ATOM 10881 C CA . ALA B 1 694 ? -12.305 -22.516 0.698 1 87.06 694 ALA B CA 1
ATOM 10882 C C . ALA B 1 694 ? -11.578 -23.781 1.131 1 87.06 694 ALA B C 1
ATOM 10884 O O . ALA B 1 694 ? -11.602 -24.797 0.422 1 87.06 694 ALA B O 1
ATOM 10885 N N . ALA B 1 695 ? -10.961 -23.75 2.232 1 87.06 695 ALA B N 1
ATOM 10886 C CA . ALA B 1 695 ? -10.25 -24.906 2.764 1 87.06 695 ALA B CA 1
ATOM 10887 C C . ALA B 1 695 ? -11.211 -26.047 3.086 1 87.06 695 ALA B C 1
ATOM 10889 O O . ALA B 1 695 ? -10.898 -27.219 2.871 1 87.06 695 ALA B O 1
ATOM 10890 N N . LEU B 1 696 ? -12.297 -25.703 3.549 1 90.38 696 LEU B N 1
ATOM 10891 C CA . LEU B 1 696 ? -13.281 -26.703 3.949 1 90.38 696 LEU B CA 1
ATOM 10892 C C . LEU B 1 696 ? -13.805 -27.469 2.738 1 90.38 696 LEU B C 1
ATOM 10894 O O . LEU B 1 696 ? -13.984 -28.688 2.801 1 90.38 696 LEU B O 1
ATOM 10898 N N . VAL B 1 697 ? -14.086 -26.797 1.651 1 92.81 697 VAL B N 1
ATOM 10899 C CA . VAL B 1 697 ? -14.578 -27.453 0.446 1 92.81 697 VAL B CA 1
ATOM 10900 C C . VAL B 1 697 ? -13.531 -28.438 -0.065 1 92.81 697 VAL B C 1
ATOM 10902 O O . VAL B 1 697 ? -13.867 -29.547 -0.486 1 92.81 697 VAL B O 1
ATOM 10905 N N . VAL B 1 698 ? -12.281 -28.016 0.022 1 88.62 698 VAL B N 1
ATOM 10906 C CA . VAL B 1 698 ? -11.195 -28.891 -0.427 1 88.62 698 VAL B CA 1
ATOM 10907 C C . VAL B 1 698 ? -11.125 -30.125 0.463 1 88.62 698 VAL B C 1
ATOM 10909 O O . VAL B 1 698 ? -10.883 -31.234 -0.022 1 88.62 698 VAL B O 1
ATOM 10912 N N . LEU B 1 699 ? -11.398 -29.953 1.738 1 87.75 699 LEU B N 1
ATOM 10913 C CA . LEU B 1 699 ? -11.359 -31.047 2.707 1 87.75 699 LEU B CA 1
ATOM 10914 C C . LEU B 1 699 ? -12.547 -31.969 2.525 1 87.75 699 LEU B C 1
ATOM 10916 O O . LEU B 1 699 ? -12.406 -33.188 2.652 1 87.75 699 LEU B O 1
ATOM 10920 N N . MET B 1 700 ? -13.688 -31.453 2.172 1 92.38 700 MET B N 1
ATOM 10921 C CA . MET B 1 700 ? -14.93 -32.219 2.158 1 92.38 700 MET B CA 1
ATOM 10922 C C . MET B 1 700 ? -15.164 -32.844 0.788 1 92.38 700 MET B C 1
ATOM 10924 O O . MET B 1 700 ? -15.945 -33.781 0.66 1 92.38 700 MET B O 1
ATOM 10928 N N . ALA B 1 701 ? -14.5 -32.375 -0.244 1 93.75 701 ALA B N 1
ATOM 10929 C CA . ALA B 1 701 ? -14.734 -32.844 -1.61 1 93.75 701 ALA B CA 1
ATOM 10930 C C . ALA B 1 701 ? -14.445 -34.312 -1.747 1 93.75 701 ALA B C 1
ATOM 10932 O O . ALA B 1 701 ? -15.297 -35.094 -2.209 1 93.75 701 ALA B O 1
ATOM 10933 N N . PRO B 1 702 ? -13.266 -34.75 -1.295 1 90.44 702 PRO B N 1
ATOM 10934 C CA . PRO B 1 702 ? -13 -36.188 -1.414 1 90.44 702 PRO B CA 1
ATOM 10935 C C . PRO B 1 702 ? -13.945 -37.031 -0.569 1 90.44 702 PRO B C 1
ATOM 10937 O O . PRO B 1 702 ? -14.289 -38.156 -0.957 1 90.44 702 PRO B O 1
ATOM 10940 N N . VAL B 1 703 ? -14.375 -36.531 0.541 1 88.88 703 VAL B N 1
ATOM 10941 C CA . VAL B 1 703 ? -15.312 -37.219 1.408 1 88.88 703 VAL B CA 1
ATOM 10942 C C . VAL B 1 703 ? -16.656 -37.344 0.708 1 88.88 703 VAL B C 1
ATOM 10944 O O . VAL B 1 703 ? -17.25 -38.438 0.686 1 88.88 703 VAL B O 1
ATOM 10947 N N . ALA B 1 704 ? -17.125 -36.312 0.12 1 93.12 704 ALA B N 1
ATOM 10948 C CA . ALA B 1 704 ? -18.391 -36.281 -0.588 1 93.12 704 ALA B CA 1
ATOM 10949 C C . ALA B 1 704 ? -18.359 -37.188 -1.813 1 93.12 704 ALA B C 1
ATOM 10951 O O . ALA B 1 704 ? -19.297 -37.938 -2.066 1 93.12 704 ALA B O 1
ATOM 10952 N N . LEU B 1 705 ? -17.312 -37.188 -2.576 1 92.56 705 LEU B N 1
ATOM 10953 C CA . LEU B 1 705 ? -17.172 -38 -3.777 1 92.56 705 LEU B CA 1
ATOM 10954 C C . LEU B 1 705 ? -17.031 -39.469 -3.418 1 92.56 705 LEU B C 1
ATOM 10956 O O . LEU B 1 705 ? -17.594 -40.344 -4.105 1 92.56 705 LEU B O 1
ATOM 10960 N N . GLY B 1 706 ? -16.312 -39.719 -2.348 1 88.62 706 GLY B N 1
ATOM 10961 C CA . GLY B 1 706 ? -16.219 -41.094 -1.856 1 88.62 706 GLY B CA 1
ATOM 10962 C C . GLY B 1 706 ? -17.562 -41.656 -1.408 1 88.62 706 GLY B C 1
ATOM 10963 O O . GLY B 1 706 ? -17.906 -42.812 -1.707 1 88.62 706 GLY B O 1
ATOM 10964 N N . ALA B 1 707 ? -18.281 -40.844 -0.744 1 88.69 707 ALA B N 1
ATOM 10965 C CA . ALA B 1 707 ? -19.609 -41.25 -0.295 1 88.69 707 ALA B CA 1
ATOM 10966 C C . ALA B 1 707 ? -20.531 -41.469 -1.48 1 88.69 707 ALA B C 1
ATOM 10968 O O . ALA B 1 707 ? -21.359 -42.406 -1.465 1 88.69 707 ALA B O 1
ATOM 10969 N N . ALA B 1 708 ? -20.438 -40.656 -2.461 1 91.94 708 ALA B N 1
ATOM 10970 C CA . ALA B 1 708 ? -21.25 -40.781 -3.664 1 91.94 708 ALA B CA 1
ATOM 10971 C C . ALA B 1 708 ? -21 -42.125 -4.352 1 91.94 708 ALA B C 1
ATOM 10973 O O . ALA B 1 708 ? -21.938 -42.781 -4.77 1 91.94 708 ALA B O 1
ATOM 10974 N N . THR B 1 709 ? -19.797 -42.5 -4.457 1 88.69 709 THR B N 1
ATOM 10975 C CA . THR B 1 709 ? -19.422 -43.75 -5.105 1 88.69 709 THR B CA 1
ATOM 10976 C C . THR B 1 709 ? -19.859 -44.938 -4.27 1 88.69 709 THR B C 1
ATOM 10978 O O . THR B 1 709 ? -20.375 -45.906 -4.809 1 88.69 709 THR B O 1
ATOM 10981 N N . ALA B 1 710 ? -19.75 -44.812 -3.029 1 84.44 710 ALA B N 1
ATOM 10982 C CA . ALA B 1 710 ? -20.062 -45.938 -2.131 1 84.44 710 ALA B CA 1
ATOM 10983 C C . ALA B 1 710 ? -21.562 -46.156 -2.029 1 84.44 710 ALA B C 1
ATOM 10985 O O . ALA B 1 710 ? -22.031 -47.281 -1.932 1 84.44 710 ALA B O 1
ATOM 10986 N N . LEU B 1 711 ? -22.312 -45.125 -2.053 1 87.44 711 LEU B N 1
ATOM 10987 C CA . LEU B 1 711 ? -23.75 -45.219 -1.822 1 87.44 711 LEU B CA 1
ATOM 10988 C C . LEU B 1 711 ? -24.516 -45.188 -3.141 1 87.44 711 LEU B C 1
ATOM 10990 O O . LEU B 1 711 ? -25.734 -45.406 -3.162 1 87.44 711 LEU B O 1
ATOM 10994 N N . GLY B 1 712 ? -23.812 -44.875 -4.18 1 86.94 712 GLY B N 1
ATOM 10995 C CA . GLY B 1 712 ? -24.453 -44.812 -5.484 1 86.94 712 GLY B CA 1
ATOM 10996 C C . GLY B 1 712 ? -25.312 -43.562 -5.652 1 86.94 712 GLY B C 1
ATOM 10997 O O . GLY B 1 712 ? -26.391 -43.625 -6.266 1 86.94 712 GLY B O 1
ATOM 10998 N N . ILE B 1 713 ? -25.047 -42.562 -4.941 1 90.12 713 ILE B N 1
ATOM 10999 C CA . ILE B 1 713 ? -25.734 -41.281 -5.035 1 90.12 713 ILE B CA 1
ATOM 11000 C C . ILE B 1 713 ? -25.016 -40.375 -6.031 1 90.12 713 ILE B C 1
ATOM 11002 O O . ILE B 1 713 ? -23.797 -40.531 -6.246 1 90.12 713 ILE B O 1
ATOM 11006 N N . SER B 1 714 ? -25.75 -39.562 -6.68 1 93.69 714 SER B N 1
ATOM 11007 C CA . SER B 1 714 ? -25.156 -38.625 -7.648 1 93.69 714 SER B CA 1
ATOM 11008 C C . SER B 1 714 ? -24.094 -37.781 -7.008 1 93.69 714 SER B C 1
ATOM 11010 O O . SER B 1 714 ? -24.344 -37.125 -5.992 1 93.69 714 SER B O 1
ATOM 11012 N N . PRO B 1 715 ? -22.891 -37.812 -7.543 1 94.94 715 PRO B N 1
ATOM 11013 C CA . PRO B 1 715 ? -21.828 -36.969 -7.012 1 94.94 715 PRO B CA 1
ATOM 11014 C C . PRO B 1 715 ? -22.141 -35.469 -7.113 1 94.94 715 PRO B C 1
ATOM 11016 O O . PRO B 1 715 ? -21.734 -34.688 -6.258 1 94.94 715 PRO B O 1
ATOM 11019 N N . GLN B 1 716 ? -22.891 -35.062 -8.094 1 95.81 716 GLN B N 1
ATOM 11020 C CA . GLN B 1 716 ? -23.266 -33.688 -8.273 1 95.81 716 GLN B CA 1
ATOM 11021 C C . GLN B 1 716 ? -24.156 -33.188 -7.121 1 95.81 716 GLN B C 1
ATOM 11023 O O . GLN B 1 716 ? -24.016 -32.062 -6.652 1 95.81 716 GLN B O 1
ATOM 11028 N N . LEU B 1 717 ? -25.016 -34.094 -6.707 1 94.94 717 LEU B N 1
ATOM 11029 C CA . LEU B 1 717 ? -25.891 -33.781 -5.586 1 94.94 717 LEU B CA 1
ATOM 11030 C C . LEU B 1 717 ? -25.078 -33.5 -4.324 1 94.94 717 LEU B C 1
ATOM 11032 O O . LEU B 1 717 ? -25.281 -32.469 -3.658 1 94.94 717 LEU B O 1
ATOM 11036 N N . LEU B 1 718 ? -24.156 -34.312 -4.035 1 94.81 718 LEU B N 1
ATOM 11037 C CA . LEU B 1 718 ? -23.391 -34.188 -2.803 1 94.81 718 LEU B CA 1
ATOM 11038 C C . LEU B 1 718 ? -22.406 -33 -2.881 1 94.81 718 LEU B C 1
ATOM 11040 O O . LEU B 1 718 ? -22.203 -32.312 -1.895 1 94.81 718 LEU B O 1
ATOM 11044 N N . MET B 1 719 ? -21.797 -32.781 -4.02 1 96 719 MET B N 1
ATOM 11045 C CA . MET B 1 719 ? -20.875 -31.656 -4.172 1 96 719 MET B CA 1
ATOM 11046 C C . MET B 1 719 ? -21.625 -30.328 -4.094 1 96 719 MET B C 1
ATOM 11048 O O . MET B 1 719 ? -21.094 -29.344 -3.559 1 96 719 MET B O 1
ATOM 11052 N N . MET B 1 720 ? -22.812 -30.297 -4.648 1 96.12 720 MET B N 1
ATOM 11053 C CA . MET B 1 720 ? -23.641 -29.094 -4.52 1 96.12 720 MET B CA 1
ATOM 11054 C C . MET B 1 720 ? -23.984 -28.828 -3.059 1 96.12 720 MET B C 1
ATOM 11056 O O . MET B 1 720 ? -24.016 -27.672 -2.625 1 96.12 720 MET B O 1
ATOM 11060 N N . THR B 1 721 ? -24.25 -29.906 -2.377 1 95.5 721 THR B N 1
ATOM 11061 C CA . THR B 1 721 ? -24.547 -29.797 -0.954 1 95.5 721 THR B CA 1
ATOM 11062 C C . THR B 1 721 ? -23.359 -29.188 -0.203 1 95.5 721 THR B C 1
ATOM 11064 O O . THR B 1 721 ? -23.547 -28.281 0.62 1 95.5 721 THR B O 1
ATOM 11067 N N . VAL B 1 722 ? -22.188 -29.641 -0.529 1 95.25 722 VAL B N 1
ATOM 11068 C CA . VAL B 1 722 ? -20.984 -29.141 0.12 1 95.25 722 VAL B CA 1
ATOM 11069 C C . VAL B 1 722 ? -20.781 -27.656 -0.208 1 95.25 722 VAL B C 1
ATOM 11071 O O . VAL B 1 722 ? -20.484 -26.859 0.675 1 95.25 722 VAL B O 1
ATOM 11074 N N . ALA B 1 723 ? -20.969 -27.312 -1.447 1 95.62 723 ALA B N 1
ATOM 11075 C CA . ALA B 1 723 ? -20.766 -25.938 -1.886 1 95.62 723 ALA B CA 1
ATOM 11076 C C . ALA B 1 723 ? -21.75 -24.984 -1.188 1 95.62 723 ALA B C 1
ATOM 11078 O O . ALA B 1 723 ? -21.359 -23.938 -0.686 1 95.62 723 ALA B O 1
ATOM 11079 N N . MET B 1 724 ? -22.984 -25.359 -1.103 1 94.94 724 MET B N 1
ATOM 11080 C CA . MET B 1 724 ? -24.016 -24.531 -0.48 1 94.94 724 MET B CA 1
ATOM 11081 C C . MET B 1 724 ? -23.812 -24.453 1.028 1 94.94 724 MET B C 1
ATOM 11083 O O . MET B 1 724 ? -23.969 -23.375 1.621 1 94.94 724 MET B O 1
ATOM 11087 N N . ALA B 1 725 ? -23.484 -25.578 1.604 1 95.25 725 ALA B N 1
ATOM 11088 C CA . ALA B 1 725 ? -23.25 -25.609 3.045 1 95.25 725 ALA B CA 1
ATOM 11089 C C . ALA B 1 725 ? -22.047 -24.766 3.424 1 95.25 725 ALA B C 1
ATOM 11091 O O . ALA B 1 725 ? -22.047 -24.078 4.453 1 95.25 725 ALA B O 1
ATOM 11092 N N . ALA B 1 726 ? -21.031 -24.844 2.619 1 93.69 726 ALA B N 1
ATOM 11093 C CA . ALA B 1 726 ? -19.828 -24.078 2.873 1 93.69 726 ALA B CA 1
ATOM 11094 C C . ALA B 1 726 ? -20.109 -22.578 2.797 1 93.69 726 ALA B C 1
ATOM 11096 O O . ALA B 1 726 ? -19.484 -21.781 3.51 1 93.69 726 ALA B O 1
ATOM 11097 N N . SER B 1 727 ? -21.016 -22.203 2.008 1 91.94 727 SER B N 1
ATOM 11098 C CA . SER B 1 727 ? -21.328 -20.797 1.821 1 91.94 727 SER B CA 1
ATOM 11099 C C . SER B 1 727 ? -22.328 -20.297 2.869 1 91.94 727 SER B C 1
ATOM 11101 O O . SER B 1 727 ? -22.625 -19.109 2.943 1 91.94 727 SER B O 1
ATOM 11103 N N . ALA B 1 728 ? -22.797 -21.172 3.689 1 91.44 728 ALA B N 1
ATOM 11104 C CA . ALA B 1 728 ? -23.781 -20.828 4.711 1 91.44 728 ALA B CA 1
ATOM 11105 C C . ALA B 1 728 ? -23.094 -20.391 6.008 1 91.44 728 ALA B C 1
ATOM 11107 O O . ALA B 1 728 ? -23.312 -21.016 7.059 1 91.44 728 ALA B O 1
ATOM 11108 N N . SER B 1 729 ? -22.312 -19.453 5.98 1 88.12 729 SER B N 1
ATOM 11109 C CA . SER B 1 729 ? -21.609 -18.938 7.145 1 88.12 729 SER B CA 1
ATOM 11110 C C . SER B 1 729 ? -22.281 -17.688 7.688 1 88.12 729 SER B C 1
ATOM 11112 O O . SER B 1 729 ? -21.688 -16.594 7.68 1 88.12 729 SER B O 1
ATOM 11114 N N . PHE B 1 730 ? -23.406 -17.859 8.344 1 91 730 PHE B N 1
ATOM 11115 C CA . PHE B 1 730 ? -24.203 -16.703 8.75 1 91 730 PHE B CA 1
ATOM 11116 C C . PHE B 1 730 ? -24.062 -16.453 10.25 1 91 730 PHE B C 1
ATOM 11118 O O . PHE B 1 730 ? -24.344 -15.352 10.727 1 91 730 PHE B O 1
ATOM 11125 N N . ALA B 1 731 ? -23.625 -17.391 11.016 1 88.31 731 ALA B N 1
ATOM 11126 C CA . ALA B 1 731 ? -23.781 -17.359 12.469 1 88.31 731 ALA B CA 1
ATOM 11127 C C . ALA B 1 731 ? -22.547 -16.75 13.133 1 88.31 731 ALA B C 1
ATOM 11129 O O . ALA B 1 731 ? -22.562 -16.438 14.328 1 88.31 731 ALA B O 1
ATOM 11130 N N . SER B 1 732 ? -21.531 -16.578 12.461 1 84.06 732 SER B N 1
ATOM 11131 C CA . SER B 1 732 ? -20.312 -16.047 13.055 1 84.06 732 SER B CA 1
ATOM 11132 C C . SER B 1 732 ? -19.781 -14.844 12.273 1 84.06 732 SER B C 1
ATOM 11134 O O . SER B 1 732 ? -19.75 -14.867 11.039 1 84.06 732 SER B O 1
ATOM 11136 N N . PRO B 1 733 ? -19.438 -13.766 13.055 1 80 733 PRO B N 1
ATOM 11137 C CA . PRO B 1 733 ? -18.844 -12.602 12.375 1 80 733 PRO B CA 1
ATOM 11138 C C . PRO B 1 733 ? -17.469 -12.898 11.797 1 80 733 PRO B C 1
ATOM 11140 O O . PRO B 1 733 ? -17 -12.172 10.906 1 80 733 PRO B O 1
ATOM 11143 N N . LEU B 1 734 ? -16.859 -13.953 12.234 1 75.94 734 LEU B N 1
ATOM 11144 C CA . LEU B 1 734 ? -15.492 -14.273 11.828 1 75.94 734 LEU B CA 1
ATOM 11145 C C . LEU B 1 734 ? -15.484 -15.164 10.594 1 75.94 734 LEU B C 1
ATOM 11147 O O . LEU B 1 734 ? -14.43 -15.383 9.984 1 75.94 734 LEU B O 1
ATOM 11151 N N . SER B 1 735 ? -16.625 -15.578 10.203 1 78.06 735 SER B N 1
ATOM 11152 C CA . SER B 1 735 ? -16.672 -16.578 9.148 1 78.06 735 SER B CA 1
ATOM 11153 C C . SER B 1 735 ? -16.469 -15.945 7.773 1 78.06 735 SER B C 1
ATOM 11155 O O . SER B 1 735 ? -16.016 -16.609 6.84 1 78.06 735 SER B O 1
ATOM 11157 N N . HIS B 1 736 ? -16.812 -14.68 7.648 1 80.69 736 HIS B N 1
ATOM 11158 C CA . HIS B 1 736 ? -16.703 -14.016 6.355 1 80.69 736 HIS B CA 1
ATOM 11159 C C . HIS B 1 736 ? -16.359 -12.539 6.523 1 80.69 736 HIS B C 1
ATOM 11161 O O . HIS B 1 736 ? -16.875 -11.883 7.434 1 80.69 736 HIS B O 1
ATOM 11167 N N . PRO B 1 737 ? -15.617 -12.047 5.723 1 78.56 737 PRO B N 1
ATOM 11168 C CA . PRO B 1 737 ? -15.219 -10.641 5.836 1 78.56 737 PRO B CA 1
ATOM 11169 C C . PRO B 1 737 ? -16.391 -9.68 5.715 1 78.56 737 PRO B C 1
ATOM 11171 O O . PRO B 1 737 ? -16.359 -8.586 6.289 1 78.56 737 PRO B O 1
ATOM 11174 N N . ALA B 1 738 ? -17.406 -10.008 4.984 1 83.62 738 ALA B N 1
ATOM 11175 C CA . ALA B 1 738 ? -18.562 -9.141 4.844 1 83.62 738 ALA B CA 1
ATOM 11176 C C . ALA B 1 738 ? -19.219 -8.867 6.195 1 83.62 738 ALA B C 1
ATOM 11178 O O . ALA B 1 738 ? -19.672 -7.754 6.461 1 83.62 738 ALA B O 1
ATOM 11179 N N . HIS B 1 739 ? -19.25 -9.852 7.062 1 85.25 739 HIS B N 1
ATOM 11180 C CA . HIS B 1 739 ? -19.781 -9.688 8.414 1 85.25 739 HIS B CA 1
ATOM 11181 C C . HIS B 1 739 ? -18.891 -8.781 9.25 1 85.25 739 HIS B C 1
ATOM 11183 O O . HIS B 1 739 ? -19.375 -7.922 9.984 1 85.25 739 HIS B O 1
ATOM 11189 N N . LEU B 1 740 ? -17.672 -8.914 9.109 1 77.62 740 LEU B N 1
ATOM 11190 C CA . LEU B 1 740 ? -16.719 -8.117 9.875 1 77.62 740 LEU B CA 1
ATOM 11191 C C . LEU B 1 740 ? -16.781 -6.648 9.461 1 77.62 740 LEU B C 1
ATOM 11193 O O . LEU B 1 740 ? -16.609 -5.754 10.297 1 77.62 740 LEU B O 1
ATOM 11197 N N . LEU B 1 741 ? -17.016 -6.5 8.25 1 76.38 741 LEU B N 1
ATOM 11198 C CA . LEU B 1 741 ? -17.078 -5.152 7.699 1 76.38 741 LEU B CA 1
ATOM 11199 C C . LEU B 1 741 ? -18.219 -4.359 8.328 1 76.38 741 LEU B C 1
ATOM 11201 O O . LEU B 1 741 ? -18.094 -3.15 8.539 1 76.38 741 LEU B O 1
ATOM 11205 N N . VAL B 1 742 ? -19.297 -5 8.656 1 83.62 742 VAL B N 1
ATOM 11206 C CA . VAL B 1 742 ? -20.469 -4.281 9.117 1 83.62 742 VAL B CA 1
ATOM 11207 C C . VAL B 1 742 ? -20.516 -4.281 10.648 1 83.62 742 VAL B C 1
ATOM 11209 O O . VAL B 1 742 ? -21.312 -3.566 11.25 1 83.62 742 VAL B O 1
ATOM 11212 N N . MET B 1 743 ? -19.703 -5.027 11.305 1 80.25 743 MET B N 1
ATOM 11213 C CA . MET B 1 743 ? -19.734 -5.168 12.758 1 80.25 743 MET B CA 1
ATOM 11214 C C . MET B 1 743 ? -19.484 -3.824 13.438 1 80.25 743 MET B C 1
ATOM 11216 O O . MET B 1 743 ? -20.203 -3.461 14.367 1 80.25 743 MET B O 1
ATOM 11220 N N . GLY B 1 744 ? -18.547 -3.109 12.938 1 73.94 744 GLY B N 1
ATOM 11221 C CA . GLY B 1 744 ? -18.219 -1.813 13.508 1 73.94 744 GLY B CA 1
ATOM 11222 C C . GLY B 1 744 ? -19.297 -0.775 13.305 1 73.94 744 GLY B C 1
ATOM 11223 O O . GLY B 1 744 ? -19.922 -0.33 14.273 1 73.94 744 GLY B O 1
ATOM 11224 N N . PRO B 1 745 ? -19.516 -0.514 12.086 1 70.38 745 PRO B N 1
ATOM 11225 C CA . PRO B 1 745 ? -20.531 0.505 11.797 1 70.38 745 PRO B CA 1
ATOM 11226 C C . PRO B 1 745 ? -21.906 0.158 12.375 1 70.38 745 PRO B C 1
ATOM 11228 O O . PRO B 1 745 ? -22.672 1.056 12.719 1 70.38 745 PRO B O 1
ATOM 11231 N N . GLY B 1 746 ? -22.234 -1.103 12.477 1 78.94 746 GLY B N 1
ATOM 11232 C CA . GLY B 1 746 ? -23.516 -1.519 13.016 1 78.94 746 GLY B CA 1
ATOM 11233 C C . GLY B 1 746 ? -23.5 -1.708 14.516 1 78.94 746 GLY B C 1
ATOM 11234 O O . GLY B 1 746 ? -24.562 -1.841 15.141 1 78.94 746 GLY B O 1
ATOM 11235 N N . GLY B 1 747 ? -22.297 -1.685 15.07 1 76.62 747 GLY B N 1
ATOM 11236 C CA . GLY B 1 747 ? -22.188 -1.881 16.5 1 76.62 747 GLY B CA 1
ATOM 11237 C C . GLY B 1 747 ? -22.625 -3.262 16.953 1 76.62 747 GLY B C 1
ATOM 11238 O O . GLY B 1 747 ? -23.266 -3.406 18 1 76.62 747 GLY B O 1
ATOM 11239 N N . TYR B 1 748 ? -22.438 -4.242 16.203 1 84.94 748 TYR B N 1
ATOM 11240 C CA . TYR B 1 748 ? -22.906 -5.598 16.484 1 84.94 748 TYR B CA 1
ATOM 11241 C C . TYR B 1 748 ? -21.953 -6.316 17.422 1 84.94 748 TYR B C 1
ATOM 11243 O O . TYR B 1 748 ? -20.75 -6.082 17.406 1 84.94 748 TYR B O 1
ATOM 11251 N N . LYS B 1 749 ? -22.594 -7.066 18.25 1 83.62 749 LYS B N 1
ATOM 11252 C CA . LYS B 1 749 ? -21.828 -7.992 19.078 1 83.62 749 LYS B CA 1
ATOM 11253 C C . LYS B 1 749 ? -21.875 -9.406 18.516 1 83.62 749 LYS B C 1
ATOM 11255 O O . LYS B 1 749 ? -22.641 -9.688 17.594 1 83.62 749 LYS B O 1
ATOM 11260 N N . PHE B 1 750 ? -21.031 -10.312 19 1 85.56 750 PHE B N 1
ATOM 11261 C CA . PHE B 1 750 ? -20.938 -11.688 18.531 1 85.56 750 PHE B CA 1
ATOM 11262 C C . PHE B 1 750 ? -22.297 -12.383 18.625 1 85.56 750 PHE B C 1
ATOM 11264 O O . PHE B 1 750 ? -22.703 -13.078 17.688 1 85.56 750 PHE B O 1
ATOM 11271 N N . MET B 1 751 ? -22.984 -12.141 19.609 1 88.69 751 MET B N 1
ATOM 11272 C CA . MET B 1 751 ? -24.234 -12.844 19.875 1 88.69 751 MET B CA 1
ATOM 11273 C C . MET B 1 751 ? -25.344 -12.359 18.938 1 88.69 751 MET B C 1
ATOM 11275 O O . MET B 1 751 ? -26.312 -13.086 18.672 1 88.69 751 MET B O 1
ATOM 11279 N N . ASP B 1 752 ? -25.203 -11.203 18.484 1 88.31 752 ASP B N 1
ATOM 11280 C CA . ASP B 1 752 ? -26.188 -10.695 17.531 1 88.31 752 ASP B CA 1
ATOM 11281 C C . ASP B 1 752 ? -26.156 -11.492 16.234 1 88.31 752 ASP B C 1
ATOM 11283 O O . ASP B 1 752 ? -27.188 -11.719 15.609 1 88.31 752 ASP B O 1
ATOM 11287 N N . TYR B 1 753 ? -24.984 -11.914 15.82 1 90.25 753 TYR B N 1
ATOM 11288 C CA . TYR B 1 753 ? -24.844 -12.719 14.617 1 90.25 753 TYR B CA 1
ATOM 11289 C C . TYR B 1 753 ? -25.391 -14.125 14.82 1 90.25 753 TYR B C 1
ATOM 11291 O O . TYR B 1 753 ? -26 -14.695 13.914 1 90.25 753 TYR B O 1
ATOM 11299 N N . VAL B 1 754 ? -25.219 -14.641 16.031 1 91.19 754 VAL B N 1
ATOM 11300 C CA . VAL B 1 754 ? -25.688 -15.992 16.328 1 91.19 754 VAL B CA 1
ATOM 11301 C C . VAL B 1 754 ? -27.219 -16.016 16.375 1 91.19 754 VAL B C 1
ATOM 11303 O O . VAL B 1 754 ? -27.844 -16.953 15.898 1 91.19 754 VAL B O 1
ATOM 11306 N N . LYS B 1 755 ? -27.781 -15.008 16.953 1 92.69 755 LYS B N 1
ATOM 11307 C CA . LYS B 1 755 ? -29.234 -14.945 17.141 1 92.69 755 LYS B CA 1
ATOM 11308 C C . LYS B 1 755 ? -29.953 -14.945 15.789 1 92.69 755 LYS B C 1
ATOM 11310 O O . LYS B 1 755 ? -31 -15.578 15.633 1 92.69 755 LYS B O 1
ATOM 11315 N N . VAL B 1 756 ? -29.422 -14.312 14.883 1 92.75 756 VAL B N 1
ATOM 11316 C CA . VAL B 1 756 ? -30.062 -14.219 13.57 1 92.75 756 VAL B CA 1
ATOM 11317 C C . VAL B 1 756 ? -29.484 -15.289 12.641 1 92.75 756 VAL B C 1
ATOM 11319 O O . VAL B 1 756 ? -30.234 -15.922 11.891 1 92.75 756 VAL B O 1
ATOM 11322 N N . GLY B 1 757 ? -28.219 -15.508 12.68 1 93 757 GLY B N 1
ATOM 11323 C CA . GLY B 1 757 ? -27.531 -16.391 11.75 1 93 757 GLY B CA 1
ATOM 11324 C C . GLY B 1 757 ? -27.828 -17.859 11.984 1 93 757 GLY B C 1
ATOM 11325 O O . GLY B 1 757 ? -27.922 -18.641 11.039 1 93 757 GLY B O 1
ATOM 11326 N N . ALA B 1 758 ? -27.922 -18.266 13.227 1 93.5 758 ALA B N 1
ATOM 11327 C CA . ALA B 1 758 ? -28.172 -19.672 13.531 1 93.5 758 ALA B CA 1
ATOM 11328 C C . ALA B 1 758 ? -29.547 -20.125 13.008 1 93.5 758 ALA B C 1
ATOM 11330 O O . ALA B 1 758 ? -29.641 -21.141 12.312 1 93.5 758 ALA B O 1
ATOM 11331 N N . PRO B 1 759 ? -30.594 -19.422 13.344 1 95.06 759 PRO B N 1
ATOM 11332 C CA . PRO B 1 759 ? -31.891 -19.812 12.766 1 95.06 759 PRO B CA 1
ATOM 11333 C C . PRO B 1 759 ? -31.906 -19.75 11.242 1 95.06 759 PRO B C 1
ATOM 11335 O O . PRO B 1 759 ? -32.562 -20.578 10.594 1 95.06 759 PRO B O 1
ATOM 11338 N N . LEU B 1 760 ? -31.281 -18.766 10.695 1 95.06 760 LEU B N 1
ATOM 11339 C CA . LEU B 1 760 ? -31.188 -18.672 9.242 1 95.06 760 LEU B CA 1
ATOM 11340 C C . LEU B 1 760 ? -30.469 -19.875 8.656 1 95.06 760 LEU B C 1
ATOM 11342 O O . LEU B 1 760 ? -30.859 -20.391 7.602 1 95.06 760 LEU B O 1
ATOM 11346 N N . THR B 1 761 ? -29.391 -20.266 9.297 1 95.12 761 THR B N 1
ATOM 11347 C CA . THR B 1 761 ? -28.656 -21.438 8.859 1 95.12 761 THR B CA 1
ATOM 11348 C C . THR B 1 761 ? -29.562 -22.672 8.859 1 95.12 761 THR B C 1
ATOM 11350 O O . THR B 1 761 ? -29.484 -23.516 7.961 1 95.12 761 THR B O 1
ATOM 11353 N N . LEU B 1 762 ? -30.406 -22.766 9.852 1 95.38 762 LEU B N 1
ATOM 11354 C CA . LEU B 1 762 ? -31.344 -23.875 9.93 1 95.38 762 LEU B CA 1
ATOM 11355 C C . LEU B 1 762 ? -32.344 -23.812 8.789 1 95.38 762 LEU B C 1
ATOM 11357 O O . LEU B 1 762 ? -32.75 -24.859 8.242 1 95.38 762 LEU B O 1
ATOM 11361 N N . VAL B 1 763 ? -32.812 -22.656 8.5 1 96 763 VAL B N 1
ATOM 11362 C CA . VAL B 1 763 ? -33.719 -22.484 7.387 1 96 763 VAL B CA 1
ATOM 11363 C C . VAL B 1 763 ? -33.062 -22.875 6.078 1 96 763 VAL B C 1
ATOM 11365 O O . VAL B 1 763 ? -33.656 -23.594 5.258 1 96 763 VAL B O 1
ATOM 11368 N N . VAL B 1 764 ? -31.875 -22.406 5.863 1 96 764 VAL B N 1
ATOM 11369 C CA . VAL B 1 764 ? -31.109 -22.703 4.656 1 96 764 VAL B CA 1
ATOM 11370 C C . VAL B 1 764 ? -30.859 -24.203 4.566 1 96 764 VAL B C 1
ATOM 11372 O O . VAL B 1 764 ? -30.938 -24.797 3.482 1 96 764 VAL B O 1
ATOM 11375 N N . MET B 1 765 ? -30.531 -24.797 5.695 1 96.31 765 MET B N 1
ATOM 11376 C CA . MET B 1 765 ? -30.344 -26.25 5.734 1 96.31 765 MET B CA 1
ATOM 11377 C C . MET B 1 765 ? -31.625 -26.969 5.355 1 96.31 765 MET B C 1
ATOM 11379 O O . MET B 1 765 ? -31.594 -27.891 4.539 1 96.31 765 MET B O 1
ATOM 11383 N N . ALA B 1 766 ? -32.75 -26.578 5.887 1 96.44 766 ALA B N 1
ATOM 11384 C CA . ALA B 1 766 ? -34.031 -27.203 5.613 1 96.44 766 ALA B CA 1
ATOM 11385 C C . ALA B 1 766 ? -34.406 -27.094 4.141 1 96.44 766 ALA B C 1
ATOM 11387 O O . ALA B 1 766 ? -34.844 -28.062 3.521 1 96.44 766 ALA B O 1
ATOM 11388 N N . VAL B 1 767 ? -34.188 -25.922 3.627 1 96.44 767 VAL B N 1
ATOM 11389 C CA . VAL B 1 767 ? -34.531 -25.688 2.225 1 96.44 767 VAL B CA 1
ATOM 11390 C C . VAL B 1 767 ? -33.594 -26.5 1.329 1 96.44 767 VAL B C 1
ATOM 11392 O O . VAL B 1 767 ? -34.031 -27.094 0.333 1 96.44 767 VAL B O 1
ATOM 11395 N N . SER B 1 768 ? -32.344 -26.562 1.621 1 96 768 SER B N 1
ATOM 11396 C CA . SER B 1 768 ? -31.359 -27.297 0.826 1 96 768 SER B CA 1
ATOM 11397 C C . SER B 1 768 ? -31.641 -28.797 0.869 1 96 768 SER B C 1
ATOM 11399 O O . SER B 1 768 ? -31.578 -29.484 -0.16 1 96 768 SER B O 1
ATOM 11401 N N . VAL B 1 769 ? -31.938 -29.344 2.047 1 94.25 769 VAL B N 1
ATOM 11402 C CA . VAL B 1 769 ? -32.188 -30.766 2.207 1 94.25 769 VAL B CA 1
ATOM 11403 C C . VAL B 1 769 ? -33.469 -31.141 1.442 1 94.25 769 VAL B C 1
ATOM 11405 O O . VAL B 1 769 ? -33.531 -32.25 0.886 1 94.25 769 VAL B O 1
ATOM 11408 N N . TRP B 1 770 ? -34.375 -30.234 1.373 1 94.69 770 TRP B N 1
ATOM 11409 C CA . TRP B 1 770 ? -35.656 -30.516 0.708 1 94.69 770 TRP B CA 1
ATOM 11410 C C . TRP B 1 770 ? -35.5 -30.359 -0.803 1 94.69 770 TRP B C 1
ATOM 11412 O O . TRP B 1 770 ? -36 -31.188 -1.567 1 94.69 770 TRP B O 1
ATOM 11422 N N . LEU B 1 771 ? -34.812 -29.406 -1.278 1 95.06 771 LEU B N 1
ATOM 11423 C CA . LEU B 1 771 ? -34.875 -29.031 -2.686 1 95.06 771 LEU B CA 1
ATOM 11424 C C . LEU B 1 771 ? -33.719 -29.672 -3.461 1 95.06 771 LEU B C 1
ATOM 11426 O O . LEU B 1 771 ? -33.844 -29.953 -4.656 1 95.06 771 LEU B O 1
ATOM 11430 N N . LEU B 1 772 ? -32.594 -29.938 -2.879 1 94.94 772 LEU B N 1
ATOM 11431 C CA . LEU B 1 772 ? -31.406 -30.391 -3.617 1 94.94 772 LEU B CA 1
ATOM 11432 C C . LEU B 1 772 ? -31.656 -31.766 -4.223 1 94.94 772 LEU B C 1
ATOM 11434 O O . LEU B 1 772 ? -31.359 -31.984 -5.402 1 94.94 772 LEU B O 1
ATOM 11438 N N . PRO B 1 773 ? -32.281 -32.75 -3.482 1 92.38 773 PRO B N 1
ATOM 11439 C CA . PRO B 1 773 ? -32.531 -34.031 -4.094 1 92.38 773 PRO B CA 1
ATOM 11440 C C . PRO B 1 773 ? -33.594 -33.969 -5.203 1 92.38 773 PRO B C 1
ATOM 11442 O O . PRO B 1 773 ? -33.656 -34.875 -6.051 1 92.38 773 PRO B O 1
ATOM 11445 N N . ILE B 1 774 ? -34.344 -32.906 -5.219 1 92 774 ILE B N 1
ATOM 11446 C CA . ILE B 1 774 ? -35.344 -32.719 -6.266 1 92 774 ILE B CA 1
ATOM 11447 C C . ILE B 1 774 ? -34.688 -32.156 -7.516 1 92 774 ILE B C 1
ATOM 11449 O O . ILE B 1 774 ? -35 -32.562 -8.633 1 92 774 ILE B O 1
ATOM 11453 N N . LEU B 1 775 ? -33.812 -31.266 -7.328 1 91.88 775 LEU B N 1
ATOM 11454 C CA . LEU B 1 775 ? -33.125 -30.609 -8.445 1 91.88 775 LEU B CA 1
ATOM 11455 C C . LEU B 1 775 ? -32.031 -31.531 -9.023 1 91.88 775 LEU B C 1
ATOM 11457 O O . LEU B 1 775 ? -31.766 -31.484 -10.227 1 91.88 775 LEU B O 1
ATOM 11461 N N . TRP B 1 776 ? -31.391 -32.312 -8.125 1 90.06 776 TRP B N 1
ATOM 11462 C CA . TRP B 1 776 ? -30.375 -33.25 -8.523 1 90.06 776 TRP B CA 1
ATOM 11463 C C . TRP B 1 776 ? -30.734 -34.656 -8.055 1 90.06 776 TRP B C 1
ATOM 11465 O O . TRP B 1 776 ? -30.297 -35.094 -6.98 1 90.06 776 TRP B O 1
ATOM 11475 N N . PRO B 1 777 ? -31.5 -35.281 -8.898 1 82.38 777 PRO B N 1
ATOM 11476 C CA . PRO B 1 777 ? -31.984 -36.594 -8.492 1 82.38 777 PRO B CA 1
ATOM 11477 C C . PRO B 1 777 ? -30.859 -37.594 -8.258 1 82.38 777 PRO B C 1
ATOM 11479 O O . PRO B 1 777 ? -29.828 -37.562 -8.938 1 82.38 777 PRO B O 1
ATOM 11482 N N . ALA B 1 778 ? -30.984 -38.281 -7.078 1 71.88 778 ALA B N 1
ATOM 11483 C CA . ALA B 1 778 ? -29.984 -39.25 -6.586 1 71.88 778 ALA B CA 1
ATOM 11484 C C . ALA B 1 778 ? -29.844 -40.438 -7.531 1 71.88 778 ALA B C 1
ATOM 11486 O O . ALA B 1 778 ? -30.781 -40.781 -8.242 1 71.88 778 ALA B O 1
#

Organism: Desulfomicrobium norvegicum (strain DSM 1741 / NCIMB 8310) (NCBI:txid52561)